Protein AF-A0A6A6VFQ7-F1 (afdb_monomer_lite)

Secondary structure (DSSP, 8-state):
------------------PPP-EEE-SSTTEEEETTTTEEEE----TT-GGG-EEEE-SSEEEEE-TTSS---B--GGG--S--B--TTT-PBPB--EEETT-EEEES--S--S-GGGGGG--EEEE----B---EEEEETTEEESTT--GGGEEEEEEEEETTTTEEEEEEEE-SSTT--EEEEEEEEE-SSSTTEEEEEEEEEESSS-EEEEEEEEEBGGG-TTEEEEEEEEETTTTEEEEEEEETT-TT--EEEEEEEEEESS---EEEEES--TTTS-S-TT-EEEEEEEEE-BT--EEEEEEEEEEETTT-SSHHHHHHHHHHHHHHH-HHHHHHHHHHHHHHHS-GGGS-B---TTSPPPS-HHHHHHHHHHHHHHHHHHTTS--HHHHHHHT-TTTT-S---TTGGG--GGGG-B-HIIIIIISHHHHTT-HHHHHHHHHHHHHHHHHHHHHGGGGGGSTTTT----TT-----SSB-SS----SSS-SSSS-TTHHHHHHHHHHHHHHHH--HHHIIIIIHHHHHHHHHHHHHH-EEETTTTEEE--SB--S-TTS-SBSS-HHHHHHHHHHHHHHHHHHHHTTPPP-HHHHHHHTTB---EETTTTEEPSSTT--TT--BSS-STHHHHHHH----TTHHHHHHHHHHHB-TTS-TTHHHHHHHHHHHH-SSS-HHHHHHHHHHTTTEETTTTEEPSSS--SGGGTTTSPPPSS-HHHHHHHHHIIIIIIS--EE-SSSEEE-----TT-SEEEPPPEEETTEEEEEEEESSEEEEEEEEEE-TT--GGGTTSPEEEEETT-SS-EEEBTTB-EEEEPP-GGGS-SSTT-TTTT-S-EEESSPBPTT--GGGGTSS-SS----BS-SSSPEEEEEE-TT---EEEEEEEE-TT---SEEEEEEE---TT--TT-TTSTTT-EETTTTTPSPP-SS-----SS-------EEEEEEEEEEE--SEEEEEEE--SS-TTTTT----S-----------------------------------HHHHHHHHHHHHHHHHHHHH-S-----------------

Foldseek 3Di:
DDDDDDDDDDPPDPPDDPPPQPFADLPDPQWTAGLVQLKIKHPDDDFLDPLLWDWFFQQFKIWIAANQALAKDWNDCVVVDLQQAFFPDARHHDIFAIAGFQAWAWDLDHNDFQFNVQSVVGTDTFGWGFFSQRDKWKDFPNDIRHSPDDPVQWAPWMWMQRLLLSKTKIWIWGPRDPQWTKTKIKMWHCFNQANQKIKMKIKIATAGAKTKMKIKRKRACVNRGQKDWDDWDDDPVFQKTKTKIGHHPGPQKIKIKMKTKDKPDWDQPDKDWPCDDPPRYDPHNRMTMMMTITIHHHGDMIMMMMMMGMDMCLFDVCGHVRRVCRRRVDVVCDDVNSSVNRSVVSCVQQPPQQFKDLADPVRDQDPDSLSSNLRSLSSQLLSQLLSSFRAPSSCVSVVTPSRLLGFAFQFGRRDRRNSSWDALLLLAFAQLLCCFRPVRRSVSHLSNCLVQFVQQLVQVVCCCVAPNVVFDADSLAGFFFRTDHNRRHAGRNTHRPLEARLSLLSSLLSLLSSCFFQLQLPCSVPRPLSSLVNNLRRLLRQWDADPVLRAIWHFNYYFPQNVDGRAIRFQQSLLSSLLSLVVSQVVCVVVVHHRDVSSVSRSVRRDFDADPPARAGARGPPAFQQAAGQADTNLVCCQRRVVDDPNNVLNLQSVLQRYDLFHFLLHLLSSLQSCLVPPQAFQVSSLSLCQSQVLQQRPDSRFGWRGSDQGLVVNVNHGTDPSRSSSSSSSSCCVVCHQQVWDRDQQATETAHADQPLRQKMWRRFTGGQQWTKTWIDGHWKIKIAGPPGGDPSHDPVQPQFWGWYHHPPDPDTDTHGNVDIDIGTHDNRNVDALDPPLLQARANDKAKDADWDRSQGRNQFRRNRLSHHTGRPAQQDKMKMKGFSDPDKDWDFKDKGFPAQWAFQAKWKKAFQDDPPPDVPPPVCVVGIDTQCPPFDDQDQPDHDDSGRHRDRRDGGMGMDGGPGTDMRHRMMMMIGHHTPNCNCSNPDDPDPPDDDDDDDDDDDDDDDDDDDDDDDDDDPDDDDPDDPVVVVVVVVVVVVVVVVVVVPDDDDDDDDDDDDDDDDDD

Radius of gyration: 31.55 Å; chains: 1; bounding box: 96×107×84 Å

Sequence (1068 aa):
MRLAGLLLLPFIGLLHSIVSAAVLHTGFRDVFWDDDTWSLINHNFARGDFRHRMSLANGYLGINVAATGPFYEYENATKGEDTDLNGWPLENFRSTFATIAGFYGWFEELTQSNYPWLNQYGGESVISGIPHWAGLYVEADGALLNATVEPQYISDFEAALNISAGEMSWDYVWTPSPNNPIHVQYRMLVHKLHVNKAAIQLTLTALSRETDVTVYDVLEGDGAERTESVEKGAEKAANTIWSAVRPVNITEVTAYIYSTVKAYSVQLMSRTTHMHYEGVVRANESSIAQSFDLYLPLGKPVRVEKFVGAASSDAFPDPQSVAQEASSSGALLGYDMLRTSHVAEWQEILPRHSVDRYHLQNGSLPEDVHIRGAQIMAVTNPFYILQNTVGPNAILAAKNPRLGVDSIPVCGLGSDCYGGFIMWDADVWMAPGLQVSHPHSMRQVTRYRREKFEQAQKNVGMAFSSSKADRKFHPNGAVYPWTSGRYGNCTATGPCFDYEYHLNGDIGISLYNELVTTGDDGYFKEDLLPIMLAISHFYNDLLSYDKEKDLYYVSNATDPDEYANNIDQPAFTTALIQTHLNLTNHILTWFGEEEEKRWRDVAAKLRMPIDEKTSIIKEYEGMTGNVDVKQADVVLIDDLLHFHQKESLRALDYYAAKQSRLGPGMTYAAYSIVANELSPSGCASYTYDLYSSQPYARAPWYQFSEQLIDESPGNGGVRPGFPFLTGMGGANRIAIFGYLGLHLLLDKLEIDPSLPPQIPWLTYRTFYWQGHGIQAVSNQTHTMLTRSGHSLHSANGTYNDRSIPVHVRNEPHLRYLYATKPLIVPNRHIGQMETVRGNILQCEIDVWATGDSAPGQIPLAAIDGAASTKWQPADARDIAYLTIDMGDRFYPINKVLFDWGQHVPVHYKVLTTNASHGASPYDTLLLDDYRNVTSSCAPAKISVPWVPSNEIKLYKGNTTNCTLPSPIWSGRYVHLGVNGSQAYPHANEKYNRFPTKAKKEATATALFDDSSSDAIVEEEQVDRWKPWRPWDAWHTWQAWKEEAVETVMSMGTCVVEDDDDDWDWVAD

Structure (mmCIF, N/CA/C/O backbone):
data_AF-A0A6A6VFQ7-F1
#
_entry.id   AF-A0A6A6VFQ7-F1
#
loop_
_atom_site.group_PDB
_atom_site.id
_atom_site.type_symbol
_atom_site.label_atom_id
_atom_site.label_alt_id
_atom_site.label_comp_id
_atom_site.label_asym_id
_atom_site.label_entity_id
_atom_site.label_seq_id
_atom_site.pdbx_PDB_ins_code
_atom_site.Cartn_x
_atom_site.Cartn_y
_atom_site.Cartn_z
_atom_site.occupancy
_atom_site.B_iso_or_equiv
_atom_site.auth_seq_id
_atom_site.auth_comp_id
_atom_site.auth_asym_id
_atom_site.auth_atom_id
_atom_site.pdbx_PDB_model_num
ATOM 1 N N . MET A 1 1 ? 43.650 -35.016 8.096 1.00 28.20 1 MET A N 1
ATOM 2 C CA . MET A 1 1 ? 44.068 -36.151 7.233 1.00 28.20 1 MET A CA 1
ATOM 3 C C . MET A 1 1 ? 42.842 -37.025 7.039 1.00 28.20 1 MET A C 1
ATOM 5 O O . MET A 1 1 ? 42.267 -37.371 8.051 1.00 28.20 1 MET A O 1
ATOM 9 N N . ARG A 1 2 ? 42.339 -37.425 5.875 1.00 26.97 2 ARG A N 1
ATOM 10 C CA . ARG A 1 2 ? 42.636 -37.307 4.437 1.00 26.97 2 ARG A CA 1
ATOM 11 C C . ARG A 1 2 ? 41.292 -37.716 3.780 1.00 26.97 2 ARG A C 1
ATOM 13 O O . ARG A 1 2 ? 40.679 -38.654 4.266 1.00 26.97 2 ARG A O 1
ATOM 20 N N . LEU A 1 3 ? 40.718 -36.885 2.908 1.00 29.70 3 LEU A N 1
ATOM 21 C CA . LEU A 1 3 ? 40.513 -37.147 1.469 1.00 29.70 3 LEU A CA 1
ATOM 22 C C . LEU A 1 3 ? 39.762 -38.447 1.093 1.00 29.70 3 LEU A C 1
ATOM 24 O O . LEU A 1 3 ? 40.222 -39.535 1.418 1.00 29.70 3 LEU A O 1
ATOM 28 N N . ALA A 1 4 ? 38.726 -38.254 0.259 1.00 27.95 4 ALA A N 1
ATOM 29 C CA . ALA A 1 4 ? 37.953 -39.200 -0.566 1.00 27.95 4 ALA A CA 1
ATOM 30 C C . ALA A 1 4 ? 36.582 -39.643 -0.011 1.00 27.95 4 ALA A C 1
ATOM 32 O O . ALA A 1 4 ? 36.472 -40.587 0.762 1.00 27.95 4 ALA A O 1
ATOM 33 N N . GLY A 1 5 ? 35.524 -38.974 -0.484 1.00 26.66 5 GLY A N 1
ATOM 34 C CA . GLY A 1 5 ? 34.128 -39.336 -0.229 1.00 26.66 5 GLY A CA 1
ATOM 35 C C . GLY A 1 5 ? 33.137 -38.352 -0.855 1.00 26.66 5 GLY A C 1
ATOM 36 O O . GLY A 1 5 ? 32.246 -37.871 -0.172 1.00 26.66 5 GLY A O 1
ATOM 37 N N . LEU A 1 6 ? 33.337 -37.982 -2.122 1.00 29.47 6 LEU A N 1
ATOM 38 C CA . LEU A 1 6 ? 32.434 -37.111 -2.882 1.00 29.47 6 LEU A CA 1
ATOM 39 C C . LEU A 1 6 ? 32.555 -37.492 -4.356 1.00 29.47 6 LEU A C 1
ATOM 41 O O . LEU A 1 6 ? 33.543 -37.131 -4.986 1.00 29.47 6 LEU A O 1
ATOM 45 N N . LEU A 1 7 ? 31.605 -38.300 -4.837 1.00 29.73 7 LEU A N 1
ATOM 46 C CA . LEU A 1 7 ? 31.164 -38.459 -6.232 1.00 29.73 7 LEU A CA 1
ATOM 47 C C . LEU A 1 7 ? 30.294 -39.721 -6.318 1.00 29.73 7 LEU A C 1
ATOM 49 O O . LEU A 1 7 ? 30.832 -40.816 -6.456 1.00 29.73 7 LEU A O 1
ATOM 53 N N . LEU A 1 8 ? 28.972 -39.549 -6.188 1.00 25.81 8 LEU A N 1
ATOM 54 C CA . LEU A 1 8 ? 27.879 -40.276 -6.868 1.00 25.81 8 LEU A CA 1
ATOM 55 C C . LEU A 1 8 ? 26.582 -40.162 -6.047 1.00 25.81 8 LEU A C 1
ATOM 57 O O . LEU A 1 8 ? 26.579 -40.522 -4.875 1.00 25.81 8 LEU A O 1
ATOM 61 N N . LEU A 1 9 ? 25.506 -39.739 -6.733 1.00 24.94 9 LEU A N 1
ATOM 62 C CA . LEU A 1 9 ? 24.098 -39.503 -6.332 1.00 24.94 9 LEU A CA 1
ATOM 63 C C . LEU A 1 9 ? 23.770 -37.999 -6.243 1.00 24.94 9 LEU A C 1
ATOM 65 O O . LEU A 1 9 ? 24.297 -37.315 -5.371 1.00 24.94 9 LEU A O 1
ATOM 69 N N . PRO A 1 10 ? 22.954 -37.476 -7.185 1.00 29.31 10 PRO A N 1
ATOM 70 C CA . PRO A 1 10 ? 21.536 -37.838 -7.227 1.00 29.31 10 PRO A CA 1
ATOM 71 C C . PRO A 1 10 ? 21.000 -38.160 -8.637 1.00 29.31 10 PRO A C 1
ATOM 73 O O . PRO A 1 10 ? 21.108 -37.373 -9.569 1.00 29.31 10 PRO A O 1
ATOM 76 N N . PHE A 1 11 ? 20.351 -39.317 -8.764 1.00 25.77 11 PHE A N 1
ATOM 77 C CA . PHE A 1 11 ? 19.417 -39.645 -9.850 1.00 25.77 11 PHE A CA 1
ATOM 78 C C . PHE A 1 11 ? 18.235 -40.426 -9.252 1.00 25.77 11 PHE A C 1
ATOM 80 O O . PHE A 1 11 ? 17.907 -41.524 -9.677 1.00 25.77 11 PHE A O 1
ATOM 87 N N . ILE A 1 12 ? 17.634 -39.894 -8.184 1.00 28.36 12 ILE A N 1
ATOM 88 C CA . ILE A 1 12 ? 16.347 -40.362 -7.654 1.00 28.36 12 ILE A CA 1
ATOM 89 C C . ILE A 1 12 ? 15.594 -39.114 -7.196 1.00 28.36 12 ILE A C 1
ATOM 91 O O . ILE A 1 12 ? 15.826 -38.595 -6.111 1.00 28.36 12 ILE A O 1
ATOM 95 N N . GLY A 1 13 ? 14.757 -38.592 -8.085 1.00 27.83 13 GLY A N 1
ATOM 96 C CA . GLY A 1 13 ? 13.972 -37.377 -7.867 1.00 27.83 13 GLY A CA 1
ATOM 97 C C . GLY A 1 13 ? 13.255 -36.921 -9.136 1.00 27.83 13 GLY A C 1
ATOM 98 O O . GLY A 1 13 ? 13.164 -35.732 -9.393 1.00 27.83 13 GLY A O 1
ATOM 99 N N . LEU A 1 14 ? 12.814 -37.860 -9.975 1.00 28.33 14 LEU A N 1
ATOM 100 C CA . LEU A 1 14 ? 12.109 -37.581 -11.230 1.00 28.33 14 LEU A CA 1
ATOM 101 C C . LEU A 1 14 ? 10.968 -38.587 -11.374 1.00 28.33 14 LEU A C 1
ATOM 103 O O . LEU A 1 14 ? 10.981 -39.464 -12.222 1.00 28.33 14 LEU A O 1
ATOM 107 N N . LEU A 1 15 ? 10.037 -38.496 -10.428 1.00 27.27 15 LEU A N 1
ATOM 108 C CA . LEU A 1 15 ? 8.689 -39.065 -10.450 1.00 27.27 15 LEU A CA 1
ATOM 109 C C . LEU A 1 15 ? 7.855 -38.227 -9.461 1.00 27.27 15 LEU A C 1
ATOM 111 O O . LEU A 1 15 ? 7.327 -38.732 -8.477 1.00 27.27 15 LEU A O 1
ATOM 115 N N . HIS A 1 16 ? 7.819 -36.910 -9.681 1.00 28.31 16 HIS A N 1
ATOM 116 C CA . HIS A 1 16 ? 6.711 -36.095 -9.192 1.00 28.31 16 HIS A CA 1
ATOM 117 C C . HIS A 1 16 ? 5.662 -36.071 -10.300 1.00 28.31 16 HIS A C 1
ATOM 119 O O . HIS A 1 16 ? 5.978 -35.903 -11.477 1.00 28.31 16 HIS A O 1
ATOM 125 N N . SER A 1 17 ? 4.439 -36.363 -9.886 1.00 27.92 17 SER A N 1
ATOM 126 C CA . SER A 1 17 ? 3.195 -36.330 -10.638 1.00 27.92 17 SER A CA 1
ATOM 127 C C . SER A 1 17 ? 3.155 -35.258 -11.726 1.00 27.92 17 SER A C 1
ATOM 129 O O . SER A 1 17 ? 3.379 -34.082 -11.451 1.00 27.92 17 SER A O 1
ATOM 131 N N . ILE A 1 18 ? 2.761 -35.665 -12.934 1.00 29.66 18 ILE A N 1
ATOM 132 C CA . ILE A 1 18 ? 2.170 -34.774 -13.934 1.00 29.66 18 ILE A CA 1
ATOM 133 C C . ILE A 1 18 ? 0.821 -34.327 -13.353 1.00 29.66 18 ILE A C 1
ATOM 135 O O . ILE A 1 18 ? -0.213 -34.940 -13.609 1.00 29.66 18 ILE A O 1
ATOM 139 N N . VAL A 1 19 ? 0.846 -33.327 -12.475 1.00 33.09 19 VAL A N 1
ATOM 140 C CA . VAL A 1 19 ? -0.320 -32.487 -12.210 1.00 33.09 19 VAL A CA 1
ATOM 141 C C . VAL A 1 19 ? -0.258 -31.430 -13.301 1.00 33.09 19 VAL A C 1
ATOM 143 O O . VAL A 1 19 ? 0.738 -30.726 -13.429 1.00 33.09 19 VAL A O 1
ATOM 146 N N . SER A 1 20 ? -1.262 -31.416 -14.175 1.00 35.84 20 SER A N 1
ATOM 147 C CA . SER A 1 20 ? -1.453 -30.332 -15.137 1.00 35.84 20 SER A CA 1
ATOM 148 C C . SER A 1 20 ? -1.398 -29.004 -14.384 1.00 35.84 20 SER A C 1
ATOM 150 O O . SER A 1 20 ? -2.124 -28.871 -13.401 1.00 35.84 20 SER A O 1
ATOM 152 N N . ALA A 1 21 ? -0.570 -28.054 -14.832 1.00 44.31 21 ALA A N 1
ATOM 153 C CA . ALA A 1 21 ? -0.540 -26.700 -14.282 1.00 44.31 21 ALA A CA 1
ATOM 154 C C . ALA A 1 21 ? -1.977 -26.163 -14.209 1.00 44.31 21 ALA A C 1
ATOM 156 O O . ALA A 1 21 ? -2.699 -26.175 -15.214 1.00 44.31 21 ALA A O 1
ATOM 157 N N . ALA A 1 22 ? -2.422 -25.775 -13.016 1.00 61.47 22 ALA A N 1
ATOM 158 C CA . ALA A 1 22 ? -3.757 -25.235 -12.812 1.00 61.47 22 ALA A CA 1
ATOM 159 C C . ALA A 1 22 ? -3.741 -23.751 -13.196 1.00 61.47 22 ALA A C 1
ATOM 161 O O . ALA A 1 22 ? -3.709 -22.878 -12.336 1.00 61.47 22 ALA A O 1
ATOM 162 N N . VAL A 1 23 ? -3.723 -23.468 -14.501 1.00 79.88 23 VAL A N 1
ATOM 163 C CA . VAL A 1 23 ? -3.978 -22.118 -15.011 1.00 79.88 23 VAL A CA 1
ATOM 164 C C . VAL A 1 23 ? -5.478 -21.859 -14.879 1.00 79.88 23 VAL A C 1
ATOM 166 O O . VAL A 1 23 ? -6.296 -22.519 -15.524 1.00 79.88 23 VAL A O 1
ATOM 169 N N . LEU A 1 24 ? -5.847 -20.941 -13.990 1.00 87.12 24 LEU A N 1
ATOM 170 C CA . LEU A 1 24 ? -7.227 -20.647 -13.611 1.00 87.12 24 LEU A CA 1
ATOM 171 C C . LEU A 1 24 ? -7.663 -19.292 -14.170 1.00 87.12 24 LEU A C 1
ATOM 173 O O . LEU A 1 24 ? -6.886 -18.347 -14.212 1.00 87.12 24 LEU A O 1
ATOM 177 N N . HIS A 1 25 ? -8.927 -19.164 -14.567 1.00 88.12 25 HIS A N 1
ATOM 178 C CA . HIS A 1 25 ? -9.490 -17.864 -14.938 1.00 88.12 25 HIS A CA 1
ATOM 179 C C . HIS A 1 25 ? -9.698 -16.998 -13.685 1.00 88.12 25 HIS A C 1
ATOM 181 O O . HIS A 1 25 ? -10.244 -17.473 -12.687 1.00 88.12 25 HIS A O 1
ATOM 187 N N . THR A 1 26 ? -9.298 -15.728 -13.750 1.00 86.75 26 THR A N 1
ATOM 188 C CA . THR A 1 26 ? -9.316 -14.783 -12.611 1.00 86.75 26 THR A CA 1
ATOM 189 C C . THR A 1 26 ? -10.691 -14.169 -12.324 1.00 86.75 26 THR A C 1
ATOM 191 O O . THR A 1 26 ? -10.926 -13.596 -11.267 1.00 86.75 26 THR A O 1
ATOM 194 N N . GLY A 1 27 ? -11.618 -14.286 -13.276 1.00 84.31 27 GLY A N 1
ATOM 195 C CA . GLY A 1 27 ? -12.896 -13.565 -13.275 1.00 84.31 27 GLY A CA 1
ATOM 196 C C . GLY A 1 27 ? -12.850 -12.323 -14.166 1.00 84.31 27 GLY A C 1
ATOM 197 O O . GLY A 1 27 ? -13.883 -11.922 -14.697 1.00 84.31 27 GLY A O 1
ATOM 198 N N . PHE A 1 28 ? -11.656 -11.791 -14.442 1.00 90.75 28 PHE A N 1
ATOM 199 C CA . PHE A 1 28 ? -11.450 -10.808 -15.497 1.00 90.75 28 PHE A CA 1
ATOM 200 C C . PHE A 1 28 ? -11.289 -11.489 -16.851 1.00 90.75 28 PHE A C 1
ATOM 202 O O . PHE A 1 28 ? -10.632 -12.520 -16.977 1.00 90.75 28 PHE A O 1
ATOM 209 N N . ARG A 1 29 ? -11.894 -10.887 -17.873 1.00 90.38 29 ARG A N 1
ATOM 210 C CA . ARG A 1 29 ? -11.852 -11.393 -19.241 1.00 90.38 29 ARG A CA 1
ATOM 211 C C . ARG A 1 29 ? -10.408 -11.489 -19.743 1.00 90.38 29 ARG A C 1
ATOM 213 O O . ARG A 1 29 ? -9.694 -10.493 -19.711 1.00 90.38 29 ARG A O 1
ATOM 220 N N . ASP A 1 30 ? -10.049 -12.655 -20.280 1.00 94.12 30 ASP A N 1
ATOM 221 C CA . ASP A 1 30 ? -8.752 -12.936 -20.913 1.00 94.12 30 ASP A CA 1
ATOM 222 C C . ASP A 1 30 ? -7.543 -12.766 -19.960 1.00 94.12 30 ASP A C 1
ATOM 224 O O . ASP A 1 30 ? -6.412 -12.562 -20.409 1.00 94.12 30 ASP A O 1
ATOM 228 N N . VAL A 1 31 ? -7.779 -12.887 -18.643 1.00 96.25 31 VAL A N 1
ATOM 229 C CA . VAL A 1 31 ? -6.750 -12.842 -17.593 1.00 96.25 31 VAL A CA 1
ATOM 230 C C . VAL A 1 31 ? -6.770 -14.129 -16.768 1.00 96.25 31 VAL A C 1
ATOM 232 O O . VAL A 1 31 ? -7.804 -14.536 -16.221 1.00 96.25 31 VAL A O 1
ATOM 235 N N . PHE A 1 32 ? -5.602 -14.743 -16.628 1.00 96.56 32 PHE A N 1
ATOM 236 C CA . PHE A 1 32 ? -5.401 -16.046 -16.008 1.00 96.56 32 PHE A CA 1
ATOM 237 C C . PHE A 1 32 ? -4.408 -15.972 -14.841 1.00 96.56 32 PHE A C 1
ATOM 239 O O . PHE A 1 32 ? -3.531 -15.113 -14.805 1.00 96.56 32 PHE A O 1
ATOM 246 N N . TRP A 1 33 ? -4.561 -16.885 -13.886 1.00 96.38 33 TRP A N 1
ATOM 247 C CA . TRP A 1 33 ? -3.708 -17.063 -12.717 1.00 96.38 33 TRP A CA 1
ATOM 248 C C . TRP A 1 33 ? -3.044 -18.436 -12.758 1.00 96.38 33 TRP A C 1
ATOM 250 O O . TRP A 1 33 ? -3.732 -19.453 -12.850 1.00 96.38 33 TRP A O 1
ATOM 260 N N . ASP A 1 34 ? -1.720 -18.462 -12.654 1.00 96.12 34 ASP A N 1
ATOM 261 C CA . ASP A 1 34 ? -0.937 -19.663 -12.381 1.00 96.12 34 ASP A CA 1
ATOM 262 C C . ASP A 1 34 ? -0.538 -19.675 -10.900 1.00 96.12 34 ASP A C 1
ATOM 264 O O . ASP A 1 34 ? 0.317 -18.906 -10.456 1.00 96.12 34 ASP A O 1
ATOM 268 N N . ASP A 1 35 ? -1.163 -20.566 -10.135 1.00 93.62 35 ASP A N 1
ATOM 269 C CA . ASP A 1 35 ? -0.977 -20.683 -8.688 1.00 93.62 35 ASP A CA 1
ATOM 270 C C . ASP A 1 35 ? 0.358 -21.343 -8.279 1.00 93.62 35 ASP A C 1
ATOM 272 O O . ASP A 1 35 ? 0.885 -21.112 -7.180 1.00 93.62 35 ASP A O 1
ATOM 276 N N . ASP A 1 36 ? 0.958 -22.122 -9.184 1.00 90.38 36 ASP A N 1
ATOM 277 C CA . ASP A 1 36 ? 2.239 -22.787 -8.949 1.00 90.38 36 ASP A CA 1
ATOM 278 C C . ASP A 1 36 ? 3.405 -21.813 -9.116 1.00 90.38 36 ASP A C 1
ATOM 280 O O . ASP A 1 36 ? 4.392 -21.899 -8.384 1.00 90.38 36 ASP A O 1
ATOM 284 N N . THR A 1 37 ? 3.307 -20.860 -10.040 1.00 90.19 37 THR A N 1
ATOM 285 C CA . THR A 1 37 ? 4.357 -19.845 -10.243 1.00 90.19 37 THR A CA 1
ATOM 286 C C . THR A 1 37 ? 4.014 -18.478 -9.657 1.00 90.19 37 THR A C 1
ATOM 288 O O . THR A 1 37 ? 4.880 -17.601 -9.624 1.00 90.19 37 THR A O 1
ATOM 291 N N . TRP A 1 38 ? 2.788 -18.312 -9.153 1.00 96.62 38 TRP A N 1
ATOM 292 C CA . TRP A 1 38 ? 2.208 -17.026 -8.769 1.00 96.62 38 TRP A CA 1
ATOM 293 C C . TRP A 1 38 ? 2.283 -16.007 -9.907 1.00 96.62 38 TRP A C 1
ATOM 295 O O . TRP A 1 38 ? 2.847 -14.922 -9.747 1.00 96.62 38 TRP A O 1
ATOM 305 N N . SER A 1 39 ? 1.750 -16.380 -11.071 1.00 97.31 39 SER A N 1
ATOM 306 C CA . SER A 1 39 ? 1.785 -15.530 -12.263 1.00 97.31 39 SER A CA 1
ATOM 307 C C . SER A 1 39 ? 0.395 -15.073 -12.687 1.00 97.31 39 SER A C 1
ATOM 309 O O . SER A 1 39 ? -0.516 -15.885 -12.828 1.00 97.31 39 SER A O 1
ATOM 311 N N . LEU A 1 40 ? 0.252 -13.773 -12.947 1.00 98.19 40 LEU A N 1
ATOM 312 C CA . LEU A 1 40 ? -0.890 -13.210 -13.668 1.00 98.19 40 LEU A CA 1
ATOM 313 C C . LEU A 1 40 ? -0.537 -13.137 -15.152 1.00 98.19 40 LEU A C 1
ATOM 315 O O . LEU A 1 40 ? 0.503 -12.581 -15.496 1.00 98.19 40 LEU A O 1
ATOM 319 N N . ILE A 1 41 ? -1.390 -13.687 -16.013 1.00 98.31 41 ILE A N 1
ATOM 320 C CA . ILE A 1 41 ? -1.189 -13.781 -17.464 1.00 98.31 41 ILE A CA 1
ATOM 321 C C . ILE A 1 41 ? -2.350 -13.069 -18.154 1.00 98.31 41 ILE A C 1
ATOM 323 O O . ILE A 1 41 ? -3.510 -13.380 -17.899 1.00 98.31 41 ILE A O 1
ATOM 327 N N . ASN A 1 42 ? -2.047 -12.113 -19.023 1.00 97.69 42 ASN A N 1
ATOM 328 C CA . ASN A 1 42 ? -3.011 -11.277 -19.721 1.00 97.69 42 ASN A CA 1
ATOM 329 C C . ASN A 1 42 ? -2.886 -11.448 -21.234 1.00 97.69 42 ASN A C 1
ATOM 331 O O . ASN A 1 42 ? -1.830 -11.161 -21.792 1.00 97.69 42 ASN A O 1
ATOM 335 N N . HIS A 1 43 ? -3.986 -11.798 -21.898 1.00 97.12 43 HIS A N 1
ATOM 336 C CA . HIS A 1 43 ? -4.058 -11.856 -23.361 1.00 97.12 43 HIS A CA 1
ATOM 337 C C . HIS A 1 43 ? -4.807 -10.674 -23.990 1.00 97.12 43 HIS A C 1
ATOM 339 O O . HIS A 1 43 ? -4.916 -10.573 -25.213 1.00 97.12 43 HIS A O 1
ATOM 345 N N . ASN A 1 44 ? -5.324 -9.754 -23.174 1.00 93.69 44 ASN A N 1
ATOM 346 C CA . ASN A 1 44 ? -6.025 -8.574 -23.654 1.00 93.69 44 ASN A CA 1
ATOM 347 C C . ASN A 1 44 ? -5.064 -7.389 -23.824 1.00 93.69 44 ASN A C 1
ATOM 349 O O . ASN A 1 44 ? -4.579 -6.815 -22.843 1.00 93.69 44 ASN A O 1
ATOM 353 N N . PHE A 1 45 ? -4.820 -6.984 -25.072 1.00 93.19 45 PHE A N 1
ATOM 354 C CA . PHE A 1 45 ? -4.040 -5.787 -25.363 1.00 93.19 45 PHE A CA 1
ATOM 355 C C . PHE A 1 45 ? -4.912 -4.519 -25.319 1.00 93.19 45 PHE A C 1
ATOM 357 O O . PHE A 1 45 ? -5.744 -4.296 -26.200 1.00 93.19 45 PHE A O 1
ATOM 364 N N . ALA A 1 46 ? -4.676 -3.649 -24.329 1.00 89.69 46 ALA A N 1
ATOM 365 C CA . ALA A 1 46 ? -5.328 -2.343 -24.209 1.00 89.69 46 ALA A CA 1
ATOM 366 C C . ALA A 1 46 ? -4.299 -1.200 -24.183 1.00 89.69 46 ALA A C 1
ATOM 368 O O . ALA A 1 46 ? -3.656 -0.932 -23.170 1.00 89.69 46 ALA A O 1
ATOM 369 N N . ARG A 1 47 ? -4.147 -0.514 -25.321 1.00 89.06 47 ARG A N 1
ATOM 370 C CA . ARG A 1 47 ? -3.254 0.646 -25.475 1.00 89.06 47 ARG A CA 1
ATOM 371 C C . ARG A 1 47 ? -3.797 1.882 -24.755 1.00 89.06 47 ARG A C 1
ATOM 373 O O . ARG A 1 47 ? -4.965 2.218 -24.953 1.00 89.06 47 ARG A O 1
ATOM 380 N N . GLY A 1 48 ? -2.938 2.623 -24.050 1.00 84.75 48 GLY A N 1
ATOM 381 C CA . GLY A 1 48 ? -3.288 3.930 -23.488 1.00 84.75 48 GLY A CA 1
ATOM 382 C C . GLY A 1 48 ? -4.250 3.866 -22.305 1.00 84.75 48 GLY A C 1
ATOM 383 O O . GLY A 1 48 ? -4.849 4.880 -21.962 1.00 84.75 48 GLY A O 1
ATOM 384 N N . ASP A 1 49 ? -4.449 2.686 -21.719 1.00 87.38 49 ASP A N 1
ATOM 385 C CA . ASP A 1 49 ? -5.315 2.484 -20.563 1.00 87.38 49 ASP A CA 1
ATOM 386 C C . ASP A 1 49 ? -4.452 2.339 -19.308 1.00 87.38 49 ASP A C 1
ATOM 388 O O . ASP A 1 49 ? -3.764 1.330 -19.132 1.00 87.38 49 ASP A O 1
ATOM 392 N N . PHE A 1 50 ? -4.509 3.333 -18.414 1.00 88.94 50 PHE A N 1
ATOM 393 C CA . PHE A 1 50 ? -3.685 3.358 -17.204 1.00 88.94 50 PHE A CA 1
ATOM 394 C C . PHE A 1 50 ? -3.865 2.108 -16.325 1.00 88.94 50 PHE A C 1
ATOM 396 O O . PHE A 1 50 ? -2.928 1.709 -15.637 1.00 88.94 50 PHE A O 1
ATOM 403 N N . ARG A 1 51 ? -5.031 1.445 -16.387 1.00 91.12 51 ARG A N 1
ATOM 404 C CA . ARG A 1 51 ? -5.331 0.222 -15.620 1.00 91.12 51 ARG A CA 1
ATOM 405 C C . ARG A 1 51 ? -4.478 -0.969 -16.062 1.00 91.12 51 ARG A C 1
ATOM 407 O O . ARG A 1 51 ? -4.226 -1.872 -15.270 1.00 91.12 51 ARG A O 1
ATOM 414 N N . HIS A 1 52 ? -4.010 -0.953 -17.311 1.00 93.25 52 HIS A N 1
ATOM 415 C CA . HIS A 1 52 ? -3.168 -2.001 -17.891 1.00 93.25 52 HIS A CA 1
ATOM 416 C C . HIS A 1 52 ? -1.667 -1.719 -17.736 1.00 93.25 52 HIS A C 1
ATOM 418 O O . HIS A 1 52 ? -0.851 -2.591 -18.049 1.00 93.25 52 HIS A O 1
ATOM 424 N N . ARG A 1 53 ? -1.289 -0.542 -17.219 1.00 93.88 53 ARG A N 1
ATOM 425 C CA . ARG A 1 53 ? 0.101 -0.235 -16.865 1.00 93.88 53 ARG A CA 1
ATOM 426 C C . ARG A 1 53 ? 0.547 -1.062 -15.666 1.00 93.88 53 ARG A C 1
ATOM 428 O O . ARG A 1 53 ? -0.250 -1.355 -14.776 1.00 93.88 53 ARG A O 1
ATOM 435 N N . MET A 1 54 ? 1.833 -1.388 -15.609 1.00 96.00 54 MET A N 1
ATOM 436 C CA . MET A 1 54 ? 2.408 -2.170 -14.513 1.00 96.00 54 MET A CA 1
ATOM 437 C C . MET A 1 54 ? 3.444 -1.356 -13.735 1.00 96.00 54 MET A C 1
ATOM 439 O O . MET A 1 54 ? 4.367 -0.813 -14.336 1.00 96.00 54 MET A O 1
ATOM 443 N N . SER A 1 55 ? 3.313 -1.304 -12.406 1.00 96.50 55 SER A N 1
ATOM 444 C CA . SER A 1 55 ? 4.268 -0.644 -11.502 1.00 96.50 55 SER A CA 1
ATOM 445 C C . SER A 1 55 ? 5.240 -1.643 -10.872 1.00 96.50 55 SER A C 1
ATOM 447 O O . SER A 1 55 ? 4.814 -2.524 -10.128 1.00 96.50 55 SER A O 1
ATOM 449 N N . LEU A 1 56 ? 6.542 -1.470 -11.099 1.00 97.88 56 LEU A N 1
ATOM 450 C CA . LEU A 1 56 ? 7.615 -2.267 -10.499 1.00 97.88 56 LEU A CA 1
ATOM 451 C C . LEU A 1 56 ? 8.524 -1.395 -9.627 1.00 97.88 56 LEU A C 1
ATOM 453 O O . LEU A 1 56 ? 8.890 -0.287 -10.019 1.00 97.88 56 LEU A O 1
ATOM 457 N N . ALA A 1 57 ? 8.943 -1.911 -8.475 1.00 98.31 57 ALA A N 1
ATOM 458 C CA . ALA A 1 57 ? 9.867 -1.229 -7.574 1.00 98.31 57 ALA A CA 1
ATOM 459 C C . ALA A 1 57 ? 10.761 -2.204 -6.787 1.00 98.31 57 ALA A C 1
ATOM 461 O O . ALA A 1 57 ? 10.564 -3.420 -6.799 1.00 98.31 57 ALA A O 1
ATOM 462 N N . ASN A 1 58 ? 11.769 -1.674 -6.093 1.00 97.94 58 ASN A N 1
ATOM 463 C CA . ASN A 1 58 ? 12.581 -2.432 -5.128 1.00 97.94 58 ASN A CA 1
ATOM 464 C C . ASN A 1 58 ? 12.783 -1.715 -3.777 1.00 97.94 58 ASN A C 1
ATOM 466 O O . ASN A 1 58 ? 13.659 -2.105 -3.005 1.00 97.94 58 ASN A O 1
ATOM 470 N N . GLY A 1 59 ? 11.993 -0.673 -3.513 1.00 97.06 59 GLY A N 1
ATOM 471 C CA . GLY A 1 59 ? 12.064 0.186 -2.331 1.00 97.06 59 GLY A CA 1
ATOM 472 C C . GLY A 1 59 ? 13.028 1.359 -2.462 1.00 97.06 59 GLY A C 1
ATOM 473 O O . GLY A 1 59 ? 13.021 2.241 -1.612 1.00 97.06 59 GLY A O 1
ATOM 474 N N . TYR A 1 60 ? 13.831 1.391 -3.527 1.00 98.06 60 TYR A N 1
ATOM 475 C CA . TYR A 1 60 ? 14.688 2.522 -3.864 1.00 98.06 60 TYR A CA 1
ATOM 476 C C . TYR A 1 60 ? 14.378 3.056 -5.262 1.00 98.06 60 TYR A C 1
ATOM 478 O O . TYR A 1 60 ? 14.079 4.233 -5.400 1.00 98.06 60 TYR A O 1
ATOM 486 N N . LEU A 1 61 ? 14.403 2.197 -6.283 1.00 97.69 61 LEU A N 1
ATOM 487 C CA . LEU A 1 61 ? 13.966 2.501 -7.643 1.00 97.69 61 LEU A CA 1
ATOM 488 C C . LEU A 1 61 ? 12.515 2.081 -7.831 1.00 97.69 61 LEU A C 1
ATOM 490 O O . LEU A 1 61 ? 12.127 0.987 -7.414 1.00 97.69 61 LEU A O 1
ATOM 494 N N . GLY A 1 62 ? 11.751 2.923 -8.518 1.00 98.19 62 GLY A N 1
ATOM 495 C CA . GLY A 1 62 ? 10.406 2.608 -8.972 1.00 98.19 62 GLY A CA 1
ATOM 496 C C . GLY A 1 62 ? 10.163 3.077 -10.400 1.00 98.19 62 GLY A C 1
ATOM 497 O O . GLY A 1 62 ? 10.796 4.022 -10.882 1.00 98.19 62 GLY A O 1
ATOM 498 N N . ILE A 1 63 ? 9.288 2.360 -11.098 1.00 98.44 63 ILE A N 1
ATOM 499 C CA . ILE A 1 63 ? 8.880 2.652 -12.469 1.00 98.44 63 ILE A CA 1
ATOM 500 C C . ILE A 1 63 ? 7.491 2.087 -12.748 1.00 98.44 63 ILE A C 1
ATOM 502 O O . ILE A 1 63 ? 7.131 1.015 -12.265 1.00 98.44 63 ILE A O 1
ATOM 506 N N . ASN A 1 64 ? 6.736 2.773 -13.591 1.00 96.25 64 ASN A N 1
ATOM 507 C CA . ASN A 1 64 ? 5.532 2.266 -14.223 1.00 96.25 64 ASN A CA 1
ATOM 508 C C . ASN A 1 64 ? 5.740 2.168 -15.741 1.00 96.25 64 ASN A C 1
ATOM 510 O O . ASN A 1 64 ? 6.493 2.948 -16.325 1.00 96.25 64 ASN A O 1
ATOM 514 N N . VAL A 1 65 ? 5.148 1.164 -16.386 1.00 97.25 65 VAL A N 1
ATOM 515 C CA . VAL A 1 65 ? 5.376 0.861 -17.810 1.00 97.25 65 VAL A CA 1
ATOM 516 C C . VAL A 1 65 ? 4.075 0.589 -18.559 1.00 97.25 65 VAL A C 1
ATOM 518 O O . VAL A 1 65 ? 3.089 0.140 -17.971 1.00 97.25 65 VAL A O 1
ATOM 521 N N . ALA A 1 66 ? 4.091 0.854 -19.866 1.00 96.06 66 ALA A N 1
ATOM 522 C CA . ALA A 1 66 ? 2.961 0.671 -20.772 1.00 96.06 66 ALA A CA 1
ATOM 523 C C . ALA A 1 66 ? 2.478 -0.791 -20.883 1.00 96.06 66 ALA A C 1
ATOM 525 O O . ALA A 1 66 ? 3.231 -1.744 -20.676 1.00 96.06 66 ALA A O 1
ATOM 526 N N . ALA A 1 67 ? 1.234 -0.979 -21.335 1.00 94.69 67 ALA A N 1
ATOM 527 C CA . ALA A 1 67 ? 0.683 -2.312 -21.603 1.00 94.69 67 ALA A CA 1
ATOM 528 C C . ALA A 1 67 ? 1.446 -3.067 -22.713 1.00 94.69 67 ALA A C 1
ATOM 530 O O . ALA A 1 67 ? 1.553 -4.288 -22.677 1.00 94.69 67 ALA A O 1
ATOM 531 N N . THR A 1 68 ? 2.003 -2.344 -23.688 1.00 94.94 68 THR A N 1
ATOM 532 C CA . THR A 1 68 ? 2.735 -2.875 -24.856 1.00 94.94 68 THR A CA 1
ATOM 533 C C . THR A 1 68 ? 4.143 -3.389 -24.556 1.00 94.94 68 THR A C 1
ATOM 535 O O . THR A 1 68 ? 4.739 -4.054 -25.402 1.00 94.94 68 THR A O 1
ATOM 538 N N . GLY A 1 69 ? 4.744 -2.995 -23.434 1.00 97.00 69 GLY A N 1
ATOM 539 C CA . GLY A 1 69 ? 6.166 -3.221 -23.194 1.00 97.00 69 GLY A CA 1
ATOM 540 C C . GLY A 1 69 ? 6.773 -2.234 -22.196 1.00 97.00 69 GLY A C 1
ATOM 541 O O . GLY A 1 69 ? 6.056 -1.410 -21.628 1.00 97.00 69 GLY A O 1
ATOM 542 N N . PRO A 1 70 ? 8.105 -2.263 -22.015 1.00 97.38 70 PRO A N 1
ATOM 543 C CA . PRO A 1 70 ? 8.838 -1.446 -21.043 1.00 97.38 70 PRO A CA 1
ATOM 544 C C . PRO A 1 70 ? 8.984 0.023 -21.494 1.00 97.38 70 PRO A C 1
ATOM 546 O O . PRO A 1 70 ? 10.074 0.591 -21.483 1.00 97.38 70 PRO A O 1
ATOM 549 N N . PHE A 1 71 ? 7.900 0.635 -21.964 1.00 96.56 71 PHE A N 1
ATOM 550 C CA . PHE A 1 71 ? 7.904 1.930 -22.637 1.00 96.56 71 PHE A CA 1
ATOM 551 C C . PHE A 1 71 ? 7.281 3.019 -21.770 1.00 96.56 71 PHE A C 1
ATOM 553 O O . PHE A 1 71 ? 6.398 2.741 -20.953 1.00 96.56 71 PHE A O 1
ATOM 560 N N . TYR A 1 72 ? 7.727 4.254 -22.003 1.00 94.38 72 TYR A N 1
ATOM 561 C CA . TYR A 1 72 ? 7.053 5.444 -21.507 1.00 94.38 72 TYR A CA 1
ATOM 562 C C . TYR A 1 72 ? 5.724 5.619 -22.254 1.00 94.38 72 TYR A C 1
ATOM 564 O O . TYR A 1 72 ? 5.687 5.586 -23.486 1.00 94.38 72 TYR A O 1
ATOM 572 N N . GLU A 1 73 ? 4.635 5.792 -21.513 1.00 91.25 73 GLU A N 1
ATOM 573 C CA . GLU A 1 73 ? 3.306 6.077 -22.043 1.00 91.25 73 GLU A CA 1
ATOM 574 C C . GLU A 1 73 ? 2.763 7.343 -21.391 1.00 91.25 73 GLU A C 1
ATOM 576 O O . GLU A 1 73 ? 2.857 7.543 -20.183 1.00 91.25 73 GLU A O 1
ATOM 581 N N . TYR A 1 74 ? 2.142 8.181 -22.204 1.00 84.12 74 TYR A N 1
ATOM 582 C CA . TYR A 1 74 ? 1.432 9.367 -21.764 1.00 84.12 74 TYR A CA 1
ATOM 583 C C . TYR A 1 74 ? -0.028 9.223 -22.193 1.00 84.12 74 TYR A C 1
ATOM 585 O O . TYR A 1 74 ? -0.290 8.862 -23.345 1.00 84.12 74 TYR A O 1
ATOM 593 N N . GLU A 1 75 ? -0.977 9.446 -21.282 1.00 74.50 75 GLU A N 1
ATOM 594 C CA . GLU A 1 75 ? -2.405 9.346 -21.599 1.00 74.50 75 GLU A CA 1
ATOM 595 C C . GLU A 1 75 ? -2.771 10.476 -22.579 1.00 74.50 75 GLU A C 1
ATOM 597 O O . GLU A 1 75 ? -2.587 11.658 -22.303 1.00 74.50 75 GLU A O 1
ATOM 602 N N . ASN A 1 76 ? -3.177 10.111 -23.798 1.00 56.72 76 ASN A N 1
ATOM 603 C CA . ASN A 1 76 ? -3.316 11.061 -24.898 1.00 56.72 76 ASN A CA 1
ATOM 604 C C . ASN A 1 76 ? -4.717 11.700 -24.869 1.00 56.72 76 ASN A C 1
ATOM 606 O O . ASN A 1 76 ? -5.703 11.001 -25.113 1.00 56.72 76 ASN A O 1
ATOM 610 N N . ALA A 1 77 ? -4.795 13.029 -24.714 1.00 43.75 77 ALA A N 1
ATOM 611 C CA . ALA A 1 77 ? -6.022 13.852 -24.705 1.00 43.75 77 ALA A CA 1
ATOM 612 C C . ALA A 1 77 ? -6.885 13.782 -25.996 1.00 43.75 77 ALA A C 1
ATOM 614 O O . ALA A 1 77 ? -7.858 14.513 -26.175 1.00 43.75 77 ALA A O 1
ATOM 615 N N . THR A 1 78 ? -6.568 12.876 -26.926 1.00 39.12 78 THR A N 1
ATOM 616 C CA . THR A 1 78 ? -7.313 12.594 -28.167 1.00 39.12 78 THR A CA 1
ATOM 617 C C . THR A 1 78 ? -8.771 12.155 -27.972 1.00 39.12 78 THR A C 1
ATOM 619 O O . THR A 1 78 ? -9.495 12.047 -28.962 1.00 39.12 78 THR A O 1
ATOM 622 N N . LYS A 1 79 ? -9.234 11.934 -26.733 1.00 45.22 79 LYS A N 1
ATOM 623 C CA . LYS A 1 79 ? -10.662 11.752 -26.422 1.00 45.22 79 LYS A CA 1
ATOM 624 C C . LYS A 1 79 ? -11.434 13.058 -26.186 1.00 45.22 79 LYS A C 1
ATOM 626 O O . LYS A 1 79 ? -12.643 12.987 -26.009 1.00 45.22 79 LYS A O 1
ATOM 631 N N . GLY A 1 80 ? -10.793 14.227 -26.284 1.00 33.78 80 GLY A N 1
ATOM 632 C CA . GLY A 1 80 ? -11.483 15.520 -26.352 1.00 33.78 80 GLY A CA 1
ATOM 633 C C . GLY A 1 80 ? -12.208 15.949 -25.074 1.00 33.78 80 GLY A C 1
ATOM 634 O O . GLY A 1 80 ? -13.104 16.785 -25.156 1.00 33.78 80 GLY A O 1
ATOM 635 N N . GLU A 1 81 ? -11.840 15.404 -23.917 1.00 44.66 81 GLU A N 1
ATOM 636 C CA . GLU A 1 81 ? -12.371 15.818 -22.619 1.00 44.66 81 GLU A CA 1
ATOM 637 C C . GLU A 1 81 ? -11.194 16.298 -21.750 1.00 44.66 81 GLU A C 1
ATOM 639 O O . GLU A 1 81 ? -10.192 15.595 -21.635 1.00 44.66 81 GLU A O 1
ATOM 644 N N . ASP A 1 82 ? -11.299 17.496 -21.157 1.00 43.75 82 ASP A N 1
ATOM 645 C CA . ASP A 1 82 ? -10.349 18.108 -20.198 1.00 43.75 82 ASP A CA 1
ATOM 646 C C . ASP A 1 82 ? -10.254 17.313 -18.861 1.00 43.75 82 ASP A C 1
ATOM 648 O O . ASP A 1 82 ? -10.116 17.876 -17.780 1.00 43.75 82 ASP A O 1
ATOM 652 N N . THR A 1 83 ? -10.380 15.981 -18.898 1.00 52.50 83 THR A N 1
ATOM 653 C CA . THR A 1 83 ? -10.665 15.103 -17.746 1.00 52.50 83 THR A CA 1
ATOM 654 C C . THR A 1 83 ? -9.574 14.061 -17.454 1.00 52.50 83 THR A C 1
ATOM 656 O O . THR A 1 83 ? -9.806 13.131 -16.679 1.00 52.50 83 THR A O 1
ATOM 659 N N . ASP A 1 84 ? -8.391 14.172 -18.068 1.00 64.44 84 ASP A N 1
ATOM 660 C CA . ASP A 1 84 ? -7.314 13.155 -18.022 1.00 64.44 84 ASP A CA 1
ATOM 661 C C . ASP A 1 84 ? -6.215 13.450 -16.978 1.00 64.44 84 ASP A C 1
ATOM 663 O O . ASP A 1 84 ? -5.109 12.903 -17.031 1.00 64.44 84 ASP A O 1
ATOM 667 N N . LEU A 1 85 ? -6.520 14.315 -16.009 1.00 77.62 85 LEU A N 1
ATOM 668 C CA . LEU A 1 85 ? -5.598 14.713 -14.949 1.00 77.62 85 LEU A CA 1
ATOM 669 C C . LEU A 1 85 ? -5.582 13.692 -13.796 1.00 77.62 85 LEU A C 1
ATOM 671 O O . LEU A 1 85 ? -6.567 13.004 -13.505 1.00 77.62 85 LEU A O 1
ATOM 675 N N . ASN A 1 86 ? -4.438 13.587 -13.130 1.00 79.31 86 ASN A N 1
ATOM 676 C CA . ASN A 1 86 ? -4.302 13.026 -11.796 1.00 79.31 86 ASN A CA 1
ATOM 677 C C . ASN A 1 86 ? -5.174 13.798 -10.800 1.00 79.31 86 ASN A C 1
ATOM 679 O O . ASN A 1 86 ? -5.589 14.926 -11.049 1.00 79.31 86 ASN A O 1
ATOM 683 N N . GLY A 1 87 ? -5.469 13.166 -9.668 1.00 83.12 87 GLY A N 1
ATOM 684 C CA . GLY A 1 87 ? -6.184 13.819 -8.580 1.00 83.12 87 GLY A CA 1
ATOM 685 C C . GLY A 1 87 ? -5.301 14.779 -7.779 1.00 83.12 87 GLY A C 1
ATOM 686 O O . GLY A 1 87 ? -4.196 15.164 -8.177 1.00 83.12 87 GLY A O 1
ATOM 687 N N . TRP A 1 88 ? -5.811 15.129 -6.603 1.00 88.94 88 TRP A N 1
ATOM 688 C CA . TRP A 1 88 ? -5.107 15.918 -5.600 1.00 88.94 88 TRP A CA 1
ATOM 689 C C . TRP A 1 88 ? -3.710 15.332 -5.274 1.00 88.94 88 TRP A C 1
ATOM 691 O O . TRP A 1 88 ? -3.555 14.106 -5.238 1.00 88.94 88 TRP A O 1
ATOM 701 N N . PRO A 1 89 ? -2.678 16.167 -5.025 1.00 92.06 89 PRO A N 1
ATOM 702 C CA . PRO A 1 89 ? -2.673 17.638 -5.043 1.00 92.06 89 PRO A CA 1
ATOM 703 C C . PRO A 1 89 ? -2.210 18.249 -6.381 1.00 92.06 89 PRO A C 1
ATOM 705 O O . PRO A 1 89 ? -2.126 19.471 -6.499 1.00 92.06 89 PRO A O 1
ATOM 708 N N . LEU A 1 90 ? -1.826 17.420 -7.361 1.00 91.12 90 LEU A N 1
ATOM 709 C CA . LEU A 1 90 ? -1.043 17.870 -8.517 1.00 91.12 90 LEU A CA 1
ATOM 710 C C . LEU A 1 90 ? -1.888 18.289 -9.716 1.00 91.12 90 LEU A C 1
ATOM 712 O O . LEU A 1 90 ? -1.527 19.254 -10.387 1.00 91.12 90 LEU A O 1
ATOM 716 N N . GLU A 1 91 ? -2.970 17.561 -10.005 1.00 86.81 91 GLU A N 1
ATOM 717 C CA . GLU A 1 91 ? -3.777 17.746 -11.223 1.00 86.81 91 GLU A CA 1
ATOM 718 C C . GLU A 1 91 ? -2.947 17.794 -12.523 1.00 86.81 91 GLU A C 1
ATOM 720 O O . GLU A 1 91 ? -3.271 18.507 -13.470 1.00 86.81 91 GLU A O 1
ATOM 725 N N . ASN A 1 92 ? -1.852 17.032 -12.586 1.00 85.81 92 ASN A N 1
ATOM 726 C CA . ASN A 1 92 ? -1.030 16.863 -13.784 1.00 85.81 92 ASN A CA 1
ATOM 727 C C . ASN A 1 92 ? -1.570 15.742 -14.678 1.00 85.81 92 ASN A C 1
ATOM 729 O O . ASN A 1 92 ? -2.338 14.892 -14.246 1.00 85.81 92 ASN A O 1
ATOM 733 N N . PHE A 1 93 ? -1.160 15.705 -15.942 1.00 83.69 93 PHE A N 1
ATOM 734 C CA . PHE A 1 93 ? -1.553 14.621 -16.841 1.00 83.69 93 PHE A CA 1
ATOM 735 C C . PHE A 1 93 ? -0.998 13.265 -16.402 1.00 83.69 93 PHE A C 1
ATOM 737 O O . PHE A 1 93 ? 0.143 13.160 -15.959 1.00 83.69 93 PHE A O 1
ATOM 744 N N . ARG A 1 94 ? -1.782 12.206 -16.615 1.00 85.06 94 ARG A N 1
ATOM 745 C CA . ARG A 1 94 ? -1.359 10.833 -16.324 1.00 85.06 94 ARG A CA 1
ATOM 746 C C . ARG A 1 94 ? -0.303 10.337 -17.303 1.00 85.06 94 ARG A C 1
ATOM 748 O O . ARG A 1 94 ? -0.581 10.087 -18.478 1.00 85.06 94 ARG A O 1
ATOM 755 N N . SER A 1 95 ? 0.876 10.033 -16.782 1.00 89.25 95 SER A N 1
ATOM 756 C CA . SER A 1 95 ? 1.964 9.388 -17.514 1.00 89.25 95 SER A CA 1
ATOM 757 C C . SER A 1 95 ? 2.468 8.148 -16.767 1.00 89.25 95 SER A C 1
ATOM 759 O O . SER A 1 95 ? 2.095 7.882 -15.624 1.00 89.25 95 SER A O 1
ATOM 761 N N . THR A 1 96 ? 3.269 7.320 -17.430 1.00 93.25 96 THR A N 1
ATOM 762 C CA . THR A 1 96 ? 4.131 6.360 -16.737 1.00 93.25 96 THR A CA 1
ATOM 763 C C . THR A 1 96 ? 5.210 7.125 -15.980 1.00 93.25 96 THR A C 1
ATOM 765 O O . THR A 1 96 ? 5.960 7.888 -16.590 1.00 93.25 96 THR A O 1
ATOM 768 N N . PHE A 1 97 ? 5.344 6.866 -14.685 1.00 95.44 97 PHE A N 1
ATOM 769 C CA . PHE A 1 97 ? 6.258 7.588 -13.808 1.00 95.44 97 PHE A CA 1
ATOM 770 C C . PHE A 1 97 ? 7.438 6.706 -13.376 1.00 95.44 97 PHE A C 1
ATOM 772 O O . PHE A 1 97 ? 7.288 5.495 -13.208 1.00 95.44 97 PHE A O 1
ATOM 779 N N . ALA A 1 98 ? 8.619 7.298 -13.202 1.00 98.00 98 ALA A N 1
ATOM 780 C CA . ALA A 1 98 ? 9.791 6.635 -12.636 1.00 98.00 98 ALA A CA 1
ATOM 781 C C . ALA A 1 98 ? 10.448 7.557 -11.611 1.00 98.00 98 ALA A C 1
ATOM 783 O O . ALA A 1 98 ? 10.586 8.749 -11.866 1.00 98.00 98 ALA A O 1
ATOM 784 N N . THR A 1 99 ? 10.882 7.023 -10.470 1.00 98.25 99 THR A N 1
ATOM 785 C CA . THR A 1 99 ? 11.505 7.830 -9.409 1.00 98.25 99 THR A CA 1
ATOM 786 C C . THR A 1 99 ? 12.537 7.043 -8.598 1.00 98.25 99 THR A C 1
ATOM 788 O O . THR A 1 99 ? 12.751 5.841 -8.797 1.00 98.25 99 THR A O 1
ATOM 791 N N . ILE A 1 100 ? 13.184 7.760 -7.682 1.00 97.56 100 ILE A N 1
ATOM 792 C CA . ILE A 1 100 ? 14.029 7.248 -6.612 1.00 97.56 100 ILE A CA 1
ATOM 793 C C . ILE A 1 100 ? 13.388 7.642 -5.272 1.00 97.56 100 ILE A C 1
ATOM 795 O O . ILE A 1 100 ? 12.947 8.778 -5.105 1.00 97.56 100 ILE A O 1
ATOM 799 N N . ALA A 1 101 ? 13.364 6.734 -4.298 1.00 96.81 101 ALA A N 1
ATOM 800 C CA . ALA A 1 101 ? 12.903 7.031 -2.942 1.00 96.81 101 ALA A CA 1
ATOM 801 C C . ALA A 1 101 ? 13.631 8.262 -2.359 1.00 96.81 101 ALA A C 1
ATOM 803 O O . ALA A 1 101 ? 14.851 8.391 -2.486 1.00 96.81 101 ALA A O 1
ATOM 804 N N . GLY A 1 102 ? 12.870 9.187 -1.766 1.00 93.50 102 GLY A N 1
ATOM 805 C CA . GLY A 1 102 ? 13.408 10.427 -1.191 1.00 93.50 102 GLY A CA 1
ATOM 806 C C . GLY A 1 102 ? 13.660 11.568 -2.192 1.00 93.50 102 GLY A C 1
ATOM 807 O O . GLY A 1 102 ? 13.997 12.677 -1.770 1.00 93.50 102 GLY A O 1
ATOM 808 N N . PHE A 1 103 ? 13.450 11.353 -3.497 1.00 97.12 103 PHE A N 1
ATOM 809 C CA . PHE A 1 103 ? 13.714 12.348 -4.542 1.00 97.12 103 PHE A CA 1
ATOM 810 C C . PHE A 1 103 ? 12.533 13.315 -4.723 1.00 97.12 103 PHE A C 1
ATOM 812 O O . PHE A 1 103 ? 11.718 13.161 -5.626 1.00 97.12 103 PHE A O 1
ATOM 819 N N . TYR A 1 104 ? 12.424 14.306 -3.838 1.00 97.38 104 TYR A N 1
ATOM 820 C CA . TYR A 1 104 ? 11.344 15.302 -3.834 1.00 97.38 104 TYR A CA 1
ATOM 821 C C . TYR A 1 104 ? 11.852 16.680 -4.275 1.00 97.38 104 TYR A C 1
ATOM 823 O O . TYR A 1 104 ? 12.911 17.106 -3.815 1.00 97.38 104 TYR A O 1
ATOM 831 N N . GLY A 1 105 ? 11.083 17.386 -5.105 1.00 97.31 105 GLY A N 1
ATOM 832 C CA . GLY A 1 105 ? 11.259 18.811 -5.410 1.00 97.31 105 GLY A CA 1
ATOM 833 C C . GLY A 1 105 ? 10.500 19.697 -4.426 1.00 97.31 105 GLY A C 1
ATOM 834 O O . GLY A 1 105 ? 9.595 19.214 -3.748 1.00 97.31 105 GLY A O 1
ATOM 835 N N . TRP A 1 106 ? 10.855 20.981 -4.347 1.00 96.88 106 TRP A N 1
ATOM 836 C CA . TRP A 1 106 ? 10.210 21.945 -3.446 1.00 96.88 106 TRP A CA 1
ATOM 837 C C . TRP A 1 106 ? 9.428 23.018 -4.206 1.00 96.88 106 TRP A C 1
ATOM 839 O O . TRP A 1 106 ? 9.913 23.563 -5.199 1.00 96.88 106 TRP A O 1
ATOM 849 N N . PHE A 1 107 ? 8.230 23.343 -3.728 1.00 95.88 107 PHE A N 1
ATOM 850 C CA . PHE A 1 107 ? 7.306 24.272 -4.376 1.00 95.88 107 PHE A CA 1
ATOM 851 C C . PHE A 1 107 ? 6.661 25.188 -3.340 1.00 95.88 107 PHE A C 1
ATOM 853 O O . PHE A 1 107 ? 6.187 24.707 -2.318 1.00 95.88 107 PHE A O 1
ATOM 860 N N . GLU A 1 108 ? 6.615 26.495 -3.608 1.00 94.00 108 GLU A N 1
ATOM 861 C CA . GLU A 1 108 ? 5.925 27.456 -2.730 1.00 94.00 108 GLU A CA 1
ATOM 862 C C . GLU A 1 108 ? 4.434 27.132 -2.610 1.00 94.00 108 GLU A C 1
ATOM 864 O O . GLU A 1 108 ? 3.886 27.157 -1.513 1.00 94.00 108 GLU A O 1
ATOM 869 N N . GLU A 1 109 ? 3.803 26.765 -3.728 1.00 92.81 109 GLU A N 1
ATOM 870 C CA . GLU A 1 109 ? 2.391 26.401 -3.800 1.00 92.81 109 GLU A CA 1
ATOM 871 C C . GLU A 1 109 ? 2.193 25.205 -4.742 1.00 92.81 109 GLU A C 1
ATOM 873 O O . GLU A 1 109 ? 2.962 25.002 -5.687 1.00 92.81 109 GLU A O 1
ATOM 878 N N . LEU A 1 110 ? 1.143 24.421 -4.493 1.00 93.38 110 LEU A N 1
ATOM 879 C CA . LEU A 1 110 ? 0.674 23.347 -5.372 1.00 93.38 110 LEU A CA 1
ATOM 880 C C . LEU A 1 110 ? -0.661 23.731 -6.012 1.00 93.38 110 LEU A C 1
ATOM 882 O O . LEU A 1 110 ? -1.336 24.644 -5.539 1.00 93.38 110 LEU A O 1
ATOM 886 N N . THR A 1 111 ? -1.068 22.996 -7.053 1.00 91.00 111 THR A N 1
ATOM 887 C CA . THR A 1 111 ? -2.354 23.209 -7.735 1.00 91.00 111 THR A CA 1
ATOM 888 C C . THR A 1 111 ? -3.530 23.153 -6.761 1.00 91.00 111 THR A C 1
ATOM 890 O O . THR A 1 111 ? -4.431 23.987 -6.831 1.00 91.00 111 THR A O 1
ATOM 893 N N . GLN A 1 112 ? -3.497 22.208 -5.816 1.00 89.88 112 GLN A N 1
ATOM 894 C CA . GLN A 1 112 ? -4.443 22.138 -4.709 1.00 89.88 112 GLN A CA 1
ATOM 895 C C . GLN A 1 112 ? -3.740 21.903 -3.369 1.00 89.88 112 GLN A C 1
ATOM 897 O O . GLN A 1 112 ? -2.747 21.184 -3.284 1.00 89.88 112 GLN A O 1
ATOM 902 N N . SER A 1 113 ? -4.292 22.479 -2.299 1.00 91.50 113 SER A N 1
ATOM 903 C CA . SER A 1 113 ? -3.855 22.251 -0.916 1.00 91.50 113 SER A CA 1
ATOM 904 C C . SER A 1 113 ? -5.007 22.454 0.064 1.00 91.50 113 SER A C 1
ATOM 906 O O . SER A 1 113 ? -5.871 23.282 -0.195 1.00 91.50 113 SER A O 1
ATOM 908 N N . ASN A 1 114 ? -5.037 21.715 1.176 1.00 88.44 114 ASN A N 1
ATOM 909 C CA . ASN A 1 114 ? -6.144 21.739 2.144 1.00 88.44 114 ASN A CA 1
ATOM 910 C C . ASN A 1 114 ? -6.291 23.114 2.821 1.00 88.44 114 ASN A C 1
ATOM 912 O O . ASN A 1 114 ? -7.404 23.588 3.034 1.00 88.44 114 ASN A O 1
ATOM 916 N N . TYR A 1 115 ? -5.168 23.774 3.116 1.00 92.31 115 TYR A N 1
ATOM 917 C CA . TYR A 1 115 ? -5.107 25.051 3.829 1.00 92.31 115 TYR A CA 1
ATOM 918 C C . TYR A 1 115 ? -4.164 26.045 3.129 1.00 92.31 115 TYR A C 1
ATOM 920 O O . TYR A 1 115 ? -3.091 26.340 3.658 1.00 92.31 115 TYR A O 1
ATOM 928 N N . PRO A 1 116 ? -4.553 26.627 1.975 1.00 93.56 116 PRO A N 1
ATOM 929 C CA . PRO A 1 116 ? -3.664 27.465 1.157 1.00 93.56 116 PRO A CA 1
ATOM 930 C C . PRO A 1 116 ? -3.040 28.656 1.900 1.00 93.56 116 PRO A C 1
ATOM 932 O O . PRO A 1 116 ? -1.931 29.083 1.599 1.00 93.56 116 PRO A O 1
ATOM 935 N N . TRP A 1 117 ? -3.716 29.190 2.922 1.00 92.69 117 TRP A N 1
ATOM 936 C CA . TRP A 1 117 ? -3.191 30.299 3.725 1.00 92.69 117 TRP A CA 1
ATOM 937 C C . TRP A 1 117 ? -1.919 29.938 4.515 1.00 92.69 117 TRP A C 1
ATOM 939 O O . TRP A 1 117 ? -1.201 30.849 4.930 1.00 92.69 117 TRP A O 1
ATOM 949 N N . LEU A 1 118 ? -1.613 28.649 4.715 1.00 95.00 118 LEU A N 1
ATOM 950 C CA . LEU A 1 118 ? -0.369 28.196 5.346 1.00 95.00 118 LEU A CA 1
ATOM 951 C C . LEU A 1 118 ? 0.863 28.352 4.441 1.00 95.00 118 LEU A C 1
ATOM 953 O O . LEU A 1 118 ? 1.973 28.349 4.972 1.00 95.00 118 LEU A O 1
ATOM 957 N N . ASN A 1 119 ? 0.696 28.576 3.129 1.00 93.69 119 ASN A N 1
ATOM 958 C CA . ASN A 1 119 ? 1.813 28.785 2.191 1.00 93.69 119 ASN A CA 1
ATOM 959 C C . ASN A 1 119 ? 2.722 29.960 2.604 1.00 93.69 119 ASN A C 1
ATOM 961 O O . ASN A 1 119 ? 3.915 29.980 2.312 1.00 93.69 119 ASN A O 1
ATOM 965 N N . GLN A 1 120 ? 2.196 30.929 3.364 1.00 93.81 120 GLN A N 1
ATOM 966 C CA . GLN A 1 120 ? 2.984 32.051 3.888 1.00 93.81 120 GLN A CA 1
ATOM 967 C C . GLN A 1 120 ? 4.075 31.634 4.897 1.00 93.81 120 GLN A C 1
ATOM 969 O O . GLN A 1 120 ? 4.964 32.429 5.200 1.00 93.81 120 GLN A O 1
ATOM 974 N N . TYR A 1 121 ? 4.001 30.415 5.444 1.00 91.62 121 TYR A N 1
ATOM 975 C CA . TYR A 1 121 ? 4.943 29.885 6.435 1.00 91.62 121 TYR A CA 1
ATOM 976 C C . TYR A 1 121 ? 5.887 28.816 5.869 1.00 91.62 121 TYR A C 1
ATOM 978 O O . TYR A 1 121 ? 6.736 28.304 6.600 1.00 91.62 121 TYR A O 1
ATOM 986 N N . GLY A 1 122 ? 5.766 28.482 4.583 1.00 89.81 122 GLY A N 1
ATOM 987 C CA . GLY A 1 122 ? 6.607 27.498 3.914 1.00 89.81 122 GLY A CA 1
ATOM 988 C C . GLY A 1 122 ? 5.913 26.855 2.717 1.00 89.81 122 GLY A C 1
ATOM 989 O O . GLY A 1 122 ? 4.717 27.021 2.520 1.00 89.81 122 GLY A O 1
ATOM 990 N N . GLY A 1 123 ? 6.690 26.106 1.938 1.00 91.81 123 GLY A N 1
ATOM 991 C CA . GLY A 1 123 ? 6.214 25.369 0.767 1.00 91.81 123 GLY A CA 1
ATOM 992 C C . GLY A 1 123 ? 6.190 23.854 0.971 1.00 91.81 123 GLY A C 1
ATOM 993 O O . GLY A 1 123 ? 6.583 23.337 2.022 1.00 91.81 123 GLY A O 1
ATOM 994 N N . GLU A 1 124 ? 5.782 23.150 -0.076 1.00 95.31 124 GLU A N 1
ATOM 995 C CA . GLU A 1 124 ? 5.615 21.702 -0.127 1.00 95.31 124 GLU A CA 1
ATOM 996 C C . GLU A 1 124 ? 6.782 20.975 -0.776 1.00 95.31 124 GLU A C 1
ATOM 998 O O . GLU A 1 124 ? 7.481 21.513 -1.631 1.00 95.31 124 GLU A O 1
ATOM 1003 N N . SER A 1 125 ? 6.967 19.708 -0.400 1.00 95.75 125 SER A N 1
ATOM 1004 C CA . SER A 1 125 ? 7.926 18.814 -1.056 1.00 95.75 125 SER A CA 1
ATOM 1005 C C . SER A 1 125 ? 7.222 17.656 -1.748 1.00 95.75 125 SER A C 1
ATOM 1007 O O . SER A 1 125 ? 6.724 16.772 -1.061 1.00 95.75 125 SER A O 1
ATOM 1009 N N . VAL A 1 126 ? 7.240 17.618 -3.080 1.00 96.31 126 VAL A N 1
ATOM 1010 C CA . VAL A 1 126 ? 6.508 16.642 -3.913 1.00 96.31 126 VAL A CA 1
ATOM 1011 C C . VAL A 1 126 ? 7.477 15.693 -4.607 1.00 96.31 126 VAL A C 1
ATOM 1013 O O . VAL A 1 126 ? 8.525 16.136 -5.074 1.00 96.31 126 VAL A O 1
ATOM 1016 N N . ILE A 1 127 ? 7.140 14.401 -4.697 1.00 97.25 127 ILE A N 1
ATOM 1017 C CA . ILE A 1 127 ? 7.991 13.407 -5.360 1.00 97.25 127 ILE A CA 1
ATOM 1018 C C . ILE A 1 127 ? 8.259 13.825 -6.811 1.00 97.25 127 ILE A C 1
ATOM 1020 O O . ILE A 1 127 ? 7.340 14.161 -7.562 1.00 97.25 127 ILE A O 1
ATOM 1024 N N . SER A 1 128 ? 9.523 13.816 -7.211 1.00 97.50 128 SER A N 1
ATOM 1025 C CA . SER A 1 128 ? 9.969 14.181 -8.553 1.00 97.50 128 SER A CA 1
ATOM 1026 C C . SER A 1 128 ? 10.332 12.939 -9.357 1.00 97.50 128 SER A C 1
ATOM 1028 O O . SER A 1 128 ? 10.730 11.905 -8.816 1.00 97.50 128 SER A O 1
ATOM 1030 N N . GLY A 1 129 ? 10.166 13.033 -10.669 1.00 97.25 129 GLY A N 1
ATOM 1031 C CA . GLY A 1 129 ? 10.493 11.974 -11.604 1.00 97.25 129 GLY A CA 1
ATOM 1032 C C . GLY A 1 129 ? 11.968 11.971 -11.995 1.00 97.25 129 GLY A C 1
ATOM 1033 O O . GLY A 1 129 ? 12.671 12.978 -11.926 1.00 97.25 129 GLY A O 1
ATOM 1034 N N . ILE A 1 130 ? 12.429 10.826 -12.478 1.00 98.25 130 ILE A N 1
ATOM 1035 C CA . ILE A 1 130 ? 13.691 10.671 -13.206 1.00 98.25 130 ILE A CA 1
ATOM 1036 C C . ILE A 1 130 ? 13.393 10.252 -14.651 1.00 98.25 130 ILE A C 1
ATOM 1038 O O . ILE A 1 130 ? 12.286 9.785 -14.924 1.00 98.25 130 ILE A O 1
ATOM 1042 N N . PRO A 1 131 ? 14.355 10.358 -15.592 1.00 97.88 131 PRO A N 1
ATOM 1043 C CA . PRO A 1 131 ? 14.150 9.856 -16.943 1.00 97.88 131 PRO A CA 1
ATOM 1044 C C . PRO A 1 131 ? 13.650 8.409 -16.927 1.00 97.88 131 PRO A C 1
ATOM 1046 O O . PRO A 1 131 ? 14.235 7.548 -16.259 1.00 97.88 131 PRO A O 1
ATOM 1049 N N . HIS A 1 132 ? 12.570 8.138 -17.663 1.00 97.69 132 HIS A N 1
ATOM 1050 C CA . HIS A 1 132 ? 12.013 6.795 -17.773 1.00 97.69 132 HIS A CA 1
ATOM 1051 C C . HIS A 1 132 ? 13.046 5.904 -18.448 1.00 97.69 132 HIS A C 1
ATOM 1053 O O . HIS A 1 132 ? 13.477 6.134 -19.581 1.00 97.69 132 HIS A O 1
ATOM 1059 N N . TRP A 1 133 ? 13.521 4.926 -17.690 1.00 98.06 133 TRP A N 1
ATOM 1060 C CA . TRP A 1 133 ? 14.805 4.302 -17.961 1.00 98.06 133 TRP A CA 1
ATOM 1061 C C . TRP A 1 133 ? 14.687 2.957 -18.668 1.00 98.06 133 TRP A C 1
ATOM 1063 O O . TRP A 1 133 ? 15.712 2.383 -19.016 1.00 98.06 133 TRP A O 1
ATOM 1073 N N . ALA A 1 134 ? 13.482 2.427 -18.896 1.00 97.94 134 ALA A N 1
ATOM 1074 C CA . ALA A 1 134 ? 13.303 1.051 -19.369 1.00 97.94 134 ALA A CA 1
ATOM 1075 C C . ALA A 1 134 ? 13.260 0.897 -20.903 1.00 97.94 134 ALA A C 1
ATOM 1077 O O . ALA A 1 134 ? 13.442 -0.212 -21.408 1.00 97.94 134 ALA A O 1
ATOM 1078 N N . GLY A 1 135 ? 13.093 1.996 -21.647 1.00 96.06 135 GLY A N 1
ATOM 1079 C CA . GLY A 1 135 ? 12.814 1.977 -23.086 1.00 96.06 135 GLY A CA 1
ATOM 1080 C C . GLY A 1 135 ? 13.847 1.220 -23.933 1.00 96.06 135 GLY A C 1
ATOM 1081 O O . GLY A 1 135 ? 15.038 1.548 -23.913 1.00 96.06 135 GLY A O 1
ATOM 1082 N N . LEU A 1 136 ? 13.359 0.231 -24.693 1.00 96.81 136 LEU A N 1
ATOM 1083 C CA . LEU A 1 136 ? 14.047 -0.466 -25.787 1.00 96.81 136 LEU A CA 1
ATOM 1084 C C . LEU A 1 136 ? 13.126 -0.518 -27.016 1.00 96.81 136 LEU A C 1
ATOM 1086 O O . LEU A 1 136 ? 12.388 -1.489 -27.189 1.00 96.81 136 LEU A O 1
ATOM 1090 N N . TYR A 1 137 ? 13.123 0.532 -27.838 1.00 97.31 137 TYR A N 1
ATOM 1091 C CA . TYR A 1 137 ? 12.228 0.622 -29.001 1.00 97.31 137 TYR A CA 1
ATOM 1092 C C . TYR A 1 137 ? 12.808 -0.121 -30.204 1.00 97.31 137 TYR A C 1
ATOM 1094 O O . TYR A 1 137 ? 14.026 -0.265 -30.319 1.00 97.31 137 TYR A O 1
ATOM 1102 N N . VAL A 1 138 ? 11.941 -0.582 -31.107 1.00 97.06 138 VAL A N 1
ATOM 1103 C CA . VAL A 1 138 ? 12.342 -1.328 -32.310 1.00 97.06 138 VAL A CA 1
ATOM 1104 C C . VAL A 1 138 ? 11.759 -0.652 -33.538 1.00 97.06 138 VAL A C 1
ATOM 1106 O O . VAL A 1 138 ? 10.551 -0.467 -33.617 1.00 97.06 138 VAL A O 1
ATOM 1109 N N . GLU A 1 139 ? 12.601 -0.299 -34.501 1.00 96.38 139 GLU A N 1
ATOM 1110 C CA . GLU A 1 139 ? 12.176 0.211 -35.801 1.00 96.38 139 GLU A CA 1
ATOM 1111 C C . GLU A 1 139 ? 12.423 -0.827 -36.896 1.00 96.38 139 GLU A C 1
ATOM 1113 O O . GLU A 1 139 ? 13.492 -1.438 -36.964 1.00 96.38 139 GLU A O 1
ATOM 1118 N N . ALA A 1 140 ? 11.424 -1.016 -37.757 1.00 95.50 140 ALA A N 1
ATOM 1119 C CA . ALA A 1 140 ? 11.487 -1.884 -38.926 1.00 95.50 140 ALA A CA 1
ATOM 1120 C C . ALA A 1 140 ? 10.532 -1.362 -40.008 1.00 95.50 140 ALA A C 1
ATOM 1122 O O . ALA A 1 140 ? 9.409 -0.965 -39.708 1.00 95.50 140 ALA A O 1
ATOM 1123 N N . ASP A 1 141 ? 10.965 -1.367 -41.272 1.00 93.56 141 ASP A N 1
ATOM 1124 C CA . ASP A 1 141 ? 10.187 -0.858 -42.419 1.00 93.56 141 ASP A CA 1
ATOM 1125 C C . ASP A 1 141 ? 9.607 0.568 -42.220 1.00 93.56 141 ASP A C 1
ATOM 1127 O O . ASP A 1 141 ? 8.548 0.894 -42.754 1.00 93.56 141 ASP A O 1
ATOM 1131 N N . GLY A 1 142 ? 10.291 1.425 -41.450 1.00 90.31 142 GLY A N 1
ATOM 1132 C CA . GLY A 1 142 ? 9.853 2.794 -41.135 1.00 90.31 142 GLY A CA 1
ATOM 1133 C C . GLY A 1 142 ? 8.728 2.897 -40.094 1.00 90.31 142 GLY A C 1
ATOM 1134 O O . GLY A 1 142 ? 8.194 3.986 -39.887 1.00 90.31 142 GLY A O 1
ATOM 1135 N N . ALA A 1 143 ? 8.348 1.789 -39.449 1.00 94.38 143 ALA A N 1
ATOM 1136 C CA . ALA A 1 143 ? 7.421 1.761 -38.321 1.00 94.38 143 ALA A CA 1
ATOM 1137 C C . ALA A 1 143 ? 8.180 1.549 -37.003 1.00 94.38 143 ALA A C 1
ATOM 1139 O O . ALA A 1 143 ? 9.127 0.766 -36.954 1.00 94.38 143 ALA A O 1
ATOM 1140 N N . LEU A 1 144 ? 7.727 2.205 -35.931 1.00 95.12 144 LEU A N 1
ATOM 1141 C CA . LEU A 1 144 ? 8.334 2.145 -34.599 1.00 95.12 144 LEU A CA 1
ATOM 1142 C C . LEU A 1 144 ? 7.435 1.380 -33.618 1.00 95.12 144 LEU A C 1
ATOM 1144 O O . LEU A 1 144 ? 6.254 1.695 -33.468 1.00 95.12 144 LEU A O 1
ATOM 1148 N N . LEU A 1 145 ? 8.010 0.406 -32.918 1.00 97.00 145 LEU A N 1
ATOM 1149 C CA . LEU A 1 145 ? 7.400 -0.283 -31.789 1.00 97.00 145 LEU A CA 1
ATOM 1150 C C . LEU A 1 145 ? 7.711 0.468 -30.487 1.00 97.00 145 LEU A C 1
ATOM 1152 O O . LEU A 1 145 ? 8.838 0.434 -29.989 1.00 97.00 145 LEU A O 1
ATOM 1156 N N . ASN A 1 146 ? 6.694 1.138 -29.949 1.00 94.31 146 ASN A N 1
ATOM 1157 C CA . ASN A 1 146 ? 6.698 1.861 -28.676 1.00 94.31 146 ASN A CA 1
ATOM 1158 C C . ASN A 1 146 ? 5.285 1.802 -28.041 1.00 94.31 146 ASN A C 1
ATOM 1160 O O . ASN A 1 146 ? 4.428 1.042 -28.494 1.00 94.31 146 ASN A O 1
ATOM 1164 N N . ALA A 1 147 ? 5.010 2.626 -27.021 1.00 93.00 147 ALA A N 1
ATOM 1165 C CA . ALA A 1 147 ? 3.702 2.667 -26.355 1.00 93.00 147 ALA A CA 1
ATOM 1166 C C . ALA A 1 147 ? 2.525 3.089 -27.258 1.00 93.00 147 ALA A C 1
ATOM 1168 O O . ALA A 1 147 ? 1.369 2.826 -26.933 1.00 93.00 147 ALA A O 1
ATO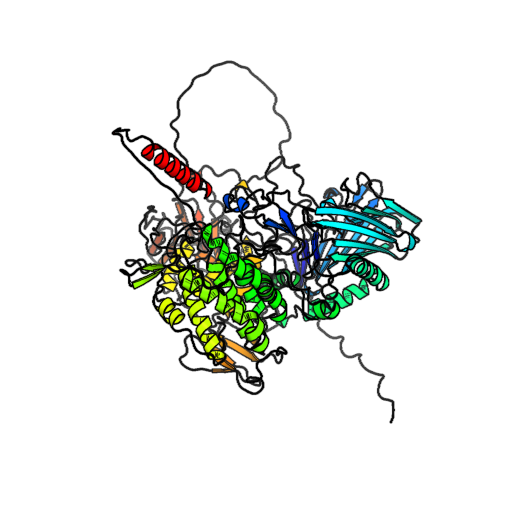M 1169 N N . THR A 1 148 ? 2.785 3.741 -28.396 1.00 91.12 148 THR A N 1
ATOM 1170 C CA . THR A 1 148 ? 1.737 4.262 -29.283 1.00 91.12 148 THR A CA 1
ATOM 1171 C C . THR A 1 148 ? 1.373 3.311 -30.423 1.00 91.12 148 THR A C 1
ATOM 1173 O O . THR A 1 148 ? 0.477 3.642 -31.201 1.00 91.12 148 THR A O 1
ATOM 1176 N N . VAL A 1 149 ? 1.983 2.121 -30.518 1.00 92.75 149 VAL A N 1
ATOM 1177 C CA . VAL A 1 149 ? 1.676 1.135 -31.571 1.00 92.75 149 VAL A CA 1
ATOM 1178 C C . VAL A 1 149 ? 0.180 0.793 -31.611 1.00 92.75 149 VAL A C 1
ATOM 1180 O O . VAL A 1 149 ? -0.427 0.474 -30.593 1.00 92.75 149 VAL A O 1
ATOM 1183 N N . GLU A 1 150 ? -0.446 0.885 -32.788 1.00 91.88 150 GLU A N 1
ATOM 1184 C CA . GLU A 1 150 ? -1.879 0.588 -32.937 1.00 91.88 150 GLU A CA 1
ATOM 1185 C C . GLU A 1 150 ? -2.170 -0.912 -32.721 1.00 91.88 150 GLU A C 1
ATOM 1187 O O . GLU A 1 150 ? -1.442 -1.748 -33.267 1.00 91.88 150 GLU A O 1
ATOM 1192 N N . PRO A 1 151 ? -3.274 -1.281 -32.034 1.00 93.19 151 PRO A N 1
ATOM 1193 C CA . PRO A 1 151 ? -3.644 -2.680 -31.782 1.00 93.19 151 PRO A CA 1
ATOM 1194 C C . PRO A 1 151 ? -3.706 -3.582 -33.012 1.00 93.19 151 PRO A C 1
ATOM 1196 O O . PRO A 1 151 ? -3.413 -4.764 -32.912 1.00 93.19 151 PRO A O 1
ATOM 1199 N N . GLN A 1 152 ? -4.023 -3.039 -34.187 1.00 94.56 152 GLN A N 1
ATOM 1200 C CA . GLN A 1 152 ? -4.079 -3.814 -35.431 1.00 94.56 152 GLN A CA 1
ATOM 1201 C C . GLN A 1 152 ? -2.720 -4.367 -35.901 1.00 94.56 152 GLN A C 1
ATOM 1203 O O . GLN A 1 152 ? -2.696 -5.241 -36.763 1.00 94.56 152 GLN A O 1
ATOM 1208 N N . TYR A 1 153 ? -1.602 -3.846 -35.380 1.00 96.56 153 TYR A N 1
ATOM 1209 C CA . TYR A 1 153 ? -0.250 -4.313 -35.709 1.00 96.56 153 TYR A CA 1
ATOM 1210 C C . TYR A 1 153 ? 0.310 -5.303 -34.685 1.00 96.56 153 TYR A C 1
ATOM 1212 O O . TYR A 1 153 ? 1.449 -5.743 -34.845 1.00 96.56 153 TYR A O 1
ATOM 1220 N N . ILE A 1 154 ? -0.463 -5.637 -33.649 1.00 97.69 154 ILE A N 1
ATOM 1221 C CA . ILE A 1 154 ? -0.094 -6.581 -32.597 1.00 97.69 154 ILE A CA 1
ATOM 1222 C C . ILE A 1 154 ? -1.043 -7.780 -32.665 1.00 97.69 154 ILE A C 1
ATOM 1224 O O . ILE A 1 154 ? -2.263 -7.624 -32.663 1.00 97.69 154 ILE A O 1
ATOM 1228 N N . SER A 1 155 ? -0.485 -8.983 -32.716 1.00 97.69 155 SER A N 1
ATOM 1229 C CA . SER A 1 155 ? -1.226 -10.246 -32.641 1.00 97.69 155 SER A CA 1
ATOM 1230 C C . SER A 1 155 ? -0.570 -11.198 -31.646 1.00 97.69 155 SER A C 1
ATOM 1232 O O . SER A 1 155 ? 0.584 -10.995 -31.274 1.00 97.69 155 SER A O 1
ATOM 1234 N N . ASP A 1 156 ? -1.306 -12.230 -31.227 1.00 97.50 156 ASP A N 1
ATOM 1235 C CA . ASP A 1 156 ? -0.843 -13.243 -30.266 1.00 97.50 156 ASP A CA 1
ATOM 1236 C C . ASP A 1 156 ? -0.282 -12.623 -28.977 1.00 97.50 156 ASP A C 1
ATOM 1238 O O . ASP A 1 156 ? 0.778 -13.004 -28.497 1.00 97.50 156 ASP A O 1
ATOM 1242 N N . PHE A 1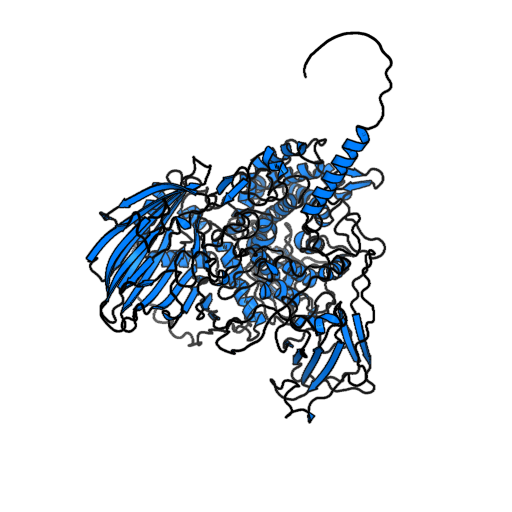 157 ? -0.978 -11.609 -28.455 1.00 98.38 157 PHE A N 1
ATOM 1243 C CA . PHE A 1 157 ? -0.520 -10.860 -27.293 1.00 98.38 157 PHE A CA 1
ATOM 1244 C C . PHE A 1 157 ? -0.618 -11.677 -26.005 1.00 98.38 157 PHE A C 1
ATOM 1246 O O . PHE A 1 157 ? -1.673 -12.215 -25.663 1.00 98.38 157 PHE A O 1
ATOM 1253 N N . GLU A 1 158 ? 0.478 -11.698 -25.261 1.00 98.50 158 GLU A N 1
ATOM 1254 C CA . GLU A 1 158 ? 0.571 -12.156 -23.887 1.00 98.50 158 GLU A CA 1
ATOM 1255 C C . GLU A 1 158 ? 1.458 -11.183 -23.101 1.00 98.50 158 GLU A C 1
ATOM 1257 O O . GLU A 1 158 ? 2.547 -10.798 -23.529 1.00 98.50 158 GLU A O 1
ATOM 1262 N N . ALA A 1 159 ? 0.999 -10.778 -21.925 1.00 98.31 159 ALA A N 1
ATOM 1263 C CA . ALA A 1 159 ? 1.818 -10.104 -20.932 1.00 98.31 159 ALA A CA 1
ATOM 1264 C C . ALA A 1 159 ? 1.675 -10.849 -19.608 1.00 98.31 159 ALA A C 1
ATOM 1266 O O . ALA A 1 159 ? 0.559 -11.192 -19.220 1.00 98.31 159 ALA A O 1
ATOM 1267 N N . ALA A 1 160 ? 2.776 -11.085 -18.901 1.00 98.38 160 ALA A N 1
ATOM 1268 C CA . ALA A 1 160 ? 2.757 -11.853 -17.664 1.00 98.38 160 ALA A CA 1
ATOM 1269 C C . ALA A 1 160 ? 3.607 -11.215 -16.562 1.00 98.38 160 ALA A C 1
ATOM 1271 O O . ALA A 1 160 ? 4.774 -10.879 -16.781 1.00 98.38 160 ALA A O 1
ATOM 1272 N N . LEU A 1 161 ? 3.019 -11.115 -15.368 1.00 98.44 161 LEU A N 1
ATOM 1273 C CA . LEU A 1 161 ? 3.683 -10.742 -14.123 1.00 98.44 161 LEU A CA 1
ATOM 1274 C C . LEU A 1 161 ? 3.905 -12.005 -13.297 1.00 98.44 161 LEU A C 1
ATOM 1276 O O . LEU A 1 161 ? 2.944 -12.568 -12.776 1.00 98.44 161 LEU A O 1
ATOM 1280 N N . ASN A 1 162 ? 5.160 -12.419 -13.139 1.00 98.06 162 ASN A N 1
ATOM 1281 C CA . ASN A 1 162 ? 5.530 -13.507 -12.243 1.00 98.06 162 ASN A CA 1
ATOM 1282 C C . ASN A 1 162 ? 5.933 -12.931 -10.881 1.00 98.06 162 ASN A C 1
ATOM 1284 O O . ASN A 1 162 ? 7.023 -12.374 -10.729 1.00 98.06 162 ASN A O 1
ATOM 1288 N N . ILE A 1 163 ? 5.058 -13.078 -9.886 1.00 97.69 163 ILE A N 1
ATOM 1289 C CA . ILE A 1 163 ? 5.222 -12.482 -8.555 1.00 97.69 163 ILE A CA 1
ATOM 1290 C C . ILE A 1 163 ? 6.328 -13.183 -7.767 1.00 97.69 163 ILE A C 1
ATOM 1292 O O . ILE A 1 163 ? 7.131 -12.518 -7.116 1.00 97.69 163 ILE A O 1
ATOM 1296 N N . SER A 1 164 ? 6.426 -14.515 -7.860 1.00 94.62 164 SER A N 1
ATOM 1297 C CA . SER A 1 164 ? 7.484 -15.270 -7.169 1.00 94.62 164 SER A CA 1
ATOM 1298 C C . SER A 1 164 ? 8.888 -14.946 -7.696 1.00 94.62 164 SER A C 1
ATOM 1300 O O . SER A 1 164 ? 9.878 -15.130 -6.987 1.00 94.62 164 SER A O 1
ATOM 1302 N N . ALA A 1 165 ? 8.971 -14.453 -8.933 1.00 96.44 165 ALA A N 1
ATOM 1303 C CA . ALA A 1 165 ? 10.200 -14.010 -9.568 1.00 96.44 165 ALA A CA 1
ATOM 1304 C C . ALA A 1 165 ? 10.405 -12.488 -9.537 1.00 96.44 165 ALA A C 1
ATOM 1306 O O . ALA A 1 165 ? 11.519 -12.060 -9.822 1.00 96.44 165 ALA A O 1
ATOM 1307 N N . GLY A 1 166 ? 9.373 -11.690 -9.239 1.00 97.19 166 GLY A N 1
ATOM 1308 C CA . GLY A 1 166 ? 9.399 -10.229 -9.368 1.00 97.19 166 GLY A CA 1
ATOM 1309 C C . GLY A 1 166 ? 9.670 -9.725 -10.789 1.00 97.19 166 GLY A C 1
ATOM 1310 O O . GLY A 1 166 ? 10.289 -8.676 -10.968 1.00 97.19 166 GLY A O 1
ATOM 1311 N N . GLU A 1 167 ? 9.247 -10.487 -11.799 1.00 97.88 167 GLU A N 1
ATOM 1312 C CA . GLU A 1 167 ? 9.597 -10.275 -13.206 1.00 97.88 167 GLU A CA 1
ATOM 1313 C C . GLU A 1 167 ? 8.348 -10.002 -14.049 1.00 97.88 167 GLU A C 1
ATOM 1315 O O . GLU A 1 167 ? 7.347 -10.713 -13.946 1.00 97.88 167 GLU A O 1
ATOM 1320 N N . MET A 1 168 ? 8.436 -8.997 -14.919 1.00 98.19 168 MET A N 1
ATOM 1321 C CA . MET A 1 168 ? 7.414 -8.682 -15.916 1.00 98.19 168 MET A CA 1
ATOM 1322 C C . MET A 1 168 ? 7.875 -9.130 -17.303 1.00 98.19 168 MET A C 1
ATOM 1324 O O . MET A 1 168 ? 9.050 -8.979 -17.651 1.00 98.19 168 MET A O 1
ATOM 1328 N N . SER A 1 169 ? 6.956 -9.653 -18.111 1.00 98.56 169 SER A N 1
ATOM 1329 C CA . SER A 1 169 ? 7.243 -10.126 -19.464 1.00 98.56 169 SER A CA 1
ATOM 1330 C C . SER A 1 169 ? 6.130 -9.807 -20.455 1.00 98.56 169 SER A C 1
ATOM 1332 O O . SER A 1 169 ? 4.967 -9.683 -20.079 1.00 98.56 169 SER A O 1
ATOM 1334 N N . TRP A 1 170 ? 6.513 -9.677 -21.723 1.00 98.75 170 TRP A N 1
ATOM 1335 C CA . TRP A 1 170 ? 5.612 -9.508 -22.858 1.00 98.75 170 TRP A CA 1
ATOM 1336 C C . TRP A 1 170 ? 6.060 -10.430 -23.984 1.00 98.75 170 TRP A C 1
ATOM 1338 O O . TRP A 1 170 ? 7.260 -10.535 -24.241 1.00 98.75 170 TRP A O 1
ATOM 1348 N N . ASP A 1 171 ? 5.106 -11.054 -24.655 1.00 98.69 171 ASP A N 1
ATOM 1349 C CA . ASP A 1 171 ? 5.297 -11.952 -25.786 1.00 98.69 171 ASP A CA 1
ATOM 1350 C C . ASP A 1 171 ? 4.192 -11.662 -26.808 1.00 98.69 171 ASP A C 1
ATOM 1352 O O . ASP A 1 171 ? 3.009 -11.716 -26.480 1.00 98.69 171 ASP A O 1
ATOM 1356 N N . TYR A 1 172 ? 4.565 -11.233 -28.012 1.00 98.75 172 TYR A N 1
ATOM 1357 C CA . TYR A 1 172 ? 3.605 -10.947 -29.077 1.00 98.75 172 TYR A CA 1
ATOM 1358 C C . TYR A 1 172 ? 4.263 -10.919 -30.451 1.00 98.75 172 TYR A C 1
ATOM 1360 O O . TYR A 1 172 ? 5.483 -10.825 -30.599 1.00 98.75 172 TYR A O 1
ATOM 1368 N N . VAL A 1 173 ? 3.440 -10.939 -31.495 1.00 98.69 173 VAL A N 1
ATOM 1369 C CA . VAL A 1 173 ? 3.875 -10.692 -32.869 1.00 98.69 173 VAL A CA 1
ATOM 1370 C C . VAL A 1 173 ? 3.555 -9.250 -33.244 1.00 98.69 173 VAL A C 1
ATOM 1372 O O . VAL A 1 173 ? 2.396 -8.840 -33.265 1.00 98.69 173 VAL A O 1
ATOM 1375 N N . TRP A 1 174 ? 4.591 -8.483 -33.574 1.00 98.50 174 TRP A N 1
ATOM 1376 C CA . TRP A 1 174 ? 4.469 -7.147 -34.146 1.00 98.50 174 TRP A CA 1
ATOM 1377 C C . TRP A 1 174 ? 4.635 -7.209 -35.665 1.00 98.50 174 TRP A C 1
ATOM 1379 O O . TRP A 1 174 ? 5.589 -7.796 -36.173 1.00 98.50 174 TRP A O 1
ATOM 1389 N N . THR A 1 175 ? 3.708 -6.600 -36.401 1.00 98.00 175 THR A N 1
ATOM 1390 C CA . THR A 1 175 ? 3.694 -6.603 -37.871 1.00 98.00 175 THR A CA 1
ATOM 1391 C C . THR A 1 175 ? 3.860 -5.173 -38.409 1.00 98.00 175 THR A C 1
ATOM 1393 O O . THR A 1 175 ? 2.861 -4.539 -38.751 1.00 98.00 175 THR A O 1
ATOM 1396 N N . PRO A 1 176 ? 5.098 -4.638 -38.493 1.00 96.06 176 PRO A N 1
ATOM 1397 C CA . PRO A 1 176 ? 5.390 -3.297 -39.025 1.00 96.06 176 PRO A CA 1
ATOM 1398 C C . PRO A 1 176 ? 4.915 -3.096 -40.467 1.00 96.06 176 PRO A C 1
ATOM 1400 O O . PRO A 1 176 ? 4.507 -2.004 -40.855 1.00 96.06 176 PRO A O 1
ATOM 1403 N N . SER A 1 177 ? 4.954 -4.158 -41.273 1.00 94.56 177 SER A N 1
ATOM 1404 C CA . SER A 1 177 ? 4.412 -4.188 -42.628 1.00 94.56 177 SER A CA 1
ATOM 1405 C C . SER A 1 177 ? 3.806 -5.568 -42.922 1.00 94.56 177 SER A C 1
ATOM 1407 O O . SER A 1 177 ? 4.229 -6.554 -42.312 1.00 94.56 177 SER A O 1
ATOM 1409 N N . PRO A 1 178 ? 2.843 -5.696 -43.863 1.00 90.06 178 PRO A N 1
ATOM 1410 C CA . PRO A 1 178 ? 2.100 -6.946 -44.081 1.00 90.06 178 PRO A CA 1
ATOM 1411 C C . PRO A 1 178 ? 2.950 -8.204 -44.333 1.00 90.06 178 PRO A C 1
ATOM 1413 O O . PRO A 1 178 ? 2.492 -9.310 -44.069 1.00 90.06 178 PRO A O 1
ATOM 1416 N N . ASN A 1 179 ? 4.182 -8.049 -44.831 1.00 90.50 179 ASN A N 1
ATOM 1417 C CA . ASN A 1 179 ? 5.103 -9.150 -45.139 1.00 90.50 179 ASN A CA 1
ATOM 1418 C C . ASN A 1 179 ? 6.317 -9.184 -44.196 1.00 90.50 179 ASN A C 1
ATOM 1420 O O . ASN A 1 179 ? 7.379 -9.675 -44.579 1.00 90.50 179 ASN A O 1
ATOM 1424 N N . ASN A 1 180 ? 6.207 -8.596 -43.004 1.00 95.00 180 ASN A N 1
ATOM 1425 C CA . ASN A 1 180 ? 7.291 -8.556 -42.028 1.00 95.00 180 ASN A CA 1
ATOM 1426 C C . ASN A 1 180 ? 6.811 -8.751 -40.575 1.00 95.00 180 ASN A C 1
ATOM 1428 O O . ASN A 1 180 ? 7.096 -7.903 -39.739 1.00 95.00 180 ASN A O 1
ATOM 1432 N N . PRO A 1 181 ? 6.074 -9.824 -40.234 1.00 97.94 181 PRO A N 1
ATOM 1433 C CA . PRO A 1 181 ? 5.835 -10.174 -38.837 1.00 97.94 181 PRO A CA 1
ATOM 1434 C C . PRO A 1 181 ? 7.145 -10.510 -38.108 1.00 97.94 181 PRO A C 1
ATOM 1436 O O . PRO A 1 181 ? 7.952 -11.325 -38.577 1.00 97.94 181 PRO A O 1
ATOM 1439 N N . ILE A 1 182 ? 7.319 -9.900 -36.939 1.00 98.56 182 ILE A N 1
ATOM 1440 C CA . ILE A 1 182 ? 8.444 -10.079 -36.025 1.00 98.56 182 ILE A CA 1
ATOM 1441 C C . ILE A 1 182 ? 7.872 -10.540 -34.686 1.00 98.56 182 ILE A C 1
ATOM 1443 O O . ILE A 1 182 ? 7.028 -9.868 -34.099 1.00 98.56 182 ILE A O 1
ATOM 1447 N N . HIS A 1 183 ? 8.329 -11.689 -34.195 1.00 98.69 183 HIS A N 1
ATOM 1448 C CA . HIS A 1 183 ? 8.047 -12.113 -32.826 1.00 98.69 183 HIS A CA 1
ATOM 1449 C C . HIS A 1 183 ? 8.922 -11.313 -31.865 1.00 98.69 183 HIS A C 1
ATOM 1451 O O . HIS A 1 183 ? 10.141 -11.240 -32.051 1.00 98.69 183 HIS A O 1
ATOM 1457 N N . VAL A 1 184 ? 8.285 -10.698 -30.874 1.00 98.81 184 VAL A N 1
ATOM 1458 C CA . VAL A 1 184 ? 8.891 -9.790 -29.907 1.00 98.81 184 VAL A CA 1
ATOM 1459 C C . VAL A 1 184 ? 8.672 -10.351 -28.514 1.00 98.81 184 VAL A C 1
ATOM 1461 O O . VAL A 1 184 ? 7.543 -10.624 -28.115 1.00 98.81 184 VAL A O 1
ATOM 1464 N N . GLN A 1 185 ? 9.763 -10.484 -27.763 1.00 98.75 185 GLN A N 1
ATOM 1465 C CA . GLN A 1 185 ? 9.715 -10.866 -26.359 1.00 98.75 185 GLN A CA 1
ATOM 1466 C C . GLN A 1 185 ? 10.488 -9.858 -25.516 1.00 98.75 185 GLN A C 1
ATOM 1468 O O . GLN A 1 185 ? 11.674 -9.626 -25.763 1.00 98.75 185 GLN A O 1
ATOM 1473 N N . TYR A 1 186 ? 9.839 -9.311 -24.492 1.00 98.81 186 TYR A N 1
ATOM 1474 C CA . TYR A 1 186 ? 10.474 -8.494 -23.461 1.00 98.81 186 TYR A CA 1
ATOM 1475 C C . TYR A 1 186 ? 10.437 -9.214 -22.114 1.00 98.81 186 TYR A C 1
ATOM 1477 O O . TYR A 1 186 ? 9.445 -9.855 -21.770 1.00 98.81 186 TYR A O 1
ATOM 1485 N N . ARG A 1 187 ? 11.497 -9.061 -21.317 1.00 98.56 187 ARG A N 1
ATOM 1486 C CA . ARG A 1 187 ? 11.522 -9.400 -19.886 1.00 98.56 187 ARG A CA 1
ATOM 1487 C C . ARG A 1 187 ? 12.198 -8.293 -19.097 1.00 98.56 187 ARG A C 1
ATOM 1489 O O . ARG A 1 187 ? 13.198 -7.742 -19.555 1.00 98.56 187 ARG A O 1
ATOM 1496 N N . MET A 1 188 ? 11.683 -7.976 -17.916 1.00 98.50 188 MET A N 1
ATOM 1497 C CA . MET A 1 188 ? 12.127 -6.836 -17.118 1.00 98.50 188 MET A CA 1
ATOM 1498 C C . MET A 1 188 ? 12.112 -7.149 -15.622 1.00 98.50 188 MET A C 1
ATOM 1500 O O . MET A 1 188 ? 11.171 -7.759 -15.119 1.00 98.50 188 MET A O 1
ATOM 1504 N N . LEU A 1 189 ? 13.142 -6.674 -14.916 1.00 98.44 189 LEU A N 1
ATOM 1505 C CA . LEU A 1 189 ? 13.233 -6.725 -13.456 1.00 98.44 189 LEU A CA 1
ATOM 1506 C C . LEU A 1 189 ? 13.789 -5.418 -12.873 1.00 98.44 189 LEU A C 1
ATOM 1508 O O . LEU A 1 189 ? 14.666 -4.784 -13.467 1.00 98.44 189 LEU A O 1
ATOM 1512 N N . VAL A 1 190 ? 13.313 -5.060 -11.677 1.00 98.69 190 VAL A N 1
ATOM 1513 C CA . VAL A 1 190 ? 13.884 -4.020 -10.802 1.00 98.69 190 VAL A CA 1
ATOM 1514 C C . VAL A 1 190 ? 14.574 -4.745 -9.649 1.00 98.69 190 VAL A C 1
ATOM 1516 O O . VAL A 1 190 ? 13.920 -5.401 -8.843 1.00 98.69 190 VAL A O 1
ATOM 1519 N N . HIS A 1 191 ? 15.906 -4.736 -9.586 1.00 98.69 191 HIS A N 1
ATOM 1520 C CA . HIS A 1 191 ? 16.624 -5.736 -8.798 1.00 98.69 191 HIS A CA 1
ATOM 1521 C C . HIS A 1 191 ? 16.403 -5.556 -7.285 1.00 98.69 191 HIS A C 1
ATOM 1523 O O . HIS A 1 191 ? 16.878 -4.592 -6.694 1.00 98.69 191 HIS A O 1
ATOM 1529 N N . LYS A 1 192 ? 15.748 -6.530 -6.636 1.00 98.12 192 LYS A N 1
ATOM 1530 C CA . LYS A 1 192 ? 15.398 -6.488 -5.210 1.00 98.12 192 LYS A CA 1
ATOM 1531 C C . LYS A 1 192 ? 16.584 -6.435 -4.231 1.00 98.12 192 LYS A C 1
ATOM 1533 O O . LYS A 1 192 ? 16.568 -5.609 -3.330 1.00 98.12 192 LYS A O 1
ATOM 1538 N N . LEU A 1 193 ? 17.630 -7.249 -4.433 1.00 98.12 193 LEU A N 1
ATOM 1539 C CA . LEU A 1 193 ? 18.837 -7.230 -3.577 1.00 98.12 193 LEU A CA 1
ATOM 1540 C C . LEU A 1 193 ? 19.783 -6.049 -3.869 1.00 98.12 193 LEU A C 1
ATOM 1542 O O . LEU A 1 193 ? 20.268 -5.381 -2.962 1.00 98.12 193 LEU A O 1
ATOM 1546 N N . HIS A 1 194 ? 20.090 -5.805 -5.145 1.00 98.19 194 HIS A N 1
ATOM 1547 C CA . HIS A 1 194 ? 20.979 -4.731 -5.583 1.00 98.19 194 HIS A CA 1
ATOM 1548 C C . HIS A 1 194 ? 20.163 -3.523 -6.027 1.00 98.19 194 HIS A C 1
ATOM 1550 O O . HIS A 1 194 ? 19.900 -3.352 -7.215 1.00 98.19 194 HIS A O 1
ATOM 1556 N N . VAL A 1 195 ? 19.784 -2.686 -5.062 1.00 97.81 195 VAL A N 1
ATOM 1557 C CA . VAL A 1 195 ? 18.756 -1.651 -5.238 1.00 97.81 195 VAL A CA 1
ATOM 1558 C C . VAL A 1 195 ? 19.019 -0.646 -6.366 1.00 97.81 195 VAL A C 1
ATOM 1560 O O . VAL A 1 195 ? 18.079 -0.100 -6.929 1.00 97.81 195 VAL A O 1
ATOM 1563 N N . ASN A 1 196 ? 20.282 -0.429 -6.735 1.00 98.56 196 ASN A N 1
ATOM 1564 C CA . ASN A 1 196 ? 20.679 0.484 -7.808 1.00 98.56 196 ASN A CA 1
ATOM 1565 C C . ASN A 1 196 ? 20.586 -0.126 -9.218 1.00 98.56 196 ASN A C 1
ATOM 1567 O O . ASN A 1 196 ? 20.932 0.561 -10.174 1.00 98.56 196 ASN A O 1
ATOM 1571 N N . LYS A 1 197 ? 20.202 -1.404 -9.364 1.00 98.69 197 LYS A N 1
ATOM 1572 C CA . LYS A 1 197 ? 20.222 -2.140 -10.640 1.00 98.69 197 LYS A CA 1
ATOM 1573 C C . LYS A 1 197 ? 18.816 -2.450 -11.151 1.00 98.69 197 LYS A C 1
ATOM 1575 O O . LYS A 1 197 ? 17.961 -2.915 -10.401 1.00 98.69 197 LYS A O 1
ATOM 1580 N N . ALA A 1 198 ? 18.622 -2.327 -12.457 1.00 98.81 198 ALA A N 1
ATOM 1581 C CA . ALA A 1 198 ? 17.493 -2.904 -13.185 1.00 98.81 198 ALA A CA 1
ATOM 1582 C C . ALA A 1 198 ? 17.970 -3.468 -14.531 1.00 98.81 198 ALA A C 1
ATOM 1584 O O . ALA A 1 198 ? 19.065 -3.139 -14.995 1.00 98.81 198 ALA A O 1
ATOM 1585 N N . ALA A 1 199 ? 17.189 -4.355 -15.146 1.00 98.69 199 ALA A N 1
ATOM 1586 C CA . ALA A 1 199 ? 17.573 -4.960 -16.417 1.00 98.69 199 ALA A CA 1
ATOM 1587 C C . ALA A 1 199 ? 16.366 -5.270 -17.304 1.00 98.69 199 ALA A C 1
ATOM 1589 O O . ALA A 1 199 ? 15.306 -5.662 -16.812 1.00 98.69 199 ALA A O 1
ATOM 1590 N N . ILE A 1 200 ? 16.564 -5.129 -18.614 1.00 98.75 200 ILE A N 1
ATOM 1591 C CA . ILE A 1 200 ? 15.587 -5.431 -19.657 1.00 98.75 200 ILE A CA 1
ATOM 1592 C C . ILE A 1 200 ? 16.254 -6.348 -20.684 1.00 98.75 200 ILE A C 1
ATOM 1594 O O . ILE A 1 200 ? 17.366 -6.076 -21.136 1.00 98.75 200 ILE A O 1
ATOM 1598 N N . GLN A 1 201 ? 15.580 -7.427 -21.067 1.00 98.31 201 GLN A N 1
ATOM 1599 C CA . GLN A 1 201 ? 15.982 -8.311 -22.157 1.00 98.31 201 GLN A CA 1
ATOM 1600 C C . GLN A 1 201 ? 14.936 -8.231 -23.268 1.00 98.31 201 GLN A C 1
ATOM 1602 O O . GLN A 1 201 ? 13.749 -8.406 -23.012 1.00 98.31 201 GLN A O 1
ATOM 1607 N N . LEU A 1 202 ? 15.394 -7.992 -24.493 1.00 98.56 202 LEU A N 1
ATOM 1608 C CA . LEU A 1 202 ? 14.616 -8.010 -25.725 1.00 98.56 202 LEU A CA 1
ATOM 1609 C C . LEU A 1 202 ? 15.092 -9.177 -26.592 1.00 98.56 202 LEU A C 1
ATOM 1611 O O . LEU A 1 202 ? 16.288 -9.301 -26.866 1.00 98.56 202 LEU A O 1
ATOM 1615 N N . THR A 1 203 ? 14.164 -10.013 -27.046 1.00 98.00 203 THR A N 1
ATOM 1616 C CA . THR A 1 203 ? 14.411 -11.036 -28.067 1.00 98.00 203 THR A CA 1
ATOM 1617 C C . THR A 1 203 ? 13.530 -10.772 -29.281 1.00 98.00 203 THR A C 1
ATOM 1619 O O . THR A 1 203 ? 12.323 -10.592 -29.146 1.00 98.00 203 THR A O 1
ATOM 1622 N N . LEU A 1 204 ? 14.144 -10.746 -30.463 1.00 97.88 204 LEU A N 1
ATOM 1623 C CA . LEU A 1 204 ? 13.480 -10.519 -31.745 1.00 97.88 204 LEU A CA 1
ATOM 1624 C C . LEU A 1 204 ? 13.696 -11.716 -32.664 1.00 97.88 204 LEU A C 1
ATOM 1626 O O . LEU A 1 204 ? 14.834 -12.149 -32.850 1.00 97.88 204 LEU A O 1
ATOM 1630 N N . THR A 1 205 ? 12.625 -12.212 -33.281 1.00 97.56 205 THR A N 1
ATOM 1631 C CA . THR A 1 205 ? 12.702 -13.279 -34.288 1.00 97.56 205 THR A CA 1
ATOM 1632 C C . THR A 1 205 ? 11.891 -12.893 -35.517 1.00 97.56 205 THR A C 1
ATOM 1634 O O . THR A 1 205 ? 10.670 -12.765 -35.449 1.00 97.56 205 THR A O 1
ATOM 1637 N N . ALA A 1 206 ? 12.552 -12.733 -36.663 1.00 97.25 206 ALA A N 1
ATOM 1638 C CA . ALA A 1 206 ? 11.852 -12.482 -37.918 1.00 97.25 206 ALA A CA 1
ATOM 1639 C C . ALA A 1 206 ? 11.158 -13.768 -38.406 1.00 97.25 206 ALA A C 1
ATOM 1641 O O . ALA A 1 206 ? 11.795 -14.824 -38.485 1.00 97.25 206 ALA A O 1
ATOM 1642 N N . LEU A 1 207 ? 9.857 -13.696 -38.712 1.00 97.62 207 LEU A N 1
ATOM 1643 C CA . LEU A 1 207 ? 9.029 -14.891 -38.942 1.00 97.62 207 LEU A CA 1
ATOM 1644 C C . LEU A 1 207 ? 8.824 -15.249 -40.418 1.00 97.62 207 LEU A C 1
ATOM 1646 O O . LEU A 1 207 ? 8.545 -16.403 -40.735 1.00 97.62 207 LEU A O 1
ATOM 1650 N N . SER A 1 208 ? 8.946 -14.281 -41.326 1.00 95.88 208 SER A N 1
ATOM 1651 C CA . SER A 1 208 ? 8.585 -14.460 -42.746 1.00 95.88 208 SER A CA 1
ATOM 1652 C C . SER A 1 208 ? 9.716 -14.155 -43.725 1.00 95.88 208 SER A C 1
ATOM 1654 O O . SER A 1 208 ? 9.820 -14.803 -44.767 1.00 95.88 208 SER A O 1
ATOM 1656 N N . ARG A 1 209 ? 10.582 -13.196 -43.391 1.00 94.50 209 ARG A N 1
ATOM 1657 C CA . ARG A 1 209 ? 11.758 -12.812 -44.171 1.00 94.50 209 ARG A CA 1
ATOM 1658 C C . ARG A 1 209 ? 12.881 -12.359 -43.252 1.00 94.50 209 ARG A C 1
ATOM 1660 O O . ARG A 1 209 ? 12.650 -12.090 -42.082 1.00 94.50 209 ARG A O 1
ATOM 1667 N N . GLU A 1 210 ? 14.086 -12.296 -43.796 1.00 94.25 210 GLU A N 1
ATOM 1668 C CA . GLU A 1 210 ? 15.203 -11.624 -43.138 1.00 94.25 210 GLU A CA 1
ATOM 1669 C C . GLU A 1 210 ? 14.953 -10.110 -43.146 1.00 94.25 210 GLU A C 1
ATOM 1671 O O . GLU A 1 210 ? 14.441 -9.569 -44.136 1.00 94.25 210 GLU A O 1
ATOM 1676 N N . THR A 1 211 ? 15.284 -9.444 -42.041 1.00 93.50 211 THR A N 1
ATOM 1677 C CA . THR A 1 211 ? 14.882 -8.054 -41.799 1.00 93.50 211 THR A CA 1
ATOM 1678 C C . THR A 1 211 ? 15.993 -7.292 -41.090 1.00 93.50 211 THR A C 1
ATOM 1680 O O . THR A 1 211 ? 16.519 -7.757 -40.080 1.00 93.50 211 THR A O 1
ATOM 1683 N N . ASP A 1 212 ? 16.315 -6.105 -41.598 1.00 93.06 212 ASP A N 1
ATOM 1684 C CA . ASP A 1 212 ? 17.115 -5.120 -40.874 1.00 93.06 212 ASP A CA 1
ATOM 1685 C C . ASP A 1 212 ? 16.214 -4.368 -39.892 1.00 93.06 212 ASP A C 1
ATOM 1687 O O . ASP A 1 212 ? 15.130 -3.908 -40.261 1.00 93.06 212 ASP A O 1
ATOM 1691 N N . VAL A 1 213 ? 16.660 -4.255 -38.644 1.00 94.38 213 VAL A N 1
ATOM 1692 C CA . VAL A 1 213 ? 15.967 -3.502 -37.597 1.00 94.38 213 VAL A CA 1
ATOM 1693 C C . VAL A 1 213 ? 16.932 -2.563 -36.896 1.00 94.38 213 VAL A C 1
ATOM 1695 O O . VAL A 1 213 ? 18.118 -2.867 -36.750 1.00 94.38 213 VAL A O 1
ATOM 1698 N N . THR A 1 214 ? 16.408 -1.456 -36.388 1.00 94.44 214 THR A N 1
ATOM 1699 C CA . THR A 1 214 ? 17.158 -0.560 -35.508 1.00 94.44 214 THR A CA 1
ATOM 1700 C C . THR A 1 214 ? 16.560 -0.633 -34.109 1.00 94.44 214 THR A C 1
ATOM 1702 O O . THR A 1 214 ? 15.366 -0.412 -33.920 1.00 94.44 214 THR A O 1
ATOM 1705 N N . VAL A 1 215 ? 17.383 -0.970 -33.115 1.00 95.38 215 VAL A N 1
ATOM 1706 C CA . VAL A 1 215 ? 16.977 -0.990 -31.701 1.00 95.38 215 VAL A CA 1
ATOM 1707 C C . VAL A 1 215 ? 17.477 0.271 -31.014 1.00 95.38 215 VAL A C 1
ATOM 1709 O O . VAL A 1 215 ? 18.670 0.575 -31.075 1.00 95.38 215 VAL A O 1
ATOM 1712 N N . TYR A 1 216 ? 16.580 0.982 -30.336 1.00 96.06 216 TYR A N 1
ATOM 1713 C CA . TYR A 1 216 ? 16.873 2.213 -29.609 1.00 96.06 216 TYR A CA 1
ATOM 1714 C C . TYR A 1 216 ? 16.868 1.963 -28.106 1.00 96.06 216 TYR A C 1
ATOM 1716 O O . TYR A 1 216 ? 15.846 1.591 -27.539 1.00 96.06 216 TYR A O 1
ATOM 1724 N N . ASP A 1 217 ? 17.998 2.219 -27.457 1.00 96.06 217 ASP A N 1
ATOM 1725 C CA . ASP A 1 217 ? 18.087 2.353 -26.006 1.00 96.06 217 ASP A CA 1
ATOM 1726 C C . ASP A 1 217 ? 17.824 3.804 -25.617 1.00 96.06 217 ASP A C 1
ATOM 1728 O O . ASP A 1 217 ? 18.557 4.699 -26.044 1.00 96.06 217 ASP A O 1
ATOM 1732 N N . VAL A 1 218 ? 16.764 4.013 -24.836 1.00 96.25 218 VAL A N 1
ATOM 1733 C CA . VAL A 1 218 ? 16.219 5.333 -24.512 1.00 96.25 218 VAL A CA 1
ATOM 1734 C C . VAL A 1 218 ? 16.198 5.562 -23.000 1.00 96.25 218 VAL A C 1
ATOM 1736 O O . VAL A 1 218 ? 15.726 4.713 -22.239 1.00 96.25 218 VAL A O 1
ATOM 1739 N N . LEU A 1 219 ? 16.678 6.732 -22.580 1.00 97.19 219 LEU A N 1
ATOM 1740 C CA . LEU A 1 219 ? 16.326 7.366 -21.311 1.00 97.19 219 LEU A CA 1
ATOM 1741 C C . LEU A 1 219 ? 15.385 8.530 -21.642 1.00 97.19 219 LEU A C 1
ATOM 1743 O O . LEU A 1 219 ? 15.827 9.521 -22.224 1.00 97.19 219 LEU A O 1
ATOM 1747 N N . GLU A 1 220 ? 14.093 8.386 -21.340 1.00 95.00 220 GLU A N 1
ATOM 1748 C CA . GLU A 1 220 ? 13.062 9.350 -21.746 1.00 95.00 220 GLU A CA 1
ATOM 1749 C C . GLU A 1 220 ? 12.853 10.415 -20.663 1.00 95.00 220 GLU A C 1
ATOM 1751 O O . GLU A 1 220 ? 12.285 10.154 -19.602 1.00 95.00 220 GLU A O 1
ATOM 1756 N N . GLY A 1 221 ? 13.332 11.627 -20.935 1.00 94.38 221 GLY A N 1
ATOM 1757 C CA . GLY A 1 221 ? 13.292 12.779 -20.038 1.00 94.38 221 GLY A CA 1
ATOM 1758 C C . GLY A 1 221 ? 11.889 13.312 -19.762 1.00 94.38 221 GLY A C 1
ATOM 1759 O O . GLY A 1 221 ? 11.704 13.972 -18.748 1.00 94.38 221 GLY A O 1
ATOM 1760 N N . ASP A 1 222 ? 10.884 12.984 -20.578 1.00 91.19 222 ASP A N 1
ATOM 1761 C CA . ASP A 1 222 ? 9.483 13.318 -20.277 1.00 91.19 222 ASP A CA 1
ATOM 1762 C C . ASP A 1 222 ? 8.972 12.663 -18.983 1.00 91.19 222 ASP A C 1
ATOM 1764 O O . ASP A 1 222 ? 8.049 13.178 -18.359 1.00 91.19 222 ASP A O 1
ATOM 1768 N N . GLY A 1 223 ? 9.581 11.551 -18.554 1.00 91.81 223 GLY A N 1
ATOM 1769 C CA . GLY A 1 223 ? 9.306 10.946 -17.247 1.00 91.81 223 GLY A CA 1
ATOM 1770 C C . GLY A 1 223 ? 9.933 11.700 -16.067 1.00 91.81 223 GLY A C 1
ATOM 1771 O O . GLY A 1 223 ? 9.554 11.455 -14.923 1.00 91.81 223 GLY A O 1
ATOM 1772 N N . ALA A 1 224 ? 10.866 12.626 -16.321 1.00 94.19 224 ALA A N 1
ATOM 1773 C CA . ALA A 1 224 ? 11.533 13.439 -15.304 1.00 94.19 224 ALA A CA 1
ATOM 1774 C C . ALA A 1 224 ? 10.662 14.635 -14.875 1.00 94.19 224 ALA A C 1
ATOM 1776 O O . ALA A 1 224 ? 11.060 15.797 -14.970 1.00 94.19 224 ALA A O 1
ATOM 1777 N N . GLU A 1 225 ? 9.435 14.353 -14.437 1.00 93.56 225 GLU A N 1
ATOM 1778 C CA . GLU A 1 225 ? 8.491 15.376 -13.991 1.00 93.56 225 GLU A CA 1
ATOM 1779 C C . GLU A 1 225 ? 9.006 16.105 -12.740 1.00 93.56 225 GLU A C 1
ATOM 1781 O O . GLU A 1 225 ? 9.585 15.487 -11.847 1.00 93.56 225 GLU A O 1
ATOM 1786 N N . ARG A 1 226 ? 8.768 17.423 -12.638 1.00 95.31 226 ARG A N 1
ATOM 1787 C CA . ARG A 1 226 ? 9.189 18.254 -11.483 1.00 95.31 226 ARG A CA 1
ATOM 1788 C C . ARG A 1 226 ? 10.701 18.213 -11.222 1.00 95.31 226 ARG A C 1
ATOM 1790 O O . ARG A 1 226 ? 11.159 18.245 -10.074 1.00 95.31 226 ARG A O 1
ATOM 1797 N N . THR A 1 227 ? 11.473 18.168 -12.300 1.00 96.56 227 THR A N 1
ATOM 1798 C CA . THR A 1 227 ? 12.919 18.004 -12.263 1.00 96.56 227 THR A CA 1
ATOM 1799 C C . THR A 1 227 ? 13.603 18.832 -13.354 1.00 96.56 227 THR A C 1
ATOM 1801 O O . THR A 1 227 ? 13.041 19.076 -14.417 1.00 96.56 227 THR A O 1
ATOM 1804 N N . GLU A 1 228 ? 14.825 19.284 -13.074 1.00 96.94 228 GLU A N 1
ATOM 1805 C CA . GLU A 1 228 ? 15.686 20.037 -13.985 1.00 96.94 228 GLU A CA 1
ATOM 1806 C C . GLU A 1 228 ? 16.813 19.144 -14.523 1.00 96.94 228 GLU A C 1
ATOM 1808 O O . GLU A 1 228 ? 17.378 18.310 -13.803 1.00 96.94 228 GLU A O 1
ATOM 1813 N N . SER A 1 229 ? 17.175 19.351 -15.789 1.00 96.69 229 SER A N 1
ATOM 1814 C CA . SER A 1 229 ? 18.314 18.681 -16.417 1.00 96.69 229 SER A CA 1
ATOM 1815 C C . SER A 1 229 ? 19.634 19.206 -15.844 1.00 96.69 229 SER A C 1
ATOM 1817 O O . SER A 1 229 ? 19.810 20.414 -15.697 1.00 96.69 229 SER A O 1
ATOM 1819 N N . VAL A 1 230 ? 20.581 18.315 -15.538 1.00 97.00 230 VAL A N 1
ATOM 1820 C CA . VAL A 1 230 ? 21.926 18.691 -15.065 1.00 97.00 230 VAL A CA 1
ATOM 1821 C C . VAL A 1 230 ? 22.945 18.479 -16.175 1.00 97.00 230 VAL A C 1
ATOM 1823 O O . VAL A 1 230 ? 23.576 19.422 -16.647 1.00 97.00 230 VAL A O 1
ATOM 1826 N N . GLU A 1 231 ? 23.098 17.236 -16.615 1.00 96.25 231 GLU A N 1
ATOM 1827 C CA . GLU A 1 231 ? 23.967 16.870 -17.727 1.00 96.25 231 GLU A CA 1
ATOM 1828 C C . GLU A 1 231 ? 23.537 15.530 -18.326 1.00 96.25 231 GLU A C 1
ATOM 1830 O O . GLU A 1 231 ? 22.772 14.773 -17.735 1.00 96.25 231 GLU A O 1
ATOM 1835 N N . LYS A 1 232 ? 24.030 15.226 -19.524 1.00 95.50 232 LYS A N 1
ATOM 1836 C CA . LYS A 1 232 ? 23.841 13.930 -20.177 1.00 95.50 232 LYS A CA 1
ATOM 1837 C C . LYS A 1 232 ? 25.054 13.599 -21.027 1.00 95.50 232 LYS A C 1
ATOM 1839 O O . LYS A 1 232 ? 25.728 14.497 -21.538 1.00 95.50 232 LYS A O 1
ATOM 1844 N N . GLY A 1 233 ? 25.320 12.316 -21.222 1.00 94.69 233 GLY A N 1
ATOM 1845 C CA . GLY A 1 233 ? 26.513 11.886 -21.935 1.00 94.69 233 GLY A CA 1
ATOM 1846 C C . GLY A 1 233 ? 26.447 10.459 -22.451 1.00 94.69 233 GLY A C 1
ATOM 1847 O O . GLY A 1 233 ? 25.500 9.714 -22.215 1.00 94.69 233 GLY A O 1
ATOM 1848 N N . ALA A 1 234 ? 27.476 10.084 -23.207 1.00 93.25 234 ALA A N 1
ATOM 1849 C CA . ALA A 1 234 ? 27.589 8.763 -23.801 1.00 93.25 234 ALA A CA 1
ATOM 1850 C C . ALA A 1 234 ? 29.043 8.292 -23.835 1.00 93.25 234 ALA A C 1
ATOM 1852 O O . ALA A 1 234 ? 29.948 9.039 -24.209 1.00 93.25 234 ALA A O 1
ATOM 1853 N N . GLU A 1 235 ? 29.255 7.013 -23.540 1.00 90.06 235 GLU A N 1
ATOM 1854 C CA . GLU A 1 235 ? 30.547 6.348 -23.664 1.00 90.06 235 GLU A CA 1
ATOM 1855 C C . GLU A 1 235 ? 30.513 5.353 -24.827 1.00 90.06 235 GLU A C 1
ATOM 1857 O O . GLU A 1 235 ? 29.837 4.312 -24.814 1.00 90.06 235 GLU A O 1
ATOM 1862 N N . LYS A 1 236 ? 31.267 5.677 -25.884 1.00 75.50 236 LYS A N 1
ATOM 1863 C CA . LYS A 1 236 ? 31.255 4.890 -27.123 1.00 75.50 236 LYS A CA 1
ATOM 1864 C C . LYS A 1 236 ? 31.882 3.500 -26.975 1.00 75.50 236 LYS A C 1
ATOM 1866 O O . LYS A 1 236 ? 31.391 2.543 -27.558 1.00 75.50 236 LYS A O 1
ATOM 1871 N N . ALA A 1 237 ? 32.926 3.363 -26.163 1.00 76.19 237 ALA A N 1
ATOM 1872 C CA . ALA A 1 237 ? 33.589 2.074 -25.962 1.00 76.19 237 ALA A CA 1
ATOM 1873 C C . ALA A 1 237 ? 32.738 1.074 -25.156 1.00 76.19 237 ALA A C 1
ATOM 1875 O O . ALA A 1 237 ? 32.898 -0.131 -25.323 1.00 76.19 237 ALA A O 1
ATOM 1876 N N . ALA A 1 238 ? 31.837 1.572 -24.305 1.00 78.94 238 ALA A N 1
ATOM 1877 C CA . ALA A 1 238 ? 31.098 0.765 -23.339 1.00 78.94 238 ALA A CA 1
ATOM 1878 C C . ALA A 1 238 ? 29.623 0.525 -23.706 1.00 78.94 238 ALA A C 1
ATOM 1880 O O . ALA A 1 238 ? 28.931 -0.138 -22.949 1.00 78.94 238 ALA A O 1
ATOM 1881 N N . ASN A 1 239 ? 29.124 1.035 -24.843 1.00 91.19 239 ASN A N 1
ATOM 1882 C CA . ASN A 1 239 ? 27.682 1.011 -25.165 1.00 91.19 239 ASN A CA 1
ATOM 1883 C C . ASN A 1 239 ? 26.804 1.646 -24.088 1.00 91.19 239 ASN A C 1
ATOM 1885 O O . ASN A 1 239 ? 25.688 1.193 -23.844 1.00 91.19 239 ASN A O 1
ATOM 1889 N N . THR A 1 240 ? 27.314 2.721 -23.484 1.00 95.44 240 THR A N 1
ATOM 1890 C CA . THR A 1 240 ? 26.667 3.390 -22.358 1.00 95.44 240 THR A CA 1
ATOM 1891 C C . THR A 1 240 ? 26.166 4.777 -22.744 1.00 95.44 240 THR A C 1
ATOM 1893 O O . THR A 1 240 ? 26.879 5.520 -23.425 1.00 95.44 240 THR A O 1
ATOM 1896 N N . ILE A 1 241 ? 24.966 5.124 -22.287 1.00 97.12 241 ILE A N 1
ATOM 1897 C CA . ILE A 1 241 ? 24.426 6.489 -22.221 1.00 97.12 241 ILE A CA 1
ATOM 1898 C C . ILE A 1 241 ? 24.023 6.795 -20.782 1.00 97.12 241 ILE A C 1
ATOM 1900 O O . ILE A 1 241 ? 23.785 5.876 -19.996 1.00 97.12 241 ILE A O 1
ATOM 1904 N N . TRP A 1 242 ? 23.946 8.071 -20.432 1.00 98.19 242 TRP A N 1
ATOM 1905 C CA . TRP A 1 242 ? 23.474 8.489 -19.123 1.00 98.19 242 TRP A CA 1
ATOM 1906 C C . TRP A 1 242 ? 22.826 9.869 -19.163 1.00 98.19 242 TRP A C 1
ATOM 1908 O O . TRP A 1 242 ? 23.128 10.691 -20.032 1.00 98.19 242 TRP A O 1
ATOM 1918 N N . SER A 1 243 ? 21.941 10.104 -18.202 1.00 98.12 243 SER A N 1
ATOM 1919 C CA . SER A 1 243 ? 21.276 11.379 -17.954 1.00 98.12 243 SER A CA 1
ATOM 1920 C C . SER A 1 243 ? 21.302 11.663 -16.456 1.00 98.12 243 SER A C 1
ATOM 1922 O O . SER A 1 243 ? 21.128 10.750 -15.643 1.00 98.12 243 SER A O 1
ATOM 1924 N N . ALA A 1 244 ? 21.581 12.909 -16.097 1.00 98.50 244 ALA A N 1
ATOM 1925 C CA . ALA A 1 244 ? 21.637 13.387 -14.731 1.00 98.50 244 ALA A CA 1
ATOM 1926 C C . ALA A 1 244 ? 20.635 14.517 -14.544 1.00 98.50 244 ALA A C 1
ATOM 1928 O O . ALA A 1 244 ? 20.554 15.443 -15.357 1.00 98.50 244 ALA A O 1
ATOM 1929 N N . VAL A 1 245 ? 19.883 14.435 -13.457 1.00 98.62 245 VAL A N 1
ATOM 1930 C CA . VAL A 1 245 ? 18.758 15.322 -13.195 1.00 98.62 245 VAL A CA 1
ATOM 1931 C C . VAL A 1 245 ? 18.695 15.714 -11.720 1.00 98.62 245 VAL A C 1
ATOM 1933 O O . VAL A 1 245 ? 19.233 15.009 -10.863 1.00 98.62 245 VAL A O 1
ATOM 1936 N N . ARG A 1 246 ? 18.043 16.832 -11.401 1.00 97.94 246 ARG A N 1
ATOM 1937 C CA . ARG A 1 246 ? 17.834 17.300 -10.020 1.00 97.94 246 ARG A CA 1
ATOM 1938 C C . ARG A 1 246 ? 16.381 17.690 -9.769 1.00 97.94 246 ARG A C 1
ATOM 1940 O O . ARG A 1 246 ? 15.737 18.172 -10.695 1.00 97.94 246 ARG A O 1
ATOM 1947 N N . PRO A 1 247 ? 15.829 17.502 -8.564 1.00 97.88 247 PRO A N 1
ATOM 1948 C CA . PRO A 1 247 ? 14.487 17.986 -8.271 1.00 97.88 247 PRO A CA 1
ATOM 1949 C C . PRO A 1 247 ? 14.443 19.517 -8.367 1.00 97.88 247 PRO A C 1
ATOM 1951 O O . PRO A 1 247 ? 15.410 20.190 -8.001 1.00 97.88 247 PRO A O 1
ATOM 1954 N N . VAL A 1 248 ? 13.327 20.067 -8.849 1.00 97.56 248 VAL A N 1
ATOM 1955 C CA . VAL A 1 248 ? 13.128 21.526 -8.905 1.00 97.56 248 VAL A CA 1
ATOM 1956 C C . VAL A 1 248 ? 13.314 22.131 -7.508 1.00 97.56 248 VAL A C 1
ATOM 1958 O O . VAL A 1 248 ? 12.833 21.581 -6.515 1.00 97.56 248 VAL A O 1
ATOM 1961 N N . ASN A 1 249 ? 14.034 23.255 -7.441 1.00 96.44 249 ASN A N 1
ATOM 1962 C CA . ASN A 1 249 ? 14.369 23.993 -6.216 1.00 96.44 249 ASN A CA 1
ATOM 1963 C C . ASN A 1 249 ? 15.200 23.227 -5.164 1.00 96.44 249 ASN A C 1
ATOM 1965 O O . ASN A 1 249 ? 15.344 23.709 -4.043 1.00 96.44 249 ASN A O 1
ATOM 1969 N N . ILE A 1 250 ? 15.808 22.087 -5.515 1.00 96.69 250 ILE A N 1
ATOM 1970 C CA . ILE A 1 250 ? 16.708 21.323 -4.635 1.00 96.69 250 ILE A CA 1
ATOM 1971 C C . ILE A 1 250 ? 18.078 21.178 -5.308 1.00 96.69 250 ILE A C 1
ATOM 1973 O O . ILE A 1 250 ? 18.326 20.284 -6.117 1.00 96.69 250 ILE A O 1
ATOM 1977 N N . THR A 1 251 ? 18.999 22.089 -4.992 1.00 93.00 251 THR A N 1
ATOM 1978 C CA . THR A 1 251 ? 20.269 22.226 -5.735 1.00 93.00 251 THR A CA 1
ATOM 1979 C C . THR A 1 251 ? 21.362 21.237 -5.323 1.00 93.00 251 THR A C 1
ATOM 1981 O O . THR A 1 251 ? 22.286 20.977 -6.098 1.00 93.00 251 THR A O 1
ATOM 1984 N N . GLU A 1 252 ? 21.264 20.697 -4.111 1.00 93.69 252 GLU A N 1
ATOM 1985 C CA . GLU A 1 252 ? 22.211 19.769 -3.490 1.00 93.69 252 GLU A CA 1
ATOM 1986 C C . GLU A 1 252 ? 21.929 18.297 -3.825 1.00 93.69 252 GLU A C 1
ATOM 1988 O O . GLU A 1 252 ? 22.758 17.419 -3.559 1.00 93.69 252 GLU A O 1
ATOM 1993 N N . VAL A 1 253 ? 20.775 18.020 -4.436 1.00 97.06 253 VAL A N 1
ATOM 1994 C CA . VAL A 1 253 ? 20.390 16.674 -4.853 1.00 97.06 253 VAL A CA 1
ATOM 1995 C C . VAL A 1 253 ? 20.612 16.506 -6.349 1.00 97.06 253 VAL A C 1
ATOM 1997 O O . VAL A 1 253 ? 20.239 17.347 -7.160 1.00 97.06 253 VAL A O 1
ATOM 2000 N N . THR A 1 254 ? 21.250 15.415 -6.755 1.00 98.31 254 THR A N 1
ATOM 2001 C CA . THR A 1 254 ? 21.368 15.032 -8.165 1.00 98.31 254 THR A CA 1
ATOM 2002 C C . THR A 1 254 ? 21.267 13.519 -8.275 1.00 98.31 254 THR A C 1
ATOM 2004 O O . THR A 1 254 ? 21.896 12.787 -7.507 1.00 98.31 254 THR A O 1
ATOM 2007 N N . ALA A 1 255 ? 20.453 13.057 -9.219 1.00 98.62 255 ALA A N 1
ATOM 2008 C CA . ALA A 1 255 ? 20.314 11.660 -9.588 1.00 98.62 255 ALA A CA 1
ATOM 2009 C C . ALA A 1 255 ? 21.012 11.398 -10.921 1.00 98.62 255 ALA A C 1
ATOM 2011 O O . ALA A 1 255 ? 20.884 12.190 -11.851 1.00 98.62 255 ALA A O 1
ATOM 2012 N N . TYR A 1 256 ? 21.718 10.274 -11.013 1.00 98.75 256 TYR A N 1
ATOM 2013 C CA . TYR A 1 256 ? 22.341 9.787 -12.240 1.00 98.75 256 TYR A CA 1
ATOM 2014 C C . TYR A 1 256 ? 21.676 8.490 -12.669 1.00 98.75 256 TYR A C 1
ATOM 2016 O O . TYR A 1 256 ? 21.488 7.591 -11.851 1.00 98.75 256 TYR A O 1
ATOM 2024 N N . ILE A 1 257 ? 21.347 8.402 -13.954 1.00 98.75 257 ILE A N 1
ATOM 2025 C CA . ILE A 1 257 ? 20.716 7.245 -14.574 1.00 98.75 257 ILE A CA 1
ATOM 2026 C C . ILE A 1 257 ? 21.601 6.824 -15.741 1.00 98.75 257 ILE A C 1
ATOM 2028 O O . ILE A 1 257 ? 21.762 7.568 -16.705 1.00 98.75 257 ILE A O 1
ATOM 2032 N N . TYR A 1 258 ? 22.181 5.635 -15.642 1.00 98.69 258 TYR A N 1
ATOM 2033 C CA . TYR A 1 258 ? 23.041 5.019 -16.644 1.00 98.69 258 TYR A CA 1
ATOM 2034 C C . TYR A 1 258 ? 22.316 3.858 -17.317 1.00 98.69 258 TYR A C 1
ATOM 2036 O O . TYR A 1 258 ? 21.610 3.098 -16.658 1.00 98.69 258 TYR A O 1
ATOM 2044 N N . SER A 1 259 ? 22.543 3.699 -18.617 1.00 98.50 259 SER A N 1
ATOM 2045 C CA . SER A 1 259 ? 22.103 2.550 -19.403 1.00 98.50 259 SER A CA 1
ATOM 2046 C C . SER A 1 259 ? 23.270 1.995 -20.205 1.00 98.50 259 SER A C 1
ATOM 2048 O O . SER A 1 259 ? 23.896 2.732 -20.966 1.00 98.50 259 SER A O 1
ATOM 2050 N N . THR A 1 260 ? 23.561 0.704 -20.052 1.00 97.94 260 THR A N 1
ATOM 2051 C CA . THR A 1 260 ? 24.580 -0.028 -20.814 1.00 97.94 260 THR A CA 1
ATOM 2052 C C . THR A 1 260 ? 23.933 -1.169 -21.599 1.00 97.94 260 THR A C 1
ATOM 2054 O O . THR A 1 260 ? 23.224 -1.991 -21.020 1.00 97.94 260 THR A O 1
ATOM 2057 N N . VAL A 1 261 ? 24.219 -1.271 -22.903 1.00 95.62 261 VAL A N 1
ATOM 2058 C CA . VAL A 1 261 ? 23.615 -2.283 -23.793 1.00 95.62 261 VAL A CA 1
ATOM 2059 C C . VAL A 1 261 ? 24.609 -3.354 -24.246 1.00 95.62 261 VAL A C 1
ATOM 2061 O O . VAL A 1 261 ? 25.723 -3.061 -24.691 1.00 95.62 261 VAL A O 1
ATOM 2064 N N . LYS A 1 262 ? 24.165 -4.615 -24.217 1.00 91.25 262 LYS A N 1
ATOM 2065 C CA . LYS A 1 262 ? 24.838 -5.767 -24.828 1.00 91.25 262 LYS A CA 1
ATOM 2066 C C . LYS A 1 262 ? 23.936 -6.441 -25.857 1.00 91.25 262 LYS A C 1
ATOM 2068 O O . LYS A 1 262 ? 22.806 -6.796 -25.552 1.00 91.25 262 LYS A O 1
ATOM 2073 N N . ALA A 1 263 ? 24.459 -6.679 -27.055 1.00 81.25 263 ALA A N 1
ATOM 2074 C CA . ALA A 1 263 ? 23.805 -7.498 -28.073 1.00 81.25 263 ALA A CA 1
ATOM 2075 C C . ALA A 1 263 ? 24.551 -8.830 -28.225 1.00 81.25 263 ALA A C 1
ATOM 2077 O O . ALA A 1 263 ? 25.784 -8.855 -28.235 1.00 81.25 263 ALA A O 1
ATOM 2078 N N . TYR A 1 264 ? 23.808 -9.929 -28.350 1.00 72.56 264 TYR A N 1
ATOM 2079 C CA . TYR A 1 264 ? 24.351 -11.276 -28.521 1.00 72.56 264 TYR A CA 1
ATOM 2080 C C . TYR A 1 264 ? 23.938 -11.847 -29.881 1.00 72.56 264 TYR A C 1
ATOM 2082 O O . TYR A 1 264 ? 22.872 -11.535 -30.408 1.00 72.56 264 TYR A O 1
ATOM 2090 N N . SER A 1 265 ? 24.781 -12.722 -30.434 1.00 57.03 265 SER A N 1
ATOM 2091 C CA . SER A 1 265 ? 24.521 -13.481 -31.671 1.00 57.03 265 SER A CA 1
ATOM 2092 C C . SER A 1 265 ? 24.498 -12.684 -32.986 1.00 57.03 265 SER A C 1
ATOM 2094 O O . SER A 1 265 ? 24.232 -13.278 -34.029 1.00 57.03 265 SER A O 1
ATOM 2096 N N . VAL A 1 266 ? 24.841 -11.390 -32.978 1.00 57.72 266 VAL A N 1
ATOM 2097 C CA . VAL A 1 266 ? 24.972 -10.555 -34.189 1.00 57.72 266 VAL A CA 1
ATOM 2098 C C . VAL A 1 266 ? 26.179 -9.619 -34.053 1.00 57.72 266 VAL A C 1
ATOM 2100 O O . VAL A 1 266 ? 26.516 -9.177 -32.954 1.00 57.72 266 VAL A O 1
ATOM 2103 N N . GLN A 1 267 ? 26.853 -9.320 -35.167 1.00 54.94 267 GLN A N 1
ATOM 2104 C CA . GLN A 1 267 ? 27.799 -8.205 -35.237 1.00 54.94 267 GLN A CA 1
ATOM 2105 C C . GLN A 1 267 ? 26.996 -6.900 -35.236 1.00 54.94 267 GLN A C 1
ATOM 2107 O O . GLN A 1 267 ? 26.223 -6.671 -36.159 1.00 54.94 267 GLN A O 1
ATOM 2112 N N . LEU A 1 268 ? 27.174 -6.052 -34.219 1.00 61.59 268 LEU A N 1
ATOM 2113 C CA . LEU A 1 268 ? 26.641 -4.686 -34.236 1.00 61.59 268 LEU A CA 1
ATOM 2114 C C . LEU A 1 268 ? 27.149 -3.980 -35.502 1.00 61.59 268 LEU A C 1
ATOM 2116 O O . LEU A 1 268 ? 28.352 -3.741 -35.623 1.00 61.59 268 LEU A O 1
ATOM 2120 N N . MET A 1 269 ? 26.249 -3.704 -36.450 1.00 59.16 269 MET A N 1
ATOM 2121 C CA . MET A 1 269 ? 26.615 -3.184 -37.774 1.00 59.16 269 MET A CA 1
ATOM 2122 C C . MET A 1 269 ? 27.015 -1.711 -37.692 1.00 59.16 269 MET A C 1
ATOM 2124 O O . MET A 1 269 ? 27.982 -1.280 -38.321 1.00 59.16 269 MET A O 1
ATOM 2128 N N . SER A 1 270 ? 26.284 -0.942 -36.887 1.00 67.06 270 SER A N 1
ATOM 2129 C CA . SER A 1 270 ? 26.529 0.475 -36.650 1.00 67.06 270 SER A CA 1
ATOM 2130 C C . SER A 1 270 ? 25.953 0.895 -35.288 1.00 67.06 270 SER A C 1
ATOM 2132 O O . SER A 1 270 ? 25.049 0.243 -34.757 1.00 67.06 270 SER A O 1
ATOM 2134 N N . ARG A 1 271 ? 26.514 1.962 -34.701 1.00 73.00 271 ARG A N 1
ATOM 2135 C CA . ARG A 1 271 ? 26.000 2.611 -33.486 1.00 73.00 271 ARG A CA 1
ATOM 2136 C C . ARG A 1 271 ? 25.966 4.119 -33.681 1.00 73.00 271 ARG A C 1
ATOM 2138 O O . ARG A 1 271 ? 26.998 4.719 -33.995 1.00 73.00 271 ARG A O 1
ATOM 2145 N N . THR A 1 272 ? 24.825 4.728 -33.369 1.00 72.81 272 THR A N 1
ATOM 2146 C CA . THR A 1 272 ? 24.649 6.185 -33.393 1.00 72.81 272 THR A CA 1
ATOM 2147 C C . THR A 1 272 ? 24.128 6.675 -32.045 1.00 72.81 272 THR A C 1
ATOM 2149 O O . THR A 1 272 ? 23.244 6.065 -31.453 1.00 72.81 272 THR A O 1
ATOM 2152 N N . THR A 1 273 ? 24.706 7.759 -31.527 1.00 68.88 273 THR A N 1
ATOM 2153 C CA . THR A 1 273 ? 24.210 8.436 -30.320 1.00 68.88 273 THR A CA 1
ATOM 2154 C C . THR A 1 273 ? 23.293 9.573 -30.743 1.00 68.88 273 THR A C 1
ATOM 2156 O O . THR A 1 273 ? 23.681 10.389 -31.578 1.00 68.88 273 THR A O 1
ATOM 2159 N N . HIS A 1 274 ? 22.115 9.641 -30.133 1.00 71.00 274 HIS A N 1
ATOM 2160 C CA . HIS A 1 274 ? 21.064 10.596 -30.449 1.00 71.00 274 HIS A CA 1
ATOM 2161 C C . HIS A 1 274 ? 20.820 11.505 -29.246 1.00 71.00 274 HIS A C 1
ATOM 2163 O O . HIS A 1 274 ? 20.281 11.084 -28.224 1.00 71.00 274 HIS A O 1
ATOM 2169 N N . MET A 1 275 ? 21.234 12.766 -29.371 1.00 58.38 275 MET A N 1
ATOM 2170 C CA . MET A 1 275 ? 20.962 13.799 -28.358 1.00 58.38 275 MET A CA 1
ATOM 2171 C C . MET A 1 275 ? 19.539 14.364 -28.483 1.00 58.38 275 MET A C 1
ATOM 2173 O O . MET A 1 275 ? 19.002 14.883 -27.511 1.00 58.38 275 MET A O 1
ATOM 2177 N N . HIS A 1 276 ? 18.976 14.266 -29.691 1.00 57.34 276 HIS A N 1
ATOM 2178 C CA . HIS A 1 276 ? 17.601 14.563 -30.080 1.00 57.34 276 HIS A CA 1
ATOM 2179 C C . HIS A 1 276 ? 17.311 13.751 -31.354 1.00 57.34 276 HIS A C 1
ATOM 2181 O O . HIS A 1 276 ? 18.114 13.800 -32.289 1.00 57.34 276 HIS A O 1
ATOM 2187 N N . TYR A 1 277 ? 16.203 13.008 -31.405 1.00 65.88 277 TYR A N 1
ATOM 2188 C CA . TYR A 1 277 ? 15.780 12.282 -32.607 1.00 65.88 277 TYR A CA 1
ATOM 2189 C C . TYR A 1 277 ? 14.257 12.281 -32.714 1.00 65.88 277 TYR A C 1
ATOM 2191 O O . TYR A 1 277 ? 13.566 11.547 -32.003 1.00 65.88 277 TYR A O 1
ATOM 2199 N N . GLU A 1 278 ? 13.762 13.148 -33.597 1.00 62.50 278 GLU A N 1
ATOM 2200 C CA . GLU A 1 278 ? 12.339 13.369 -33.835 1.00 62.50 278 GLU A CA 1
ATOM 2201 C C . GLU A 1 278 ? 11.657 12.044 -34.204 1.00 62.50 278 GLU A C 1
ATOM 2203 O O . GLU A 1 278 ? 12.071 11.361 -35.138 1.00 62.50 278 GLU A O 1
ATOM 2208 N N . GLY A 1 279 ? 10.641 11.658 -33.428 1.00 65.50 279 GLY A N 1
ATOM 2209 C CA . GLY A 1 279 ? 9.892 10.411 -33.614 1.00 65.50 279 GLY A CA 1
ATOM 2210 C C . GLY A 1 279 ? 10.306 9.239 -32.713 1.00 65.50 279 GLY A C 1
ATOM 2211 O O . GLY A 1 279 ? 9.502 8.324 -32.561 1.00 65.50 279 GLY A O 1
ATOM 2212 N N . VAL A 1 280 ? 11.482 9.272 -32.067 1.00 73.12 280 VAL A N 1
ATOM 2213 C CA . VAL A 1 280 ? 11.927 8.222 -31.115 1.00 73.12 280 VAL A CA 1
ATOM 2214 C C . VAL A 1 280 ? 12.029 8.758 -29.694 1.00 73.12 280 VAL A C 1
ATOM 2216 O O . VAL A 1 280 ? 11.527 8.121 -28.778 1.00 73.12 280 VAL A O 1
ATOM 2219 N N . VAL A 1 281 ? 12.655 9.921 -29.507 1.00 72.25 281 VAL A N 1
ATOM 2220 C CA . VAL A 1 281 ? 12.710 10.620 -28.216 1.00 72.25 281 VAL A CA 1
ATOM 2221 C C . VAL A 1 281 ? 12.098 11.997 -28.366 1.00 72.25 281 VAL A C 1
ATOM 2223 O O . VAL A 1 281 ? 12.296 12.666 -29.384 1.00 72.25 281 VAL A O 1
ATOM 2226 N N . ARG A 1 282 ? 11.338 12.427 -27.361 1.00 71.00 282 ARG A N 1
ATOM 2227 C CA . ARG A 1 282 ? 10.756 13.771 -27.356 1.00 71.00 282 ARG A CA 1
ATOM 2228 C C . ARG A 1 282 ? 11.824 14.824 -27.037 1.00 71.00 282 ARG A C 1
ATOM 2230 O O . ARG A 1 282 ? 12.937 14.503 -26.627 1.00 71.00 282 ARG A O 1
ATOM 2237 N N . ALA A 1 283 ? 11.504 16.096 -27.281 1.00 74.12 283 ALA A N 1
ATOM 2238 C CA . ALA A 1 283 ? 12.465 17.206 -27.265 1.00 74.12 283 ALA A CA 1
ATOM 2239 C C . ALA A 1 283 ? 12.956 17.633 -25.860 1.00 74.12 283 ALA A C 1
ATOM 2241 O O . ALA A 1 283 ? 13.531 18.710 -25.716 1.00 74.12 283 ALA A O 1
ATOM 2242 N N . ASN A 1 284 ? 12.736 16.817 -24.829 1.00 88.25 284 ASN A N 1
ATOM 2243 C CA . ASN A 1 284 ? 13.118 17.115 -23.455 1.00 88.25 284 ASN A CA 1
ATOM 2244 C C . ASN A 1 284 ? 14.649 17.118 -23.277 1.00 88.25 284 ASN A C 1
ATOM 2246 O O . ASN A 1 284 ? 15.376 16.279 -23.818 1.00 88.25 284 ASN A O 1
ATOM 2250 N N . GLU A 1 285 ? 15.158 18.073 -22.498 1.00 90.81 285 GLU A N 1
ATOM 2251 C CA . GLU A 1 285 ? 16.596 18.270 -22.304 1.00 90.81 285 GLU A CA 1
ATOM 2252 C C . GLU A 1 285 ? 17.282 17.082 -21.625 1.00 90.81 285 GLU A C 1
ATOM 2254 O O . GLU A 1 285 ? 18.453 16.819 -21.911 1.00 90.81 285 GLU A O 1
ATOM 2259 N N . SER A 1 286 ? 16.563 16.333 -20.789 1.00 93.62 286 SER A N 1
ATOM 2260 C CA . SER A 1 286 ? 17.061 15.142 -20.100 1.00 93.62 286 SER A CA 1
ATOM 2261 C C . SER A 1 286 ? 16.936 13.859 -20.928 1.00 93.62 286 SER A C 1
ATOM 2263 O O . SER A 1 286 ? 17.488 12.833 -20.521 1.00 93.62 286 SER A O 1
ATOM 2265 N N . SER A 1 287 ? 16.276 13.898 -22.095 1.00 95.00 287 SER A N 1
ATOM 2266 C CA . SER A 1 287 ? 16.181 12.742 -22.993 1.00 95.00 287 SER A CA 1
ATOM 2267 C C . SER A 1 287 ? 17.513 12.461 -23.689 1.00 95.00 287 SER A C 1
ATOM 2269 O O . SER A 1 287 ? 18.196 13.367 -24.185 1.00 95.00 287 SER A O 1
ATOM 2271 N N . ILE A 1 288 ? 17.890 11.186 -23.752 1.00 94.69 288 ILE A N 1
ATOM 2272 C CA . ILE A 1 288 ? 19.050 10.708 -24.512 1.00 94.69 288 ILE A CA 1
ATOM 2273 C C . ILE A 1 288 ? 18.786 9.302 -25.036 1.00 94.69 288 ILE A C 1
ATOM 2275 O O . ILE A 1 288 ? 18.193 8.471 -24.348 1.00 94.69 288 ILE A O 1
ATOM 2279 N N . ALA A 1 289 ? 19.249 9.029 -26.254 1.00 94.75 289 ALA A N 1
ATOM 2280 C CA . ALA A 1 289 ? 19.145 7.706 -26.842 1.00 94.75 289 ALA A CA 1
ATOM 2281 C C . ALA A 1 289 ? 20.424 7.279 -27.566 1.00 94.75 289 ALA A C 1
ATOM 2283 O O . ALA A 1 289 ? 21.275 8.084 -27.955 1.00 94.75 289 ALA A O 1
ATOM 2284 N N . GLN A 1 290 ? 20.548 5.979 -27.788 1.00 92.81 290 GLN A N 1
ATOM 2285 C CA . GLN A 1 290 ? 21.516 5.390 -28.706 1.00 92.81 290 GLN A CA 1
ATOM 2286 C C . GLN A 1 290 ? 20.838 4.297 -29.525 1.00 92.81 290 GLN A C 1
ATOM 2288 O O . GLN A 1 290 ? 19.964 3.599 -29.018 1.00 92.81 290 GLN A O 1
ATOM 2293 N N . SER A 1 291 ? 21.234 4.150 -30.785 1.00 92.12 291 SER A N 1
ATOM 2294 C CA . SER A 1 291 ? 20.667 3.151 -31.686 1.00 92.12 291 SER A CA 1
ATOM 2295 C C . SER A 1 291 ? 21.699 2.117 -32.115 1.00 92.12 291 SER A C 1
ATOM 2297 O O . SER A 1 291 ? 22.893 2.420 -32.234 1.00 92.12 291 SER A O 1
ATOM 2299 N N . PHE A 1 292 ? 21.216 0.904 -32.361 1.00 90.12 292 PHE A N 1
ATOM 2300 C CA . PHE A 1 292 ? 21.991 -0.237 -32.824 1.00 90.12 292 PHE A CA 1
ATOM 2301 C C . PHE A 1 292 ? 21.300 -0.854 -34.036 1.00 90.12 292 PHE A C 1
ATOM 2303 O O . PHE A 1 292 ? 20.163 -1.313 -33.924 1.00 90.12 292 PHE A O 1
ATOM 2310 N N . ASP A 1 293 ? 21.995 -0.887 -35.170 1.00 90.94 293 ASP A N 1
ATOM 2311 C CA . ASP A 1 293 ? 21.489 -1.555 -36.370 1.00 90.94 293 ASP A CA 1
ATOM 2312 C C . ASP A 1 293 ? 21.800 -3.050 -36.286 1.00 90.94 293 ASP A C 1
ATOM 2314 O O . ASP A 1 293 ? 22.958 -3.458 -36.106 1.00 90.94 293 ASP A O 1
ATOM 2318 N N . LEU A 1 294 ? 20.751 -3.862 -36.396 1.00 90.38 294 LEU A N 1
ATOM 2319 C CA . LEU A 1 294 ? 20.785 -5.308 -36.243 1.00 90.38 294 LEU A CA 1
ATOM 2320 C C . LEU A 1 294 ? 20.190 -5.982 -37.475 1.00 90.38 294 LEU A C 1
ATOM 2322 O O . LEU A 1 294 ? 19.169 -5.562 -38.012 1.00 90.38 294 LEU A O 1
ATOM 2326 N N . TYR A 1 295 ? 20.801 -7.094 -37.860 1.00 91.38 295 TYR A N 1
ATOM 2327 C CA . TYR A 1 295 ? 20.257 -7.998 -38.860 1.00 91.38 295 TYR A CA 1
ATOM 2328 C C . TYR A 1 295 ? 19.520 -9.144 -38.167 1.00 91.38 295 TYR A C 1
ATOM 2330 O O . TYR A 1 295 ? 20.114 -9.823 -37.324 1.00 91.38 295 TYR A O 1
ATOM 2338 N N . LEU A 1 296 ? 18.257 -9.379 -38.530 1.00 93.12 296 LEU A N 1
ATOM 2339 C CA . LEU A 1 296 ? 17.453 -10.505 -38.053 1.00 93.12 296 LEU A CA 1
ATOM 2340 C C . LEU A 1 296 ? 17.418 -11.618 -39.115 1.00 93.12 296 LEU A C 1
ATOM 2342 O O . LEU A 1 296 ? 16.691 -11.495 -40.107 1.00 93.12 296 LEU A O 1
ATOM 2346 N N . PRO A 1 297 ? 18.156 -12.730 -38.930 1.00 93.81 297 PRO A N 1
ATOM 2347 C CA . PRO A 1 297 ? 18.035 -13.883 -39.810 1.00 93.81 297 PRO A CA 1
ATOM 2348 C C . PRO A 1 297 ? 16.676 -14.564 -39.623 1.00 93.81 297 PRO A C 1
ATOM 2350 O O . PRO A 1 297 ? 16.162 -14.663 -38.506 1.00 93.81 297 PRO A O 1
ATOM 2353 N N . LEU A 1 298 ? 16.133 -15.118 -40.706 1.00 95.62 298 LEU A N 1
ATOM 2354 C CA . LEU A 1 298 ? 14.836 -15.788 -40.697 1.00 95.62 298 LEU A CA 1
ATOM 2355 C C . LEU A 1 298 ? 14.804 -16.924 -39.662 1.00 95.62 298 LEU A C 1
ATOM 2357 O O . LEU A 1 298 ? 15.632 -17.840 -39.700 1.00 95.62 298 LEU A O 1
ATOM 2361 N N . GLY A 1 299 ? 13.836 -16.860 -38.744 1.00 95.50 299 GLY A N 1
ATOM 2362 C CA . GLY A 1 299 ? 13.590 -17.876 -37.722 1.00 95.50 299 GLY A CA 1
ATOM 2363 C C . GLY A 1 299 ? 14.671 -18.002 -36.642 1.00 95.50 299 GLY A C 1
ATOM 2364 O O . GLY A 1 299 ? 14.634 -18.966 -35.878 1.00 95.50 299 GLY A O 1
ATOM 2365 N N . LYS A 1 300 ? 15.647 -17.083 -36.567 1.00 94.56 300 LYS A N 1
ATOM 2366 C CA . LYS A 1 300 ? 16.687 -17.098 -35.527 1.00 94.56 300 LYS A CA 1
ATOM 2367 C C . LYS A 1 300 ? 16.485 -15.953 -34.532 1.00 94.56 300 LYS A C 1
ATOM 2369 O O . LYS A 1 300 ? 16.451 -14.803 -34.966 1.00 94.56 300 LYS A O 1
ATOM 2374 N N . PRO A 1 301 ? 16.421 -16.238 -33.219 1.00 95.00 301 PRO A N 1
ATOM 2375 C CA . PRO A 1 301 ? 16.280 -15.195 -32.216 1.00 95.00 301 PRO A CA 1
ATOM 2376 C C . PRO A 1 301 ? 17.569 -14.378 -32.083 1.00 95.00 301 PRO A C 1
ATOM 2378 O O . PRO A 1 301 ? 18.667 -14.930 -31.956 1.00 95.00 301 PRO A O 1
ATOM 2381 N N . VAL A 1 302 ? 17.421 -13.057 -32.060 1.00 95.06 302 VAL A N 1
ATOM 2382 C CA . VAL A 1 302 ? 18.471 -12.084 -31.745 1.00 95.06 302 VAL A CA 1
ATOM 2383 C C . VAL A 1 302 ? 18.150 -11.451 -30.399 1.00 95.06 302 VAL A C 1
ATOM 2385 O O . VAL A 1 302 ? 17.023 -11.013 -30.180 1.00 95.06 302 VAL A O 1
ATOM 2388 N N . ARG A 1 303 ? 19.135 -11.408 -29.493 1.00 95.19 303 ARG A N 1
ATOM 2389 C CA . ARG A 1 303 ? 18.952 -10.925 -28.118 1.00 95.19 303 ARG A CA 1
ATOM 2390 C C . ARG A 1 303 ? 19.716 -9.627 -27.871 1.00 95.19 303 ARG A C 1
ATOM 2392 O O . ARG A 1 303 ? 20.919 -9.555 -28.133 1.00 95.19 303 ARG A O 1
ATOM 2399 N N . VAL A 1 304 ? 19.028 -8.653 -27.283 1.00 96.25 304 VAL A N 1
ATOM 2400 C CA . VAL A 1 304 ? 19.577 -7.388 -26.787 1.00 96.25 304 VAL A CA 1
ATOM 2401 C C . VAL A 1 304 ? 19.247 -7.259 -25.304 1.00 96.25 304 VAL A C 1
ATOM 2403 O O . VAL A 1 304 ? 18.115 -7.478 -24.891 1.00 96.25 304 VAL A O 1
ATOM 2406 N N . GLU A 1 305 ? 20.236 -6.917 -24.493 1.00 97.62 305 GLU A N 1
ATOM 2407 C CA . GLU A 1 305 ? 20.096 -6.720 -23.053 1.00 97.62 305 GLU A CA 1
ATOM 2408 C C . GLU A 1 305 ? 20.503 -5.295 -22.694 1.00 97.62 305 GLU A C 1
ATOM 2410 O O . GLU A 1 305 ? 21.561 -4.817 -23.109 1.00 97.62 305 GLU A O 1
ATOM 2415 N N . LYS A 1 306 ? 19.664 -4.635 -21.903 1.00 98.31 306 LYS A N 1
ATOM 2416 C CA . LYS A 1 306 ? 19.882 -3.307 -21.341 1.00 98.31 306 LYS A CA 1
ATOM 2417 C C . LYS A 1 306 ? 20.013 -3.425 -19.831 1.00 98.31 306 LYS A C 1
ATOM 2419 O O . LYS A 1 306 ? 19.173 -4.039 -19.176 1.00 98.31 306 LYS A O 1
ATOM 2424 N N . PHE A 1 307 ? 21.058 -2.818 -19.290 1.00 98.75 307 PHE A N 1
ATOM 2425 C CA . PHE A 1 307 ? 21.351 -2.788 -17.863 1.00 98.75 307 PHE A CA 1
ATOM 2426 C C . PHE A 1 307 ? 21.292 -1.351 -17.393 1.00 98.75 307 PHE A C 1
ATOM 2428 O O . PHE A 1 307 ? 21.960 -0.496 -17.967 1.00 98.75 307 PHE A O 1
ATOM 2435 N N . VAL A 1 308 ? 20.484 -1.101 -16.370 1.00 98.88 308 VAL A N 1
ATOM 2436 C CA . VAL A 1 308 ? 20.256 0.231 -15.824 1.00 98.88 308 VAL A CA 1
ATOM 2437 C C . VAL A 1 308 ? 20.898 0.327 -14.455 1.00 98.88 308 VAL A C 1
ATOM 2439 O O . VAL A 1 308 ? 20.750 -0.570 -13.620 1.00 98.88 308 VAL A O 1
ATOM 2442 N N . GLY A 1 309 ? 21.615 1.423 -14.244 1.00 98.81 309 GLY A N 1
ATOM 2443 C CA . GLY A 1 309 ? 22.166 1.811 -12.958 1.00 98.81 309 GLY A CA 1
ATOM 2444 C C . GLY A 1 309 ? 21.643 3.180 -12.559 1.00 98.81 309 GLY A C 1
ATOM 2445 O O . GLY A 1 309 ? 21.729 4.109 -13.356 1.00 98.81 309 GLY A O 1
ATOM 2446 N N . ALA A 1 310 ? 21.110 3.322 -11.348 1.00 98.69 310 ALA A N 1
ATOM 2447 C CA . ALA A 1 310 ? 20.605 4.606 -10.872 1.00 98.69 310 ALA A CA 1
ATOM 2448 C C . ALA A 1 310 ? 20.923 4.853 -9.396 1.00 98.69 310 ALA A C 1
ATOM 2450 O O . ALA A 1 310 ? 20.865 3.940 -8.566 1.00 98.69 310 ALA A O 1
ATOM 2451 N N . ALA A 1 311 ? 21.277 6.095 -9.073 1.00 98.50 311 ALA A N 1
ATOM 2452 C CA . ALA A 1 311 ? 21.545 6.544 -7.711 1.00 98.50 311 ALA A CA 1
ATOM 2453 C C . ALA A 1 311 ? 21.354 8.061 -7.580 1.00 98.50 311 ALA A C 1
ATOM 2455 O O . ALA A 1 311 ? 21.537 8.800 -8.546 1.00 98.50 311 ALA A O 1
ATOM 2456 N N . SER A 1 312 ? 21.027 8.516 -6.371 1.00 97.94 312 SER A N 1
ATOM 2457 C CA . SER A 1 312 ? 20.856 9.922 -5.995 1.00 97.94 312 SER A CA 1
ATOM 2458 C C . SER A 1 312 ? 21.758 10.301 -4.823 1.00 97.94 312 SER A C 1
ATOM 2460 O O . SER A 1 312 ? 22.070 9.456 -3.975 1.00 97.94 312 SER A O 1
ATOM 2462 N N . SER A 1 313 ? 22.151 11.578 -4.753 1.00 97.25 313 SER A N 1
ATOM 2463 C CA . SER A 1 313 ? 22.970 12.090 -3.645 1.00 97.25 313 SER A CA 1
ATOM 2464 C C . SER A 1 313 ? 22.267 12.094 -2.283 1.00 97.25 313 SER A C 1
ATOM 2466 O O . SER A 1 313 ? 22.941 12.200 -1.262 1.00 97.25 313 SER A O 1
ATOM 2468 N N . ASP A 1 314 ? 20.946 11.893 -2.243 1.00 93.12 314 ASP A N 1
ATOM 2469 C CA . ASP A 1 314 ? 20.193 11.720 -0.992 1.00 93.12 314 ASP A CA 1
ATOM 2470 C C . ASP A 1 314 ? 20.564 10.434 -0.242 1.00 93.12 314 ASP A C 1
ATOM 2472 O O . ASP A 1 314 ? 20.615 10.411 0.995 1.00 93.12 314 ASP A O 1
ATOM 2476 N N . ALA A 1 315 ? 20.845 9.367 -0.995 1.00 95.31 315 ALA A N 1
ATOM 2477 C CA . ALA A 1 315 ? 21.251 8.084 -0.441 1.00 95.31 315 ALA A CA 1
ATOM 2478 C C . ALA A 1 315 ? 22.765 7.866 -0.556 1.00 95.31 315 ALA A C 1
ATOM 2480 O O . ALA A 1 315 ? 23.374 7.355 0.382 1.00 95.31 315 ALA A O 1
ATOM 2481 N N . PHE A 1 316 ? 23.389 8.237 -1.676 1.00 96.81 316 PHE A N 1
ATOM 2482 C CA . PHE A 1 316 ? 24.775 7.882 -1.990 1.00 96.81 316 PHE A CA 1
ATOM 2483 C C . PHE A 1 316 ? 25.646 9.130 -2.173 1.00 96.81 316 PHE A C 1
ATOM 2485 O O . PHE A 1 316 ? 25.370 9.900 -3.081 1.00 96.81 316 PHE A O 1
ATOM 2492 N N . PRO A 1 317 ? 26.737 9.321 -1.407 1.00 95.44 317 PRO A N 1
ATOM 2493 C CA . PRO A 1 317 ? 27.586 10.513 -1.535 1.00 95.44 317 PRO A CA 1
ATOM 2494 C C . PRO A 1 317 ? 28.199 10.735 -2.928 1.00 95.44 317 PRO A C 1
ATOM 2496 O O . PRO A 1 317 ? 28.410 11.876 -3.324 1.00 95.44 317 PRO A O 1
ATOM 2499 N N . ASP A 1 318 ? 28.478 9.655 -3.664 1.00 97.31 318 ASP A N 1
ATOM 2500 C CA . ASP A 1 318 ? 28.933 9.684 -5.060 1.00 97.31 318 ASP A CA 1
ATOM 2501 C C . ASP A 1 318 ? 27.927 8.922 -5.942 1.00 97.31 318 ASP A C 1
ATOM 2503 O O . ASP A 1 318 ? 28.131 7.747 -6.271 1.00 97.31 318 ASP A O 1
ATOM 2507 N N . PRO A 1 319 ? 26.784 9.546 -6.279 1.00 97.81 319 PRO A N 1
ATOM 2508 C CA . PRO A 1 319 ? 25.726 8.860 -7.010 1.00 97.81 319 PRO A CA 1
ATOM 2509 C C . PRO A 1 319 ? 26.127 8.544 -8.455 1.00 97.81 319 PRO A C 1
ATOM 2511 O O . PRO A 1 319 ? 25.660 7.554 -9.013 1.00 97.81 319 PRO A O 1
ATOM 2514 N N . GLN A 1 320 ? 27.016 9.337 -9.061 1.00 98.25 320 GLN A N 1
ATOM 2515 C CA . GLN A 1 320 ? 27.466 9.111 -10.433 1.00 98.25 320 GLN A CA 1
ATOM 2516 C C . GLN A 1 320 ? 28.241 7.799 -10.541 1.00 98.25 320 GLN A C 1
ATOM 2518 O O . GLN A 1 320 ? 27.908 6.961 -11.380 1.00 98.25 320 GLN A O 1
ATOM 2523 N N . SER A 1 321 ? 29.224 7.597 -9.658 1.00 98.25 321 SER A N 1
ATOM 2524 C CA . SER A 1 321 ? 30.023 6.371 -9.623 1.00 98.25 321 SER A CA 1
ATOM 2525 C C . SER A 1 321 ? 29.164 5.145 -9.302 1.00 98.25 321 SER A C 1
ATOM 2527 O O . SER A 1 321 ? 29.245 4.136 -10.002 1.00 98.25 321 SER A O 1
ATOM 2529 N N . VAL A 1 322 ? 28.256 5.247 -8.322 1.00 98.44 322 VAL A N 1
ATOM 2530 C CA . VAL A 1 322 ? 27.348 4.144 -7.954 1.00 98.44 322 VAL A CA 1
ATOM 2531 C C . VAL A 1 322 ? 26.439 3.748 -9.121 1.00 98.44 322 VAL A C 1
ATOM 2533 O O . VAL A 1 322 ? 26.299 2.558 -9.413 1.00 98.44 322 VAL A O 1
ATOM 2536 N N . ALA A 1 323 ? 25.836 4.717 -9.816 1.00 98.69 323 ALA A N 1
ATOM 2537 C CA . ALA A 1 323 ? 24.983 4.448 -10.972 1.00 98.69 323 ALA A CA 1
ATOM 2538 C C . ALA A 1 323 ? 25.780 3.842 -12.143 1.00 98.69 323 ALA A C 1
ATOM 2540 O O . ALA A 1 323 ? 25.360 2.846 -12.739 1.00 98.69 323 ALA A O 1
ATOM 2541 N N . GLN A 1 324 ? 26.964 4.384 -12.437 1.00 98.38 324 GLN A N 1
ATOM 2542 C CA . GLN A 1 324 ? 27.843 3.871 -13.488 1.00 98.38 324 GLN A CA 1
ATOM 2543 C C . GLN A 1 324 ? 28.308 2.435 -13.191 1.00 98.38 324 GLN A C 1
ATOM 2545 O O . GLN A 1 324 ? 28.252 1.565 -14.068 1.00 98.38 324 GLN A O 1
ATOM 2550 N N . GLU A 1 325 ? 28.738 2.150 -11.958 1.00 98.00 325 GLU A N 1
ATOM 2551 C CA . GLU A 1 325 ? 29.149 0.812 -11.524 1.00 98.00 325 GLU A CA 1
ATOM 2552 C C . GLU A 1 325 ? 27.969 -0.165 -11.558 1.00 98.00 325 GLU A C 1
ATOM 2554 O O . GLU A 1 325 ? 28.113 -1.296 -12.028 1.00 98.00 325 GLU A O 1
ATOM 2559 N N . ALA A 1 326 ? 26.779 0.254 -11.121 1.00 98.44 326 ALA A N 1
ATOM 2560 C CA . ALA A 1 326 ? 25.580 -0.576 -11.158 1.00 98.44 326 ALA A CA 1
ATOM 2561 C C . ALA A 1 326 ? 25.239 -1.026 -12.592 1.00 98.44 326 ALA A C 1
ATOM 2563 O O . ALA A 1 326 ? 25.070 -2.228 -12.824 1.00 98.44 326 ALA A O 1
ATOM 2564 N N . SER A 1 327 ? 25.236 -0.088 -13.547 1.00 98.56 327 SER A N 1
ATOM 2565 C CA . SER A 1 327 ? 24.988 -0.352 -14.971 1.00 98.56 327 SER A CA 1
ATOM 2566 C C . SER A 1 327 ? 26.069 -1.247 -15.589 1.00 98.56 327 SER A C 1
ATOM 2568 O O . SER A 1 327 ? 25.782 -2.300 -16.164 1.00 98.56 327 SER A O 1
ATOM 2570 N N . SER A 1 328 ? 27.342 -0.874 -15.423 1.00 97.56 328 SER A N 1
ATOM 2571 C CA . SER A 1 328 ? 28.476 -1.571 -16.047 1.00 97.56 328 SER A CA 1
ATOM 2572 C C . SER A 1 328 ? 28.728 -2.964 -15.459 1.00 97.56 328 SER A C 1
ATOM 2574 O O . SER A 1 328 ? 28.967 -3.914 -16.209 1.00 97.56 328 SER A O 1
ATOM 2576 N N . SER A 1 329 ? 28.620 -3.132 -14.137 1.00 97.31 329 SER A N 1
ATOM 2577 C CA . SER A 1 329 ? 28.733 -4.445 -13.489 1.00 97.31 329 SER A CA 1
ATOM 2578 C C . SER A 1 329 ? 27.535 -5.339 -13.803 1.00 97.31 329 SER A C 1
ATOM 2580 O O . SER A 1 329 ? 27.708 -6.546 -13.968 1.00 97.31 329 SER A O 1
ATOM 2582 N N . GLY A 1 330 ? 26.332 -4.765 -13.938 1.00 97.06 330 GLY A N 1
ATOM 2583 C CA . GLY A 1 330 ? 25.157 -5.478 -14.433 1.00 97.06 330 GLY A CA 1
ATOM 2584 C C . GLY A 1 330 ? 25.397 -6.028 -15.836 1.00 97.06 330 GLY A C 1
ATOM 2585 O O . GLY A 1 330 ? 25.249 -7.229 -16.061 1.00 97.06 330 GLY A O 1
ATOM 2586 N N . ALA A 1 331 ? 25.895 -5.180 -16.738 1.00 96.25 331 ALA A N 1
ATOM 2587 C CA . ALA A 1 331 ? 26.268 -5.599 -18.079 1.00 96.25 331 ALA A CA 1
ATOM 2588 C C . ALA A 1 331 ? 27.352 -6.678 -18.060 1.00 96.25 331 ALA A C 1
ATOM 2590 O O . ALA A 1 331 ? 27.236 -7.664 -18.783 1.00 96.25 331 ALA A O 1
ATOM 2591 N N . LEU A 1 332 ? 28.398 -6.543 -17.238 1.00 95.50 332 LEU A N 1
ATOM 2592 C CA . LEU A 1 332 ? 29.458 -7.547 -17.115 1.00 95.50 332 LEU A CA 1
ATOM 2593 C C . LEU A 1 332 ? 28.915 -8.923 -16.694 1.00 95.50 332 LEU A C 1
ATOM 2595 O O . LEU A 1 332 ? 29.335 -9.921 -17.279 1.00 95.50 332 LEU A O 1
ATOM 2599 N N . LEU A 1 333 ? 27.985 -8.961 -15.734 1.00 95.94 333 LEU A N 1
ATOM 2600 C CA . LEU A 1 333 ? 27.356 -10.185 -15.224 1.00 95.94 333 LEU A CA 1
ATOM 2601 C C . LEU A 1 333 ? 26.379 -10.827 -16.221 1.00 95.94 333 LEU A C 1
ATOM 2603 O O . LEU A 1 333 ? 26.364 -12.050 -16.344 1.00 95.94 333 LEU A O 1
ATOM 2607 N N . GLY A 1 334 ? 25.589 -10.016 -16.929 1.00 96.19 334 GLY A N 1
ATOM 2608 C CA . GLY A 1 334 ? 24.539 -10.482 -17.838 1.00 96.19 334 GLY A CA 1
ATOM 2609 C C . GLY A 1 334 ? 23.175 -10.673 -17.160 1.00 96.19 334 GLY A C 1
ATOM 2610 O O . GLY A 1 334 ? 23.077 -10.790 -15.935 1.00 96.19 334 GLY A O 1
ATOM 2611 N N . TYR A 1 335 ? 22.109 -10.705 -17.968 1.00 97.19 335 TYR A N 1
ATOM 2612 C CA . TYR A 1 335 ? 20.724 -10.727 -17.479 1.00 97.19 335 TYR A CA 1
ATOM 2613 C C . TYR A 1 335 ? 20.417 -11.963 -16.627 1.00 97.19 335 TYR A C 1
ATOM 2615 O O . TYR A 1 335 ? 19.892 -11.838 -15.524 1.00 97.19 335 TYR A O 1
ATOM 2623 N N . ASP A 1 336 ? 20.801 -13.152 -17.097 1.00 97.00 336 ASP A N 1
ATOM 2624 C CA . ASP A 1 336 ? 20.451 -14.423 -16.449 1.00 97.00 336 ASP A CA 1
ATOM 2625 C C . ASP A 1 336 ? 21.033 -14.538 -15.024 1.00 97.00 336 ASP A C 1
ATOM 2627 O O . ASP A 1 336 ? 20.376 -15.042 -14.106 1.00 97.00 336 ASP A O 1
ATOM 2631 N N . MET A 1 337 ? 22.245 -14.014 -14.807 1.00 97.69 337 MET A N 1
ATOM 2632 C CA . MET A 1 337 ? 22.876 -13.989 -13.483 1.00 97.69 337 MET A CA 1
ATOM 2633 C C . MET A 1 337 ? 22.194 -12.990 -12.545 1.00 97.69 337 MET A C 1
ATOM 2635 O O . MET A 1 337 ? 21.927 -13.339 -11.396 1.00 97.69 337 MET A O 1
ATOM 2639 N N . LEU A 1 338 ? 21.862 -11.785 -13.030 1.00 97.88 338 LEU A N 1
ATOM 2640 C CA . LEU A 1 338 ? 21.101 -10.800 -12.248 1.00 97.88 338 LEU A CA 1
ATOM 2641 C C . LEU A 1 338 ? 19.713 -11.327 -11.881 1.00 97.88 338 LEU A C 1
ATOM 2643 O O . LEU A 1 338 ? 19.289 -11.207 -10.735 1.00 97.88 338 LEU A O 1
ATOM 2647 N N . ARG A 1 339 ? 19.023 -11.958 -12.834 1.00 98.38 339 ARG A N 1
ATOM 2648 C CA . ARG A 1 339 ? 17.726 -12.593 -12.604 1.00 98.38 339 ARG A CA 1
ATOM 2649 C C . ARG A 1 339 ? 17.818 -13.662 -11.522 1.00 98.38 339 ARG A C 1
ATOM 2651 O O . ARG A 1 339 ? 16.958 -13.721 -10.656 1.00 98.38 339 ARG A O 1
ATOM 2658 N N . THR A 1 340 ? 18.868 -14.479 -11.529 1.00 98.50 340 THR A N 1
ATOM 2659 C CA . THR A 1 340 ? 19.045 -15.538 -10.523 1.00 98.50 340 THR A CA 1
ATOM 2660 C C . THR A 1 340 ? 19.125 -14.968 -9.104 1.00 98.50 340 THR A C 1
ATOM 2662 O O . THR A 1 340 ? 18.389 -15.420 -8.228 1.00 98.50 340 THR A O 1
ATOM 2665 N N . SER A 1 341 ? 19.960 -13.949 -8.867 1.00 98.25 341 SER A N 1
ATOM 2666 C CA . SER A 1 341 ? 20.049 -13.297 -7.549 1.00 98.25 341 SER A CA 1
ATOM 2667 C C . SER A 1 341 ? 18.795 -12.501 -7.186 1.00 98.25 341 SER A C 1
ATOM 2669 O O . SER A 1 341 ? 18.446 -12.408 -6.014 1.00 98.25 341 SER A O 1
ATOM 2671 N N . HIS A 1 342 ? 18.114 -11.928 -8.176 1.00 98.62 342 HIS A N 1
ATOM 2672 C CA . HIS A 1 342 ? 16.853 -11.219 -7.993 1.00 98.62 342 HIS A CA 1
ATOM 2673 C C . HIS A 1 342 ? 15.729 -12.144 -7.510 1.00 98.62 342 HIS A C 1
ATOM 2675 O O . HIS A 1 342 ? 15.095 -11.860 -6.498 1.00 98.62 342 HIS A O 1
ATOM 2681 N N . VAL A 1 343 ? 15.524 -13.263 -8.209 1.00 98.50 343 VAL A N 1
ATOM 2682 C CA . VAL A 1 343 ? 14.503 -14.263 -7.871 1.00 98.50 343 VAL A CA 1
ATOM 2683 C C . VAL A 1 343 ? 14.794 -14.891 -6.512 1.00 98.50 343 VAL A C 1
ATOM 2685 O O . VAL A 1 343 ? 13.876 -15.066 -5.719 1.00 98.50 343 VAL A O 1
ATOM 2688 N N . ALA A 1 344 ? 16.065 -15.183 -6.214 1.00 98.31 344 ALA A N 1
ATOM 2689 C CA . ALA A 1 344 ? 16.453 -15.699 -4.905 1.00 98.31 344 ALA A CA 1
ATOM 2690 C C . ALA A 1 344 ? 16.049 -14.738 -3.773 1.00 98.31 344 ALA A C 1
ATOM 2692 O O . ALA A 1 344 ? 15.472 -15.172 -2.785 1.00 98.31 344 ALA A O 1
ATOM 2693 N N . GLU A 1 345 ? 16.274 -13.432 -3.939 1.00 98.25 345 GLU A N 1
ATOM 2694 C CA . GLU A 1 345 ? 15.867 -12.445 -2.933 1.00 98.25 345 GLU A CA 1
ATOM 2695 C C . GLU A 1 345 ? 14.339 -12.352 -2.786 1.00 98.25 345 GLU A C 1
ATOM 2697 O O . GLU A 1 345 ? 13.837 -12.262 -1.668 1.00 98.25 345 GLU A O 1
ATOM 2702 N N . TRP A 1 346 ? 13.572 -12.422 -3.879 1.00 97.75 346 TRP A N 1
ATOM 2703 C CA . TRP A 1 346 ? 12.107 -12.462 -3.787 1.00 97.75 346 TRP A CA 1
ATOM 2704 C C . TRP A 1 346 ? 11.586 -13.705 -3.067 1.00 97.75 346 TRP A C 1
ATOM 2706 O O . TRP A 1 346 ? 10.644 -13.600 -2.286 1.00 97.75 346 TRP A O 1
ATOM 2716 N N . GLN A 1 347 ? 12.221 -14.860 -3.269 1.00 95.62 347 GLN A N 1
ATOM 2717 C CA . GLN A 1 347 ? 11.868 -16.098 -2.573 1.00 95.62 347 GLN A CA 1
ATOM 2718 C C . GLN A 1 347 ? 12.173 -16.044 -1.068 1.00 95.62 347 GLN A C 1
ATOM 2720 O O . GLN A 1 347 ? 11.467 -16.690 -0.294 1.00 95.62 347 GLN A O 1
ATOM 2725 N N . GLU A 1 348 ? 13.171 -15.261 -0.650 1.00 94.88 348 GLU A N 1
ATOM 2726 C CA . GLU A 1 348 ? 13.474 -15.001 0.766 1.00 94.88 348 GLU A CA 1
ATOM 2727 C C . GLU A 1 348 ? 12.521 -13.968 1.392 1.00 94.88 348 GLU A C 1
ATOM 2729 O O . GLU A 1 348 ? 12.149 -14.094 2.559 1.00 94.88 348 GLU A O 1
ATOM 2734 N N . ILE A 1 349 ? 12.101 -12.950 0.632 1.00 94.31 349 ILE A N 1
ATOM 2735 C CA . ILE A 1 349 ? 11.221 -11.877 1.126 1.00 94.31 349 ILE A CA 1
ATOM 2736 C C . ILE A 1 349 ? 9.751 -12.298 1.160 1.00 94.31 349 ILE A C 1
ATOM 2738 O O . ILE A 1 349 ? 9.052 -11.958 2.111 1.00 94.31 349 ILE A O 1
ATOM 2742 N N . LEU A 1 350 ? 9.276 -13.011 0.136 1.00 96.19 350 LEU A N 1
ATOM 2743 C CA . LEU A 1 350 ? 7.887 -13.453 -0.007 1.00 96.19 350 LEU A CA 1
ATOM 2744 C C . LEU A 1 350 ? 7.805 -14.989 -0.155 1.00 96.19 350 LEU A C 1
ATOM 2746 O O . LEU A 1 350 ? 7.330 -15.498 -1.174 1.00 96.19 350 LEU A O 1
ATOM 2750 N N . PRO A 1 351 ? 8.288 -15.772 0.829 1.00 94.62 351 PRO A N 1
ATOM 2751 C CA . PRO A 1 351 ? 8.162 -17.224 0.796 1.00 94.62 351 PRO A CA 1
ATOM 2752 C C . PRO A 1 351 ? 6.692 -17.659 0.907 1.00 94.62 351 PRO A C 1
ATOM 2754 O O . PRO A 1 351 ? 5.856 -16.982 1.496 1.00 94.62 351 PRO A O 1
ATOM 2757 N N . ARG A 1 352 ? 6.357 -18.871 0.442 1.00 93.44 352 ARG A N 1
ATOM 2758 C CA . ARG A 1 352 ? 4.968 -19.394 0.477 1.00 93.44 352 ARG A CA 1
ATOM 2759 C C . ARG A 1 352 ? 4.297 -19.389 1.848 1.00 93.44 352 ARG A C 1
ATOM 2761 O O . ARG A 1 352 ? 3.075 -19.377 1.919 1.00 93.44 352 ARG A O 1
ATOM 2768 N N . HIS A 1 353 ? 5.072 -19.465 2.925 1.00 94.25 353 HIS A N 1
ATOM 2769 C CA . HIS A 1 353 ? 4.524 -19.434 4.276 1.00 94.25 353 HIS A CA 1
ATOM 2770 C C . HIS A 1 353 ? 4.269 -18.012 4.788 1.00 94.25 353 HIS A C 1
ATOM 2772 O O . HIS A 1 353 ? 3.755 -17.891 5.888 1.00 94.25 353 HIS A O 1
ATOM 2778 N N . SER A 1 354 ? 4.667 -16.945 4.088 1.00 95.44 354 SER A N 1
ATOM 2779 C CA . SER A 1 354 ? 4.435 -15.556 4.517 1.00 95.44 354 SER A CA 1
ATOM 2780 C C . SER A 1 354 ? 3.183 -14.921 3.900 1.00 95.44 354 SER A C 1
ATOM 2782 O O . SER A 1 354 ? 2.900 -13.750 4.155 1.00 95.44 354 SER A O 1
ATOM 2784 N N . VAL A 1 355 ? 2.401 -15.712 3.160 1.00 96.81 355 VAL A N 1
ATOM 2785 C CA . VAL A 1 355 ? 1.102 -15.340 2.588 1.00 96.81 355 VAL A CA 1
ATOM 2786 C C . VAL A 1 355 ? 0.005 -16.273 3.095 1.00 96.81 355 VAL A C 1
ATOM 2788 O O . VAL A 1 355 ? 0.270 -17.427 3.447 1.00 96.81 355 VAL A O 1
ATOM 2791 N N . ASP A 1 356 ? -1.228 -15.776 3.131 1.00 98.19 356 ASP A N 1
ATOM 2792 C CA . ASP A 1 356 ? -2.385 -16.616 3.439 1.00 98.19 356 ASP A CA 1
ATOM 2793 C C . ASP A 1 356 ? -2.672 -17.568 2.270 1.00 98.19 356 ASP A C 1
ATOM 2795 O O . ASP A 1 356 ? -2.377 -17.267 1.111 1.00 98.19 356 ASP A O 1
ATOM 2799 N N . ARG A 1 357 ? -3.222 -18.748 2.570 1.00 97.56 357 ARG A N 1
ATOM 2800 C CA . ARG A 1 357 ? -3.521 -19.779 1.570 1.00 97.56 357 ARG A CA 1
ATOM 2801 C C . ARG A 1 357 ? -4.913 -20.354 1.766 1.00 97.56 357 ARG A C 1
ATOM 2803 O O . ARG A 1 357 ? -5.207 -20.928 2.818 1.00 97.56 357 ARG A O 1
ATOM 2810 N N . TYR A 1 358 ? -5.716 -20.261 0.715 1.00 97.06 358 TYR A N 1
ATOM 2811 C CA . TYR A 1 358 ? -7.114 -20.695 0.672 1.00 97.06 358 TYR A CA 1
ATOM 2812 C C . TYR A 1 358 ? -7.296 -22.113 0.098 1.00 97.06 358 TYR A C 1
ATOM 2814 O O . TYR A 1 358 ? -8.407 -22.543 -0.216 1.00 97.06 358 TYR A O 1
ATOM 2822 N N . HIS A 1 359 ? -6.202 -22.862 -0.058 1.00 95.69 359 HIS A N 1
ATOM 2823 C CA . HIS A 1 359 ? -6.225 -24.250 -0.513 1.00 95.69 359 HIS A CA 1
ATOM 2824 C C . HIS A 1 359 ? -6.890 -25.181 0.497 1.00 95.69 359 HIS A C 1
ATOM 2826 O O . HIS A 1 359 ? -6.743 -25.041 1.712 1.00 95.69 359 HIS A O 1
ATOM 2832 N N . LEU A 1 360 ? -7.546 -26.211 -0.027 1.00 94.69 360 LEU A N 1
ATOM 2833 C CA . LEU A 1 360 ? -8.036 -27.339 0.753 1.00 94.69 360 LEU A CA 1
ATOM 2834 C C . LEU A 1 360 ? -6.867 -28.182 1.296 1.00 94.69 360 LEU A C 1
ATOM 2836 O O . LEU A 1 360 ? -5.729 -28.087 0.839 1.00 94.69 360 LEU A O 1
ATOM 2840 N N . GLN A 1 361 ? -7.153 -29.084 2.239 1.00 90.56 361 GLN A N 1
ATOM 2841 C CA . GLN A 1 361 ? -6.142 -29.967 2.848 1.00 90.56 361 GLN A CA 1
ATOM 2842 C C . GLN A 1 361 ? -5.350 -30.818 1.842 1.00 90.56 361 GLN A C 1
ATOM 2844 O O . GLN A 1 361 ? -4.201 -31.170 2.097 1.00 90.56 361 GLN A O 1
ATOM 2849 N N . ASN A 1 362 ? -5.966 -31.179 0.717 1.00 91.50 362 ASN A N 1
ATOM 2850 C CA . ASN A 1 362 ? -5.334 -31.943 -0.362 1.00 91.50 362 ASN A CA 1
ATOM 2851 C C . ASN A 1 362 ? -4.426 -31.077 -1.263 1.00 91.50 362 ASN A C 1
ATOM 2853 O O . ASN A 1 362 ? -3.848 -31.606 -2.209 1.00 91.50 362 ASN A O 1
ATOM 2857 N N . GLY A 1 363 ? -4.326 -29.771 -0.995 1.00 89.88 363 GLY A N 1
ATOM 2858 C CA . GLY A 1 363 ? -3.549 -28.806 -1.765 1.00 89.88 363 GLY A CA 1
ATOM 2859 C C . GLY A 1 363 ? -4.273 -28.201 -2.970 1.00 89.88 363 GLY A C 1
ATOM 2860 O O . GLY A 1 363 ? -3.682 -27.361 -3.633 1.00 89.88 363 GLY A O 1
ATOM 2861 N N . SER A 1 364 ? -5.522 -28.576 -3.272 1.00 91.75 364 SER A N 1
ATOM 2862 C CA . SER A 1 364 ? -6.267 -27.969 -4.385 1.00 91.75 364 SER A CA 1
ATOM 2863 C C . SER A 1 364 ? -6.916 -26.647 -3.977 1.00 91.75 364 SER A C 1
ATOM 2865 O O . SER A 1 364 ? -7.484 -26.552 -2.886 1.00 91.75 364 SER A O 1
ATOM 2867 N N . LEU A 1 365 ? -6.902 -25.660 -4.870 1.00 92.88 365 LEU A N 1
ATOM 2868 C CA . LEU A 1 365 ? -7.656 -24.419 -4.701 1.00 92.88 365 LEU A CA 1
ATOM 2869 C C . LEU A 1 365 ? -9.141 -24.645 -5.060 1.00 92.88 365 LEU A C 1
ATOM 2871 O O . LEU A 1 365 ? -9.406 -25.261 -6.097 1.00 92.88 365 LEU A O 1
ATOM 2875 N N . PRO A 1 366 ? -10.110 -24.183 -4.245 1.00 91.81 366 PRO A N 1
ATOM 2876 C CA . PRO A 1 366 ? -11.532 -24.278 -4.576 1.00 91.81 366 PRO A CA 1
ATOM 2877 C C . PRO A 1 366 ? -11.899 -23.657 -5.935 1.00 91.81 366 PRO A C 1
ATOM 2879 O O . PRO A 1 366 ? -11.223 -22.757 -6.441 1.00 91.81 366 PRO A O 1
ATOM 2882 N N . GLU A 1 367 ? -12.984 -24.146 -6.546 1.00 87.38 367 GLU A N 1
ATOM 2883 C CA . GLU A 1 367 ? -13.466 -23.620 -7.834 1.00 87.38 367 GLU A CA 1
ATOM 2884 C C . GLU A 1 367 ? -14.202 -22.282 -7.725 1.00 87.38 367 GLU A C 1
ATOM 2886 O O . GLU A 1 367 ? -14.334 -21.577 -8.726 1.00 87.38 367 GLU A O 1
ATOM 2891 N N . ASP A 1 368 ? -14.611 -21.921 -6.511 1.00 88.75 368 ASP A N 1
ATOM 2892 C CA . ASP A 1 368 ? -15.268 -20.661 -6.189 1.00 88.75 368 ASP A CA 1
ATOM 2893 C C . ASP A 1 368 ? -14.418 -19.452 -6.629 1.00 88.75 368 ASP A C 1
ATOM 2895 O O . ASP A 1 368 ? -13.241 -19.317 -6.278 1.00 88.75 368 ASP A O 1
ATOM 2899 N N . VAL A 1 369 ? -15.026 -18.563 -7.420 1.00 87.50 369 VAL A N 1
ATOM 2900 C CA . VAL A 1 369 ? -14.355 -17.391 -8.001 1.00 87.50 369 VAL A CA 1
ATOM 2901 C C . VAL A 1 369 ? -13.920 -16.377 -6.941 1.00 87.50 369 VAL A C 1
ATOM 2903 O O . VAL A 1 369 ? -12.881 -15.735 -7.095 1.00 87.50 369 VAL A O 1
ATOM 2906 N N . HIS A 1 370 ? -14.668 -16.250 -5.847 1.00 91.38 370 HIS A N 1
ATOM 2907 C CA . HIS A 1 370 ? -14.350 -15.350 -4.747 1.00 91.38 370 HIS A CA 1
ATOM 2908 C C . HIS A 1 370 ? -13.179 -15.891 -3.924 1.00 91.38 370 HIS A C 1
ATOM 2910 O O . HIS A 1 370 ? -12.271 -15.130 -3.594 1.00 91.38 370 HIS A O 1
ATOM 2916 N N . ILE A 1 371 ? -13.128 -17.203 -3.675 1.00 94.12 371 ILE A N 1
ATOM 2917 C CA . ILE A 1 371 ? -11.983 -17.853 -3.018 1.00 94.12 371 ILE A CA 1
ATOM 2918 C C . ILE A 1 371 ? -10.722 -17.779 -3.884 1.00 94.12 371 ILE A C 1
ATOM 2920 O O . ILE A 1 371 ? -9.639 -17.488 -3.376 1.00 94.12 371 ILE A O 1
ATOM 2924 N N . ARG A 1 372 ? -10.842 -17.980 -5.202 1.00 93.94 372 ARG A N 1
ATOM 2925 C CA . ARG A 1 372 ? -9.723 -17.771 -6.136 1.00 93.94 372 ARG A CA 1
ATOM 2926 C C . ARG A 1 372 ? -9.241 -16.322 -6.121 1.00 93.94 372 ARG A C 1
ATOM 2928 O O . ARG A 1 372 ? -8.038 -16.091 -6.049 1.00 93.94 372 ARG A O 1
ATOM 2935 N N . GLY A 1 373 ? -10.161 -15.357 -6.122 1.00 95.19 373 GLY A N 1
ATOM 2936 C CA . GLY A 1 373 ? -9.836 -13.939 -5.968 1.00 95.19 373 GLY A CA 1
ATOM 2937 C C . GLY A 1 373 ? -9.087 -13.651 -4.663 1.00 95.19 373 GLY A C 1
ATOM 2938 O O . GLY A 1 373 ? -8.051 -12.990 -4.691 1.00 95.19 373 GLY A O 1
ATOM 2939 N N . ALA A 1 374 ? -9.554 -14.202 -3.539 1.00 96.25 374 ALA A N 1
ATOM 2940 C CA . ALA A 1 374 ? -8.892 -14.073 -2.241 1.00 96.25 374 ALA A CA 1
ATOM 2941 C C . ALA A 1 374 ? -7.480 -14.685 -2.245 1.00 96.25 374 ALA A C 1
ATOM 2943 O O . ALA A 1 374 ? -6.552 -14.084 -1.708 1.00 96.25 374 ALA A O 1
ATOM 2944 N N . GLN A 1 375 ? -7.284 -15.831 -2.910 1.00 97.00 375 GLN A N 1
ATOM 2945 C CA . GLN A 1 375 ? -5.964 -16.446 -3.077 1.00 97.00 375 GLN A CA 1
ATOM 2946 C C . GLN A 1 375 ? -5.007 -15.573 -3.897 1.00 97.00 375 GLN A C 1
ATOM 2948 O O . GLN A 1 375 ? -3.848 -15.422 -3.514 1.00 97.00 375 GLN A O 1
ATOM 2953 N N . ILE A 1 376 ? -5.477 -14.987 -5.002 1.00 97.75 376 ILE A N 1
ATOM 2954 C CA . ILE A 1 376 ? -4.665 -14.078 -5.824 1.00 97.75 376 ILE A CA 1
ATOM 2955 C C . ILE A 1 376 ? -4.248 -12.865 -4.984 1.00 97.75 376 ILE A C 1
ATOM 2957 O O . ILE A 1 376 ? -3.064 -12.540 -4.915 1.00 97.75 376 ILE A O 1
ATOM 2961 N N . MET A 1 377 ? -5.190 -12.248 -4.264 1.00 97.12 377 MET A N 1
ATOM 2962 C CA . MET A 1 377 ? -4.928 -11.052 -3.453 1.00 97.12 377 MET A CA 1
ATOM 2963 C C . MET A 1 377 ? -4.078 -11.310 -2.210 1.00 97.12 377 MET A C 1
ATOM 2965 O O . MET A 1 377 ? -3.295 -10.446 -1.811 1.00 97.12 377 MET A O 1
ATOM 2969 N N . ALA A 1 378 ? -4.147 -12.516 -1.641 1.00 97.81 378 ALA A N 1
ATOM 2970 C CA . ALA A 1 378 ? -3.235 -12.950 -0.587 1.00 97.81 378 ALA A CA 1
ATOM 2971 C C . ALA A 1 378 ? -1.765 -12.936 -1.040 1.00 97.81 378 ALA A C 1
ATOM 2973 O O . ALA A 1 378 ? -0.878 -12.824 -0.195 1.00 97.81 378 ALA A O 1
ATOM 2974 N N . VAL A 1 379 ? -1.508 -13.008 -2.353 1.00 98.25 379 VAL A N 1
ATOM 2975 C CA . VAL A 1 379 ? -0.172 -12.937 -2.957 1.00 98.25 379 VAL A CA 1
ATOM 2976 C C . VAL A 1 379 ? 0.130 -11.544 -3.527 1.00 98.25 379 VAL A C 1
ATOM 2978 O O . VAL A 1 379 ? 1.209 -11.006 -3.277 1.00 98.25 379 VAL A O 1
ATOM 2981 N N . THR A 1 380 ? -0.799 -10.922 -4.261 1.00 98.31 380 THR A N 1
ATOM 2982 C CA . THR A 1 380 ? -0.551 -9.631 -4.930 1.00 98.31 380 THR A CA 1
ATOM 2983 C C . THR A 1 380 ? -0.439 -8.472 -3.944 1.00 98.31 380 THR A C 1
ATOM 2985 O O . THR A 1 380 ? 0.470 -7.655 -4.077 1.00 98.31 380 THR A O 1
ATOM 2988 N N . ASN A 1 381 ? -1.304 -8.398 -2.927 1.00 98.25 381 ASN A N 1
ATOM 2989 C CA . ASN A 1 381 ? -1.292 -7.292 -1.964 1.00 98.25 381 ASN A CA 1
ATOM 2990 C C . ASN A 1 381 ? 0.046 -7.185 -1.206 1.00 98.25 381 ASN A C 1
ATOM 2992 O O . ASN A 1 381 ? 0.633 -6.100 -1.211 1.00 98.25 381 ASN A O 1
ATOM 2996 N N . PRO A 1 382 ? 0.592 -8.265 -0.597 1.00 98.38 382 PRO A N 1
ATOM 2997 C CA . PRO A 1 382 ? 1.903 -8.174 0.036 1.00 98.38 382 PRO A CA 1
ATOM 2998 C C . PRO A 1 382 ? 3.015 -7.885 -0.979 1.00 98.38 382 PRO A C 1
ATOM 3000 O O . PRO A 1 382 ? 3.912 -7.114 -0.656 1.00 98.38 382 PRO A O 1
ATOM 3003 N N . PHE A 1 383 ? 2.962 -8.429 -2.202 1.00 98.50 383 PHE A N 1
ATOM 3004 C CA . PHE A 1 383 ? 3.952 -8.125 -3.242 1.00 98.50 383 PHE A CA 1
ATOM 3005 C C . PHE A 1 383 ? 4.019 -6.624 -3.560 1.00 98.50 383 PHE A C 1
ATOM 3007 O O . PHE A 1 383 ? 5.107 -6.041 -3.539 1.00 98.50 383 PHE A O 1
ATOM 3014 N N . TYR A 1 384 ? 2.870 -5.982 -3.792 1.00 98.44 384 TYR A N 1
ATOM 3015 C CA . TYR A 1 384 ? 2.803 -4.562 -4.144 1.00 98.44 384 TYR A CA 1
ATOM 3016 C C . TYR A 1 384 ? 3.296 -3.635 -3.032 1.00 98.44 384 TYR A C 1
ATOM 3018 O O . TYR A 1 384 ? 3.918 -2.612 -3.319 1.00 98.44 384 TYR A O 1
ATOM 3026 N N . ILE A 1 385 ? 3.082 -3.993 -1.768 1.00 98.50 385 ILE A N 1
ATOM 3027 C CA . ILE A 1 385 ? 3.600 -3.211 -0.642 1.00 98.50 385 ILE A CA 1
ATOM 3028 C C . ILE A 1 385 ? 5.099 -3.495 -0.451 1.00 98.50 385 ILE A C 1
ATOM 3030 O O . ILE A 1 385 ? 5.904 -2.566 -0.391 1.00 98.50 385 ILE A O 1
ATOM 3034 N N . LEU A 1 386 ? 5.517 -4.767 -0.442 1.00 98.25 386 LEU A N 1
ATOM 3035 C CA . LEU A 1 386 ? 6.914 -5.162 -0.218 1.00 98.25 386 LEU A CA 1
ATOM 3036 C C . LEU A 1 386 ? 7.854 -4.707 -1.331 1.00 98.25 386 LEU A C 1
ATOM 3038 O O . LEU A 1 386 ? 9.028 -4.459 -1.059 1.00 98.25 386 LEU A O 1
ATOM 3042 N N . GLN A 1 387 ? 7.399 -4.556 -2.576 1.00 97.94 387 GLN A N 1
ATOM 3043 C CA . GLN A 1 387 ? 8.258 -3.985 -3.616 1.00 97.94 387 GLN A CA 1
ATOM 3044 C C . GLN A 1 387 ? 8.648 -2.528 -3.329 1.00 97.94 387 GLN A C 1
ATOM 3046 O O . GLN A 1 387 ? 9.655 -2.077 -3.857 1.00 97.94 387 GLN A O 1
ATOM 3051 N N . ASN A 1 388 ? 7.920 -1.819 -2.460 1.00 98.06 388 ASN A N 1
ATOM 3052 C CA . ASN A 1 388 ? 8.218 -0.448 -2.040 1.00 98.06 388 ASN A CA 1
ATOM 3053 C C . ASN A 1 388 ? 9.056 -0.368 -0.746 1.00 98.06 388 ASN A C 1
ATOM 3055 O O . ASN A 1 388 ? 9.294 0.724 -0.236 1.00 98.06 388 ASN A O 1
ATOM 3059 N N . THR A 1 389 ? 9.561 -1.497 -0.234 1.00 97.56 389 THR A N 1
ATOM 3060 C CA . THR A 1 389 ? 10.458 -1.538 0.935 1.00 97.56 389 THR A CA 1
ATOM 3061 C C . THR A 1 389 ? 11.872 -1.963 0.559 1.00 97.56 389 THR A C 1
ATOM 3063 O O . THR A 1 389 ? 12.074 -2.724 -0.390 1.00 97.56 389 THR A O 1
ATOM 3066 N N . VAL A 1 390 ? 12.876 -1.518 1.312 1.00 96.38 390 VAL A N 1
ATOM 3067 C CA . VAL A 1 390 ? 14.243 -2.042 1.200 1.00 96.38 390 VAL A CA 1
ATOM 3068 C C . VAL A 1 390 ? 14.483 -3.062 2.311 1.00 96.38 390 VAL A C 1
ATOM 3070 O O . VAL A 1 390 ? 14.526 -2.720 3.489 1.00 96.38 390 VAL A O 1
ATOM 3073 N N . GLY A 1 391 ? 14.653 -4.329 1.928 1.00 91.62 391 GLY A N 1
ATOM 3074 C CA . GLY A 1 391 ? 14.897 -5.418 2.874 1.00 91.62 391 GLY A CA 1
ATOM 3075 C C . GLY A 1 391 ? 16.291 -5.359 3.523 1.00 91.62 391 GLY A C 1
ATOM 3076 O O . GLY A 1 391 ? 17.219 -4.758 2.970 1.00 91.62 391 GLY A O 1
ATOM 3077 N N . PRO A 1 392 ? 16.493 -6.033 4.670 1.00 91.81 392 PRO A N 1
ATOM 3078 C CA . PRO A 1 392 ? 17.766 -6.017 5.398 1.00 91.81 392 PRO A CA 1
ATOM 3079 C C . PRO A 1 392 ? 18.948 -6.558 4.576 1.00 91.81 392 PRO A C 1
ATOM 3081 O O . PRO A 1 392 ? 20.049 -6.007 4.654 1.00 91.81 392 PRO A O 1
ATOM 3084 N N . ASN A 1 393 ? 18.731 -7.580 3.739 1.00 95.50 393 ASN A N 1
ATOM 3085 C CA . ASN A 1 393 ? 19.762 -8.114 2.842 1.00 95.50 393 ASN A CA 1
ATOM 3086 C C . ASN A 1 393 ? 20.235 -7.057 1.837 1.00 95.50 393 ASN A C 1
ATOM 3088 O O . ASN A 1 393 ? 21.433 -6.936 1.582 1.00 95.50 393 ASN A O 1
ATOM 3092 N N . ALA A 1 394 ? 19.306 -6.267 1.296 1.00 96.44 394 ALA A N 1
ATOM 3093 C CA . ALA A 1 394 ? 19.598 -5.212 0.335 1.00 96.44 394 ALA A CA 1
ATOM 3094 C C . ALA A 1 394 ? 20.363 -4.042 0.978 1.00 96.44 394 ALA A C 1
ATOM 3096 O O . ALA A 1 394 ? 21.359 -3.575 0.418 1.00 96.44 394 ALA A O 1
ATOM 3097 N N . ILE A 1 395 ? 19.979 -3.632 2.195 1.00 95.25 395 ILE A N 1
ATOM 3098 C CA . ILE A 1 395 ? 20.722 -2.635 2.990 1.00 95.25 395 ILE A CA 1
ATOM 3099 C C . ILE A 1 395 ? 22.157 -3.118 3.243 1.00 95.25 395 ILE A C 1
ATOM 3101 O O . ILE A 1 395 ? 23.116 -2.365 3.049 1.00 95.25 395 ILE A O 1
ATOM 3105 N N . LEU A 1 396 ? 22.321 -4.389 3.628 1.00 95.06 396 LEU A N 1
ATOM 3106 C CA . LEU A 1 396 ? 23.630 -4.996 3.868 1.00 95.06 396 LEU A CA 1
ATOM 3107 C C . LEU A 1 396 ? 24.470 -5.089 2.585 1.00 95.06 396 LEU A C 1
ATOM 3109 O O . LEU A 1 396 ? 25.661 -4.777 2.611 1.00 95.06 396 LEU A O 1
ATOM 3113 N N . ALA A 1 397 ? 23.861 -5.482 1.464 1.00 96.19 397 ALA A N 1
ATOM 3114 C CA . ALA A 1 397 ? 24.528 -5.598 0.170 1.00 96.19 397 ALA A CA 1
ATOM 3115 C C . ALA A 1 397 ? 25.031 -4.239 -0.341 1.00 96.19 397 ALA A C 1
ATOM 3117 O O . ALA A 1 397 ? 26.150 -4.153 -0.849 1.00 96.19 397 ALA A O 1
ATOM 3118 N N . ALA A 1 398 ? 24.238 -3.180 -0.165 1.00 95.12 398 ALA A N 1
ATOM 3119 C CA . ALA A 1 398 ? 24.613 -1.816 -0.526 1.00 95.12 398 ALA A CA 1
ATOM 3120 C C . ALA A 1 398 ? 25.555 -1.149 0.492 1.00 95.12 398 ALA A C 1
ATOM 3122 O O . ALA A 1 398 ? 26.181 -0.141 0.172 1.00 95.12 398 ALA A O 1
ATOM 3123 N N . LYS A 1 399 ? 25.655 -1.693 1.717 1.00 93.88 399 LYS A N 1
ATOM 3124 C CA . LYS A 1 399 ? 26.403 -1.114 2.850 1.00 93.88 399 LYS A CA 1
ATOM 3125 C C . LYS A 1 399 ? 26.018 0.341 3.122 1.00 93.88 399 LYS A C 1
ATOM 3127 O O . LYS A 1 399 ? 26.865 1.158 3.480 1.00 93.88 399 LYS A O 1
ATOM 3132 N N . ASN A 1 400 ? 24.740 0.659 2.937 1.00 92.94 400 ASN A N 1
ATOM 3133 C CA . ASN A 1 400 ? 24.250 2.021 3.022 1.00 92.94 400 ASN A CA 1
ATOM 3134 C C . ASN A 1 400 ? 23.045 2.106 3.966 1.00 92.94 400 ASN A C 1
ATOM 3136 O O . ASN A 1 400 ? 21.937 1.738 3.571 1.00 92.94 400 ASN A O 1
ATOM 3140 N N . PRO A 1 401 ? 23.224 2.617 5.197 1.00 88.06 401 PRO A N 1
ATOM 3141 C CA . PRO A 1 401 ? 22.126 2.739 6.142 1.00 88.06 401 PRO A CA 1
ATOM 3142 C C . PRO A 1 401 ? 21.116 3.816 5.731 1.00 88.06 401 PRO A C 1
ATOM 3144 O O . PRO A 1 401 ? 20.031 3.830 6.295 1.00 88.06 401 PRO A O 1
ATOM 3147 N N . ARG A 1 402 ? 21.421 4.705 4.772 1.00 92.69 402 ARG A N 1
ATOM 3148 C CA . ARG A 1 402 ? 20.446 5.675 4.241 1.00 92.69 402 ARG A CA 1
ATOM 3149 C C . ARG A 1 402 ? 19.370 5.016 3.379 1.00 92.69 402 ARG A C 1
ATOM 3151 O O . ARG A 1 402 ? 18.386 5.662 3.064 1.00 92.69 402 ARG A O 1
ATOM 3158 N N . LEU A 1 403 ? 19.518 3.743 3.022 1.00 93.75 403 LEU A N 1
ATOM 3159 C CA . LEU A 1 403 ? 18.438 2.980 2.404 1.00 93.75 403 LEU A CA 1
ATOM 3160 C C . LEU A 1 403 ? 17.400 2.560 3.454 1.00 93.75 403 LEU A C 1
ATOM 3162 O O . LEU A 1 403 ? 17.748 2.239 4.595 1.00 93.75 403 LEU A O 1
ATOM 3166 N N . GLY A 1 404 ? 16.127 2.550 3.052 1.00 89.94 404 GLY A N 1
ATOM 3167 C CA . GLY A 1 404 ? 15.005 2.198 3.926 1.00 89.94 404 GLY A CA 1
ATOM 3168 C C . GLY A 1 404 ? 14.729 3.228 5.025 1.00 89.94 404 GLY A C 1
ATOM 3169 O O . GLY A 1 404 ? 14.282 2.852 6.106 1.00 89.94 404 GLY A O 1
ATOM 3170 N N . VAL A 1 405 ? 15.062 4.502 4.786 1.00 94.19 405 VAL A N 1
ATOM 3171 C CA . VAL A 1 405 ? 14.714 5.637 5.666 1.00 94.19 405 VAL A CA 1
ATOM 3172 C C . VAL A 1 405 ? 13.475 6.396 5.194 1.00 94.19 405 VAL A C 1
ATOM 3174 O O . VAL A 1 405 ? 12.885 7.126 5.982 1.00 94.19 405 VAL A O 1
ATOM 3177 N N . ASP A 1 406 ? 13.085 6.225 3.931 1.00 94.50 406 ASP A N 1
ATOM 3178 C CA . ASP A 1 406 ? 11.863 6.777 3.347 1.00 94.50 406 ASP A CA 1
ATOM 3179 C C . ASP A 1 406 ? 10.719 5.774 3.507 1.00 94.50 406 ASP A C 1
ATOM 3181 O O . ASP A 1 406 ? 10.927 4.587 3.283 1.00 94.50 406 ASP A O 1
ATOM 3185 N N . SER A 1 407 ? 9.523 6.216 3.897 1.00 97.12 407 SER A N 1
ATOM 3186 C CA . SER A 1 407 ? 8.355 5.330 4.042 1.00 97.12 407 SER A CA 1
ATOM 3187 C C . SER A 1 407 ? 7.723 4.984 2.681 1.00 97.12 407 SER A C 1
ATOM 3189 O O . SER A 1 407 ? 8.295 5.257 1.627 1.00 97.12 407 SER A O 1
ATOM 3191 N N . ILE A 1 408 ? 6.549 4.353 2.698 1.00 98.06 408 ILE A N 1
ATOM 3192 C CA . ILE A 1 408 ? 5.800 3.932 1.511 1.00 98.06 408 ILE A CA 1
ATOM 3193 C C . ILE A 1 408 ? 4.783 5.026 1.132 1.00 98.06 408 ILE A C 1
ATOM 3195 O O . ILE A 1 408 ? 3.886 5.298 1.932 1.00 98.06 408 ILE A O 1
ATOM 3199 N N . PRO A 1 409 ? 4.888 5.649 -0.058 1.00 97.56 409 PRO A N 1
ATOM 3200 C CA . PRO A 1 409 ? 3.877 6.586 -0.550 1.00 97.56 409 PRO A CA 1
ATOM 3201 C C . PRO A 1 409 ? 2.533 5.911 -0.831 1.00 97.56 409 PRO A C 1
ATOM 3203 O O . PRO A 1 409 ? 2.501 4.726 -1.166 1.00 97.56 409 PRO A O 1
ATOM 3206 N N . VAL A 1 410 ? 1.441 6.683 -0.821 1.00 97.19 410 VAL A N 1
ATOM 3207 C CA . VAL A 1 410 ? 0.068 6.183 -1.057 1.00 97.19 410 VAL A CA 1
ATOM 3208 C C . VAL A 1 410 ? -0.059 5.343 -2.343 1.00 97.19 410 VAL A C 1
ATOM 3210 O O . VAL A 1 410 ? -0.682 4.277 -2.325 1.00 97.19 410 VAL A O 1
ATOM 3213 N N . CYS A 1 411 ? 0.591 5.763 -3.439 1.00 96.12 411 CYS A N 1
ATOM 3214 C CA . CYS A 1 411 ? 0.655 4.994 -4.694 1.00 96.12 411 CYS A CA 1
ATOM 3215 C C . CYS A 1 411 ? 1.995 4.286 -4.979 1.00 96.12 411 CYS A C 1
ATOM 3217 O O . CYS A 1 411 ? 2.235 3.810 -6.095 1.00 96.12 411 CYS A O 1
ATOM 3219 N N . GLY A 1 412 ? 2.878 4.184 -3.984 1.00 97.31 412 GLY A N 1
ATOM 3220 C CA . GLY A 1 412 ? 4.216 3.612 -4.140 1.00 97.31 412 GLY A CA 1
ATOM 3221 C C . GLY A 1 412 ? 5.134 4.420 -5.066 1.00 97.31 412 GLY A C 1
ATOM 3222 O O . GLY A 1 412 ? 4.864 5.564 -5.407 1.00 97.31 412 GLY A O 1
ATOM 3223 N N . LEU A 1 413 ? 6.245 3.812 -5.487 1.00 97.31 413 LEU A N 1
ATOM 3224 C CA . LEU A 1 413 ? 7.305 4.461 -6.277 1.00 97.31 413 LEU A CA 1
ATOM 3225 C C . LEU A 1 413 ? 7.087 4.383 -7.803 1.00 97.31 413 LEU A C 1
ATOM 3227 O O . LEU A 1 413 ? 7.966 4.750 -8.578 1.00 97.31 413 LEU A O 1
ATOM 3231 N N . GLY A 1 414 ? 5.946 3.863 -8.260 1.00 94.75 414 GLY A N 1
ATOM 3232 C CA . GLY A 1 414 ? 5.594 3.795 -9.687 1.00 94.75 414 GLY A CA 1
ATOM 3233 C C . GLY A 1 414 ? 4.650 4.909 -10.148 1.00 94.75 414 GLY A C 1
ATOM 3234 O O . GLY A 1 414 ? 4.280 4.946 -11.314 1.00 94.75 414 GLY A O 1
ATOM 3235 N N . SER A 1 415 ? 4.208 5.784 -9.249 1.00 94.12 415 SER A N 1
ATOM 3236 C CA . SER A 1 415 ? 3.181 6.792 -9.518 1.00 94.12 415 SER A CA 1
ATOM 3237 C C . SER A 1 415 ? 3.444 8.029 -8.670 1.00 94.12 415 SER A C 1
ATOM 3239 O O . SER A 1 415 ? 4.036 7.931 -7.597 1.00 94.12 415 SER A O 1
ATOM 3241 N N . ASP A 1 416 ? 3.001 9.186 -9.145 1.00 93.50 416 ASP A N 1
ATOM 3242 C CA . ASP A 1 416 ? 3.089 10.458 -8.431 1.00 93.50 416 ASP A CA 1
ATOM 3243 C C . ASP A 1 416 ? 1.748 10.929 -7.855 1.00 93.50 416 ASP A C 1
ATOM 3245 O O . ASP A 1 416 ? 1.625 12.061 -7.381 1.00 93.50 416 ASP A O 1
ATOM 3249 N N . CYS A 1 417 ? 0.746 10.047 -7.855 1.00 92.25 417 CYS A N 1
ATOM 3250 C CA . CYS A 1 417 ? -0.520 10.276 -7.168 1.00 92.25 417 CYS A CA 1
ATOM 3251 C C . CYS A 1 417 ? -0.280 10.700 -5.694 1.00 92.25 417 CYS A C 1
ATOM 3253 O O . CYS A 1 417 ? 0.701 10.276 -5.069 1.00 92.25 417 CYS A O 1
ATOM 3255 N N . TYR A 1 418 ? -1.162 11.541 -5.136 1.00 94.25 418 TYR A N 1
ATOM 3256 C CA . TYR A 1 418 ? -0.989 12.159 -3.808 1.00 94.25 418 TYR A CA 1
ATOM 3257 C C . TYR A 1 418 ? 0.367 12.869 -3.631 1.00 94.25 418 TYR A C 1
ATOM 3259 O O . TYR A 1 418 ? 0.864 12.988 -2.517 1.00 94.25 418 TYR A O 1
ATOM 3267 N N . GLY A 1 419 ? 1.028 13.291 -4.715 1.00 95.31 419 GLY A N 1
ATOM 3268 C CA . GLY A 1 419 ? 2.340 13.938 -4.654 1.00 95.31 419 GLY A CA 1
ATOM 3269 C C . GLY A 1 419 ? 3.462 13.041 -4.119 1.00 95.31 419 GLY A C 1
ATOM 3270 O O . GLY A 1 419 ? 4.530 13.545 -3.763 1.00 95.31 419 GLY A O 1
ATOM 3271 N N . GLY A 1 420 ? 3.229 11.726 -4.039 1.00 96.25 420 GLY A N 1
ATOM 3272 C CA . GLY A 1 420 ? 4.119 10.776 -3.377 1.00 96.25 420 GLY A CA 1
ATOM 3273 C C . GLY A 1 420 ? 4.221 10.963 -1.862 1.00 96.25 420 GLY A C 1
ATOM 3274 O O . GLY A 1 420 ? 5.203 10.521 -1.277 1.00 96.25 420 GLY A O 1
ATOM 3275 N N . PHE A 1 421 ? 3.251 11.616 -1.219 1.00 97.56 421 PHE A N 1
ATOM 3276 C CA . PHE A 1 421 ? 3.303 11.872 0.217 1.00 97.56 421 PHE A CA 1
ATOM 3277 C C . PHE A 1 421 ? 3.224 10.601 1.069 1.00 97.56 421 PHE A C 1
ATOM 3279 O O . PHE A 1 421 ? 2.580 9.608 0.715 1.00 97.56 421 PHE A O 1
ATOM 3286 N N . ILE A 1 422 ? 3.858 10.680 2.240 1.00 98.06 422 ILE A N 1
ATOM 3287 C CA . ILE A 1 422 ? 3.689 9.734 3.339 1.00 98.06 422 ILE A CA 1
ATOM 3288 C C . ILE A 1 422 ? 2.583 10.255 4.255 1.00 98.06 422 ILE A C 1
ATOM 3290 O O . ILE A 1 422 ? 2.680 11.367 4.776 1.00 98.06 422 ILE A O 1
ATOM 3294 N N . MET A 1 423 ? 1.561 9.433 4.466 1.00 97.56 423 MET A N 1
ATOM 3295 C CA . MET A 1 423 ? 0.367 9.738 5.260 1.00 97.56 423 MET A CA 1
ATOM 3296 C C . MET A 1 423 ? 0.127 8.621 6.289 1.00 97.56 423 MET A C 1
ATOM 3298 O O . MET A 1 423 ? 0.907 7.664 6.357 1.00 97.56 423 MET A O 1
ATOM 3302 N N . TRP A 1 424 ? -0.932 8.730 7.097 1.00 97.69 424 TRP A N 1
ATOM 3303 C CA . TRP A 1 424 ? -1.359 7.670 8.028 1.00 97.69 424 TRP A CA 1
ATOM 3304 C C . TRP A 1 424 ? -1.596 6.311 7.334 1.00 97.69 424 TRP A C 1
ATOM 3306 O O . TRP A 1 424 ? -1.454 5.263 7.960 1.00 97.69 424 TRP A O 1
ATOM 3316 N N . ASP A 1 425 ? -1.846 6.323 6.019 1.00 98.31 425 ASP A N 1
ATOM 3317 C CA . ASP A 1 425 ? -1.867 5.191 5.091 1.00 98.31 425 ASP A CA 1
ATOM 3318 C C . ASP A 1 425 ? -0.760 4.168 5.347 1.00 98.31 425 ASP A C 1
ATOM 3320 O O . ASP A 1 425 ? -1.020 2.962 5.440 1.00 98.31 425 ASP A O 1
ATOM 3324 N N . ALA A 1 426 ? 0.476 4.646 5.501 1.00 98.19 426 ALA A N 1
ATOM 3325 C CA . ALA A 1 426 ? 1.620 3.782 5.741 1.00 98.19 426 ALA A CA 1
ATOM 3326 C C . ALA A 1 426 ? 1.522 3.078 7.105 1.00 98.19 426 ALA A C 1
ATOM 3328 O O . ALA A 1 426 ? 1.816 1.888 7.192 1.00 98.19 426 ALA A O 1
ATOM 3329 N N . ASP A 1 427 ? 1.094 3.796 8.145 1.00 98.19 427 ASP A N 1
ATOM 3330 C CA . ASP A 1 427 ? 1.091 3.352 9.543 1.00 98.19 427 ASP A CA 1
ATOM 3331 C C . ASP A 1 427 ? -0.112 2.454 9.893 1.00 98.19 427 ASP A C 1
ATOM 3333 O O . ASP A 1 427 ? 0.052 1.477 10.623 1.00 98.19 427 ASP A O 1
ATOM 3337 N N . VAL A 1 428 ? -1.300 2.742 9.348 1.00 96.56 428 VAL A N 1
ATOM 3338 C CA . VAL A 1 428 ? -2.573 2.092 9.729 1.00 96.56 428 VAL A CA 1
ATOM 3339 C C . VAL A 1 428 ? -3.032 1.038 8.727 1.00 96.56 428 VAL A C 1
ATOM 3341 O O . VAL A 1 428 ? -3.625 0.022 9.097 1.00 96.56 428 VAL A O 1
ATOM 3344 N N . TRP A 1 429 ? -2.754 1.251 7.444 1.00 97.44 429 TRP A N 1
ATOM 3345 C CA . TRP A 1 429 ? -3.325 0.421 6.389 1.00 97.44 429 TRP A CA 1
ATOM 3346 C C . TRP A 1 429 ? -2.279 -0.507 5.779 1.00 97.44 429 TRP A C 1
ATOM 3348 O O . TRP A 1 429 ? -2.490 -1.718 5.736 1.00 97.44 429 TRP A O 1
ATOM 3358 N N . MET A 1 430 ? -1.125 0.021 5.360 1.00 98.19 430 MET A N 1
ATOM 3359 C CA . MET A 1 430 ? -0.088 -0.778 4.695 1.00 98.19 430 MET A CA 1
ATOM 3360 C C . MET A 1 430 ? 0.774 -1.584 5.673 1.00 98.19 430 MET A C 1
ATOM 3362 O O . MET A 1 430 ? 1.056 -2.758 5.421 1.00 98.19 430 MET A O 1
ATOM 3366 N N . ALA A 1 431 ? 1.207 -0.976 6.782 1.00 97.94 431 ALA A N 1
ATOM 3367 C CA . ALA A 1 431 ? 2.116 -1.625 7.719 1.00 97.94 431 ALA A CA 1
ATOM 3368 C C . ALA A 1 431 ? 1.481 -2.774 8.514 1.00 97.94 431 ALA A C 1
ATOM 3370 O O . ALA A 1 431 ? 2.093 -3.839 8.518 1.00 97.94 431 ALA A O 1
ATOM 3371 N N . PRO A 1 432 ? 0.302 -2.662 9.156 1.00 96.12 432 PRO A N 1
ATOM 3372 C CA . PRO A 1 432 ? -0.089 -3.631 10.188 1.00 96.12 432 PRO A CA 1
ATOM 3373 C C . PRO A 1 432 ? -0.212 -5.077 9.691 1.00 96.12 432 PRO A C 1
ATOM 3375 O O . PRO A 1 432 ? 0.292 -6.000 10.334 1.00 96.12 432 PRO A O 1
ATOM 3378 N N . GLY A 1 433 ? -0.797 -5.285 8.503 1.00 94.81 433 GLY A N 1
ATOM 3379 C CA . GLY A 1 433 ? -0.921 -6.613 7.880 1.00 94.81 433 GLY A CA 1
ATOM 3380 C C . GLY A 1 433 ? 0.424 -7.280 7.561 1.00 94.81 433 GLY A C 1
ATOM 3381 O O . GLY A 1 433 ? 0.519 -8.509 7.530 1.00 94.81 433 GLY A O 1
ATOM 3382 N N . LEU A 1 434 ? 1.480 -6.481 7.373 1.00 97.75 434 LEU A N 1
ATOM 3383 C CA . LEU A 1 434 ? 2.831 -6.950 7.074 1.00 97.75 434 LEU A CA 1
ATOM 3384 C C . LEU A 1 434 ? 3.811 -6.796 8.234 1.00 97.75 434 LEU A C 1
ATOM 3386 O O . LEU A 1 434 ? 4.818 -7.489 8.232 1.00 97.75 434 LEU A O 1
ATOM 3390 N N . GLN A 1 435 ? 3.554 -5.975 9.249 1.00 96.31 435 GLN A N 1
ATOM 3391 C CA . GLN A 1 435 ? 4.364 -5.926 10.470 1.00 96.31 435 GLN A CA 1
ATOM 3392 C C . GLN A 1 435 ? 4.303 -7.273 11.184 1.00 96.31 435 GLN A C 1
ATOM 3394 O O . GLN A 1 435 ? 5.315 -7.765 11.673 1.00 96.31 435 GLN A O 1
ATOM 3399 N N . VAL A 1 436 ? 3.139 -7.926 11.157 1.00 97.00 436 VAL A N 1
ATOM 3400 C CA . VAL A 1 436 ? 2.980 -9.246 11.763 1.00 97.00 436 VAL A CA 1
ATOM 3401 C C . VAL A 1 436 ? 3.724 -10.348 11.014 1.00 97.00 436 VAL A C 1
ATOM 3403 O O . VAL A 1 436 ? 4.094 -11.314 11.659 1.00 97.00 436 VAL A O 1
ATOM 3406 N N . SER A 1 437 ? 3.988 -10.250 9.705 1.00 96.25 437 SER A N 1
ATOM 3407 C CA . SER A 1 437 ? 4.617 -11.340 8.923 1.00 96.25 437 SER A CA 1
ATOM 3408 C C . SER A 1 437 ? 5.986 -11.001 8.311 1.00 96.25 437 SER A C 1
ATOM 3410 O O . SER A 1 437 ? 6.778 -11.898 8.038 1.00 96.25 437 SER A O 1
ATOM 3412 N N . HIS A 1 438 ? 6.290 -9.719 8.125 1.00 96.81 438 HIS A N 1
ATOM 3413 C CA . HIS A 1 438 ? 7.522 -9.160 7.557 1.00 96.81 438 HIS A CA 1
ATOM 3414 C C . HIS A 1 438 ? 8.038 -7.953 8.382 1.00 96.81 438 HIS A C 1
ATOM 3416 O O . HIS A 1 438 ? 8.354 -6.908 7.800 1.00 96.81 438 HIS A O 1
ATOM 3422 N N . PRO A 1 439 ? 8.164 -8.053 9.722 1.00 95.62 439 PRO A N 1
ATOM 3423 C CA . PRO A 1 439 ? 8.445 -6.898 10.583 1.00 95.62 439 PRO A CA 1
ATOM 3424 C C . PRO A 1 439 ? 9.720 -6.133 10.202 1.00 95.62 439 PRO A C 1
ATOM 3426 O O . PRO A 1 439 ? 9.732 -4.907 10.215 1.00 95.62 439 PRO A O 1
ATOM 3429 N N . HIS A 1 440 ? 10.783 -6.824 9.776 1.00 90.81 440 HIS A N 1
ATOM 3430 C CA . HIS A 1 440 ? 12.022 -6.160 9.351 1.00 90.81 440 HIS A CA 1
ATOM 3431 C C . HIS A 1 440 ? 11.876 -5.335 8.067 1.00 90.81 440 HIS A C 1
ATOM 3433 O O . HIS A 1 440 ? 12.541 -4.312 7.938 1.00 90.81 440 HIS A O 1
ATOM 3439 N N . SER A 1 441 ? 11.014 -5.749 7.136 1.00 93.38 441 SER A N 1
ATOM 3440 C CA . SER A 1 441 ? 10.721 -4.959 5.933 1.00 93.38 441 SER A CA 1
ATOM 3441 C C . SER A 1 441 ? 9.842 -3.757 6.279 1.00 93.38 441 SER A C 1
ATOM 3443 O O . SER A 1 441 ? 10.044 -2.673 5.740 1.00 93.38 441 SER A O 1
ATOM 3445 N N . MET A 1 442 ? 8.899 -3.930 7.214 1.00 96.31 442 MET A N 1
ATOM 3446 C CA . MET A 1 442 ? 8.004 -2.853 7.639 1.00 96.31 442 MET A CA 1
ATOM 3447 C C . MET A 1 442 ? 8.620 -1.852 8.618 1.00 96.31 442 MET A C 1
ATOM 3449 O O . MET A 1 442 ? 8.097 -0.746 8.735 1.00 96.31 442 MET A O 1
ATOM 3453 N N . ARG A 1 443 ? 9.766 -2.168 9.238 1.00 95.38 443 ARG A N 1
ATOM 3454 C CA . ARG A 1 443 ? 10.563 -1.222 10.043 1.00 95.38 443 ARG A CA 1
ATOM 3455 C C . ARG A 1 443 ? 10.879 0.077 9.293 1.00 95.38 443 ARG A C 1
ATOM 3457 O O . ARG A 1 443 ? 11.085 1.107 9.915 1.00 95.38 443 ARG A O 1
ATOM 3464 N N . GLN A 1 444 ? 10.893 0.069 7.961 1.00 96.19 444 GLN A N 1
ATOM 3465 C CA . GLN A 1 444 ? 11.046 1.286 7.158 1.00 96.19 444 GLN A CA 1
ATOM 3466 C C . GLN A 1 444 ? 9.987 2.364 7.490 1.00 96.19 444 GLN A C 1
ATOM 3468 O O . GLN A 1 444 ? 10.317 3.549 7.499 1.00 96.19 444 GLN A O 1
ATOM 3473 N N . VAL A 1 445 ? 8.747 1.976 7.822 1.00 98.19 445 VAL A N 1
ATOM 3474 C CA . VAL A 1 445 ? 7.654 2.912 8.157 1.00 98.19 445 VAL A CA 1
ATOM 3475 C C . VAL A 1 445 ? 7.920 3.626 9.483 1.00 98.19 445 VAL A C 1
ATOM 3477 O O . VAL A 1 445 ? 7.922 4.855 9.544 1.00 98.19 445 VAL A O 1
ATOM 3480 N N . THR A 1 446 ? 8.230 2.877 10.540 1.00 98.00 446 THR A N 1
ATOM 3481 C CA . THR A 1 446 ? 8.542 3.431 11.868 1.00 98.00 446 THR A CA 1
ATOM 3482 C C . THR A 1 446 ? 9.869 4.189 11.862 1.00 98.00 446 THR A C 1
ATOM 3484 O O . THR A 1 446 ? 9.990 5.267 12.450 1.00 98.00 446 THR A O 1
ATOM 3487 N N . ARG A 1 447 ? 10.854 3.693 11.106 1.00 96.94 447 ARG A N 1
ATOM 3488 C CA . ARG A 1 447 ? 12.140 4.358 10.899 1.00 96.94 447 ARG A CA 1
ATOM 3489 C C . ARG A 1 447 ? 11.986 5.714 10.223 1.00 96.94 447 ARG A C 1
ATOM 3491 O O . ARG A 1 447 ? 12.658 6.649 10.642 1.00 96.94 447 ARG A O 1
ATOM 3498 N N . TYR A 1 448 ? 11.092 5.860 9.246 1.00 98.25 448 TYR A N 1
ATOM 3499 C CA . TYR A 1 448 ? 10.795 7.167 8.654 1.00 98.25 448 TYR A CA 1
ATOM 3500 C C . TYR A 1 448 ? 10.304 8.169 9.704 1.00 98.25 448 TYR A C 1
ATOM 3502 O O . TYR A 1 448 ? 10.789 9.299 9.750 1.00 98.25 448 TYR A O 1
ATOM 3510 N N . ARG A 1 449 ? 9.394 7.753 10.597 1.00 98.19 449 ARG A N 1
ATOM 3511 C CA . ARG A 1 449 ? 8.914 8.612 11.692 1.00 98.19 449 ARG A CA 1
ATOM 3512 C C . ARG A 1 449 ? 10.068 9.009 12.614 1.00 98.19 449 ARG A C 1
ATOM 3514 O O . ARG A 1 449 ? 10.249 10.194 12.872 1.00 98.19 449 ARG A O 1
ATOM 3521 N N . ARG A 1 450 ? 10.938 8.062 12.977 1.00 98.06 450 ARG A N 1
ATOM 3522 C CA . ARG A 1 450 ? 12.179 8.340 13.720 1.00 98.06 450 ARG A CA 1
ATOM 3523 C C . ARG A 1 450 ? 13.089 9.348 13.012 1.00 98.06 450 ARG A C 1
ATOM 3525 O O . ARG A 1 450 ? 13.618 10.242 13.662 1.00 98.06 450 ARG A O 1
ATOM 3532 N N . GLU A 1 451 ? 13.249 9.260 11.694 1.00 97.50 451 GLU A N 1
ATOM 3533 C CA . GLU A 1 451 ? 14.053 10.218 10.918 1.00 97.50 451 GLU A CA 1
ATOM 3534 C C . GLU A 1 451 ? 13.429 11.619 10.854 1.00 97.50 451 GLU A C 1
ATOM 3536 O O . GLU A 1 451 ? 14.155 12.609 10.782 1.00 97.50 451 GLU A O 1
ATOM 3541 N N . LYS A 1 452 ? 12.095 11.732 10.901 1.00 98.12 452 LYS A N 1
ATOM 3542 C CA . LYS A 1 452 ? 11.381 13.022 10.934 1.00 98.12 452 LYS A CA 1
ATOM 3543 C C . LYS A 1 452 ? 11.128 13.550 12.345 1.00 98.12 452 LYS A C 1
ATOM 3545 O O . LYS A 1 452 ? 10.598 14.650 12.486 1.00 98.12 452 LYS A O 1
ATOM 3550 N N . PHE A 1 453 ? 11.531 12.820 13.383 1.00 98.69 453 PHE A N 1
ATOM 3551 C CA . PHE A 1 453 ? 11.175 13.137 14.763 1.00 98.69 453 PHE A CA 1
ATOM 3552 C C . PHE A 1 453 ? 11.658 14.520 15.218 1.00 98.69 453 PHE A C 1
ATOM 3554 O O . PHE A 1 453 ? 10.885 15.275 15.804 1.00 98.69 453 PHE A O 1
ATOM 3561 N N . GLU A 1 454 ? 12.893 14.905 14.883 1.00 98.38 454 GLU A N 1
ATOM 3562 C CA . GLU A 1 454 ? 13.412 16.238 15.228 1.00 98.38 454 GLU A CA 1
ATOM 3563 C C . GLU A 1 454 ? 12.582 17.357 14.574 1.00 98.38 454 GLU A C 1
ATOM 3565 O O . GLU A 1 454 ? 12.297 18.383 15.196 1.00 98.38 454 GLU A O 1
ATOM 3570 N N . GLN A 1 455 ? 12.145 17.158 13.325 1.00 98.38 455 GLN A N 1
ATOM 3571 C CA . GLN A 1 455 ? 11.265 18.116 12.661 1.00 98.38 455 GLN A CA 1
ATOM 3572 C C . GLN A 1 455 ? 9.869 18.124 13.295 1.00 98.38 455 GLN A C 1
ATOM 3574 O O . GLN A 1 455 ? 9.316 19.198 13.507 1.00 98.38 455 GLN A O 1
ATOM 3579 N N . ALA A 1 456 ? 9.327 16.966 13.677 1.00 98.62 456 ALA A N 1
ATOM 3580 C CA . ALA A 1 456 ? 8.048 16.881 14.379 1.00 98.62 456 ALA A CA 1
ATOM 3581 C C . ALA A 1 456 ? 8.066 17.626 15.729 1.00 98.62 456 ALA A C 1
ATOM 3583 O O . ALA A 1 456 ? 7.060 18.212 16.126 1.00 98.62 456 ALA A O 1
ATOM 3584 N N . GLN A 1 457 ? 9.209 17.679 16.421 1.00 98.75 457 GLN A N 1
ATOM 3585 C CA . GLN A 1 457 ? 9.366 18.522 17.613 1.00 98.75 457 GLN A CA 1
ATOM 3586 C C . GLN A 1 457 ? 9.327 20.016 17.269 1.00 98.75 457 GLN A C 1
ATOM 3588 O O . GLN A 1 457 ? 8.634 20.792 17.925 1.00 98.75 457 GLN A O 1
ATOM 3593 N N . LYS A 1 458 ? 10.014 20.432 16.196 1.00 98.12 458 LYS A N 1
ATOM 3594 C CA . LYS A 1 458 ? 9.986 21.825 15.709 1.00 98.12 458 LYS A CA 1
ATOM 3595 C C . LYS A 1 458 ? 8.588 22.253 15.258 1.00 98.12 458 LYS A C 1
ATOM 3597 O O . LYS A 1 458 ? 8.192 23.393 15.496 1.00 98.12 458 LYS A O 1
ATOM 3602 N N . ASN A 1 459 ? 7.829 21.337 14.664 1.00 98.19 459 ASN A N 1
ATOM 3603 C CA . ASN A 1 459 ? 6.469 21.564 14.183 1.00 98.19 459 ASN A CA 1
ATOM 3604 C C . ASN A 1 459 ? 5.500 22.003 15.286 1.00 98.19 459 ASN A C 1
ATOM 3606 O O . ASN A 1 459 ? 4.557 22.733 14.995 1.00 98.19 459 ASN A O 1
ATOM 3610 N N . VAL A 1 460 ? 5.748 21.653 16.555 1.00 98.19 460 VAL A N 1
ATOM 3611 C CA . VAL A 1 460 ? 4.946 22.141 17.693 1.00 98.19 460 VAL A CA 1
ATOM 3612 C C . VAL A 1 460 ? 4.943 23.671 17.760 1.00 98.19 460 VAL A C 1
ATOM 3614 O O . VAL A 1 460 ? 3.940 24.280 18.133 1.00 98.19 460 VAL A O 1
ATOM 3617 N N . GLY A 1 461 ? 6.034 24.305 17.319 1.00 96.31 461 GLY A N 1
ATOM 3618 C CA . GLY A 1 461 ? 6.139 25.754 17.206 1.00 96.31 461 GLY A CA 1
ATOM 3619 C C . GLY A 1 461 ? 5.092 26.379 16.283 1.00 96.31 461 GLY A C 1
ATOM 3620 O O . GLY A 1 461 ? 4.793 27.549 16.463 1.00 96.31 461 GLY A O 1
ATOM 3621 N N . MET A 1 462 ? 4.476 25.625 15.366 1.00 96.06 462 MET A N 1
ATOM 3622 C CA . MET A 1 462 ? 3.431 26.123 14.459 1.00 96.06 462 MET A CA 1
ATOM 3623 C C . MET A 1 462 ? 2.074 26.355 15.135 1.00 96.06 462 MET A C 1
ATOM 3625 O O . MET A 1 462 ? 1.159 26.864 14.487 1.00 96.06 462 MET A O 1
ATOM 3629 N N . ALA A 1 463 ? 1.934 26.066 16.434 1.00 96.94 463 ALA A N 1
ATOM 3630 C CA . ALA A 1 463 ? 0.703 26.312 17.184 1.00 96.94 463 ALA A CA 1
ATOM 3631 C C . ALA A 1 463 ? 0.195 27.763 17.062 1.00 96.94 463 ALA A C 1
ATOM 3633 O O . ALA A 1 463 ? -1.019 27.967 17.032 1.00 96.94 463 ALA A O 1
ATOM 3634 N N . PHE A 1 464 ? 1.091 28.757 16.924 1.00 95.56 464 PHE A N 1
ATOM 3635 C CA . PHE A 1 464 ? 0.726 30.178 16.769 1.00 95.56 464 PHE A CA 1
ATOM 3636 C C . PHE A 1 464 ? -0.179 30.449 15.559 1.00 95.56 464 PHE A C 1
ATOM 3638 O O . PHE A 1 464 ? -0.905 31.439 15.549 1.00 95.56 464 PHE A O 1
ATOM 3645 N N . SER A 1 465 ? -0.117 29.592 14.537 1.00 94.06 465 SER A N 1
ATOM 3646 C CA . SER A 1 465 ? -0.917 29.724 13.319 1.00 94.06 465 SER A CA 1
ATOM 3647 C C . SER A 1 465 ? -2.345 29.185 13.481 1.00 94.06 465 SER A C 1
ATOM 3649 O O . SER A 1 465 ? -3.167 29.358 12.594 1.00 94.06 465 SER A O 1
ATOM 3651 N N . SER A 1 466 ? -2.668 28.559 14.615 1.00 95.12 466 SER A N 1
ATOM 3652 C CA . SER A 1 466 ? -3.891 27.772 14.804 1.00 95.12 466 SER A CA 1
ATOM 3653 C C . SER A 1 466 ? -4.790 28.301 15.926 1.00 95.12 466 SER A C 1
ATOM 3655 O O . SER A 1 466 ? -4.425 29.199 16.687 1.00 95.12 466 SER A O 1
ATOM 3657 N N . SER A 1 467 ? -5.938 27.656 16.121 1.00 94.75 467 SER A N 1
ATOM 3658 C CA . SER A 1 467 ? -6.833 27.823 17.272 1.00 94.75 467 SER A CA 1
ATOM 3659 C C . SER A 1 467 ? -6.179 27.485 18.620 1.00 94.75 467 SER A C 1
ATOM 3661 O O . SER A 1 467 ? -6.788 27.686 19.670 1.00 94.75 467 SER A O 1
ATOM 3663 N N . LYS A 1 468 ? -4.942 26.969 18.606 1.00 95.94 468 LYS A N 1
ATOM 3664 C CA . LYS A 1 468 ? -4.130 26.632 19.780 1.00 95.94 468 LYS A CA 1
ATOM 3665 C C . LYS A 1 468 ? -3.011 27.651 20.046 1.00 95.94 468 LYS A C 1
ATOM 3667 O O . LYS A 1 468 ? -2.094 27.352 20.805 1.00 95.94 468 LYS A O 1
ATOM 3672 N N . ALA A 1 469 ? -3.070 28.846 19.451 1.00 94.88 469 ALA A N 1
ATOM 3673 C CA . ALA A 1 469 ? -2.029 29.873 19.572 1.00 94.88 469 ALA A CA 1
ATOM 3674 C C . ALA A 1 469 ? -1.762 30.359 21.011 1.00 94.88 469 ALA A C 1
ATOM 3676 O O . ALA A 1 469 ? -0.657 30.804 21.314 1.00 94.88 469 ALA A O 1
ATOM 3677 N N . ASP A 1 470 ? -2.748 30.270 21.905 1.00 93.31 470 ASP A N 1
ATOM 3678 C CA . ASP A 1 470 ? -2.625 30.649 23.318 1.00 93.31 470 ASP A CA 1
ATOM 3679 C C . ASP A 1 470 ? -2.072 29.518 24.209 1.00 93.31 470 ASP A C 1
ATOM 3681 O O . ASP A 1 470 ? -1.824 29.717 25.405 1.00 93.31 470 ASP A O 1
ATOM 3685 N N . ARG A 1 471 ? -1.863 28.322 23.642 1.00 92.75 471 ARG A N 1
ATOM 3686 C CA . ARG A 1 471 ? -1.398 27.143 24.373 1.00 92.75 471 ARG A CA 1
ATOM 3687 C C . ARG A 1 471 ? 0.116 27.108 24.487 1.00 92.75 471 ARG A C 1
ATOM 3689 O O . ARG A 1 471 ? 0.859 27.412 23.559 1.00 92.75 471 ARG A O 1
ATOM 3696 N N . LYS A 1 472 ? 0.576 26.668 25.658 1.00 94.19 472 LYS A N 1
ATOM 3697 C CA . LYS A 1 472 ? 1.983 26.364 25.918 1.00 94.19 472 LYS A CA 1
ATOM 3698 C C . LYS A 1 472 ? 2.180 24.863 25.810 1.00 94.19 472 LYS A C 1
ATOM 3700 O O . LYS A 1 472 ? 1.734 24.134 26.690 1.00 94.19 472 LYS A O 1
ATOM 3705 N N . PHE A 1 473 ? 2.854 24.440 24.750 1.00 97.44 473 PHE A N 1
ATOM 3706 C CA . PHE A 1 473 ? 3.234 23.049 24.555 1.00 97.44 473 PHE A CA 1
ATOM 3707 C C . PHE A 1 473 ? 4.569 22.741 25.236 1.00 97.44 473 PHE A C 1
ATOM 3709 O O . PHE A 1 473 ? 5.464 23.587 25.323 1.00 97.44 473 PHE A O 1
ATOM 3716 N N . HIS A 1 474 ? 4.698 21.513 25.719 1.00 97.12 474 HIS A N 1
ATOM 3717 C CA . HIS A 1 474 ? 5.894 20.980 26.338 1.00 97.12 474 HIS A CA 1
ATOM 3718 C C . HIS A 1 474 ? 7.076 21.042 25.355 1.00 97.12 474 HIS A C 1
ATOM 3720 O O . HIS A 1 474 ? 6.913 20.684 24.188 1.00 97.12 474 HIS A O 1
ATOM 3726 N N . PRO A 1 475 ? 8.291 21.416 25.803 1.00 94.50 475 PRO A N 1
ATOM 3727 C CA . PRO A 1 475 ? 9.451 21.571 24.917 1.00 94.50 475 PRO A CA 1
ATOM 3728 C C . PRO A 1 475 ? 9.879 20.276 24.212 1.00 94.50 475 PRO A C 1
ATOM 3730 O O . PRO A 1 475 ? 10.532 20.335 23.178 1.00 94.50 475 PRO A O 1
ATOM 3733 N N . ASN A 1 476 ? 9.504 19.116 24.761 1.00 96.12 476 ASN A N 1
ATOM 3734 C CA . ASN A 1 476 ? 9.758 17.806 24.153 1.00 96.12 476 ASN A CA 1
ATOM 3735 C C . ASN A 1 476 ? 8.532 17.225 23.427 1.00 96.12 476 ASN A C 1
ATOM 3737 O O . ASN A 1 476 ? 8.563 16.050 23.072 1.00 96.12 476 ASN A O 1
ATOM 3741 N N . GLY A 1 477 ? 7.442 17.984 23.271 1.00 98.19 477 GLY A N 1
ATOM 3742 C CA . GLY A 1 477 ? 6.292 17.549 22.479 1.00 98.19 477 GLY A CA 1
ATOM 3743 C C . GLY A 1 477 ? 6.667 17.374 21.006 1.00 98.19 477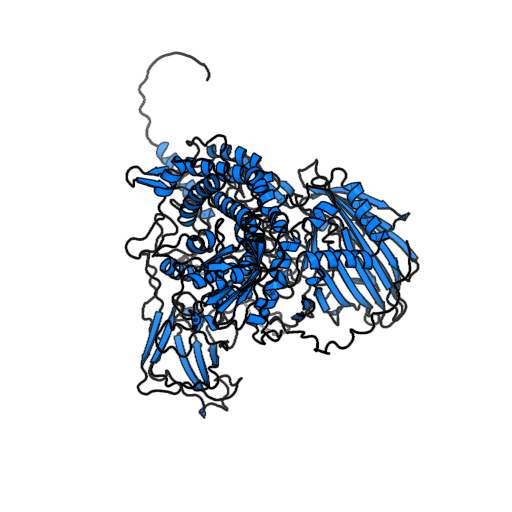 GLY A C 1
ATOM 3744 O O . GLY A 1 477 ? 7.601 18.016 20.528 1.00 98.19 477 GLY A O 1
ATOM 3745 N N . ALA A 1 478 ? 5.946 16.520 20.284 1.00 98.62 478 ALA A N 1
ATOM 3746 C CA . ALA A 1 478 ? 6.108 16.368 18.840 1.00 98.62 478 ALA A CA 1
ATOM 3747 C C . ALA A 1 478 ? 4.751 16.241 18.148 1.00 98.62 478 ALA A C 1
ATOM 3749 O O . ALA A 1 478 ? 3.852 15.586 18.673 1.00 98.62 478 ALA A O 1
ATOM 3750 N N . VAL A 1 479 ? 4.639 16.849 16.967 1.00 98.56 479 VAL A N 1
ATOM 3751 C CA . VAL A 1 479 ? 3.472 16.753 16.090 1.00 98.56 479 VAL A CA 1
ATOM 3752 C C . VAL A 1 479 ? 3.924 16.524 14.647 1.00 98.56 479 VAL A C 1
ATOM 3754 O O . VAL A 1 479 ? 4.697 17.300 14.078 1.00 98.56 479 VAL A O 1
ATOM 3757 N N . TYR A 1 480 ? 3.475 15.421 14.056 1.00 98.62 480 TYR A N 1
ATOM 3758 C CA . TYR A 1 480 ? 3.739 15.106 12.651 1.00 98.62 480 TYR A CA 1
ATOM 3759 C C . TYR A 1 480 ? 2.708 15.786 11.732 1.00 98.62 480 TYR A C 1
ATOM 3761 O O . TYR A 1 480 ? 1.551 15.923 12.134 1.00 98.62 480 TYR A O 1
ATOM 3769 N N . PRO A 1 481 ? 3.109 16.218 10.520 1.00 97.38 481 PRO A N 1
ATOM 3770 C CA . PRO A 1 481 ? 2.193 16.812 9.550 1.00 97.38 481 PRO A CA 1
ATOM 3771 C C . PRO A 1 481 ? 1.324 15.740 8.889 1.00 97.38 481 PRO A C 1
ATOM 3773 O O . PRO A 1 481 ? 1.789 14.613 8.696 1.00 97.38 481 PRO A O 1
ATOM 3776 N N . TRP A 1 482 ? 0.094 16.105 8.511 1.00 97.38 482 TRP A N 1
ATOM 3777 C CA . TRP A 1 482 ? -0.853 15.190 7.863 1.00 97.38 482 TRP A CA 1
ATOM 3778 C C . TRP A 1 482 ? -0.279 14.512 6.608 1.00 97.38 482 TRP A C 1
ATOM 3780 O O . TRP A 1 482 ? -0.289 13.285 6.487 1.00 97.38 482 TRP A O 1
ATOM 3790 N N . THR A 1 483 ? 0.310 15.307 5.716 1.00 96.69 483 THR A N 1
ATOM 3791 C CA . THR A 1 483 ? 1.122 14.834 4.596 1.00 96.69 483 THR A CA 1
ATOM 3792 C C . THR A 1 483 ? 2.587 15.136 4.863 1.00 96.69 483 THR A C 1
ATOM 3794 O O . THR A 1 483 ? 2.957 16.205 5.347 1.00 96.69 483 THR A O 1
ATOM 3797 N N . SER A 1 484 ? 3.453 14.170 4.568 1.00 96.50 484 SER A N 1
ATOM 3798 C CA . SER A 1 484 ? 4.881 14.297 4.828 1.00 96.50 484 SER A CA 1
ATOM 3799 C C . SER A 1 484 ? 5.693 13.944 3.585 1.00 96.50 484 SER A C 1
ATOM 3801 O O . SER A 1 484 ? 5.602 12.838 3.056 1.00 96.50 484 SER A O 1
ATOM 3803 N N . GLY A 1 485 ? 6.508 14.897 3.127 1.00 94.69 485 GLY A N 1
ATOM 3804 C CA . GLY A 1 485 ? 7.467 14.729 2.030 1.00 94.69 485 GLY A CA 1
ATOM 3805 C C . GLY A 1 485 ? 8.919 14.730 2.521 1.00 94.69 485 GLY A C 1
ATOM 3806 O O . GLY A 1 485 ? 9.270 14.080 3.514 1.00 94.69 485 GLY A O 1
ATOM 3807 N N . ARG A 1 486 ? 9.778 15.499 1.837 1.00 95.00 486 ARG A N 1
ATOM 3808 C CA . ARG A 1 486 ? 11.219 15.620 2.132 1.00 95.00 486 ARG A CA 1
ATOM 3809 C C . ARG A 1 486 ? 11.516 16.091 3.550 1.00 95.00 486 ARG A C 1
ATOM 3811 O O . ARG A 1 486 ? 12.346 15.485 4.227 1.00 95.00 486 ARG A O 1
ATOM 3818 N N . TYR A 1 487 ? 10.881 17.172 3.992 1.00 95.44 487 TYR A N 1
ATOM 3819 C CA . TYR A 1 487 ? 11.253 17.838 5.242 1.00 95.44 487 TYR A CA 1
ATOM 3820 C C . TYR A 1 487 ? 10.418 17.380 6.439 1.00 95.44 487 TYR A C 1
ATOM 3822 O O . TYR A 1 487 ? 10.948 17.339 7.542 1.00 95.44 487 TYR A O 1
ATOM 3830 N N . GLY A 1 488 ? 9.164 16.963 6.235 1.00 95.75 488 GLY A N 1
ATOM 3831 C CA . GLY A 1 488 ? 8.255 16.593 7.330 1.00 95.75 488 GLY A CA 1
ATOM 3832 C C . GLY A 1 488 ? 7.814 17.791 8.181 1.00 95.75 488 GLY A C 1
ATOM 3833 O O . GLY A 1 488 ? 7.524 17.635 9.366 1.00 95.75 488 GLY A O 1
ATOM 3834 N N . ASN A 1 489 ? 7.819 18.992 7.601 1.00 96.19 489 ASN A N 1
ATOM 3835 C CA . ASN A 1 489 ? 7.310 20.221 8.204 1.00 96.19 489 ASN A CA 1
ATOM 3836 C C . ASN A 1 489 ? 5.787 20.335 8.043 1.00 96.19 489 ASN A C 1
ATOM 3838 O O . ASN A 1 489 ? 5.213 19.697 7.169 1.00 96.19 489 ASN A O 1
ATOM 3842 N N . CYS A 1 490 ? 5.145 21.171 8.864 1.00 96.56 490 CYS A N 1
ATOM 3843 C CA . CYS A 1 490 ? 3.745 21.542 8.651 1.00 96.56 490 CYS A CA 1
ATOM 3844 C C . CYS A 1 490 ? 3.613 22.403 7.395 1.00 96.56 490 CYS A C 1
ATOM 3846 O O . CYS A 1 490 ? 4.366 23.368 7.229 1.00 96.56 490 CYS A O 1
ATOM 3848 N N . THR A 1 491 ? 2.647 22.077 6.550 1.00 95.88 491 THR A N 1
ATOM 3849 C CA . THR A 1 491 ? 2.445 22.715 5.246 1.00 95.88 491 THR A CA 1
ATOM 3850 C C . THR A 1 491 ? 0.956 22.860 4.922 1.00 95.88 491 THR A C 1
ATOM 3852 O O . THR A 1 491 ? 0.100 22.495 5.728 1.00 95.88 491 THR A O 1
ATOM 3855 N N . ALA A 1 492 ? 0.618 23.435 3.765 1.00 95.25 492 ALA A N 1
ATOM 3856 C CA . ALA A 1 492 ? -0.771 23.659 3.365 1.00 95.25 492 ALA A CA 1
ATOM 3857 C C . ALA A 1 492 ? -1.527 22.373 2.995 1.00 95.25 492 ALA A C 1
ATOM 3859 O O . ALA A 1 492 ? -2.739 22.305 3.192 1.00 95.25 492 ALA A O 1
ATOM 3860 N N . THR A 1 493 ? -0.851 21.349 2.472 1.00 94.56 493 THR A N 1
ATOM 3861 C CA . THR A 1 493 ? -1.420 19.997 2.326 1.00 94.56 493 THR A CA 1
ATOM 3862 C C . THR A 1 493 ? -1.310 19.197 3.622 1.00 94.56 493 THR A C 1
ATOM 3864 O O . THR A 1 493 ? -2.155 18.344 3.880 1.00 94.56 493 THR A O 1
ATOM 3867 N N . GLY A 1 494 ? -0.300 19.503 4.446 1.00 94.19 494 GLY A N 1
ATOM 3868 C CA . GLY A 1 494 ? 0.036 18.780 5.668 1.00 94.19 494 GLY A CA 1
ATOM 3869 C C . GLY A 1 494 ? -0.026 19.637 6.933 1.00 94.19 494 GLY A C 1
ATOM 3870 O O . GLY A 1 494 ? 1.002 19.781 7.604 1.00 94.19 494 GLY A O 1
ATOM 3871 N N . PRO A 1 495 ? -1.177 20.229 7.299 1.00 95.50 495 PRO A N 1
ATOM 3872 C CA . PRO A 1 495 ? -1.287 20.999 8.535 1.00 95.50 495 PRO A CA 1
ATOM 3873 C C . PRO A 1 495 ? -1.036 20.095 9.753 1.00 95.50 495 PRO A C 1
ATOM 3875 O O . PRO A 1 495 ? -1.461 18.942 9.794 1.00 95.50 495 PRO A O 1
ATOM 3878 N N . CYS A 1 496 ? -0.353 20.623 10.771 1.00 96.38 496 CYS A N 1
ATOM 3879 C CA . CYS A 1 496 ? -0.137 19.912 12.041 1.00 96.38 496 CYS A CA 1
ATOM 3880 C C . CYS A 1 496 ? -1.196 20.236 13.104 1.00 96.38 496 CYS A C 1
ATOM 3882 O O . CYS A 1 496 ? -1.317 19.532 14.105 1.00 96.38 496 CYS A O 1
ATOM 3884 N N . PHE A 1 497 ? -1.912 21.348 12.931 1.00 96.81 497 PHE A N 1
ATOM 3885 C CA . PHE A 1 497 ? -2.923 21.837 13.859 1.00 96.81 497 PHE A CA 1
ATOM 3886 C C . PHE A 1 497 ? -4.229 22.092 13.115 1.00 96.81 497 PHE A C 1
ATOM 3888 O O . PHE A 1 497 ? -4.217 22.383 11.924 1.00 96.81 497 PHE A O 1
ATOM 3895 N N . ASP A 1 498 ? -5.330 22.024 13.854 1.00 95.56 498 ASP A N 1
ATOM 3896 C CA . ASP A 1 498 ? -6.694 22.285 13.407 1.00 95.56 498 ASP A CA 1
ATOM 3897 C C . ASP A 1 498 ? -7.221 21.375 12.285 1.00 95.56 498 ASP A C 1
ATOM 3899 O O . ASP A 1 498 ? -8.076 21.774 11.492 1.00 95.56 498 ASP A O 1
ATOM 3903 N N . TYR A 1 499 ? -6.689 20.154 12.225 1.00 95.25 499 TYR A N 1
ATOM 3904 C CA . TYR A 1 499 ? -7.026 19.145 11.225 1.00 95.25 499 TYR A CA 1
ATOM 3905 C C . TYR A 1 499 ? -6.968 17.737 11.852 1.00 95.25 499 TYR A C 1
ATOM 3907 O O . TYR A 1 499 ? -7.425 17.547 12.983 1.00 95.25 499 TYR A O 1
ATOM 3915 N N . GLU A 1 500 ? -6.399 16.753 11.158 1.00 96.56 500 GLU A N 1
ATOM 3916 C CA . GLU A 1 500 ? -6.375 15.334 11.534 1.00 96.56 500 GLU A CA 1
ATOM 3917 C C . GLU A 1 500 ? -5.321 15.005 12.611 1.00 96.56 500 GLU A C 1
ATOM 3919 O O . GLU A 1 500 ? -4.255 14.437 12.364 1.00 96.56 500 GLU A O 1
ATOM 3924 N N . TYR A 1 501 ? -5.623 15.365 13.865 1.00 97.75 501 TYR A N 1
ATOM 3925 C CA . TYR A 1 501 ? -4.747 15.115 15.021 1.00 97.75 501 TYR A CA 1
ATOM 3926 C C . TYR A 1 501 ? -4.516 13.628 15.334 1.00 97.75 501 TYR A C 1
ATOM 3928 O O . TYR A 1 501 ? -3.564 13.305 16.064 1.00 97.75 501 TYR A O 1
ATOM 3936 N N . HIS A 1 502 ? -5.363 12.731 14.821 1.00 97.81 502 HIS A N 1
ATOM 3937 C CA . HIS A 1 502 ? -5.245 11.296 15.071 1.00 97.81 502 HIS A CA 1
ATOM 3938 C C . HIS A 1 502 ? -3.941 10.696 14.528 1.00 97.81 502 HIS A C 1
ATOM 3940 O O . HIS A 1 502 ? -3.397 9.802 15.171 1.00 97.81 502 HIS A O 1
ATOM 3946 N N . LEU A 1 503 ? -3.339 11.274 13.479 1.00 98.00 503 LEU A N 1
ATOM 3947 C CA . LEU A 1 503 ? -2.086 10.782 12.887 1.00 98.00 503 LEU A CA 1
ATOM 3948 C C . LEU A 1 503 ? -0.988 10.471 13.923 1.00 98.00 503 LEU A C 1
ATOM 3950 O O . LEU A 1 503 ? -0.248 9.498 13.790 1.00 98.00 503 LEU A O 1
ATOM 3954 N N . ASN A 1 504 ? -0.848 11.292 14.968 1.00 98.25 504 ASN A N 1
ATOM 3955 C CA . ASN A 1 504 ? 0.185 11.066 15.981 1.00 98.25 504 ASN A CA 1
ATOM 3956 C C . ASN A 1 504 ? -0.057 9.767 16.772 1.00 98.25 504 ASN A C 1
ATOM 3958 O O . ASN A 1 504 ? 0.883 9.021 17.038 1.00 98.25 504 ASN A O 1
ATOM 3962 N N . GLY A 1 505 ? -1.304 9.467 17.121 1.00 98.12 505 GLY A N 1
ATOM 3963 C CA . GLY A 1 505 ? -1.680 8.231 17.793 1.00 98.12 505 GLY A CA 1
ATOM 3964 C C . GLY A 1 505 ? -1.592 7.027 16.860 1.00 98.12 505 GLY A C 1
ATOM 3965 O O . GLY A 1 505 ? -1.152 5.965 17.294 1.00 98.12 505 GLY A O 1
ATOM 3966 N N . ASP A 1 506 ? -1.906 7.206 15.575 1.00 98.44 506 ASP A N 1
ATOM 3967 C CA . ASP A 1 506 ? -1.750 6.170 14.549 1.00 98.44 506 ASP A CA 1
ATOM 3968 C C . ASP A 1 506 ? -0.288 5.723 14.424 1.00 98.44 506 ASP A C 1
ATOM 3970 O O . ASP A 1 506 ? 0.023 4.529 14.431 1.00 98.44 506 ASP A O 1
ATOM 3974 N N . ILE A 1 507 ? 0.634 6.694 14.412 1.00 98.75 507 ILE A N 1
ATOM 3975 C CA . ILE A 1 507 ? 2.074 6.436 14.503 1.00 98.75 507 ILE A CA 1
ATOM 3976 C C . ILE A 1 507 ? 2.375 5.653 15.785 1.00 98.75 507 ILE A C 1
ATOM 3978 O O . ILE A 1 507 ? 3.072 4.643 15.732 1.00 98.75 507 ILE A O 1
ATOM 3982 N N . GLY A 1 508 ? 1.823 6.066 16.930 1.00 98.38 508 GLY A N 1
ATOM 3983 C CA . GLY A 1 508 ? 1.973 5.364 18.209 1.00 98.38 508 GLY A CA 1
ATOM 3984 C C . GLY A 1 508 ? 1.586 3.881 18.158 1.00 98.38 508 GLY A C 1
ATOM 3985 O O . GLY A 1 508 ? 2.323 3.044 18.683 1.00 98.38 508 GLY A O 1
ATOM 3986 N N . ILE A 1 509 ? 0.487 3.542 17.477 1.00 97.50 509 ILE A N 1
ATOM 3987 C CA . ILE A 1 509 ? 0.052 2.154 17.251 1.00 97.50 509 ILE A CA 1
ATOM 3988 C C . ILE A 1 509 ? 1.072 1.400 16.394 1.00 97.50 509 ILE A C 1
ATOM 3990 O O . ILE A 1 509 ? 1.470 0.291 16.746 1.00 97.50 509 ILE A O 1
ATOM 3994 N N . SER A 1 510 ? 1.547 2.003 15.301 1.00 98.06 510 SER A N 1
ATOM 3995 C CA . SER A 1 510 ? 2.565 1.405 14.427 1.00 98.06 510 SER A CA 1
ATOM 3996 C C . SER A 1 510 ? 3.875 1.110 15.178 1.00 98.06 510 SER A C 1
ATOM 3998 O O . SER A 1 510 ? 4.437 0.020 15.034 1.00 98.06 510 SER A O 1
ATOM 4000 N N . LEU A 1 511 ? 4.325 2.027 16.048 1.00 98.50 511 LEU A N 1
ATOM 4001 C CA . LEU A 1 511 ? 5.497 1.821 16.911 1.00 98.50 511 LEU A CA 1
ATOM 4002 C C . LEU A 1 511 ? 5.277 0.662 17.893 1.00 98.50 511 LEU A C 1
ATOM 4004 O O . LEU A 1 511 ? 6.149 -0.192 18.066 1.00 98.50 511 LEU A O 1
ATOM 4008 N N . TYR A 1 512 ? 4.107 0.616 18.531 1.00 97.88 512 TYR A N 1
ATOM 4009 C CA . TYR A 1 512 ? 3.747 -0.451 19.461 1.00 97.88 512 TYR A CA 1
ATOM 4010 C C . TYR A 1 512 ? 3.697 -1.824 18.783 1.00 97.88 512 TYR A C 1
ATOM 4012 O O . TYR A 1 512 ? 4.265 -2.793 19.293 1.00 97.88 512 TYR A O 1
ATOM 4020 N N . ASN A 1 513 ? 3.073 -1.903 17.609 1.00 97.50 513 ASN A N 1
ATOM 4021 C CA . ASN A 1 513 ? 2.987 -3.129 16.825 1.00 97.50 513 ASN A CA 1
ATOM 4022 C C . ASN A 1 513 ? 4.377 -3.651 16.454 1.00 97.50 513 ASN A C 1
ATOM 4024 O O . ASN A 1 513 ? 4.605 -4.864 16.486 1.00 97.50 513 ASN A O 1
ATOM 4028 N N . GLU A 1 514 ? 5.335 -2.767 16.162 1.00 97.25 514 GLU A N 1
ATOM 4029 C CA . GLU A 1 514 ? 6.718 -3.182 15.945 1.00 97.25 514 GLU A CA 1
ATOM 4030 C C . GLU A 1 514 ? 7.322 -3.844 17.190 1.00 97.25 514 GLU A C 1
ATOM 4032 O O . GLU A 1 514 ? 7.923 -4.915 17.069 1.00 97.25 514 GLU A O 1
ATOM 4037 N N . LEU A 1 515 ? 7.136 -3.281 18.387 1.00 97.69 515 LEU A N 1
ATOM 4038 C CA . LEU A 1 515 ? 7.626 -3.904 19.622 1.00 97.69 515 LEU A CA 1
ATOM 4039 C C . LEU A 1 515 ? 6.997 -5.284 19.842 1.00 97.69 515 LEU A C 1
ATOM 4041 O O . LEU A 1 515 ? 7.713 -6.263 20.062 1.00 97.69 515 LEU A O 1
ATOM 4045 N N . VAL A 1 516 ? 5.667 -5.376 19.735 1.00 97.75 516 VAL A N 1
ATOM 4046 C CA . VAL A 1 516 ? 4.936 -6.632 19.954 1.00 97.75 516 VAL A CA 1
ATOM 4047 C C . VAL A 1 516 ? 5.367 -7.705 18.959 1.00 97.75 516 VAL A C 1
ATOM 4049 O O . VAL A 1 516 ? 5.501 -8.865 19.337 1.00 97.75 516 VAL A O 1
ATOM 4052 N N . THR A 1 517 ? 5.596 -7.355 17.696 1.00 97.81 517 THR A N 1
ATOM 4053 C CA . THR A 1 517 ? 5.937 -8.332 16.650 1.00 97.81 517 THR A CA 1
ATOM 4054 C C . THR A 1 517 ? 7.412 -8.728 16.674 1.00 97.81 517 THR A C 1
ATOM 4056 O O . THR A 1 517 ? 7.726 -9.906 16.484 1.00 97.81 517 THR A O 1
ATOM 4059 N N . THR A 1 518 ? 8.325 -7.793 16.953 1.00 97.31 518 THR A N 1
ATOM 4060 C CA . THR A 1 518 ? 9.778 -8.033 16.892 1.00 97.31 518 THR A CA 1
ATOM 4061 C C . THR A 1 518 ? 10.390 -8.537 18.192 1.00 97.31 518 THR A C 1
ATOM 4063 O O . THR A 1 518 ? 11.379 -9.272 18.127 1.00 97.31 518 THR A O 1
ATOM 4066 N N . GLY A 1 519 ? 9.835 -8.149 19.347 1.00 95.94 519 GLY A N 1
ATOM 4067 C CA . GLY A 1 519 ? 10.469 -8.335 20.657 1.00 95.94 519 GLY A CA 1
ATOM 4068 C C . GLY A 1 519 ? 11.759 -7.521 20.852 1.00 95.94 519 GLY A C 1
ATOM 4069 O O . GLY A 1 519 ? 12.532 -7.822 21.759 1.00 95.94 519 GLY A O 1
ATOM 4070 N N . ASP A 1 520 ? 12.022 -6.525 19.996 1.00 96.12 520 ASP A N 1
ATOM 4071 C CA . ASP A 1 520 ? 13.262 -5.738 19.976 1.00 96.12 520 ASP A CA 1
ATOM 4072 C C . ASP A 1 520 ? 13.228 -4.595 21.008 1.00 96.12 520 ASP A C 1
ATOM 4074 O O . ASP A 1 520 ? 13.149 -3.413 20.667 1.00 96.12 520 ASP A O 1
ATOM 4078 N N . ASP A 1 521 ? 13.267 -4.964 22.293 1.00 95.81 521 ASP A N 1
ATOM 4079 C CA . ASP A 1 521 ? 13.222 -4.033 23.432 1.00 95.81 521 ASP A CA 1
ATOM 4080 C C . ASP A 1 521 ? 14.284 -2.922 23.331 1.00 95.81 521 ASP A C 1
ATOM 4082 O O . ASP A 1 521 ? 14.020 -1.772 23.683 1.00 95.81 521 ASP A O 1
ATOM 4086 N N . GLY A 1 522 ? 15.488 -3.262 22.852 1.00 95.88 522 GLY A N 1
ATOM 4087 C CA . GLY A 1 522 ? 16.609 -2.329 22.725 1.00 95.88 522 GLY A CA 1
ATOM 4088 C C . GLY A 1 522 ? 16.334 -1.245 21.688 1.00 95.88 522 GLY A C 1
ATOM 4089 O O . GLY A 1 522 ? 16.356 -0.062 22.024 1.00 95.88 522 GLY A O 1
ATOM 4090 N N . TYR A 1 523 ? 16.002 -1.650 20.457 1.00 95.81 523 TYR A N 1
ATOM 4091 C CA . TYR A 1 523 ? 15.640 -0.706 19.398 1.00 95.81 523 TYR A CA 1
ATOM 4092 C C . TYR A 1 523 ? 14.447 0.157 19.804 1.00 95.81 523 TYR A C 1
ATOM 4094 O O . TYR A 1 523 ? 14.473 1.376 19.650 1.00 95.81 523 TYR A O 1
ATOM 4102 N N . PHE A 1 524 ? 13.412 -0.453 20.383 1.00 97.81 524 PHE A N 1
ATOM 4103 C CA . PHE A 1 524 ? 12.235 0.298 20.784 1.00 97.81 524 PHE A CA 1
ATOM 4104 C C . PHE A 1 524 ? 12.557 1.334 21.869 1.00 97.81 524 PHE A C 1
ATOM 4106 O O . PHE A 1 524 ? 12.165 2.492 21.734 1.00 97.81 524 PHE A O 1
ATOM 4113 N N . LYS A 1 525 ? 13.286 0.957 22.931 1.00 97.38 525 LYS A N 1
ATOM 4114 C CA . LYS A 1 525 ? 13.620 1.874 24.033 1.00 97.38 525 LYS A CA 1
ATOM 4115 C C . LYS A 1 525 ? 14.499 3.040 23.568 1.00 97.38 525 LYS A C 1
ATOM 4117 O O . LYS A 1 525 ? 14.325 4.151 24.066 1.00 97.38 525 LYS A O 1
ATOM 4122 N N . GLU A 1 526 ? 15.421 2.797 22.639 1.00 97.12 526 GLU A N 1
ATOM 4123 C CA . GLU A 1 526 ? 16.371 3.805 22.156 1.00 97.12 526 GLU A CA 1
ATOM 4124 C C . GLU A 1 526 ? 15.784 4.713 21.064 1.00 97.12 526 GLU A C 1
ATOM 4126 O O . GLU A 1 526 ? 15.948 5.932 21.139 1.00 97.12 526 GLU A O 1
ATOM 4131 N N . ASP A 1 527 ? 15.080 4.152 20.078 1.00 97.06 527 ASP A N 1
ATOM 4132 C CA . ASP A 1 527 ? 14.669 4.880 18.872 1.00 97.06 527 ASP A CA 1
ATOM 4133 C C . ASP A 1 527 ? 13.176 5.249 18.832 1.00 97.06 527 ASP A C 1
ATOM 4135 O O . ASP A 1 527 ? 12.826 6.250 18.204 1.00 97.06 527 ASP A O 1
ATOM 4139 N N . LEU A 1 528 ? 12.287 4.478 19.474 1.00 98.38 528 LEU A N 1
ATOM 4140 C CA . LEU A 1 528 ? 10.830 4.615 19.284 1.00 98.38 528 LEU A CA 1
ATOM 4141 C C . LEU A 1 528 ? 10.087 5.140 20.522 1.00 98.38 528 LEU A C 1
ATOM 4143 O O . LEU A 1 528 ? 9.189 5.976 20.399 1.00 98.38 528 LEU A O 1
ATOM 4147 N N . LEU A 1 529 ? 10.482 4.723 21.727 1.00 98.50 529 LEU A N 1
ATOM 4148 C CA . LEU A 1 529 ? 9.900 5.201 22.983 1.00 98.50 529 LEU A CA 1
ATOM 4149 C C . LEU A 1 529 ? 9.975 6.735 23.133 1.00 98.50 529 LEU A C 1
ATOM 4151 O O . LEU A 1 529 ? 8.966 7.320 23.538 1.00 98.50 529 LEU A O 1
ATOM 4155 N N . PRO A 1 530 ? 11.077 7.430 22.765 1.00 98.62 530 PRO A N 1
ATOM 4156 C CA . PRO A 1 530 ? 11.113 8.894 22.805 1.00 98.62 530 PRO A CA 1
ATOM 4157 C C . PRO A 1 530 ? 9.996 9.556 21.987 1.00 98.62 530 PRO A C 1
ATOM 4159 O O . PRO A 1 530 ? 9.457 10.583 22.403 1.00 98.62 530 PRO A O 1
ATOM 4162 N N . ILE A 1 531 ? 9.605 8.947 20.864 1.00 98.81 531 ILE A N 1
ATOM 4163 C CA . ILE A 1 531 ? 8.530 9.442 19.999 1.00 98.81 531 ILE A CA 1
ATOM 4164 C C . ILE A 1 531 ? 7.177 9.283 20.700 1.00 98.81 531 ILE A C 1
ATOM 4166 O O . ILE A 1 531 ? 6.403 10.238 20.761 1.00 98.81 531 ILE A O 1
ATOM 4170 N N . MET A 1 532 ? 6.904 8.119 21.302 1.00 98.56 532 MET A N 1
ATOM 4171 C CA . MET A 1 532 ? 5.655 7.890 22.046 1.00 98.56 532 MET A CA 1
ATOM 4172 C C . MET A 1 532 ? 5.485 8.845 23.234 1.00 98.56 532 MET A C 1
ATOM 4174 O O . MET A 1 532 ? 4.379 9.345 23.471 1.00 98.56 532 MET A O 1
ATOM 4178 N N . LEU A 1 533 ? 6.576 9.133 23.952 1.00 98.75 533 LEU A N 1
ATOM 4179 C CA . LEU A 1 533 ? 6.592 10.104 25.050 1.00 98.75 533 LEU A CA 1
ATOM 4180 C C . LEU A 1 533 ? 6.311 11.524 24.546 1.00 98.75 533 LEU A C 1
ATOM 4182 O O . LEU A 1 533 ? 5.490 12.235 25.123 1.00 98.75 533 LEU A O 1
ATOM 4186 N N . ALA A 1 534 ? 6.946 11.931 23.445 1.00 98.81 534 ALA A N 1
ATOM 4187 C CA . ALA A 1 534 ? 6.738 13.244 22.841 1.00 98.81 534 ALA A CA 1
ATOM 4188 C C . ALA A 1 534 ? 5.298 13.452 22.345 1.00 98.81 534 ALA A C 1
ATOM 4190 O O . ALA A 1 534 ? 4.728 14.526 22.548 1.00 98.81 534 ALA A O 1
ATOM 4191 N N . ILE A 1 535 ? 4.680 12.420 21.765 1.00 98.81 535 ILE A N 1
ATOM 4192 C CA . ILE A 1 535 ? 3.263 12.449 21.376 1.00 98.81 535 ILE A CA 1
ATOM 4193 C C . ILE A 1 535 ? 2.362 12.556 22.617 1.00 98.81 535 ILE A C 1
ATOM 4195 O O . ILE A 1 535 ? 1.424 13.350 22.627 1.00 98.81 535 ILE A O 1
ATOM 4199 N N . SER A 1 536 ? 2.671 11.832 23.699 1.00 98.75 536 SER A N 1
ATOM 4200 C CA . SER A 1 536 ? 1.914 11.927 24.959 1.00 98.75 536 SER A CA 1
ATOM 4201 C C . SER A 1 536 ? 1.978 13.327 25.574 1.00 98.75 536 SER A C 1
ATOM 4203 O O . SER A 1 536 ? 0.966 13.849 26.046 1.00 98.75 536 SER A O 1
ATOM 4205 N N . HIS A 1 537 ? 3.148 13.972 25.525 1.00 98.62 537 HIS A N 1
ATOM 4206 C CA . HIS A 1 537 ? 3.296 15.375 25.910 1.00 98.62 537 HIS A CA 1
ATOM 4207 C C . HIS A 1 537 ? 2.446 16.302 25.033 1.00 98.62 537 HIS A C 1
ATOM 4209 O O . HIS A 1 537 ? 1.696 17.116 25.567 1.00 98.62 537 HIS A O 1
ATOM 4215 N N . PHE A 1 538 ? 2.518 16.148 23.708 1.00 98.75 538 PHE A N 1
ATOM 4216 C CA . PHE A 1 538 ? 1.723 16.944 22.773 1.00 98.75 538 PHE A CA 1
ATOM 4217 C C . PHE A 1 538 ? 0.218 16.808 23.040 1.00 98.75 538 PHE A C 1
ATOM 4219 O O . PHE A 1 538 ? -0.466 17.817 23.207 1.00 98.75 538 PHE A O 1
ATOM 4226 N N . TYR A 1 539 ? -0.297 15.582 23.163 1.00 98.62 539 TYR A N 1
ATOM 4227 C CA . TYR A 1 539 ? -1.716 15.347 23.427 1.00 98.62 539 TYR A CA 1
ATOM 4228 C C . TYR A 1 539 ? -2.181 15.888 24.777 1.00 98.62 539 TYR A C 1
ATOM 4230 O O . TYR A 1 539 ? -3.258 16.478 24.853 1.00 98.62 539 TYR A O 1
ATOM 4238 N N . ASN A 1 540 ? -1.379 15.746 25.835 1.00 97.81 540 ASN A N 1
ATOM 4239 C CA . ASN A 1 540 ? -1.713 16.327 27.135 1.00 97.81 540 ASN A CA 1
ATOM 4240 C C . ASN A 1 540 ? -1.919 17.853 27.059 1.00 97.81 540 ASN A C 1
ATOM 4242 O O . ASN A 1 540 ? -2.793 18.377 27.752 1.00 97.81 540 ASN A O 1
ATOM 4246 N N . ASP A 1 541 ? -1.143 18.545 26.223 1.00 97.44 541 ASP A N 1
ATOM 4247 C CA . ASP A 1 541 ? -1.175 20.008 26.106 1.00 97.44 541 ASP A CA 1
ATOM 4248 C C . ASP A 1 541 ? -2.183 20.511 25.059 1.00 97.44 541 ASP A C 1
ATOM 4250 O O . ASP A 1 541 ? -2.711 21.621 25.183 1.00 97.44 541 ASP A O 1
ATOM 4254 N N . LEU A 1 542 ? -2.496 19.677 24.061 1.00 97.75 542 LEU A N 1
ATOM 4255 C CA . LEU A 1 542 ? -3.515 19.930 23.041 1.00 97.75 542 LEU A CA 1
ATOM 4256 C C . LEU A 1 542 ? -4.927 20.027 23.645 1.00 97.75 542 LEU A C 1
ATOM 4258 O O . LEU A 1 542 ? -5.757 20.814 23.182 1.00 97.75 542 LEU A O 1
ATOM 4262 N N . LEU A 1 543 ? -5.206 19.217 24.669 1.00 97.19 543 LEU A N 1
ATOM 4263 C CA . LEU A 1 543 ? -6.538 19.063 25.248 1.00 97.19 543 LEU A CA 1
ATOM 4264 C C . LEU A 1 543 ? -6.998 20.289 26.055 1.00 97.19 543 LEU A C 1
ATOM 4266 O O . LEU A 1 543 ? -6.250 20.955 26.775 1.00 97.19 543 LEU A O 1
ATOM 4270 N N . SER A 1 544 ? -8.297 20.554 25.995 1.00 95.62 544 SER A N 1
ATOM 4271 C CA . SER A 1 544 ? -9.002 21.527 26.832 1.00 95.62 544 SER A CA 1
ATOM 4272 C C . SER A 1 544 ? -9.720 20.817 27.971 1.00 95.62 544 SER A C 1
ATOM 4274 O O . SER A 1 544 ? -10.197 19.701 27.794 1.00 95.62 544 SER A O 1
ATOM 4276 N N . TYR A 1 545 ? -9.814 21.455 29.140 1.00 96.25 545 TYR A N 1
ATOM 4277 C CA . TYR A 1 545 ? -10.554 20.914 30.282 1.00 96.25 545 TYR A CA 1
ATOM 4278 C C . TYR A 1 545 ? -11.864 21.672 30.482 1.00 96.25 545 TYR A C 1
ATOM 4280 O O . TYR A 1 545 ? -11.849 22.873 30.763 1.00 96.25 545 TYR A O 1
ATOM 4288 N N . ASP A 1 546 ? -12.982 20.962 30.382 1.00 95.94 546 ASP A N 1
ATOM 4289 C CA . ASP A 1 546 ? -14.299 21.466 30.752 1.00 95.94 546 ASP A CA 1
ATOM 4290 C C . ASP A 1 546 ? -14.540 21.184 32.242 1.00 95.94 546 ASP A C 1
ATOM 4292 O O . ASP A 1 546 ? -14.699 20.036 32.665 1.00 95.94 546 ASP A O 1
ATOM 4296 N N . LYS A 1 547 ? -14.553 22.249 33.053 1.00 95.81 547 LYS A N 1
ATOM 4297 C CA . LYS A 1 547 ? -14.770 22.157 34.505 1.00 95.81 547 LYS A CA 1
ATOM 4298 C C . LYS A 1 547 ? -16.202 21.772 34.870 1.00 95.81 547 LYS A C 1
ATOM 4300 O O . LYS A 1 547 ? -16.400 21.199 35.937 1.00 95.81 547 LYS A O 1
ATOM 4305 N N . GLU A 1 548 ? -17.184 22.116 34.042 1.00 95.19 548 GLU A N 1
ATOM 4306 C CA . GLU A 1 548 ? -18.598 21.854 34.321 1.00 95.19 548 GLU A CA 1
ATOM 4307 C C . GLU A 1 548 ? -18.945 20.396 34.024 1.00 95.19 548 GLU A C 1
ATOM 4309 O O . GLU A 1 548 ? -19.638 19.749 34.810 1.00 95.19 548 GLU A O 1
ATOM 4314 N N . LYS A 1 549 ? -18.408 19.863 32.922 1.00 92.31 549 LYS A N 1
ATOM 4315 C CA . LYS A 1 549 ? -18.586 18.459 32.521 1.00 92.31 549 LYS A CA 1
ATOM 4316 C C . LYS A 1 549 ? -17.568 17.497 33.155 1.00 92.31 549 LYS A C 1
ATOM 4318 O O . LYS A 1 549 ? -17.715 16.285 33.008 1.00 92.31 549 LYS A O 1
ATOM 4323 N N . ASP A 1 550 ? -16.554 18.025 33.846 1.00 95.81 550 ASP A N 1
ATOM 4324 C CA . ASP A 1 550 ? -15.398 17.291 34.388 1.00 95.81 550 ASP A CA 1
ATOM 4325 C C . ASP A 1 550 ? -14.743 16.353 33.356 1.00 95.81 550 ASP A C 1
ATOM 4327 O O . ASP A 1 550 ? -14.518 15.167 33.616 1.00 95.81 550 ASP A O 1
ATOM 4331 N N . LEU A 1 551 ? -14.449 16.877 32.163 1.00 96.06 551 LEU A N 1
ATOM 4332 C CA . LEU A 1 551 ? -13.843 16.098 31.080 1.00 96.06 551 LEU A CA 1
ATOM 4333 C C . LEU A 1 551 ? -12.780 16.877 30.308 1.00 96.06 551 LEU A C 1
ATOM 4335 O O . LEU A 1 551 ? -12.779 18.109 30.294 1.00 96.06 551 LEU A O 1
ATOM 4339 N N . TYR A 1 552 ? -11.881 16.143 29.653 1.00 97.62 552 TYR A N 1
ATOM 4340 C CA . TYR A 1 552 ? -10.996 16.698 28.630 1.00 97.62 552 TYR A CA 1
ATOM 4341 C C . TYR A 1 552 ? -11.607 16.511 27.241 1.00 97.62 552 TYR A C 1
ATOM 4343 O O . TYR A 1 552 ? -12.273 15.509 26.982 1.00 97.62 552 TYR A O 1
ATOM 4351 N N . TYR A 1 553 ? -11.369 17.467 26.349 1.00 96.31 553 TYR A N 1
ATOM 4352 C CA . TYR A 1 553 ? -11.814 17.408 24.959 1.00 96.31 553 TYR A CA 1
ATOM 4353 C C . TYR A 1 553 ? -10.798 18.069 24.026 1.00 96.31 553 TYR A C 1
ATOM 4355 O O . TYR A 1 553 ? -10.040 18.955 24.433 1.00 96.31 553 TYR A O 1
ATOM 4363 N N . VAL A 1 554 ? -10.799 17.638 22.768 1.00 95.75 554 VAL A N 1
ATOM 4364 C CA . VAL A 1 554 ? -10.113 18.315 21.665 1.00 95.75 554 VAL A CA 1
ATOM 4365 C C . VAL A 1 554 ? -11.146 19.100 20.858 1.00 95.75 554 VAL A C 1
ATOM 4367 O O . VAL A 1 554 ? -12.287 18.662 20.720 1.00 95.75 554 VAL A O 1
ATOM 4370 N N . SER A 1 555 ? -10.761 20.281 20.388 1.00 95.12 555 SER A N 1
ATOM 4371 C CA . SER A 1 555 ? -11.604 21.166 19.582 1.00 95.12 555 SER A CA 1
ATOM 4372 C C . SER A 1 555 ? -10.946 21.487 18.253 1.00 95.12 555 SER A C 1
ATOM 4374 O O . SER A 1 555 ? -9.712 21.451 18.161 1.00 95.12 555 SER A O 1
ATOM 4376 N N . ASN A 1 556 ? -11.762 21.877 17.276 1.00 95.38 556 ASN A N 1
ATOM 4377 C CA . ASN A 1 556 ? -11.330 22.244 15.931 1.00 95.38 556 ASN A CA 1
ATOM 4378 C C . ASN A 1 556 ? -10.452 21.160 15.281 1.00 95.38 556 ASN A C 1
ATOM 4380 O O . ASN A 1 556 ? -9.327 21.428 14.888 1.00 95.38 556 ASN A O 1
ATOM 4384 N N . ALA A 1 557 ? -10.926 19.922 15.260 1.00 95.88 557 ALA A N 1
ATOM 4385 C CA . ALA A 1 557 ? -10.216 18.773 14.709 1.00 95.88 557 ALA A CA 1
ATOM 4386 C C . ALA A 1 557 ? -10.934 18.237 13.461 1.00 95.88 557 ALA A C 1
ATOM 4388 O O . ALA A 1 557 ? -12.067 18.620 13.179 1.00 95.88 557 ALA A O 1
ATOM 4389 N N . THR A 1 558 ? -10.286 17.334 12.743 1.00 96.12 558 THR A N 1
ATOM 4390 C CA . THR A 1 558 ? -10.899 16.474 11.726 1.00 96.12 558 THR A CA 1
ATOM 4391 C C . THR A 1 558 ? -10.629 15.035 12.159 1.00 96.12 558 THR A C 1
ATOM 4393 O O . THR A 1 558 ? -9.532 14.728 12.631 1.00 96.12 558 THR A O 1
ATOM 4396 N N . ASP A 1 559 ? -11.649 14.192 12.106 1.00 94.81 559 ASP A N 1
ATOM 4397 C CA . ASP A 1 559 ? -11.532 12.750 12.350 1.00 94.81 559 ASP A CA 1
ATOM 4398 C C . ASP A 1 559 ? -11.400 12.024 10.986 1.00 94.81 559 ASP A C 1
ATOM 4400 O O . ASP A 1 559 ? -11.490 12.688 9.951 1.00 94.81 559 ASP A O 1
ATOM 4404 N N . PRO A 1 560 ? -11.179 10.697 10.928 1.00 96.25 560 PRO A N 1
ATOM 4405 C CA . PRO A 1 560 ? -11.000 9.987 9.662 1.00 96.25 560 PRO A CA 1
ATOM 4406 C C . PRO A 1 560 ? -12.123 10.216 8.644 1.00 96.25 560 PRO A C 1
ATOM 4408 O O . PRO A 1 560 ? -11.863 10.179 7.440 1.00 96.25 560 PRO A O 1
ATOM 4411 N N . ASP A 1 561 ? -13.368 10.451 9.073 1.00 95.12 561 ASP A N 1
ATOM 4412 C CA . ASP A 1 561 ? -14.399 10.975 8.182 1.00 95.12 561 ASP A CA 1
ATOM 4413 C C . ASP A 1 561 ? -14.132 12.443 7.804 1.00 95.12 561 ASP A C 1
ATOM 4415 O O . ASP A 1 561 ? -14.690 13.387 8.366 1.00 95.12 561 ASP A O 1
ATOM 4419 N N . GLU A 1 562 ? -13.329 12.642 6.758 1.00 90.81 562 GLU A N 1
ATOM 4420 C CA . GLU A 1 562 ? -12.991 13.972 6.236 1.00 90.81 562 GLU A CA 1
ATOM 4421 C C . GLU A 1 562 ? -14.183 14.742 5.626 1.00 90.81 562 GLU A C 1
ATOM 4423 O O . GLU A 1 562 ? -14.011 15.869 5.153 1.00 90.81 562 GLU A O 1
ATOM 4428 N N . TYR A 1 563 ? -15.403 14.188 5.595 1.00 91.25 563 TYR A N 1
ATOM 4429 C CA . TYR A 1 563 ? -16.598 14.997 5.314 1.00 91.25 563 TYR A CA 1
ATOM 4430 C C . TYR A 1 563 ? -16.981 15.891 6.506 1.00 91.25 563 TYR A C 1
ATOM 4432 O O . TYR A 1 563 ? -17.644 16.915 6.308 1.00 91.25 563 TYR A O 1
ATOM 4440 N N . ALA A 1 564 ? -16.509 15.573 7.715 1.00 90.88 564 ALA A N 1
ATOM 4441 C CA . ALA A 1 564 ? -16.705 16.344 8.936 1.00 90.88 564 ALA A CA 1
ATOM 4442 C C . ALA A 1 564 ? -15.394 17.013 9.402 1.00 90.88 564 ALA A C 1
ATOM 4444 O O . ALA A 1 564 ? -14.624 16.464 10.184 1.00 90.88 564 ALA A O 1
ATOM 4445 N N . ASN A 1 565 ? -15.159 18.248 8.945 1.00 92.31 565 ASN A N 1
ATOM 4446 C CA . ASN A 1 565 ? -13.976 19.039 9.310 1.00 92.31 565 ASN A CA 1
ATOM 4447 C C . ASN A 1 565 ? -14.265 20.067 10.404 1.00 92.31 565 ASN A C 1
ATOM 4449 O O . ASN A 1 565 ? -15.388 20.563 10.519 1.00 92.31 565 ASN A O 1
ATOM 4453 N N . ASN A 1 566 ? -13.217 20.459 11.135 1.00 92.88 566 ASN A N 1
ATOM 4454 C CA . ASN A 1 566 ? -13.258 21.543 12.123 1.00 92.88 566 ASN A CA 1
ATOM 4455 C C . ASN A 1 566 ? -14.321 21.319 13.217 1.00 92.88 566 ASN A C 1
ATOM 4457 O O . ASN A 1 566 ? -15.014 22.240 13.650 1.00 92.88 566 ASN A O 1
ATOM 4461 N N . ILE A 1 567 ? -14.437 20.069 13.657 1.00 95.31 567 ILE A N 1
ATOM 4462 C CA . ILE A 1 567 ? -15.394 19.581 14.648 1.00 95.31 567 ILE A CA 1
ATOM 4463 C C . ILE A 1 567 ? -14.811 19.570 16.065 1.00 95.31 567 ILE A C 1
ATOM 4465 O O . ILE A 1 567 ? -13.595 19.545 16.275 1.00 95.31 567 ILE A O 1
ATOM 4469 N N . ASP A 1 568 ? -15.703 19.524 17.054 1.00 95.44 568 ASP A N 1
ATOM 4470 C CA . ASP A 1 568 ? -15.347 19.379 18.462 1.00 95.44 568 ASP A CA 1
ATOM 4471 C C . ASP A 1 568 ? -15.626 17.963 18.971 1.00 95.44 568 ASP A C 1
ATOM 4473 O O . ASP A 1 568 ? -16.623 17.328 18.625 1.00 95.44 568 ASP A O 1
ATOM 4477 N N . GLN A 1 569 ? -14.742 17.494 19.852 1.00 95.31 569 GLN A N 1
ATOM 4478 C CA . GLN A 1 569 ? -14.772 16.163 20.460 1.00 95.31 569 GLN A CA 1
ATOM 4479 C C . GLN A 1 569 ? -14.968 15.004 19.449 1.00 95.31 569 GLN A C 1
ATOM 4481 O O . GLN A 1 569 ? -15.861 14.179 19.652 1.00 95.31 569 GLN A O 1
ATOM 4486 N N . PRO A 1 570 ? -14.134 14.917 18.390 1.00 96.56 570 PRO A N 1
ATOM 4487 C CA . PRO A 1 570 ? -14.043 13.741 17.516 1.00 96.56 570 PRO A CA 1
ATOM 4488 C C . PRO A 1 570 ? -13.917 12.439 18.312 1.00 96.56 570 PRO A C 1
ATOM 4490 O O . PRO A 1 570 ? -13.061 12.341 19.200 1.00 96.56 570 PRO A O 1
ATOM 4493 N N . ALA A 1 571 ? -14.761 11.449 18.046 1.00 96.19 571 ALA A N 1
ATOM 4494 C CA . ALA A 1 571 ? -14.816 10.217 18.818 1.00 96.19 571 ALA A CA 1
ATOM 4495 C C . ALA A 1 571 ? -13.590 9.335 18.603 1.00 96.19 571 ALA A C 1
ATOM 4497 O O . ALA A 1 571 ? -13.021 8.875 19.602 1.00 96.19 571 ALA A O 1
ATOM 4498 N N . PHE A 1 572 ? -13.161 9.127 17.354 1.00 97.19 572 PHE A N 1
ATOM 4499 C CA . PHE A 1 572 ? -12.003 8.284 17.071 1.00 97.19 572 PHE A CA 1
ATOM 4500 C C . PHE A 1 572 ? -10.732 8.922 17.626 1.00 97.19 572 PHE A C 1
ATOM 4502 O O . PHE A 1 572 ? -10.051 8.301 18.444 1.00 97.19 572 PHE A O 1
ATOM 4509 N N . THR A 1 573 ? -10.468 10.194 17.311 1.00 97.75 573 THR A N 1
ATOM 4510 C CA . THR A 1 573 ? -9.319 10.926 17.866 1.00 97.75 573 THR A CA 1
ATOM 4511 C C . THR A 1 573 ? -9.343 10.943 19.399 1.00 97.75 573 THR A C 1
ATOM 4513 O O . THR A 1 573 ? -8.308 10.747 20.036 1.00 97.75 573 THR A O 1
ATOM 4516 N N . THR A 1 574 ? -10.506 11.137 20.034 1.00 97.19 574 THR A N 1
ATOM 4517 C CA . THR A 1 574 ? -10.610 11.129 21.506 1.00 97.19 574 THR A CA 1
ATOM 4518 C C . THR A 1 574 ? -10.241 9.765 22.093 1.00 97.19 574 THR A C 1
ATOM 4520 O O . THR A 1 574 ? -9.472 9.702 23.059 1.00 97.19 574 THR A O 1
ATOM 4523 N N . ALA A 1 575 ? -10.766 8.677 21.520 1.00 96.94 575 ALA A N 1
ATOM 4524 C CA . ALA A 1 575 ? -10.440 7.317 21.941 1.00 96.94 575 ALA A CA 1
ATOM 4525 C C . ALA A 1 575 ? -8.958 6.998 21.700 1.00 96.94 575 ALA A C 1
ATOM 4527 O O . ALA A 1 575 ? -8.296 6.429 22.566 1.00 96.94 575 ALA A O 1
ATOM 4528 N N . LEU A 1 576 ? -8.407 7.430 20.568 1.00 98.06 576 LEU A N 1
ATOM 4529 C CA . LEU A 1 576 ? -7.011 7.220 20.215 1.00 98.06 576 LEU A CA 1
ATOM 4530 C C . LEU A 1 576 ? -6.059 7.943 21.173 1.00 98.06 576 LEU A C 1
ATOM 4532 O O . LEU A 1 576 ? -5.100 7.336 21.645 1.00 98.06 576 LEU A O 1
ATOM 4536 N N . ILE A 1 577 ? -6.340 9.201 21.533 1.00 98.44 577 ILE A N 1
ATOM 4537 C CA . ILE A 1 577 ? -5.548 9.933 22.534 1.00 98.44 577 ILE A CA 1
ATOM 4538 C C . ILE A 1 577 ? -5.580 9.197 23.878 1.00 98.44 577 ILE A C 1
ATOM 4540 O O . ILE A 1 577 ? -4.542 9.020 24.520 1.00 98.44 577 ILE A O 1
ATOM 4544 N N . GLN A 1 578 ? -6.760 8.740 24.306 1.00 97.50 578 GLN A N 1
ATOM 4545 C CA . GLN A 1 578 ? -6.907 7.968 25.540 1.00 97.50 578 GLN A CA 1
ATOM 4546 C C . GLN A 1 578 ? -6.072 6.680 25.500 1.00 97.50 578 GLN A C 1
ATOM 4548 O O . GLN A 1 578 ? -5.342 6.390 26.454 1.00 97.50 578 GLN A O 1
ATOM 4553 N N . THR A 1 579 ? -6.149 5.934 24.398 1.00 96.62 579 THR A N 1
ATOM 4554 C CA . THR A 1 579 ? -5.375 4.711 24.173 1.00 96.62 579 THR A CA 1
ATOM 4555 C C . THR A 1 579 ? -3.879 4.998 24.186 1.00 96.62 579 THR A C 1
ATOM 4557 O O . THR A 1 579 ? -3.154 4.327 24.913 1.00 96.62 579 THR A O 1
ATOM 4560 N N . HIS A 1 580 ? -3.409 6.032 23.485 1.00 98.38 580 HIS A N 1
ATOM 4561 C CA . HIS A 1 580 ? -1.988 6.383 23.409 1.00 98.38 580 HIS A CA 1
ATOM 4562 C C . HIS A 1 580 ? -1.393 6.739 24.777 1.00 98.38 580 HIS A C 1
ATOM 4564 O O . HIS A 1 580 ? -0.315 6.255 25.129 1.00 98.38 580 HIS A O 1
ATOM 4570 N N . LEU A 1 581 ? -2.097 7.545 25.582 1.00 98.50 581 LEU A N 1
ATOM 4571 C CA . LEU A 1 581 ? -1.646 7.925 26.928 1.00 98.50 581 LEU A CA 1
ATOM 4572 C C . LEU A 1 581 ? -1.554 6.709 27.864 1.00 98.50 581 LEU A C 1
ATOM 4574 O O . LEU A 1 581 ? -0.563 6.539 28.580 1.00 98.50 581 LEU A O 1
ATOM 4578 N N . ASN A 1 582 ? -2.566 5.839 27.842 1.00 97.12 582 ASN A N 1
ATOM 4579 C CA . ASN A 1 582 ? -2.574 4.615 28.645 1.00 97.12 582 ASN A CA 1
ATOM 4580 C C . ASN A 1 582 ? -1.498 3.625 28.182 1.00 97.12 582 ASN A C 1
ATOM 4582 O O . ASN A 1 582 ? -0.788 3.052 29.009 1.00 97.12 582 ASN A O 1
ATOM 4586 N N . LEU A 1 583 ? -1.348 3.456 26.869 1.00 96.75 583 LEU A N 1
ATOM 4587 C CA . LEU A 1 583 ? -0.368 2.567 26.262 1.00 96.75 583 LEU A CA 1
ATOM 4588 C C . LEU A 1 583 ? 1.062 3.017 26.563 1.00 96.75 583 LEU A C 1
ATOM 4590 O O . LEU A 1 583 ? 1.898 2.196 26.930 1.00 96.75 583 LEU A O 1
ATOM 4594 N N . THR A 1 584 ? 1.334 4.321 26.502 1.00 98.31 584 THR A N 1
ATOM 4595 C CA . THR A 1 584 ? 2.645 4.877 26.860 1.00 98.31 584 THR A CA 1
ATOM 4596 C C . THR A 1 584 ? 2.993 4.574 28.322 1.00 98.31 584 THR A C 1
ATOM 4598 O O . THR A 1 584 ? 4.097 4.114 28.607 1.00 98.31 584 THR A O 1
ATOM 4601 N N . ASN A 1 585 ? 2.043 4.727 29.254 1.00 97.94 585 ASN A N 1
ATOM 4602 C CA . ASN A 1 585 ? 2.241 4.340 30.659 1.00 97.94 585 ASN A CA 1
ATOM 4603 C C . ASN A 1 585 ? 2.425 2.823 30.848 1.00 97.94 585 ASN A C 1
ATOM 4605 O O . ASN A 1 585 ? 3.249 2.391 31.661 1.00 97.94 585 ASN A O 1
ATOM 4609 N N . HIS A 1 586 ? 1.704 2.003 30.080 1.00 96.56 586 HIS A N 1
ATOM 4610 C CA . HIS A 1 586 ? 1.886 0.552 30.089 1.00 96.56 586 HIS A CA 1
ATOM 4611 C C . HIS A 1 586 ? 3.300 0.156 29.637 1.00 96.56 586 HIS A C 1
ATOM 4613 O O . HIS A 1 586 ? 3.941 -0.677 30.275 1.00 96.56 586 HIS A O 1
ATOM 4619 N N . ILE A 1 587 ? 3.819 0.804 28.593 1.00 97.62 587 ILE A N 1
ATOM 4620 C CA . ILE A 1 587 ? 5.171 0.587 28.068 1.00 97.62 587 ILE A CA 1
ATOM 4621 C C . ILE A 1 587 ? 6.248 1.072 29.049 1.00 97.62 587 ILE A C 1
ATOM 4623 O O . ILE A 1 587 ? 7.246 0.380 29.246 1.00 97.62 587 ILE A O 1
ATOM 4627 N N . LEU A 1 588 ? 6.054 2.217 29.714 1.00 97.94 588 LEU A N 1
ATOM 4628 C CA . LEU A 1 588 ? 6.954 2.662 30.786 1.00 97.94 588 LEU A CA 1
ATOM 4629 C C . LEU A 1 588 ? 7.067 1.589 31.875 1.00 97.94 588 LEU A C 1
ATOM 4631 O O . LEU A 1 588 ? 8.170 1.172 32.225 1.00 97.94 588 LEU A O 1
ATOM 4635 N N . THR A 1 589 ? 5.927 1.053 32.314 1.00 96.69 589 THR A N 1
ATOM 4636 C CA . THR A 1 589 ? 5.883 -0.029 33.306 1.00 96.69 589 THR A CA 1
ATOM 4637 C C . THR A 1 589 ? 6.543 -1.312 32.794 1.00 96.69 589 THR A C 1
ATOM 4639 O O . THR A 1 589 ? 7.261 -1.969 33.549 1.00 96.69 589 THR A O 1
ATOM 4642 N N . TRP A 1 590 ? 6.348 -1.662 31.515 1.00 94.62 590 TRP A N 1
ATOM 4643 C CA . TRP A 1 590 ? 7.014 -2.801 30.868 1.00 94.62 590 TRP A CA 1
ATOM 4644 C C . TRP A 1 590 ? 8.542 -2.697 30.963 1.00 94.62 590 TRP A C 1
ATOM 4646 O O . TRP A 1 590 ? 9.210 -3.678 31.287 1.00 94.62 590 TRP A O 1
ATOM 4656 N N . PHE A 1 591 ? 9.089 -1.493 30.780 1.00 96.06 591 PHE A N 1
ATOM 4657 C CA . PHE A 1 591 ? 10.522 -1.220 30.916 1.00 96.06 591 PHE A CA 1
ATOM 4658 C C . PHE A 1 591 ? 10.985 -0.915 32.350 1.00 96.06 591 PHE A C 1
ATOM 4660 O O . PHE A 1 591 ? 12.161 -0.599 32.549 1.00 96.06 591 PHE A O 1
ATOM 4667 N N . GLY A 1 592 ? 10.105 -1.046 33.347 1.00 96.19 592 GLY A N 1
ATOM 4668 C CA . GLY A 1 592 ? 10.414 -0.801 34.758 1.00 96.19 592 GLY A CA 1
ATOM 4669 C C . GLY A 1 592 ? 10.549 0.677 35.139 1.00 96.19 592 GLY A C 1
ATOM 4670 O O . GLY A 1 592 ? 11.109 0.973 36.194 1.00 96.19 592 GLY A O 1
ATOM 4671 N N . GLU A 1 593 ? 10.060 1.586 34.297 1.00 96.81 593 GLU A N 1
ATOM 4672 C CA . GLU A 1 593 ? 10.012 3.029 34.540 1.00 96.81 593 GLU A CA 1
ATOM 4673 C C . GLU A 1 593 ? 8.710 3.417 35.280 1.00 96.81 593 GLU A C 1
ATOM 4675 O O . GLU A 1 593 ? 7.726 2.671 35.278 1.00 96.81 593 GLU A O 1
ATOM 4680 N N . GLU A 1 594 ? 8.683 4.586 35.929 1.00 96.19 594 GLU A N 1
ATOM 4681 C CA . GLU A 1 594 ? 7.475 5.081 36.609 1.00 96.19 594 GLU A CA 1
ATOM 4682 C C . GLU A 1 594 ? 6.444 5.643 35.615 1.00 96.19 594 GLU A C 1
ATOM 4684 O O . GLU A 1 594 ? 6.789 6.356 34.676 1.00 96.19 594 GLU A O 1
ATOM 4689 N N . GLU A 1 595 ? 5.158 5.367 35.855 1.00 96.12 595 GLU A N 1
ATOM 4690 C CA . GLU A 1 595 ? 4.056 5.960 35.086 1.00 96.12 595 GLU A CA 1
ATOM 4691 C C . GLU A 1 595 ? 3.919 7.473 35.332 1.00 96.12 595 GLU A C 1
ATOM 4693 O O . GLU A 1 595 ? 3.966 7.941 36.477 1.00 96.12 595 GLU A O 1
ATOM 4698 N N . GLU A 1 596 ? 3.579 8.226 34.285 1.00 96.75 596 GLU A N 1
ATOM 4699 C CA . GLU A 1 596 ? 3.178 9.626 34.409 1.00 96.75 596 GLU A CA 1
ATOM 4700 C C . GLU A 1 596 ? 1.716 9.712 34.871 1.00 96.75 596 GLU A C 1
ATOM 4702 O O . GLU A 1 596 ? 0.757 9.447 34.131 1.00 96.75 596 GLU A O 1
ATOM 4707 N N . LYS A 1 597 ? 1.540 10.096 36.140 1.00 97.06 597 LYS A N 1
ATOM 4708 C CA . LYS A 1 597 ? 0.229 10.183 36.801 1.00 97.06 597 LYS A CA 1
ATOM 4709 C C . LYS A 1 597 ? -0.701 11.150 36.078 1.00 97.06 597 LYS A C 1
ATOM 4711 O O . LYS A 1 597 ? -1.892 10.870 35.975 1.00 97.06 597 LYS A O 1
ATOM 4716 N N . ARG A 1 598 ? -0.166 12.254 35.548 1.00 96.69 598 ARG A N 1
ATOM 4717 C CA . ARG A 1 598 ? -0.961 13.256 34.839 1.00 96.69 598 ARG A CA 1
ATOM 4718 C C . ARG A 1 598 ? -1.636 12.671 33.600 1.00 96.69 598 ARG A C 1
ATOM 4720 O O . ARG A 1 598 ? -2.819 12.928 33.395 1.00 96.69 598 ARG A O 1
ATOM 4727 N N . TRP A 1 599 ? -0.918 11.869 32.814 1.00 97.62 599 TRP A N 1
ATOM 4728 C CA . TRP A 1 599 ? -1.468 11.213 31.624 1.00 97.62 599 TRP A CA 1
ATOM 4729 C C . TRP A 1 599 ? -2.576 10.229 31.986 1.00 97.62 599 TRP A C 1
ATOM 4731 O O . TRP A 1 599 ? -3.622 10.234 31.343 1.00 97.62 599 TRP A O 1
ATOM 4741 N N . ARG A 1 600 ? -2.397 9.460 33.069 1.00 96.62 600 ARG A N 1
ATOM 4742 C CA . ARG A 1 600 ? -3.433 8.561 33.597 1.00 96.62 600 ARG A CA 1
ATOM 4743 C C . ARG A 1 600 ? -4.705 9.326 33.984 1.00 96.62 600 ARG A C 1
ATOM 4745 O O . ARG A 1 600 ? -5.807 8.919 33.623 1.00 96.62 600 ARG A O 1
ATOM 4752 N N . ASP A 1 601 ? -4.552 10.447 34.689 1.00 96.88 601 ASP A N 1
ATOM 4753 C CA . ASP A 1 601 ? -5.676 11.273 35.146 1.00 96.88 601 ASP A CA 1
ATOM 4754 C C . ASP A 1 601 ? -6.416 11.952 33.980 1.00 96.88 601 ASP A C 1
ATOM 4756 O O . ASP A 1 601 ? -7.642 12.073 34.013 1.00 96.88 601 ASP A O 1
ATOM 4760 N N . VAL A 1 602 ? -5.686 12.393 32.948 1.00 97.81 602 VAL A N 1
ATOM 4761 C CA . VAL A 1 602 ? -6.266 12.955 31.716 1.00 97.81 602 VAL A CA 1
ATOM 4762 C C . VAL A 1 602 ? -7.012 11.878 30.936 1.00 97.81 602 VAL A C 1
ATOM 4764 O O . VAL A 1 602 ? -8.180 12.076 30.603 1.00 97.81 602 VAL A O 1
ATOM 4767 N N . ALA A 1 603 ? -6.386 10.720 30.713 1.00 96.88 603 ALA A N 1
ATOM 4768 C CA . ALA A 1 603 ? -6.991 9.598 30.003 1.00 96.88 603 ALA A CA 1
ATOM 4769 C C . ALA A 1 603 ? -8.291 9.128 30.675 1.00 96.88 603 ALA A C 1
ATOM 4771 O O . ALA A 1 603 ? -9.279 8.874 29.990 1.00 96.88 603 ALA A O 1
ATOM 4772 N N . ALA A 1 604 ? -8.347 9.098 32.011 1.00 96.50 604 ALA A N 1
ATOM 4773 C CA . ALA A 1 604 ? -9.553 8.744 32.768 1.00 96.50 604 ALA A CA 1
ATOM 4774 C C . ALA A 1 604 ? -10.723 9.741 32.609 1.00 96.50 604 ALA A C 1
ATOM 4776 O O . ALA A 1 604 ? -11.860 9.430 32.970 1.00 96.50 604 ALA A O 1
ATOM 4777 N N . LYS A 1 605 ? -10.451 10.946 32.094 1.00 97.31 605 LYS A N 1
ATOM 4778 C CA . LYS A 1 605 ? -11.422 12.033 31.907 1.00 97.31 605 LYS A CA 1
ATOM 4779 C C . LYS A 1 605 ? -11.699 12.360 30.435 1.00 97.31 605 LYS A C 1
ATOM 4781 O O . LYS A 1 605 ? -12.463 13.284 30.168 1.00 97.31 605 LYS A O 1
ATOM 4786 N N . LEU A 1 606 ? -11.127 11.618 29.489 1.00 95.69 606 LEU A N 1
ATOM 4787 C CA . LEU A 1 606 ? -11.546 11.645 28.087 1.00 95.69 606 LEU A CA 1
ATOM 4788 C C . LEU A 1 606 ? -12.815 10.805 27.924 1.00 95.69 606 LEU A C 1
ATOM 4790 O O . LEU A 1 606 ? -12.922 9.711 28.482 1.00 95.69 606 LEU A O 1
ATOM 4794 N N . ARG A 1 607 ? -13.801 11.334 27.195 1.00 91.50 607 ARG A N 1
ATOM 4795 C CA . ARG A 1 607 ? -15.081 10.661 26.948 1.00 91.50 607 ARG A CA 1
ATOM 4796 C C . ARG A 1 607 ? -15.526 10.914 25.519 1.00 91.50 607 ARG A C 1
ATOM 4798 O O . ARG A 1 607 ? -15.568 12.064 25.094 1.00 91.50 607 ARG A O 1
ATOM 4805 N N . MET A 1 608 ? -15.883 9.844 24.816 1.00 92.50 608 MET A N 1
ATOM 4806 C CA . MET A 1 608 ? -16.517 9.938 23.505 1.00 92.50 608 MET A CA 1
ATOM 4807 C C . MET A 1 608 ? -17.941 10.493 23.633 1.00 92.50 608 MET A C 1
ATOM 4809 O O . MET A 1 608 ? -18.623 10.212 24.629 1.00 92.50 608 MET A O 1
ATOM 4813 N N . PRO A 1 609 ? -18.417 11.241 22.630 1.00 93.19 609 PRO A N 1
ATOM 4814 C CA . PRO A 1 609 ? -19.785 11.721 22.606 1.00 93.19 609 PRO A CA 1
ATOM 4815 C C . PRO A 1 609 ? -20.731 10.549 22.289 1.00 93.19 609 PRO A C 1
ATOM 4817 O O . PRO A 1 609 ? -20.592 9.868 21.279 1.00 93.19 609 PRO A O 1
ATOM 4820 N N . ILE A 1 610 ? -21.721 10.299 23.151 1.00 92.69 610 ILE A N 1
ATOM 4821 C CA . ILE A 1 610 ? -22.708 9.217 22.981 1.00 92.69 610 ILE A CA 1
ATOM 4822 C C . ILE A 1 610 ? -24.107 9.828 22.923 1.00 92.69 610 ILE A C 1
ATOM 4824 O O . ILE A 1 610 ? -24.452 10.687 23.734 1.00 92.69 610 ILE A O 1
ATOM 4828 N N . ASP A 1 611 ? -24.930 9.388 21.973 1.00 93.31 611 ASP A N 1
ATOM 4829 C CA . ASP A 1 611 ? -26.353 9.722 21.961 1.00 93.31 611 ASP A CA 1
ATOM 4830 C C . ASP A 1 611 ? -27.091 8.951 23.067 1.00 93.31 611 ASP A C 1
ATOM 4832 O O . ASP A 1 611 ? -27.169 7.720 23.052 1.00 93.31 611 ASP A O 1
ATOM 4836 N N . GLU A 1 612 ? -27.662 9.670 24.034 1.00 90.25 612 GLU A N 1
ATOM 4837 C CA . GLU A 1 612 ? -28.281 9.061 25.219 1.00 90.25 612 GLU A CA 1
ATOM 4838 C C . GLU A 1 612 ? -29.508 8.192 24.893 1.00 90.25 612 GLU A C 1
ATOM 4840 O O . GLU A 1 612 ? -29.794 7.230 25.609 1.00 90.25 612 GLU A O 1
ATOM 4845 N N . LYS A 1 613 ? -30.243 8.506 23.817 1.00 90.31 613 LYS A N 1
ATOM 4846 C CA . LYS A 1 613 ? -31.482 7.798 23.455 1.00 90.31 613 LYS A CA 1
ATOM 4847 C C . LYS A 1 613 ? -31.208 6.459 22.781 1.00 90.31 613 LYS A C 1
ATOM 4849 O O . LYS A 1 613 ? -31.908 5.481 23.041 1.00 90.31 613 LYS A O 1
ATOM 4854 N N . THR A 1 614 ? -30.234 6.427 21.879 1.00 90.25 614 THR A N 1
ATOM 4855 C CA . THR A 1 614 ? -29.933 5.265 21.032 1.00 90.25 614 THR A CA 1
ATOM 4856 C C . THR A 1 614 ? -28.724 4.472 21.514 1.00 90.25 614 THR A C 1
ATOM 4858 O O . THR A 1 614 ? -28.588 3.298 21.158 1.00 90.25 614 THR A O 1
ATOM 4861 N N . SER A 1 615 ? -27.882 5.070 22.364 1.00 91.50 615 SER A N 1
ATOM 4862 C CA . SER A 1 615 ? -26.556 4.552 22.716 1.00 91.50 615 SER A CA 1
ATOM 4863 C C . SER A 1 615 ? -25.737 4.259 21.454 1.00 91.50 615 SER A C 1
ATOM 4865 O O . SER A 1 615 ? -25.233 3.157 21.266 1.00 91.50 615 SER A O 1
ATOM 4867 N N . ILE A 1 616 ? -25.701 5.228 20.541 1.00 92.56 616 ILE A N 1
ATOM 4868 C CA . ILE A 1 616 ? -24.781 5.253 19.405 1.00 92.56 616 ILE A CA 1
ATOM 4869 C C . ILE A 1 616 ? -23.656 6.219 19.776 1.00 92.56 616 ILE A C 1
ATOM 4871 O O . ILE A 1 616 ? -23.926 7.324 20.254 1.00 92.56 616 ILE A O 1
ATOM 4875 N N . ILE A 1 617 ? -22.408 5.793 19.589 1.00 93.94 617 ILE A N 1
ATOM 4876 C CA . ILE A 1 617 ? -21.252 6.692 19.651 1.00 93.94 617 ILE A CA 1
ATOM 4877 C C . ILE A 1 617 ? -21.395 7.653 18.473 1.00 93.94 617 ILE A C 1
ATOM 4879 O O . ILE A 1 617 ? -21.554 7.198 17.347 1.00 93.94 617 ILE A O 1
ATOM 4883 N N . LYS A 1 618 ? -21.421 8.956 18.738 1.00 95.00 618 LYS A N 1
ATOM 4884 C CA . LYS A 1 618 ? -21.454 9.990 17.701 1.00 95.00 618 LYS A CA 1
ATOM 4885 C C . LYS A 1 618 ? -20.034 10.175 17.163 1.00 95.00 618 LYS A C 1
ATOM 4887 O O . LYS A 1 618 ? -19.114 10.098 17.961 1.00 95.00 618 LYS A O 1
ATOM 4892 N N . GLU A 1 619 ? -19.853 10.483 15.881 1.00 94.88 619 GLU A N 1
ATOM 4893 C CA . GLU A 1 619 ? -18.524 10.811 15.322 1.00 94.88 619 GLU A CA 1
ATOM 4894 C C . GLU A 1 619 ? -17.952 12.062 15.985 1.00 94.88 619 GLU A C 1
ATOM 4896 O O . GLU A 1 619 ? -16.759 12.148 16.232 1.00 94.88 619 GLU A O 1
ATOM 4901 N N . TYR A 1 620 ? -18.812 13.014 16.352 1.00 95.88 620 TYR A N 1
ATOM 4902 C CA . TYR A 1 620 ? -18.408 14.253 17.004 1.00 95.88 620 TYR A CA 1
ATOM 4903 C C . TYR A 1 620 ? -19.520 14.865 17.854 1.00 95.88 620 TYR 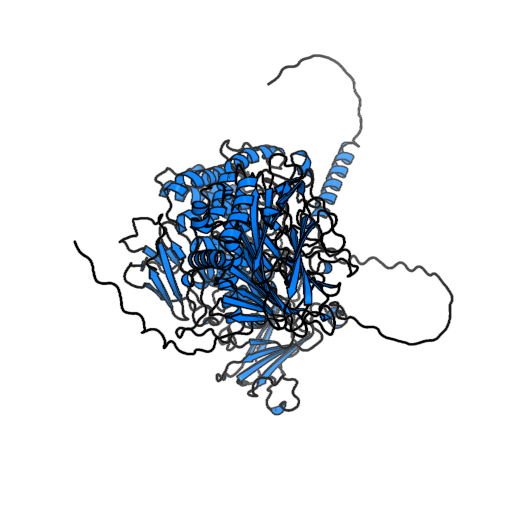A C 1
ATOM 4905 O O . TYR A 1 620 ? -20.699 14.475 17.797 1.00 95.88 620 TYR A O 1
ATOM 4913 N N . GLU A 1 621 ? -19.161 15.844 18.683 1.00 93.88 621 GLU A N 1
ATOM 4914 C CA . GLU A 1 621 ? -20.141 16.575 19.477 1.00 93.88 621 GLU A CA 1
ATOM 4915 C C . GLU A 1 621 ? -21.044 17.423 18.568 1.00 93.88 621 GLU A C 1
ATOM 4917 O O . GLU A 1 621 ? -20.590 18.143 17.689 1.00 93.88 621 GLU A O 1
ATOM 4922 N N . GLY A 1 622 ? -22.362 17.330 18.767 1.00 91.50 622 GLY A N 1
ATOM 4923 C CA . GLY A 1 622 ? -23.347 17.991 17.901 1.00 91.50 622 GLY A CA 1
ATOM 4924 C C . GLY A 1 622 ? -23.737 17.231 16.622 1.00 91.50 622 GLY A C 1
ATOM 4925 O O . GLY A 1 622 ? -24.630 17.702 15.917 1.00 91.50 622 GLY A O 1
ATOM 4926 N N . MET A 1 623 ? -23.158 16.051 16.348 1.00 94.00 623 MET A N 1
ATOM 4927 C CA . MET A 1 623 ? -23.562 15.200 15.218 1.00 94.00 623 MET A CA 1
ATOM 4928 C C . MET A 1 623 ? -25.079 14.938 15.214 1.00 94.00 623 MET A C 1
ATOM 4930 O O . MET A 1 623 ? -25.683 14.641 16.250 1.00 94.00 623 MET A O 1
ATOM 4934 N N . THR A 1 624 ? -25.693 15.006 14.030 1.00 90.31 624 THR A N 1
ATOM 4935 C CA . THR A 1 624 ? -27.122 14.719 13.812 1.00 90.31 624 THR A CA 1
ATOM 4936 C C . THR A 1 624 ? -27.322 13.441 12.991 1.00 90.31 624 THR A C 1
ATOM 4938 O O . THR A 1 624 ? -26.382 12.871 12.449 1.00 90.31 624 THR A O 1
ATOM 4941 N N . GLY A 1 625 ? -28.565 12.976 12.852 1.00 86.44 625 GLY A N 1
ATOM 4942 C CA . GLY A 1 625 ? -28.898 11.766 12.087 1.00 86.44 625 GLY A CA 1
ATOM 4943 C C . GLY A 1 625 ? -28.703 11.859 10.564 1.00 86.44 625 GLY A C 1
ATOM 4944 O O . GLY A 1 625 ? -28.878 10.852 9.877 1.00 86.44 625 GLY A O 1
ATOM 4945 N N . ASN A 1 626 ? -28.350 13.025 10.012 1.00 84.69 626 ASN A N 1
ATOM 4946 C CA . ASN A 1 626 ? -28.231 13.257 8.564 1.00 84.69 626 ASN A CA 1
ATOM 4947 C C . ASN A 1 626 ? -26.798 13.138 8.016 1.00 84.69 626 ASN A C 1
ATOM 4949 O O . ASN A 1 626 ? -26.552 13.585 6.900 1.00 84.69 626 ASN A O 1
ATOM 4953 N N . VAL A 1 627 ? -25.875 12.531 8.763 1.00 88.06 627 VAL A N 1
ATOM 4954 C CA . VAL A 1 627 ? -24.507 12.285 8.280 1.00 88.06 627 VAL A CA 1
ATOM 4955 C C . VAL A 1 627 ? -24.471 11.322 7.089 1.00 88.06 627 VAL A C 1
ATOM 4957 O O . VAL A 1 627 ? -25.326 10.427 6.985 1.00 88.06 627 VAL A O 1
ATOM 4960 N N . ASP A 1 628 ? -23.479 11.542 6.231 1.00 88.06 628 ASP A N 1
ATOM 4961 C CA . ASP A 1 628 ? -22.966 10.660 5.181 1.00 88.06 628 ASP A CA 1
ATOM 4962 C C . ASP A 1 628 ? -21.459 10.565 5.423 1.00 88.06 628 ASP A C 1
ATOM 4964 O O . ASP A 1 628 ? -20.834 11.601 5.631 1.00 88.06 628 ASP A O 1
ATOM 4968 N N . VAL A 1 629 ? -20.914 9.353 5.461 1.00 90.81 629 VAL A N 1
ATOM 4969 C CA . VAL A 1 629 ? -19.579 9.092 6.022 1.00 90.81 629 VAL A CA 1
ATOM 4970 C C . VAL A 1 629 ? -18.614 8.708 4.911 1.00 90.81 629 VAL A C 1
ATOM 4972 O O . VAL A 1 629 ? -18.876 7.757 4.167 1.00 90.81 629 VAL A O 1
ATOM 4975 N N . LYS A 1 630 ? -17.497 9.427 4.772 1.00 91.69 630 LYS A N 1
ATOM 4976 C CA . LYS A 1 630 ? -16.502 9.206 3.711 1.00 91.69 630 LYS A CA 1
ATOM 4977 C C . LYS A 1 630 ? -15.832 7.843 3.838 1.00 91.69 630 LYS A C 1
ATOM 4979 O O . LYS A 1 630 ? -15.723 7.122 2.848 1.00 91.69 630 LYS A O 1
ATOM 4984 N N . GLN A 1 631 ? -15.389 7.478 5.037 1.00 92.88 631 GLN A N 1
ATOM 4985 C CA . GLN A 1 631 ? -14.602 6.273 5.322 1.00 92.88 631 GLN A CA 1
ATOM 4986 C C . GLN A 1 631 ? -14.791 5.818 6.772 1.00 92.88 631 GLN A C 1
ATOM 4988 O O . GLN A 1 631 ? -15.429 6.505 7.558 1.00 92.88 631 GLN A O 1
ATOM 4993 N N . ALA A 1 632 ? -14.264 4.643 7.129 1.00 95.06 632 ALA A N 1
ATOM 4994 C CA . ALA A 1 632 ? -14.391 4.127 8.491 1.00 95.06 632 ALA A CA 1
ATOM 4995 C C . ALA A 1 632 ? -13.796 5.114 9.511 1.00 95.06 632 ALA A C 1
ATOM 4997 O O . ALA A 1 632 ? -12.643 5.512 9.371 1.00 95.06 632 ALA A O 1
ATOM 4998 N N . ASP A 1 633 ? -14.586 5.445 10.533 1.00 96.06 633 ASP A N 1
ATOM 4999 C CA . ASP A 1 633 ? -14.239 6.403 11.587 1.00 96.06 633 ASP A CA 1
ATOM 5000 C C . ASP A 1 633 ? -14.499 5.793 12.973 1.00 96.06 633 ASP A C 1
ATOM 5002 O O . ASP A 1 633 ? -13.634 5.118 13.527 1.00 96.06 633 ASP A O 1
ATOM 5006 N N . VAL A 1 634 ? -15.735 5.868 13.484 1.00 95.62 634 VAL A N 1
ATOM 5007 C CA . VAL A 1 634 ? -16.113 5.258 14.774 1.00 95.62 634 VAL A CA 1
ATOM 5008 C C . VAL A 1 634 ? -15.835 3.752 14.792 1.00 95.62 634 VAL A C 1
ATOM 5010 O O . VAL A 1 634 ? -15.484 3.195 15.828 1.00 95.62 634 VAL A O 1
ATOM 5013 N N . VAL A 1 635 ? -15.935 3.082 13.641 1.00 95.25 635 VAL A N 1
ATOM 5014 C CA . VAL A 1 635 ? -15.623 1.648 13.497 1.00 95.25 635 VAL A CA 1
ATOM 5015 C C . VAL A 1 635 ? -14.132 1.356 13.733 1.00 95.25 635 VAL A C 1
ATOM 5017 O O . VAL A 1 635 ? -13.790 0.265 14.187 1.00 95.25 635 VAL A O 1
ATOM 5020 N N . LEU A 1 636 ? -13.239 2.327 13.508 1.00 96.62 636 LEU A N 1
ATOM 5021 C CA . LEU A 1 636 ? -11.807 2.178 13.783 1.00 96.62 636 LEU A CA 1
ATOM 5022 C C . LEU A 1 636 ? -11.487 2.101 15.281 1.00 96.62 636 LEU A C 1
ATOM 5024 O O . LEU A 1 636 ? -10.426 1.601 15.652 1.00 96.62 636 LEU A O 1
ATOM 5028 N N . ILE A 1 637 ? -12.402 2.539 16.153 1.00 95.88 637 ILE A N 1
ATOM 5029 C CA . ILE A 1 637 ? -12.252 2.415 17.610 1.00 95.88 637 ILE A CA 1
ATOM 5030 C C . ILE A 1 637 ? -12.200 0.935 18.019 1.00 95.88 637 ILE A C 1
ATOM 5032 O O . ILE A 1 637 ? -11.382 0.549 18.856 1.00 95.88 637 ILE A O 1
ATOM 5036 N N . ASP A 1 638 ? -13.039 0.095 17.411 1.00 94.44 638 ASP A N 1
ATOM 5037 C CA . ASP A 1 638 ? -13.015 -1.351 17.639 1.00 94.44 638 ASP A CA 1
ATOM 5038 C C . ASP A 1 638 ? -11.870 -2.028 16.861 1.00 94.44 638 ASP A C 1
ATOM 5040 O O . ASP A 1 638 ? -11.162 -2.853 17.436 1.00 94.44 638 ASP A O 1
ATOM 5044 N N . ASP A 1 639 ? -11.644 -1.644 15.596 1.00 95.00 639 ASP A N 1
ATOM 5045 C CA . ASP A 1 639 ? -10.624 -2.253 14.720 1.00 95.00 639 ASP A CA 1
ATOM 5046 C C . ASP A 1 639 ? -9.183 -2.032 15.218 1.00 95.00 639 ASP A C 1
ATOM 5048 O O . ASP A 1 639 ? -8.404 -2.977 15.332 1.00 95.00 639 ASP A O 1
ATOM 5052 N N . LEU A 1 640 ? -8.812 -0.778 15.506 1.00 93.94 640 LEU A N 1
ATOM 5053 C CA . LEU A 1 640 ? -7.421 -0.385 15.768 1.00 93.94 640 LEU A CA 1
ATOM 5054 C C . LEU A 1 640 ? -7.098 -0.242 17.255 1.00 93.94 640 LEU A C 1
ATOM 5056 O O . LEU A 1 640 ? -5.955 -0.454 17.655 1.00 93.94 640 LEU A O 1
ATOM 5060 N N . LEU A 1 641 ? -8.077 0.164 18.070 1.00 93.06 641 LEU A N 1
ATOM 5061 C CA . LEU A 1 641 ? -7.851 0.486 19.486 1.00 93.06 641 LEU A CA 1
ATOM 5062 C C . LEU A 1 641 ? -8.318 -0.624 20.428 1.00 93.06 641 LEU A C 1
ATOM 5064 O O . LEU A 1 641 ? -7.990 -0.582 21.615 1.00 93.06 641 LEU A O 1
ATOM 5068 N N . HIS A 1 642 ? -9.104 -1.581 19.920 1.00 83.75 642 HIS A N 1
ATOM 5069 C CA . HIS A 1 642 ? -9.744 -2.648 20.697 1.00 83.75 642 HIS A CA 1
ATOM 5070 C C . HIS A 1 642 ? -10.517 -2.112 21.914 1.00 83.75 642 HIS A C 1
ATOM 5072 O O . HIS A 1 642 ? -10.607 -2.748 22.971 1.00 83.75 642 HIS A O 1
ATOM 5078 N N . PHE A 1 643 ? -11.073 -0.905 21.777 1.00 79.19 643 PHE A N 1
ATOM 5079 C CA . PHE A 1 643 ? -11.819 -0.229 22.831 1.00 79.19 643 PHE A CA 1
ATOM 5080 C C . PHE A 1 643 ? -13.295 -0.640 22.753 1.00 79.19 643 PHE A C 1
ATOM 5082 O O . PHE A 1 643 ? -14.174 0.157 22.422 1.00 79.19 643 PHE A O 1
ATOM 5089 N N . HIS A 1 644 ? -13.579 -1.915 23.038 1.00 74.50 644 HIS A N 1
ATOM 5090 C CA . HIS A 1 644 ? -14.940 -2.437 22.926 1.00 74.50 644 HIS A CA 1
ATOM 5091 C C . HIS A 1 644 ? -15.868 -1.826 23.967 1.00 74.50 644 HIS A C 1
ATOM 5093 O O . HIS A 1 644 ? -15.644 -1.905 25.180 1.00 74.50 644 HIS A O 1
ATOM 5099 N N . GLN A 1 645 ? -16.972 -1.276 23.479 1.00 73.81 645 GLN A N 1
ATOM 5100 C CA . GLN A 1 645 ? -18.037 -0.726 24.297 1.00 73.81 645 GLN A CA 1
ATOM 5101 C C . GLN A 1 645 ? -19.320 -1.528 24.096 1.00 73.81 645 GLN A C 1
ATOM 5103 O O . GLN A 1 645 ? -19.504 -2.247 23.114 1.00 73.81 645 GLN A O 1
ATOM 5108 N N . LYS A 1 646 ? -20.265 -1.395 25.032 1.0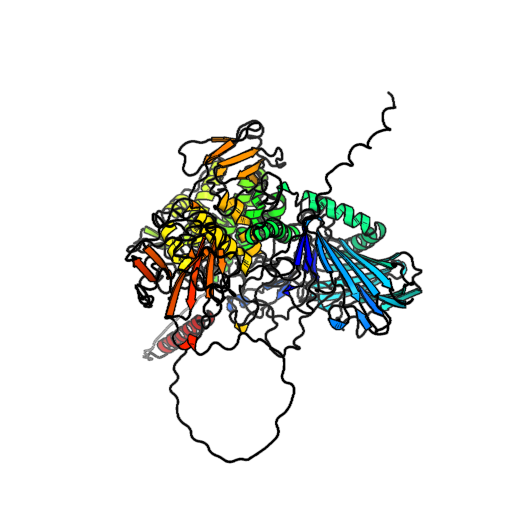0 77.19 646 LYS A N 1
ATOM 5109 C CA . LYS A 1 646 ? -21.588 -2.035 24.897 1.00 77.19 646 LYS A CA 1
ATOM 5110 C C . LYS A 1 646 ? -22.341 -1.529 23.650 1.00 77.19 646 LYS A C 1
ATOM 5112 O O . LYS A 1 646 ? -23.290 -2.171 23.205 1.00 77.19 646 LYS A O 1
ATOM 5117 N N . GLU A 1 647 ? -21.936 -0.379 23.115 1.00 83.75 647 GLU A N 1
ATOM 5118 C CA . GLU A 1 647 ? -22.466 0.283 21.927 1.00 83.75 647 GLU A CA 1
ATOM 5119 C C . GLU A 1 647 ? -21.855 -0.194 20.598 1.00 83.75 647 GLU A C 1
ATOM 5121 O O . GLU A 1 647 ? -22.463 0.066 19.561 1.00 83.75 647 GLU A O 1
ATOM 5126 N N . SER A 1 648 ? -20.718 -0.903 20.593 1.00 89.19 648 SER A N 1
ATOM 5127 C CA . SER A 1 648 ? -19.923 -1.155 19.377 1.00 89.19 648 SER A CA 1
ATOM 5128 C C . SER A 1 648 ? -20.714 -1.810 18.234 1.00 89.19 648 SER A C 1
ATOM 5130 O O . SER A 1 648 ? -20.674 -1.343 17.099 1.00 89.19 648 SER A O 1
ATOM 5132 N N . LEU A 1 649 ? -21.543 -2.825 18.523 1.00 88.81 649 LEU A N 1
ATOM 5133 C CA . LEU A 1 649 ? -22.392 -3.456 17.497 1.00 88.81 649 LEU A CA 1
ATOM 5134 C C . LEU A 1 649 ? -23.404 -2.468 16.886 1.00 88.81 649 LEU A C 1
ATOM 5136 O O . LEU A 1 649 ? -23.670 -2.505 15.688 1.00 88.81 649 LEU A O 1
ATOM 5140 N N . ARG A 1 650 ? -23.960 -1.556 17.696 1.00 89.12 650 ARG A N 1
ATOM 5141 C CA . ARG A 1 650 ? -24.897 -0.532 17.202 1.00 89.12 650 ARG A CA 1
ATOM 5142 C C . ARG A 1 650 ? -24.183 0.506 16.348 1.00 89.12 650 ARG A C 1
ATOM 5144 O O . ARG A 1 650 ? -24.774 0.975 15.379 1.00 89.12 650 ARG A O 1
ATOM 5151 N N . ALA A 1 651 ? -22.953 0.863 16.716 1.00 90.88 651 ALA A N 1
ATOM 5152 C CA . ALA A 1 651 ? -22.116 1.749 15.923 1.00 90.88 651 ALA A CA 1
ATOM 5153 C C . ALA A 1 651 ? -21.795 1.109 14.565 1.00 90.88 651 ALA A C 1
ATOM 5155 O O . ALA A 1 651 ? -22.059 1.734 13.543 1.00 90.88 651 ALA A O 1
ATOM 5156 N N . LEU A 1 652 ? -21.357 -0.157 14.542 1.00 92.00 652 LEU A N 1
ATOM 5157 C CA . LEU A 1 652 ? -21.120 -0.909 13.306 1.00 92.00 652 LEU A CA 1
ATOM 5158 C C . LEU A 1 652 ? -22.339 -0.865 12.370 1.00 92.00 652 LEU A C 1
ATOM 5160 O O . LEU A 1 652 ? -22.212 -0.461 11.216 1.00 92.00 652 LEU A O 1
ATOM 5164 N N . ASP A 1 653 ? -23.524 -1.230 12.869 1.00 89.44 653 ASP A N 1
ATOM 5165 C CA . ASP A 1 653 ? -24.750 -1.252 12.061 1.00 89.44 653 ASP A CA 1
ATOM 5166 C C . ASP A 1 653 ? -25.168 0.140 11.567 1.00 89.44 653 ASP A C 1
ATOM 5168 O O . ASP A 1 653 ? -25.628 0.289 10.431 1.00 89.44 653 ASP A O 1
ATOM 5172 N N . TYR A 1 654 ? -25.030 1.165 12.414 1.00 91.44 654 TYR A N 1
ATOM 5173 C CA . TYR A 1 654 ? -25.373 2.540 12.061 1.00 91.44 654 TYR A CA 1
ATOM 5174 C C . TYR A 1 654 ? -24.429 3.089 10.988 1.00 91.44 654 TYR A C 1
ATOM 5176 O O . TYR A 1 654 ? -24.896 3.539 9.942 1.00 91.44 654 TYR A O 1
ATOM 5184 N N . TYR A 1 655 ? -23.117 3.011 11.212 1.00 93.25 655 TYR A N 1
ATOM 5185 C CA . TYR A 1 655 ? -22.116 3.610 10.333 1.00 93.25 655 TYR A CA 1
ATOM 5186 C C . TYR A 1 655 ? -21.958 2.861 9.015 1.00 93.25 655 TYR A C 1
ATOM 5188 O O . TYR A 1 655 ? -21.891 3.499 7.967 1.00 93.25 655 TYR A O 1
ATOM 5196 N N . ALA A 1 656 ? -22.079 1.531 9.013 1.00 90.25 656 ALA A N 1
ATOM 5197 C CA . ALA A 1 656 ? -22.095 0.768 7.766 1.00 90.25 656 ALA A CA 1
ATOM 5198 C C . ALA A 1 656 ? -23.252 1.187 6.842 1.00 90.25 656 ALA A C 1
ATOM 5200 O O . ALA A 1 656 ? -23.119 1.193 5.620 1.00 90.25 656 ALA A O 1
ATOM 5201 N N . ALA A 1 657 ? -24.394 1.579 7.414 1.00 86.12 657 ALA A N 1
ATOM 5202 C CA . ALA A 1 657 ? -25.529 2.083 6.650 1.00 86.12 657 ALA A CA 1
ATOM 5203 C C . ALA A 1 657 ? -25.384 3.546 6.195 1.00 86.12 657 ALA A C 1
ATOM 5205 O O . ALA A 1 657 ? -26.092 3.960 5.270 1.00 86.12 657 ALA A O 1
ATOM 5206 N N . LYS A 1 658 ? -24.519 4.319 6.861 1.00 88.25 658 LYS A N 1
ATOM 5207 C CA . LYS A 1 658 ? -24.185 5.716 6.548 1.00 88.25 658 LYS A CA 1
ATOM 5208 C C . LYS A 1 658 ? -22.963 5.867 5.649 1.00 88.25 658 LYS A C 1
ATOM 5210 O O . LYS A 1 658 ? -22.707 6.967 5.179 1.00 88.25 658 LYS A O 1
ATOM 5215 N N . GLN A 1 659 ? -22.250 4.775 5.405 1.00 89.69 659 GLN A N 1
ATOM 5216 C CA . GLN A 1 659 ? -21.049 4.754 4.597 1.00 89.69 659 GLN A CA 1
ATOM 5217 C C . GLN A 1 659 ? -21.340 5.147 3.143 1.00 89.69 659 GLN A C 1
ATOM 5219 O O . GLN A 1 659 ? -22.129 4.498 2.442 1.00 89.69 659 GLN A O 1
ATOM 5224 N N . SER A 1 660 ? -20.644 6.179 2.676 1.00 85.38 660 SER A N 1
ATOM 5225 C CA . SER A 1 660 ? -20.667 6.608 1.287 1.00 85.38 660 SER A CA 1
ATOM 5226 C C . SER A 1 660 ? -20.099 5.519 0.381 1.00 85.38 660 SER A C 1
ATOM 5228 O O . SER A 1 660 ? -19.123 4.830 0.696 1.00 85.38 660 SER A O 1
ATOM 5230 N N . ARG A 1 661 ? -20.705 5.385 -0.801 1.00 76.81 661 ARG A N 1
ATOM 5231 C CA . ARG A 1 661 ? -20.213 4.500 -1.868 1.00 76.81 661 ARG A CA 1
ATOM 5232 C C . ARG A 1 661 ? -19.009 5.081 -2.605 1.00 76.81 661 ARG A C 1
ATOM 5234 O O . ARG A 1 661 ? -18.326 4.338 -3.290 1.00 76.81 661 ARG A O 1
ATOM 5241 N N . LEU A 1 662 ? -18.763 6.383 -2.481 1.00 74.38 662 LEU A N 1
ATOM 5242 C CA . LEU A 1 662 ? -17.616 7.073 -3.083 1.00 74.38 662 LEU A CA 1
ATOM 5243 C C . LEU A 1 662 ? -16.447 7.188 -2.086 1.00 74.38 662 LEU A C 1
ATOM 5245 O O . LEU A 1 662 ? -15.621 8.091 -2.178 1.00 74.38 662 LEU A O 1
ATOM 5249 N N . GLY A 1 663 ? -16.442 6.325 -1.069 1.00 80.19 663 GLY A N 1
ATOM 5250 C CA . GLY A 1 663 ? -15.361 6.224 -0.101 1.00 80.19 663 GLY A CA 1
ATOM 5251 C C . GLY A 1 663 ? -14.177 5.412 -0.639 1.00 80.19 663 GLY A C 1
ATOM 5252 O O . GLY A 1 663 ? -14.368 4.500 -1.458 1.00 80.19 663 GLY A O 1
ATOM 5253 N N . PRO A 1 664 ? -12.958 5.683 -0.143 1.00 88.38 664 PRO A N 1
ATOM 5254 C CA . PRO A 1 664 ? -11.752 5.007 -0.594 1.00 88.38 664 PRO A CA 1
ATOM 5255 C C . PRO A 1 664 ? -11.707 3.528 -0.183 1.00 88.38 664 PRO A C 1
ATOM 5257 O O . PRO A 1 664 ? -12.274 3.110 0.837 1.00 88.38 664 PRO A O 1
ATOM 5260 N N . GLY A 1 665 ? -10.961 2.736 -0.958 1.00 87.56 665 GLY A N 1
ATOM 5261 C CA . GLY A 1 665 ? -10.876 1.270 -0.875 1.00 87.56 665 GLY A CA 1
ATOM 5262 C C . GLY A 1 665 ? -10.225 0.637 0.352 1.00 87.56 665 GLY A C 1
ATOM 5263 O O . GLY A 1 665 ? -9.882 -0.538 0.308 1.00 87.56 665 GLY A O 1
ATOM 5264 N N . MET A 1 666 ? -10.066 1.371 1.451 1.00 89.81 666 MET A N 1
ATOM 5265 C CA . MET A 1 666 ? -9.592 0.835 2.738 1.00 89.81 666 MET A CA 1
ATOM 5266 C C . MET A 1 666 ? -10.732 0.544 3.725 1.00 89.81 666 MET A C 1
ATOM 5268 O O . MET A 1 666 ? -10.620 -0.319 4.593 1.00 89.81 666 MET A O 1
ATOM 5272 N N . THR A 1 667 ? -11.866 1.221 3.547 1.00 93.12 667 THR A N 1
ATOM 5273 C CA . THR A 1 667 ? -12.969 1.287 4.508 1.00 93.12 667 THR A CA 1
ATOM 5274 C C . THR A 1 667 ? -13.528 -0.082 4.891 1.00 93.12 667 THR A C 1
ATOM 5276 O O . THR A 1 667 ? -13.558 -0.447 6.065 1.00 93.12 667 THR A O 1
ATOM 5279 N N . TYR A 1 668 ? -13.952 -0.877 3.905 1.00 94.56 668 TYR A N 1
ATOM 5280 C CA . TYR A 1 668 ? -14.667 -2.130 4.164 1.00 94.56 668 TYR A CA 1
ATOM 5281 C C . TYR A 1 668 ? -13.798 -3.226 4.792 1.00 94.56 668 TYR A C 1
ATOM 5283 O O . TYR A 1 668 ? -14.344 -4.182 5.340 1.00 94.56 668 TYR A O 1
ATOM 5291 N N . ALA A 1 669 ? -12.469 -3.083 4.781 1.00 96.38 669 ALA A N 1
ATOM 5292 C CA . ALA A 1 669 ? -11.597 -4.007 5.494 1.00 96.38 669 ALA A CA 1
ATOM 5293 C C . ALA A 1 669 ? -11.786 -3.896 7.015 1.00 96.38 669 ALA A C 1
ATOM 5295 O O . ALA A 1 669 ? -11.943 -4.919 7.680 1.00 96.38 669 ALA A O 1
ATOM 5296 N N . ALA A 1 670 ? -11.878 -2.670 7.545 1.00 96.69 670 ALA A N 1
ATOM 5297 C CA . ALA A 1 670 ? -12.195 -2.437 8.955 1.00 96.69 670 ALA A CA 1
ATOM 5298 C C . ALA A 1 670 ? -13.586 -2.991 9.304 1.00 96.69 670 ALA A C 1
ATOM 5300 O O . ALA A 1 670 ? -13.744 -3.707 10.291 1.00 96.69 670 ALA A O 1
ATOM 5301 N N . TYR A 1 671 ? -14.585 -2.768 8.439 1.00 95.88 671 TYR A N 1
ATOM 5302 C CA . TYR A 1 671 ? -15.916 -3.362 8.614 1.00 95.88 671 TYR A CA 1
ATOM 5303 C C . TYR A 1 671 ? -15.877 -4.896 8.619 1.00 95.88 671 TYR A C 1
ATOM 5305 O O . TYR A 1 671 ? -16.585 -5.507 9.412 1.00 95.88 671 TYR A O 1
ATOM 5313 N N . SER A 1 672 ? -15.053 -5.538 7.784 1.00 97.12 672 SER A N 1
ATOM 5314 C CA . SER A 1 672 ? -14.914 -7.001 7.770 1.00 97.12 672 SER A CA 1
ATOM 5315 C C . SER A 1 672 ? -14.335 -7.541 9.077 1.00 97.12 672 SER A C 1
ATOM 5317 O O . SER A 1 672 ? -14.879 -8.510 9.622 1.00 97.12 672 SER A O 1
ATOM 5319 N N . ILE A 1 673 ? -13.280 -6.898 9.591 1.00 97.50 673 ILE A N 1
ATOM 5320 C CA . ILE A 1 673 ? -12.611 -7.264 10.846 1.00 97.50 673 ILE A CA 1
ATOM 5321 C C . ILE A 1 673 ? -13.581 -7.096 12.021 1.00 97.50 673 ILE A C 1
ATOM 5323 O O . ILE A 1 673 ? -13.878 -8.063 12.725 1.00 97.50 673 ILE A O 1
ATOM 5327 N N . VAL A 1 674 ? -14.173 -5.908 12.162 1.00 96.44 674 VAL A N 1
ATOM 5328 C CA . VAL A 1 674 ? -15.089 -5.586 13.267 1.00 96.44 674 VAL A CA 1
ATOM 5329 C C . VAL A 1 674 ? -16.383 -6.397 13.185 1.00 96.44 674 VAL A C 1
ATOM 5331 O O . VAL A 1 674 ? -16.889 -6.866 14.204 1.00 96.44 674 VAL A O 1
ATOM 5334 N N . ALA A 1 675 ? -16.916 -6.650 11.984 1.00 95.88 675 ALA A N 1
ATOM 5335 C CA . ALA A 1 675 ? -18.073 -7.527 11.827 1.00 95.88 675 ALA A CA 1
ATOM 5336 C C . ALA A 1 675 ? -17.752 -8.971 12.218 1.00 95.88 675 ALA A C 1
ATOM 5338 O O . ALA A 1 675 ? -18.628 -9.640 12.767 1.00 95.88 675 ALA A O 1
ATOM 5339 N N . ASN A 1 676 ? -16.535 -9.464 11.959 1.00 95.69 676 ASN A N 1
ATOM 5340 C CA . ASN A 1 676 ? -16.133 -10.798 12.400 1.00 95.69 676 ASN A CA 1
ATOM 5341 C C . ASN A 1 676 ? -16.122 -10.887 13.925 1.00 95.69 676 ASN A C 1
ATOM 5343 O O . ASN A 1 676 ? -16.564 -11.879 14.502 1.00 95.69 676 ASN A O 1
ATOM 5347 N N . GLU A 1 677 ? -15.630 -9.841 14.576 1.00 93.31 677 GLU A N 1
ATOM 5348 C CA . GLU A 1 677 ? -15.542 -9.760 16.022 1.00 93.31 677 GLU A CA 1
ATOM 5349 C C . GLU A 1 677 ? -16.920 -9.640 16.688 1.00 93.31 677 GLU A C 1
ATOM 5351 O O . GLU A 1 677 ? -17.262 -10.464 17.540 1.00 93.31 677 GLU A O 1
ATOM 5356 N N . LEU A 1 678 ? -17.729 -8.662 16.273 1.00 92.69 678 LEU A N 1
ATOM 5357 C CA . LEU A 1 678 ? -18.909 -8.223 17.022 1.00 92.69 678 LEU A CA 1
ATOM 5358 C C . LEU A 1 678 ? -20.233 -8.845 16.574 1.00 92.69 678 LEU A C 1
ATOM 5360 O O . LEU A 1 678 ? -21.189 -8.850 17.357 1.00 92.69 678 LEU A O 1
ATOM 5364 N N . SER A 1 679 ? -20.339 -9.329 15.330 1.00 93.19 679 SER A N 1
ATOM 5365 C CA . SER A 1 679 ? -21.631 -9.797 14.815 1.00 93.19 679 SER A CA 1
ATOM 5366 C C . SER A 1 679 ? -22.113 -11.025 15.595 1.00 93.19 679 SER A C 1
ATOM 5368 O O . SER A 1 679 ? -21.366 -11.994 15.745 1.00 93.19 679 SER A O 1
ATOM 5370 N N . PRO A 1 680 ? -23.372 -11.045 16.067 1.00 92.31 680 PRO A N 1
ATOM 5371 C CA . PRO A 1 680 ? -23.896 -12.171 16.839 1.00 92.31 680 PRO A CA 1
ATOM 5372 C C . PRO A 1 680 ? -24.304 -13.366 15.964 1.00 92.31 680 PRO A C 1
ATOM 5374 O O . PRO A 1 680 ? -24.538 -14.457 16.482 1.00 92.31 680 PRO A O 1
ATOM 5377 N N . SER A 1 681 ? -24.451 -13.158 14.655 1.00 94.94 681 SER A N 1
ATOM 5378 C CA . SER A 1 681 ? -24.954 -14.138 13.696 1.00 94.94 681 SER A CA 1
ATOM 5379 C C . SER A 1 681 ? -24.554 -13.774 12.267 1.00 94.94 681 SER A C 1
ATOM 5381 O O . SER A 1 681 ? -24.222 -12.624 11.983 1.00 94.94 681 SER A O 1
ATOM 5383 N N . GLY A 1 682 ? -24.634 -14.746 11.359 1.00 94.81 682 GLY A N 1
ATOM 5384 C CA . GLY A 1 682 ? -24.415 -14.516 9.933 1.00 94.81 682 GLY A CA 1
ATOM 5385 C C . GLY A 1 682 ? -22.944 -14.461 9.512 1.00 94.81 682 GLY A C 1
ATOM 5386 O O . GLY A 1 682 ? -22.038 -14.864 10.238 1.00 94.81 682 GLY A O 1
ATOM 5387 N N . CYS A 1 683 ? -22.716 -14.011 8.284 1.00 95.44 683 CYS A N 1
ATOM 5388 C CA . CYS A 1 683 ? -21.432 -14.066 7.578 1.00 95.44 683 CYS A CA 1
ATOM 5389 C C . CYS A 1 683 ? -21.090 -12.739 6.888 1.00 95.44 683 CYS A C 1
ATOM 5391 O O . CYS A 1 683 ? -20.288 -12.717 5.958 1.00 95.44 683 CYS A O 1
ATOM 5393 N N . ALA A 1 684 ? -21.652 -11.623 7.358 1.00 94.81 684 ALA A N 1
ATOM 5394 C CA . ALA A 1 684 ? -21.419 -10.299 6.779 1.00 94.81 684 ALA A CA 1
ATOM 5395 C C . ALA A 1 684 ? -19.937 -9.884 6.752 1.00 94.81 684 ALA A C 1
ATOM 5397 O O . ALA A 1 684 ? -19.527 -9.145 5.864 1.00 94.81 684 ALA A O 1
ATOM 5398 N N . SER A 1 685 ? -19.111 -10.417 7.661 1.00 96.31 685 SER A N 1
ATOM 5399 C CA . SER A 1 685 ? -17.650 -10.267 7.605 1.00 96.31 685 SER A CA 1
ATOM 5400 C C . SER A 1 685 ? -17.069 -10.685 6.244 1.00 96.31 685 SER A C 1
ATOM 5402 O O . SER A 1 685 ? -16.256 -9.954 5.681 1.00 96.31 685 SER A O 1
ATOM 5404 N N . TYR A 1 686 ? -17.546 -11.793 5.665 1.00 96.38 686 TYR A N 1
ATOM 5405 C CA . TYR A 1 686 ? -17.118 -12.237 4.337 1.00 96.38 686 TYR A CA 1
ATOM 5406 C C . TYR A 1 686 ? -17.649 -11.318 3.231 1.00 96.38 686 TYR A C 1
ATOM 5408 O O . TYR A 1 686 ? -16.905 -10.957 2.329 1.00 96.38 686 TYR A O 1
ATOM 5416 N N . THR A 1 687 ? -18.897 -10.847 3.323 1.00 95.44 687 THR A N 1
ATOM 5417 C CA . THR A 1 687 ? -19.427 -9.838 2.387 1.00 95.44 687 THR A CA 1
ATOM 5418 C C . THR A 1 687 ? -18.561 -8.573 2.371 1.00 95.44 687 THR A C 1
ATOM 5420 O O . THR A 1 687 ? -18.218 -8.077 1.298 1.00 95.44 687 THR A O 1
ATOM 5423 N N . TYR A 1 688 ? -18.164 -8.068 3.543 1.00 95.62 688 TYR A N 1
ATOM 5424 C CA . TYR A 1 688 ? -17.292 -6.898 3.657 1.00 95.62 688 TYR A CA 1
ATOM 5425 C C . TYR A 1 688 ? -15.874 -7.145 3.121 1.00 95.62 688 TYR A C 1
ATOM 5427 O O . TYR A 1 688 ? -15.298 -6.244 2.516 1.00 95.62 688 TYR A O 1
ATOM 5435 N N . ASP A 1 689 ? -15.330 -8.357 3.266 1.00 96.38 689 ASP A N 1
ATOM 5436 C CA . ASP A 1 689 ? -14.054 -8.749 2.646 1.00 96.38 689 ASP A CA 1
ATOM 5437 C C . ASP A 1 689 ? -14.133 -8.621 1.117 1.00 96.38 689 ASP A C 1
ATOM 5439 O O . ASP A 1 689 ? -13.334 -7.920 0.487 1.00 96.38 689 ASP A O 1
ATOM 5443 N N . LEU A 1 690 ? -15.202 -9.149 0.517 1.00 94.44 690 LEU A N 1
ATOM 5444 C CA . LEU A 1 690 ? -15.440 -8.995 -0.919 1.00 94.44 690 LEU A CA 1
ATOM 5445 C C . LEU A 1 690 ? -15.609 -7.514 -1.313 1.00 94.44 690 LEU A C 1
ATOM 5447 O O . LEU A 1 690 ? -15.121 -7.106 -2.368 1.00 94.44 690 LEU A O 1
ATOM 5451 N N . TYR A 1 691 ? -16.236 -6.688 -0.467 1.00 92.50 691 TYR A N 1
ATOM 5452 C CA . TYR A 1 691 ? -16.384 -5.243 -0.708 1.00 92.50 691 TYR A CA 1
ATOM 5453 C C . TYR A 1 691 ? -15.070 -4.481 -0.627 1.00 92.50 691 TYR A C 1
ATOM 5455 O O . TYR A 1 691 ? -14.875 -3.547 -1.398 1.00 92.50 691 TYR A O 1
ATOM 5463 N N . SER A 1 692 ? -14.161 -4.872 0.263 1.00 93.44 692 SER A N 1
ATOM 5464 C CA . SER A 1 692 ? -12.867 -4.197 0.415 1.00 93.44 692 SER A CA 1
ATOM 5465 C C . SER A 1 692 ? -11.915 -4.397 -0.760 1.00 93.44 692 SER A C 1
ATOM 5467 O O . SER A 1 692 ? -10.886 -3.735 -0.836 1.00 93.44 692 SER A O 1
ATOM 5469 N N . SER A 1 693 ? -12.236 -5.311 -1.675 1.00 92.56 693 SER A N 1
ATOM 5470 C CA . SER A 1 693 ? -11.270 -5.809 -2.642 1.00 92.56 693 SER A CA 1
ATOM 5471 C C . SER A 1 693 ? -11.810 -5.843 -4.070 1.00 92.56 693 SER A C 1
ATOM 5473 O O . SER A 1 693 ? -11.285 -5.158 -4.950 1.00 92.56 693 SER A O 1
ATOM 5475 N N . GLN A 1 694 ? -12.900 -6.573 -4.316 1.00 90.38 694 GLN A N 1
ATOM 5476 C CA . GLN A 1 694 ? -13.415 -6.818 -5.667 1.00 90.38 694 GLN A CA 1
ATOM 5477 C C . GLN A 1 694 ? -13.726 -5.557 -6.475 1.00 90.38 694 GLN A C 1
ATOM 5479 O O . GLN A 1 694 ? -13.346 -5.516 -7.645 1.00 90.38 694 GLN A O 1
ATOM 5484 N N . PRO A 1 695 ? -14.401 -4.528 -5.926 1.00 90.44 695 PRO A N 1
ATOM 5485 C CA . PRO A 1 695 ? -14.757 -3.380 -6.741 1.00 90.44 695 PRO A CA 1
ATOM 5486 C C . PRO A 1 695 ? -13.599 -2.382 -6.909 1.00 90.44 695 PRO A C 1
ATOM 5488 O O . PRO A 1 695 ? -13.718 -1.453 -7.707 1.00 90.44 695 PRO A O 1
ATOM 5491 N N . TYR A 1 696 ? -12.479 -2.575 -6.206 1.00 93.81 696 TYR A N 1
ATOM 5492 C CA . TYR A 1 696 ? -11.285 -1.729 -6.291 1.00 93.81 696 TYR A CA 1
ATOM 5493 C C . TYR A 1 696 ? -10.198 -2.354 -7.171 1.00 93.81 696 TYR A C 1
ATOM 5495 O O . TYR A 1 696 ? -9.498 -1.630 -7.878 1.00 93.81 696 TYR A O 1
ATOM 5503 N N . ALA A 1 697 ? -10.086 -3.684 -7.203 1.00 94.56 697 ALA A N 1
ATOM 5504 C CA . ALA A 1 697 ? -9.147 -4.388 -8.070 1.00 94.56 697 ALA A CA 1
ATOM 5505 C C . ALA A 1 697 ? -9.429 -4.116 -9.561 1.00 94.56 697 ALA A C 1
ATOM 5507 O O . ALA A 1 697 ? -10.575 -4.134 -10.021 1.00 94.56 697 ALA A O 1
ATOM 5508 N N . ARG A 1 698 ? -8.371 -3.873 -10.338 1.00 94.12 698 ARG A N 1
ATOM 5509 C CA . ARG A 1 698 ? -8.428 -3.694 -11.792 1.00 94.12 698 ARG A CA 1
ATOM 5510 C C . ARG A 1 698 ? -7.646 -4.786 -12.503 1.00 94.12 698 ARG A C 1
ATOM 5512 O O . ARG A 1 698 ? -6.534 -5.151 -12.112 1.00 94.12 698 ARG A O 1
ATOM 5519 N N . ALA A 1 699 ? -8.236 -5.274 -13.588 1.00 93.50 699 ALA A N 1
ATOM 5520 C CA . ALA A 1 699 ? -7.527 -6.095 -14.549 1.00 93.50 699 ALA A CA 1
ATOM 5521 C C . ALA A 1 699 ? -6.384 -5.293 -15.204 1.00 93.50 699 ALA A C 1
ATOM 5523 O O . ALA A 1 699 ? -6.516 -4.079 -15.370 1.00 93.50 699 ALA A O 1
ATOM 5524 N N . PRO A 1 700 ? -5.310 -5.965 -15.640 1.00 95.75 700 PRO A N 1
ATOM 5525 C CA . PRO A 1 700 ? -5.061 -7.398 -15.468 1.00 95.75 700 PRO A CA 1
ATOM 5526 C C . PRO A 1 700 ? -4.254 -7.729 -14.201 1.00 95.75 700 PRO A C 1
ATOM 5528 O O . PRO A 1 700 ? -4.153 -8.892 -13.824 1.00 95.75 700 PRO A O 1
ATOM 5531 N N . TRP A 1 701 ? -3.695 -6.718 -13.534 1.00 96.94 701 TRP A N 1
ATOM 5532 C CA . TRP A 1 701 ? -2.658 -6.905 -12.518 1.00 96.94 701 TRP A CA 1
ATOM 5533 C C . TRP A 1 701 ? -3.171 -6.973 -11.074 1.00 96.94 701 TRP A C 1
ATOM 5535 O O . TRP A 1 701 ? -2.367 -7.057 -10.157 1.00 96.94 701 TRP A O 1
ATOM 5545 N N . TYR A 1 702 ? -4.488 -6.917 -10.842 1.00 96.81 702 TYR A N 1
ATOM 5546 C CA . TYR A 1 702 ? -5.058 -6.814 -9.488 1.00 96.81 702 TYR A CA 1
ATOM 5547 C C . TYR A 1 702 ? -4.549 -5.581 -8.714 1.00 96.81 702 TYR A C 1
ATOM 5549 O O . TYR A 1 702 ? -4.554 -5.549 -7.485 1.00 96.81 702 TYR A O 1
ATOM 5557 N N . GLN A 1 703 ? -4.145 -4.529 -9.434 1.00 96.75 703 GLN A N 1
ATOM 5558 C CA . GLN A 1 703 ? -3.853 -3.229 -8.836 1.00 96.75 703 GLN A CA 1
ATOM 5559 C C . GLN A 1 703 ? -5.161 -2.546 -8.428 1.00 96.75 703 GLN A C 1
ATOM 5561 O O . GLN A 1 703 ? -6.155 -2.634 -9.149 1.00 96.75 703 GLN A O 1
ATOM 5566 N N . PHE A 1 704 ? -5.175 -1.877 -7.279 1.00 96.38 704 PHE A N 1
ATOM 5567 C CA . PHE A 1 704 ? -6.375 -1.235 -6.756 1.00 96.38 704 PHE A CA 1
ATOM 5568 C C . PHE A 1 704 ? -6.486 0.187 -7.299 1.00 96.38 704 PHE A C 1
ATOM 5570 O O . PHE A 1 704 ? -5.493 0.909 -7.377 1.00 96.38 704 PHE A O 1
ATOM 5577 N N . SER A 1 705 ? -7.700 0.582 -7.656 1.00 94.19 705 SER A N 1
ATOM 5578 C CA . SER A 1 705 ? -8.096 1.984 -7.748 1.00 94.19 705 SER A CA 1
ATOM 5579 C C . SER A 1 705 ? -8.517 2.469 -6.364 1.00 94.19 705 SER A C 1
ATOM 5581 O O . SER A 1 705 ? -9.089 1.697 -5.595 1.00 94.19 705 SER A O 1
ATOM 5583 N N . GLU A 1 706 ? -8.238 3.729 -6.038 1.00 92.25 706 GLU A N 1
ATOM 5584 C CA . GLU A 1 706 ? -8.696 4.352 -4.789 1.00 92.25 706 GLU A CA 1
ATOM 5585 C C . GLU A 1 706 ? -10.224 4.296 -4.659 1.00 92.25 706 GLU A C 1
ATOM 5587 O O . GLU A 1 706 ? -10.748 4.034 -3.578 1.00 92.25 706 GLU A O 1
ATOM 5592 N N . GLN A 1 707 ? -10.929 4.483 -5.776 1.00 88.25 707 GLN A N 1
ATOM 5593 C CA . GLN A 1 707 ? -12.378 4.648 -5.836 1.00 88.25 707 GLN A CA 1
ATOM 5594 C C . GLN A 1 707 ? -13.034 3.552 -6.684 1.00 88.25 707 GLN A C 1
ATOM 5596 O O . GLN A 1 707 ? -12.403 2.891 -7.515 1.00 88.25 707 GLN A O 1
ATOM 5601 N N . LEU A 1 708 ? -14.345 3.368 -6.506 1.00 85.81 708 LEU A N 1
ATOM 5602 C CA . LEU A 1 708 ? -15.117 2.386 -7.281 1.00 85.81 708 LEU A CA 1
ATOM 5603 C C . LEU A 1 708 ? -15.221 2.767 -8.769 1.00 85.81 708 LEU A C 1
ATOM 5605 O O . LEU A 1 708 ? -15.376 1.889 -9.616 1.00 85.81 708 LEU A O 1
ATOM 5609 N N . ILE A 1 709 ? -15.156 4.066 -9.082 1.00 82.88 709 ILE A N 1
ATOM 5610 C CA . ILE A 1 709 ? -15.323 4.627 -10.426 1.00 82.88 709 ILE A CA 1
ATOM 5611 C C . ILE A 1 709 ? -14.039 5.358 -10.821 1.00 82.88 709 ILE A C 1
ATOM 5613 O O . ILE A 1 709 ? -13.563 6.224 -10.094 1.00 82.88 709 ILE A O 1
ATOM 5617 N N . ASP A 1 710 ? -13.500 5.026 -11.995 1.00 83.75 710 ASP A N 1
ATOM 5618 C CA . ASP A 1 710 ? -12.246 5.612 -12.489 1.00 83.75 710 ASP A CA 1
ATOM 5619 C C . ASP A 1 710 ? -12.452 6.929 -13.264 1.00 83.75 710 ASP A C 1
ATOM 5621 O O . ASP A 1 710 ? -11.504 7.677 -13.506 1.00 83.75 710 ASP A O 1
ATOM 5625 N N . GLU A 1 711 ? -13.689 7.208 -13.677 1.00 76.44 711 GLU A N 1
ATOM 5626 C CA . GLU A 1 711 ? -14.062 8.348 -14.515 1.00 76.44 711 GLU A CA 1
ATOM 5627 C C . GLU A 1 711 ? -14.359 9.596 -13.669 1.00 76.44 711 GLU A C 1
ATOM 5629 O O . GLU A 1 711 ? -15.198 9.566 -12.768 1.00 76.44 711 GLU A O 1
ATOM 5634 N N . SER A 1 712 ? -13.735 10.726 -14.020 1.00 68.44 712 SER A N 1
ATOM 5635 C CA . SER A 1 712 ? -13.846 12.000 -13.286 1.00 68.44 712 SER A CA 1
ATOM 5636 C C . SER A 1 712 ? -15.295 12.469 -13.023 1.00 68.44 712 SER A C 1
ATOM 5638 O O . SER A 1 712 ? -15.610 12.764 -11.866 1.00 68.44 712 SER A O 1
ATOM 5640 N N . PRO A 1 713 ? -16.230 12.474 -14.002 1.00 67.75 713 PRO A N 1
ATOM 5641 C CA . PRO A 1 713 ? -17.606 12.927 -13.762 1.00 67.75 713 PRO A CA 1
ATOM 5642 C C . PRO A 1 713 ? -18.368 12.101 -12.715 1.00 67.75 713 PRO A C 1
ATOM 5644 O O . PRO A 1 713 ? -19.283 12.617 -12.075 1.00 67.75 713 PRO A O 1
ATOM 5647 N N . GLY A 1 714 ? -18.005 10.824 -12.549 1.00 62.81 714 GLY A N 1
ATOM 5648 C CA . GLY A 1 714 ? -18.576 9.923 -11.546 1.00 62.81 714 GLY A CA 1
ATOM 5649 C C . GLY A 1 714 ? -17.825 9.921 -10.212 1.00 62.81 714 GLY A C 1
ATOM 5650 O O . GLY A 1 714 ? -18.315 9.327 -9.256 1.00 62.81 714 GLY A O 1
ATOM 5651 N N . ASN A 1 715 ? -16.674 10.596 -10.140 1.00 67.31 715 ASN A N 1
ATOM 5652 C CA . ASN A 1 715 ? -15.755 10.587 -9.005 1.00 67.31 715 ASN A CA 1
ATOM 5653 C C . ASN A 1 715 ? -15.439 12.012 -8.509 1.00 67.31 715 ASN A C 1
ATOM 5655 O O . ASN A 1 715 ? -14.290 12.438 -8.428 1.00 67.31 715 ASN A O 1
ATOM 5659 N N . GLY A 1 716 ? -16.479 12.809 -8.253 1.00 62.47 716 GLY A N 1
ATOM 5660 C CA . GLY A 1 716 ? -16.321 14.154 -7.680 1.00 62.47 716 GLY A CA 1
ATOM 5661 C C . GLY A 1 716 ? -15.577 15.166 -8.566 1.00 62.47 716 GLY A C 1
ATOM 5662 O O . GLY A 1 716 ? -15.234 16.243 -8.088 1.00 62.47 716 GLY A O 1
ATOM 5663 N N . GLY A 1 717 ? -15.354 14.856 -9.848 1.00 64.12 717 GLY A N 1
ATOM 5664 C CA . GLY A 1 717 ? -14.605 15.691 -10.788 1.00 64.12 717 GLY A CA 1
ATOM 5665 C C . GLY A 1 717 ? -13.112 15.362 -10.891 1.00 64.12 717 GLY A C 1
ATOM 5666 O O . GLY A 1 717 ? -12.435 15.970 -11.716 1.00 64.12 717 GLY A O 1
ATOM 5667 N N . VAL A 1 718 ? -12.597 14.379 -10.146 1.00 66.88 718 VAL A N 1
ATOM 5668 C CA . VAL A 1 718 ? -11.174 13.987 -10.155 1.00 66.88 718 VAL A CA 1
ATOM 5669 C C . VAL A 1 718 ? -11.009 12.510 -10.500 1.00 66.88 718 VAL A C 1
ATOM 5671 O O . VAL A 1 718 ? -11.925 11.713 -10.311 1.00 66.88 718 VAL A O 1
ATOM 5674 N N . ARG A 1 719 ? -9.847 12.101 -11.015 1.00 80.00 719 ARG A N 1
ATOM 5675 C CA . ARG A 1 719 ? -9.553 10.672 -11.208 1.00 80.00 719 ARG A CA 1
ATOM 5676 C C . ARG A 1 719 ? -8.914 10.067 -9.947 1.00 80.00 719 ARG A C 1
ATOM 5678 O O . ARG A 1 719 ? -8.106 10.747 -9.316 1.00 80.00 719 ARG A O 1
ATOM 5685 N N . PRO A 1 720 ? -9.206 8.799 -9.612 1.00 88.06 720 PRO A N 1
ATOM 5686 C CA . PRO A 1 720 ? -8.722 8.174 -8.379 1.00 88.06 720 PRO A CA 1
ATOM 5687 C C . PRO A 1 720 ? -7.222 7.891 -8.384 1.00 88.06 720 PRO A C 1
ATOM 5689 O O . PRO A 1 720 ? -6.653 7.588 -9.438 1.00 88.06 720 PRO A O 1
ATOM 5692 N N . GLY A 1 721 ? -6.592 7.900 -7.210 1.00 91.19 721 GLY A N 1
ATOM 5693 C CA . GLY A 1 721 ? -5.225 7.413 -7.041 1.00 91.19 721 GLY A CA 1
ATOM 5694 C C . GLY A 1 721 ? -5.049 5.991 -7.595 1.00 91.19 721 GLY A C 1
ATOM 5695 O O . GLY A 1 721 ? -5.891 5.114 -7.381 1.00 91.19 721 GLY A O 1
ATOM 5696 N N . PHE A 1 722 ? -3.965 5.761 -8.345 1.00 92.69 722 PHE A N 1
ATOM 5697 C CA . PHE A 1 722 ? -3.640 4.448 -8.907 1.00 92.69 722 PHE A CA 1
ATOM 5698 C C . PHE A 1 722 ? -2.118 4.256 -9.082 1.00 92.69 722 PHE A C 1
ATOM 5700 O O . PHE A 1 722 ? -1.450 5.160 -9.600 1.00 92.69 722 PHE A O 1
ATOM 5707 N N . PRO A 1 723 ? -1.565 3.078 -8.732 1.00 95.00 723 PRO A N 1
ATOM 5708 C CA . PRO A 1 723 ? -2.201 2.020 -7.937 1.00 95.00 723 PRO A CA 1
ATOM 5709 C C . PRO A 1 723 ? -2.390 2.468 -6.480 1.00 95.00 723 PRO A C 1
ATOM 5711 O O . PRO A 1 723 ? -1.505 3.096 -5.927 1.00 95.00 723 PRO A O 1
ATOM 5714 N N . PHE A 1 724 ? -3.503 2.130 -5.836 1.00 96.69 724 PHE A N 1
ATOM 5715 C CA . PHE A 1 724 ? -3.802 2.543 -4.461 1.00 96.69 724 PHE A CA 1
ATOM 5716 C C . PHE A 1 724 ? -3.372 1.476 -3.446 1.00 96.69 724 PHE A C 1
ATOM 5718 O O . PHE A 1 724 ? -4.079 0.488 -3.224 1.00 96.69 724 PHE A O 1
ATOM 5725 N N . LEU A 1 725 ? -2.198 1.650 -2.831 1.00 98.06 725 LEU A N 1
ATOM 5726 C CA . LEU A 1 725 ? -1.633 0.650 -1.914 1.00 98.06 725 LEU A CA 1
ATOM 5727 C C . LEU A 1 725 ? -2.370 0.590 -0.572 1.00 98.06 725 LEU A C 1
ATOM 5729 O O . LEU A 1 725 ? -2.374 -0.456 0.075 1.00 98.06 725 LEU A O 1
ATOM 5733 N N . THR A 1 726 ? -3.035 1.671 -0.170 1.00 97.56 726 THR A N 1
ATOM 5734 C CA . THR A 1 726 ? -3.777 1.754 1.095 1.00 97.56 726 THR A CA 1
ATOM 5735 C C . THR A 1 726 ? -4.913 0.736 1.140 1.00 97.56 726 THR A C 1
ATOM 5737 O O . THR A 1 726 ? -5.031 -0.019 2.105 1.00 97.56 726 THR A O 1
ATOM 5740 N N . GLY A 1 727 ? -5.694 0.621 0.059 1.00 97.00 727 GLY A N 1
ATOM 5741 C CA . GLY A 1 727 ? -6.750 -0.390 -0.047 1.00 97.00 727 GLY A CA 1
ATOM 5742 C C . GLY A 1 727 ? -6.209 -1.824 -0.063 1.00 97.00 727 GLY A C 1
ATOM 5743 O O . GLY A 1 727 ? -6.757 -2.705 0.599 1.00 97.00 727 GLY A O 1
ATOM 5744 N N . MET A 1 728 ? -5.071 -2.054 -0.733 1.00 98.06 728 MET A N 1
ATOM 5745 C CA . MET A 1 728 ? -4.394 -3.359 -0.698 1.00 98.06 728 MET A CA 1
ATOM 5746 C C . MET A 1 728 ? -3.937 -3.724 0.718 1.00 98.06 728 MET A C 1
ATOM 5748 O O . MET A 1 728 ? -4.073 -4.879 1.125 1.00 98.06 728 MET A O 1
ATOM 5752 N N . GLY A 1 729 ? -3.414 -2.744 1.462 1.00 97.81 729 GLY A N 1
ATOM 5753 C CA . GLY A 1 729 ? -3.022 -2.876 2.862 1.00 97.81 729 GLY A CA 1
ATOM 5754 C C . GLY A 1 729 ? -4.205 -3.227 3.758 1.00 97.81 729 GLY A C 1
ATOM 5755 O O . GLY A 1 729 ? -4.150 -4.226 4.475 1.00 97.81 729 GLY A O 1
ATOM 5756 N N . GLY A 1 730 ? -5.316 -2.492 3.629 1.00 97.06 730 GLY A N 1
ATOM 5757 C CA . GLY A 1 730 ? -6.574 -2.791 4.315 1.00 97.06 730 GLY A CA 1
ATOM 5758 C C . GLY A 1 730 ? -7.029 -4.233 4.084 1.00 97.06 730 GLY A C 1
ATOM 5759 O O . GLY A 1 730 ? -7.155 -5.001 5.036 1.00 97.06 730 GLY A O 1
ATOM 5760 N N . ALA A 1 731 ? -7.180 -4.652 2.826 1.00 97.31 731 ALA A N 1
ATOM 5761 C CA . ALA A 1 731 ? -7.576 -6.023 2.495 1.00 97.31 731 ALA A CA 1
ATOM 5762 C C . ALA A 1 731 ? -6.578 -7.079 3.021 1.00 97.31 731 ALA A C 1
ATOM 5764 O O . ALA A 1 731 ? -6.966 -8.171 3.436 1.00 97.31 731 ALA A O 1
ATOM 5765 N N . ASN A 1 732 ? -5.281 -6.756 3.077 1.00 97.81 732 ASN A N 1
ATOM 5766 C CA . ASN A 1 732 ? -4.246 -7.659 3.580 1.00 97.81 732 ASN A CA 1
ATOM 5767 C C . ASN A 1 732 ? -4.343 -7.942 5.095 1.00 97.81 732 ASN A C 1
ATOM 5769 O O . ASN A 1 732 ? -3.764 -8.932 5.553 1.00 97.81 732 ASN A O 1
ATOM 5773 N N . ARG A 1 733 ? -5.077 -7.115 5.854 1.00 97.69 733 ARG A N 1
ATOM 5774 C CA . ARG A 1 733 ? -5.308 -7.262 7.303 1.00 97.69 733 ARG A CA 1
ATOM 5775 C C . ARG A 1 733 ? -6.391 -8.295 7.645 1.00 97.69 733 ARG A C 1
ATOM 5777 O O . ARG A 1 733 ? -6.325 -8.905 8.710 1.00 97.69 733 ARG A O 1
ATOM 5784 N N . ILE A 1 734 ? -7.360 -8.524 6.758 1.00 98.38 734 ILE A N 1
ATOM 5785 C CA . ILE A 1 734 ? -8.626 -9.212 7.079 1.00 98.38 734 ILE A CA 1
ATOM 5786 C C . ILE A 1 734 ? -8.424 -10.639 7.590 1.00 98.38 734 ILE A C 1
ATOM 5788 O O . ILE A 1 734 ? -8.998 -11.015 8.610 1.00 98.38 734 ILE A O 1
ATOM 5792 N N . ALA A 1 735 ? -7.589 -11.443 6.930 1.00 98.31 735 ALA A N 1
ATOM 5793 C CA . ALA A 1 735 ? -7.391 -12.828 7.349 1.00 98.31 735 ALA A CA 1
ATOM 5794 C C . ALA A 1 735 ? -6.815 -12.916 8.774 1.00 98.31 735 ALA A C 1
ATOM 5796 O O . ALA A 1 735 ? -7.312 -13.678 9.602 1.00 98.31 735 ALA A O 1
ATOM 5797 N N . ILE A 1 736 ? -5.787 -12.118 9.078 1.00 97.75 736 ILE A N 1
ATOM 5798 C CA . ILE A 1 736 ? -5.064 -12.221 10.348 1.00 97.75 736 ILE A CA 1
ATOM 5799 C C . ILE A 1 736 ? -5.777 -11.493 11.498 1.00 97.75 736 ILE A C 1
ATOM 5801 O O . ILE A 1 736 ? -5.918 -12.057 12.580 1.00 97.75 736 ILE A O 1
ATOM 5805 N N . PHE A 1 737 ? -6.275 -10.278 11.273 1.00 98.12 737 PHE A N 1
ATOM 5806 C CA . PHE A 1 737 ? -6.939 -9.489 12.315 1.00 98.12 737 PHE A CA 1
ATOM 5807 C C . PHE A 1 737 ? -8.436 -9.805 12.412 1.00 98.12 737 PHE A C 1
ATOM 5809 O O . PHE A 1 737 ? -8.989 -9.773 13.502 1.00 98.12 737 PHE A O 1
ATOM 5816 N N . GLY A 1 738 ? -9.078 -10.193 11.306 1.00 97.50 738 GLY A N 1
ATOM 5817 C CA . GLY A 1 738 ? -10.482 -10.607 11.268 1.00 97.50 738 GLY A CA 1
ATOM 5818 C C . GLY A 1 738 ? -10.657 -12.093 11.580 1.00 97.50 738 GLY A C 1
ATOM 5819 O O . GLY A 1 738 ? -11.055 -12.451 12.680 1.00 97.50 738 GLY A O 1
ATOM 5820 N N . TYR A 1 739 ? -10.346 -12.986 10.634 1.00 98.31 739 TYR A N 1
ATOM 5821 C CA . TYR A 1 739 ? -10.711 -14.412 10.752 1.00 98.31 739 TYR A CA 1
ATOM 5822 C C . TYR A 1 739 ? -9.956 -15.176 11.846 1.00 98.31 739 TYR A C 1
ATOM 5824 O O . TYR A 1 739 ? -10.540 -16.038 12.508 1.00 98.31 739 TYR A O 1
ATOM 5832 N N . LEU A 1 740 ? -8.669 -14.882 12.058 1.00 98.50 740 LEU A N 1
ATOM 5833 C CA . LEU A 1 740 ? -7.931 -15.390 13.222 1.00 98.50 740 LEU A CA 1
ATOM 5834 C C . LEU A 1 740 ? -8.272 -14.597 14.499 1.00 98.50 740 LEU A C 1
ATOM 5836 O O . LEU A 1 740 ? -8.134 -15.130 15.604 1.00 98.50 740 LEU A O 1
ATOM 5840 N N . GLY A 1 741 ? -8.730 -13.350 14.355 1.00 97.31 741 GLY A N 1
ATOM 5841 C CA . GLY A 1 741 ? -9.043 -12.456 15.467 1.00 97.31 741 GLY A CA 1
ATOM 5842 C C . GLY A 1 741 ? -7.805 -12.038 16.263 1.00 97.31 741 GLY A C 1
ATOM 5843 O O . GLY A 1 741 ? -7.905 -11.903 17.483 1.00 97.31 741 GLY A O 1
ATOM 5844 N N . LEU A 1 742 ? -6.632 -11.943 15.618 1.00 97.75 742 LEU A N 1
ATOM 5845 C CA . LEU A 1 742 ? -5.359 -11.642 16.281 1.00 97.75 742 LEU A CA 1
ATOM 5846 C C . LEU A 1 742 ? -5.382 -10.242 16.898 1.00 97.75 742 LEU A C 1
ATOM 5848 O O . LEU A 1 742 ? -5.504 -9.268 16.169 1.00 97.75 742 LEU A O 1
ATOM 5852 N N . HIS A 1 743 ? -5.157 -10.140 18.206 1.00 94.75 743 HIS A N 1
ATOM 5853 C CA . HIS A 1 743 ? -4.881 -8.876 18.891 1.00 94.75 743 HIS A CA 1
ATOM 5854 C C . HIS A 1 743 ? -3.427 -8.848 19.367 1.00 94.75 743 HIS A C 1
ATOM 5856 O O . HIS A 1 743 ? -2.917 -9.808 19.960 1.00 94.75 743 HIS A O 1
ATOM 5862 N N . LEU A 1 744 ? -2.748 -7.735 19.094 1.00 94.50 744 LEU A N 1
ATOM 5863 C CA . LEU A 1 744 ? -1.350 -7.538 19.454 1.00 94.50 744 LEU A CA 1
ATOM 5864 C C . LEU A 1 744 ? -1.261 -7.026 20.891 1.00 94.50 744 LEU A C 1
ATOM 5866 O O . LEU A 1 744 ? -1.627 -5.893 21.173 1.00 94.50 744 LEU A O 1
ATOM 5870 N N . LEU A 1 745 ? -0.769 -7.872 21.797 1.00 95.00 745 LEU A N 1
ATOM 5871 C CA . LEU A 1 745 ? -0.511 -7.528 23.196 1.00 95.00 745 LEU A CA 1
ATOM 5872 C C . LEU A 1 745 ? 0.930 -7.902 23.565 1.00 95.00 745 LEU A C 1
ATOM 5874 O O . LEU A 1 745 ? 1.463 -8.899 23.075 1.00 95.00 745 LEU A O 1
ATOM 5878 N N . LEU A 1 746 ? 1.579 -7.122 24.433 1.00 94.25 746 LEU A N 1
ATOM 5879 C CA . LEU A 1 746 ? 2.994 -7.333 24.786 1.00 94.25 746 LEU A CA 1
ATOM 5880 C C . LEU A 1 746 ? 3.235 -8.614 25.584 1.00 94.25 746 LEU A C 1
ATOM 5882 O O . LEU A 1 746 ? 4.226 -9.308 25.364 1.00 94.25 746 LEU A O 1
ATOM 5886 N N . ASP A 1 747 ? 2.345 -8.918 26.523 1.00 94.00 747 ASP A N 1
ATOM 5887 C CA . ASP A 1 747 ? 2.527 -9.950 27.542 1.00 94.00 747 ASP A CA 1
ATOM 5888 C C . ASP A 1 747 ? 1.930 -11.308 27.151 1.00 94.00 747 ASP A C 1
ATOM 5890 O O . ASP A 1 747 ? 2.290 -12.336 27.734 1.00 94.00 747 ASP A O 1
ATOM 5894 N N . LYS A 1 748 ? 1.043 -11.330 26.150 1.00 95.50 748 LYS A N 1
ATOM 5895 C CA . LYS A 1 748 ? 0.382 -12.538 25.649 1.00 95.50 748 LYS A CA 1
ATOM 5896 C C . LYS A 1 748 ? -0.011 -12.436 24.179 1.00 95.50 748 LYS A C 1
ATOM 5898 O O . LYS A 1 748 ? -0.234 -11.355 23.655 1.00 95.50 748 LYS A O 1
ATOM 5903 N N . LEU A 1 749 ? -0.158 -13.588 23.533 1.00 96.88 749 LEU A N 1
ATOM 5904 C CA . LEU A 1 749 ? -0.799 -13.691 22.226 1.00 96.88 749 LEU A CA 1
ATOM 5905 C C . LEU A 1 749 ? -2.316 -13.774 22.424 1.00 96.88 749 LEU A C 1
ATOM 5907 O O . LEU A 1 749 ? -2.778 -14.704 23.083 1.00 96.88 749 LEU A O 1
ATOM 5911 N N . GLU A 1 750 ? -3.100 -12.862 21.858 1.00 97.06 750 GLU A N 1
ATOM 5912 C CA . GLU A 1 750 ? -4.565 -12.928 21.931 1.00 97.06 750 GLU A CA 1
ATOM 5913 C C . GLU A 1 750 ? -5.187 -13.230 20.563 1.00 97.06 750 GLU A C 1
ATOM 5915 O O . GLU A 1 750 ? -4.792 -12.646 19.559 1.00 97.06 750 GLU A O 1
ATOM 5920 N N . ILE A 1 751 ? -6.141 -14.167 20.523 1.00 97.81 751 ILE A N 1
ATOM 5921 C CA . ILE A 1 751 ? -6.879 -14.571 19.314 1.00 97.81 751 ILE A CA 1
ATOM 5922 C C . ILE A 1 751 ? -8.371 -14.787 19.620 1.00 97.81 751 ILE A C 1
ATOM 5924 O O . ILE A 1 751 ? -8.736 -15.087 20.759 1.00 97.81 751 ILE A O 1
ATOM 5928 N N . ASP A 1 752 ? -9.232 -14.712 18.605 1.00 96.75 752 ASP A N 1
ATOM 5929 C CA . ASP A 1 752 ? -10.661 -15.059 18.718 1.00 96.75 752 ASP A CA 1
ATOM 5930 C C . ASP A 1 752 ? -11.225 -15.612 17.392 1.00 96.75 752 ASP A C 1
ATOM 5932 O O . ASP A 1 752 ? -12.053 -14.973 16.730 1.00 96.75 752 ASP A O 1
ATOM 5936 N N . PRO A 1 753 ? -10.751 -16.795 16.958 1.00 97.62 753 PRO A N 1
ATOM 5937 C CA . PRO A 1 753 ? -10.919 -17.241 15.584 1.00 97.62 753 PRO A CA 1
ATOM 5938 C C . PRO A 1 753 ? -12.381 -17.525 15.219 1.00 97.62 753 PRO A C 1
ATOM 5940 O O . PRO A 1 753 ? -13.100 -18.235 15.928 1.00 97.62 753 PRO A O 1
ATOM 5943 N N . SER A 1 754 ? -12.800 -17.031 14.055 1.00 96.75 754 SER A N 1
ATOM 5944 C CA . SER A 1 754 ? -14.120 -17.260 13.464 1.00 96.75 754 SER A CA 1
ATOM 5945 C C . SER A 1 754 ? -14.006 -17.232 11.941 1.00 96.75 754 SER A C 1
ATOM 5947 O O . SER A 1 754 ? -13.861 -16.178 11.318 1.00 96.75 754 SER A O 1
ATOM 5949 N N . LEU A 1 755 ? -14.050 -18.417 11.329 1.00 96.56 755 LEU A N 1
ATOM 5950 C CA . LEU A 1 755 ? -13.917 -18.569 9.883 1.00 96.56 755 LEU A CA 1
ATOM 5951 C C . LEU A 1 755 ? -15.305 -18.519 9.221 1.00 96.56 755 LEU A C 1
ATOM 5953 O O . LEU A 1 755 ? -16.158 -19.337 9.581 1.00 96.56 755 LEU A O 1
ATOM 5957 N N . PRO A 1 756 ? -15.556 -17.614 8.256 1.00 95.88 756 PRO A N 1
ATOM 5958 C CA . PRO A 1 756 ? -16.810 -17.603 7.511 1.00 95.88 756 PRO A CA 1
ATOM 5959 C C . PRO A 1 756 ? -17.113 -18.952 6.838 1.00 95.88 756 PRO A C 1
ATOM 5961 O O . PRO A 1 756 ? -16.186 -19.624 6.374 1.00 95.88 756 PRO A O 1
ATOM 5964 N N . PRO A 1 757 ? -18.390 -19.364 6.739 1.00 93.94 757 PRO A N 1
ATOM 5965 C CA . PRO A 1 757 ? -18.772 -20.665 6.181 1.00 93.94 757 PRO A CA 1
ATOM 5966 C C . PRO A 1 757 ? -18.403 -20.839 4.702 1.00 93.94 757 PRO A C 1
ATOM 5968 O O . PRO A 1 757 ? -18.211 -21.966 4.253 1.00 93.94 757 PRO A O 1
ATOM 5971 N N . GLN A 1 758 ? -18.246 -19.737 3.964 1.00 93.69 758 GLN A N 1
ATOM 5972 C CA . GLN A 1 758 ? -17.800 -19.726 2.570 1.00 93.69 758 GLN A CA 1
ATOM 5973 C C . GLN A 1 758 ? -16.329 -20.139 2.409 1.00 93.69 758 GLN A C 1
ATOM 5975 O O . GLN A 1 758 ? -15.929 -20.566 1.330 1.00 93.69 758 GLN A O 1
ATOM 5980 N N . ILE A 1 759 ? -15.518 -20.052 3.472 1.00 95.62 759 ILE A N 1
ATOM 5981 C CA . ILE A 1 759 ? -14.093 -20.396 3.446 1.00 95.62 759 ILE A CA 1
ATOM 5982 C C . ILE A 1 759 ? -13.904 -21.771 4.108 1.00 95.62 759 ILE A C 1
ATOM 5984 O O . ILE A 1 759 ? -13.847 -21.870 5.334 1.00 95.62 759 ILE A O 1
ATOM 5988 N N . PRO A 1 760 ? -13.786 -22.875 3.350 1.00 94.19 760 PRO A N 1
ATOM 5989 C CA . PRO A 1 760 ? -13.727 -24.217 3.938 1.00 94.19 760 PRO A CA 1
ATOM 5990 C C . PRO A 1 760 ? -12.444 -24.467 4.744 1.00 94.19 760 PRO A C 1
ATOM 5992 O O . PRO A 1 760 ? -12.451 -25.224 5.722 1.00 94.19 760 PRO A O 1
ATOM 5995 N N . TRP A 1 761 ? -11.339 -23.853 4.319 1.00 96.88 761 TRP A N 1
ATOM 5996 C CA . TRP A 1 761 ? -10.015 -24.018 4.902 1.00 96.88 761 TRP A CA 1
ATOM 5997 C C . TRP A 1 761 ? -9.182 -22.757 4.682 1.00 96.88 761 TRP A C 1
ATOM 5999 O O . TRP A 1 761 ? -9.215 -22.183 3.595 1.00 96.88 761 TRP A O 1
ATOM 6009 N N . LEU A 1 762 ? -8.418 -22.351 5.695 1.00 98.38 762 LEU A N 1
ATOM 6010 C CA . LEU A 1 762 ? -7.502 -21.218 5.607 1.00 98.38 762 LEU A CA 1
ATOM 6011 C C . LEU A 1 762 ? -6.211 -21.536 6.357 1.00 98.38 762 LEU A C 1
ATOM 6013 O O . LEU A 1 762 ? -6.221 -21.793 7.561 1.00 98.38 762 LEU A O 1
ATOM 6017 N N . THR A 1 763 ? -5.084 -21.519 5.650 1.00 98.31 763 THR A N 1
ATOM 6018 C CA . THR A 1 763 ? -3.772 -21.444 6.298 1.00 98.31 763 THR A CA 1
ATOM 6019 C C . THR A 1 763 ? -3.360 -19.987 6.353 1.00 98.31 763 THR A C 1
ATOM 6021 O O . THR A 1 763 ? -3.153 -19.379 5.307 1.00 98.31 763 THR A O 1
ATOM 6024 N N . TYR A 1 764 ? -3.223 -19.443 7.554 1.00 98.50 764 TYR A N 1
ATOM 6025 C CA . TYR A 1 764 ? -2.721 -18.088 7.725 1.00 98.50 764 TYR A CA 1
ATOM 6026 C C . TYR A 1 764 ? -1.227 -18.046 7.420 1.00 98.50 764 TYR A C 1
ATOM 6028 O O . TYR A 1 764 ? -0.502 -19.026 7.641 1.00 98.50 764 TYR A O 1
ATOM 6036 N N . ARG A 1 765 ? -0.759 -16.891 6.953 1.00 97.75 765 ARG A N 1
ATOM 6037 C CA . ARG A 1 765 ? 0.667 -16.584 6.899 1.00 97.75 765 ARG A CA 1
ATOM 6038 C C . ARG A 1 765 ? 1.321 -16.798 8.264 1.00 97.75 765 ARG A C 1
ATOM 6040 O O . ARG A 1 765 ? 0.711 -16.573 9.309 1.00 97.75 765 ARG A O 1
ATOM 6047 N N . THR A 1 766 ? 2.590 -17.190 8.261 1.00 97.75 766 THR A N 1
ATOM 6048 C CA . THR A 1 766 ? 3.428 -17.166 9.456 1.00 97.75 766 THR A CA 1
ATOM 6049 C C . THR A 1 766 ? 3.488 -15.730 9.961 1.00 97.75 766 THR A C 1
ATOM 6051 O O . THR A 1 766 ? 3.914 -14.834 9.230 1.00 97.75 766 THR A O 1
ATOM 6054 N N . PHE A 1 767 ? 3.081 -15.530 11.207 1.00 98.06 767 PHE A N 1
ATOM 6055 C CA . PHE A 1 767 ? 3.110 -14.237 11.876 1.00 98.06 767 PHE A CA 1
ATOM 6056 C C . PHE A 1 767 ? 3.982 -14.299 13.132 1.00 98.06 767 PHE A C 1
ATOM 6058 O O . PHE A 1 767 ? 4.258 -15.380 13.648 1.00 98.06 767 PHE A O 1
ATOM 6065 N N . TYR A 1 768 ? 4.441 -13.155 13.621 1.00 98.00 768 TYR A N 1
ATOM 6066 C CA . TYR A 1 768 ? 5.412 -13.046 14.700 1.00 98.00 768 TYR A CA 1
ATOM 6067 C C . TYR A 1 768 ? 4.797 -12.382 15.924 1.00 98.00 768 TYR A C 1
ATOM 6069 O O . TYR A 1 768 ? 4.113 -11.366 15.830 1.00 98.00 768 TYR A O 1
ATOM 6077 N N . TRP A 1 769 ? 5.096 -12.954 17.085 1.00 97.88 769 TRP A N 1
ATOM 6078 C CA . TRP A 1 769 ? 4.834 -12.355 18.386 1.00 97.88 769 TRP A CA 1
ATOM 6079 C C . TRP A 1 769 ? 6.104 -12.459 19.227 1.00 97.88 769 TRP A C 1
ATOM 6081 O O . TRP A 1 769 ? 6.683 -13.543 19.346 1.00 97.88 769 TRP A O 1
ATOM 6091 N N . GLN A 1 770 ? 6.570 -11.335 19.766 1.00 97.31 770 GLN A N 1
ATOM 6092 C CA . GLN A 1 770 ? 7.840 -11.190 20.483 1.00 97.31 770 GLN A CA 1
ATOM 6093 C C . GLN A 1 770 ? 9.028 -11.783 19.695 1.00 97.31 770 GLN A C 1
ATOM 6095 O O . GLN A 1 770 ? 9.912 -12.436 20.250 1.00 97.31 770 GLN A O 1
ATOM 6100 N N . GLY A 1 771 ? 9.001 -11.624 18.367 1.00 97.00 771 GLY A N 1
ATOM 6101 C CA . GLY A 1 771 ? 9.973 -12.151 17.408 1.00 97.00 771 GLY A CA 1
ATOM 6102 C C . GLY A 1 771 ? 9.882 -13.655 17.135 1.00 97.00 771 GLY A C 1
ATOM 6103 O O . GLY A 1 771 ? 10.670 -14.186 16.353 1.00 97.00 771 GLY A O 1
ATOM 6104 N N . HIS A 1 772 ? 8.918 -14.367 17.715 1.00 97.19 772 HIS A N 1
ATOM 6105 C CA . HIS A 1 772 ? 8.719 -15.792 17.468 1.00 97.19 772 HIS A CA 1
ATOM 6106 C C . HIS A 1 772 ? 7.648 -16.053 16.414 1.00 97.19 772 HIS A C 1
ATOM 6108 O O . HIS A 1 772 ? 6.494 -15.671 16.594 1.00 97.19 772 HIS A O 1
ATOM 6114 N N . GLY A 1 773 ? 8.014 -16.770 15.350 1.00 97.12 773 GLY A N 1
ATOM 6115 C CA . GLY A 1 773 ? 7.098 -17.113 14.269 1.00 97.12 773 GLY A CA 1
ATOM 6116 C C . GLY A 1 773 ? 6.105 -18.206 14.666 1.00 97.12 773 GLY A C 1
ATOM 6117 O O . GLY A 1 773 ? 6.486 -19.281 15.151 1.00 97.12 773 GLY A O 1
ATOM 6118 N N . ILE A 1 774 ? 4.836 -17.957 14.384 1.00 98.19 774 ILE A N 1
ATOM 6119 C CA . ILE A 1 774 ? 3.678 -18.793 14.671 1.00 98.19 774 ILE A CA 1
ATOM 6120 C C . ILE A 1 774 ? 2.971 -19.083 13.349 1.00 98.19 774 ILE A C 1
ATOM 6122 O O . ILE A 1 774 ? 2.764 -18.197 12.527 1.00 98.19 774 ILE A O 1
ATOM 6126 N N . GLN A 1 775 ? 2.607 -20.342 13.148 1.00 97.69 775 GLN A N 1
ATOM 6127 C CA . GLN A 1 775 ? 1.746 -20.780 12.059 1.00 97.69 775 GLN A CA 1
ATOM 6128 C C . GLN A 1 775 ? 0.361 -21.071 12.616 1.00 97.69 775 GLN A C 1
ATOM 6130 O O . GLN A 1 775 ? 0.239 -21.628 13.710 1.00 97.69 775 GLN A O 1
ATOM 6135 N N . ALA A 1 776 ? -0.667 -20.726 11.850 1.00 98.31 776 ALA A N 1
ATOM 6136 C CA . ALA A 1 776 ? -2.043 -21.033 12.191 1.00 98.31 776 ALA A CA 1
ATOM 6137 C C . ALA A 1 776 ? -2.781 -21.617 10.984 1.00 98.31 776 ALA A C 1
ATOM 6139 O O . ALA A 1 776 ? -2.588 -21.191 9.845 1.00 98.31 776 ALA A O 1
ATOM 6140 N N . VAL A 1 777 ? -3.643 -22.596 11.241 1.00 98.19 777 VAL A N 1
ATOM 6141 C CA . VAL A 1 777 ? -4.510 -23.202 10.228 1.00 98.19 777 VAL A CA 1
ATOM 6142 C C . VAL A 1 777 ? -5.909 -23.343 10.800 1.00 98.19 777 VAL A C 1
ATOM 6144 O O . VAL A 1 777 ? -6.075 -23.914 11.877 1.00 98.19 777 VAL A O 1
ATOM 6147 N N . SER A 1 778 ? -6.904 -22.837 10.081 1.00 98.12 778 SER A N 1
ATOM 6148 C CA . SER A 1 778 ? -8.306 -22.851 10.479 1.00 98.12 778 SER A CA 1
ATOM 6149 C C . SER A 1 778 ? -9.155 -23.655 9.504 1.00 98.12 778 SER A C 1
ATOM 6151 O O . SER A 1 778 ? -8.940 -23.658 8.291 1.00 98.12 778 SER A O 1
ATOM 6153 N N . ASN A 1 779 ? -10.144 -24.335 10.067 1.00 96.19 779 ASN A N 1
ATOM 6154 C CA . ASN A 1 779 ? -11.261 -24.917 9.342 1.00 96.19 779 ASN A CA 1
ATOM 6155 C C . ASN A 1 779 ? -12.573 -24.414 9.956 1.00 96.19 779 ASN A C 1
ATOM 6157 O O . ASN A 1 779 ? -12.582 -23.519 10.791 1.00 96.19 779 ASN A O 1
ATOM 6161 N N . GLN A 1 780 ? -13.700 -25.025 9.611 1.00 94.12 780 GLN A N 1
ATOM 6162 C CA . GLN A 1 780 ? -14.998 -24.599 10.140 1.00 94.12 780 GLN A CA 1
ATOM 6163 C C . GLN A 1 780 ? -15.213 -24.849 11.648 1.00 94.12 780 GLN A C 1
ATOM 6165 O O . GLN A 1 780 ? -16.159 -24.317 12.218 1.00 94.12 780 GLN A O 1
ATOM 6170 N N . THR A 1 781 ? -14.381 -25.658 12.312 1.00 95.94 781 THR A N 1
ATOM 6171 C CA . THR A 1 781 ? -14.591 -26.076 13.713 1.00 95.94 781 THR A CA 1
ATOM 6172 C C . THR A 1 781 ? -13.538 -25.584 14.692 1.00 95.94 781 THR A C 1
ATOM 6174 O O . THR A 1 781 ? -13.831 -25.382 15.867 1.00 95.94 781 THR A O 1
ATOM 6177 N N . HIS A 1 782 ? -12.293 -25.456 14.250 1.00 97.50 782 HIS A N 1
ATOM 6178 C CA . HIS A 1 782 ? -11.166 -25.151 15.121 1.00 97.50 782 HIS A CA 1
ATOM 6179 C C . HIS A 1 782 ? -10.014 -24.512 14.345 1.00 97.50 782 HIS A C 1
ATOM 6181 O O . HIS A 1 782 ? -9.855 -24.730 13.140 1.00 97.50 782 HIS A O 1
ATOM 6187 N N . THR A 1 783 ? -9.171 -23.802 15.082 1.00 98.50 783 THR A N 1
ATOM 6188 C CA . THR A 1 783 ? -7.891 -23.269 14.634 1.00 98.50 783 THR A CA 1
ATOM 6189 C C . THR A 1 783 ? -6.766 -23.972 15.380 1.00 98.50 783 THR A C 1
ATOM 6191 O O . THR A 1 783 ? -6.794 -24.122 16.603 1.00 98.50 783 THR A O 1
ATOM 6194 N N . MET A 1 784 ? -5.760 -24.418 14.636 1.00 98.56 784 MET A N 1
ATOM 6195 C CA . MET A 1 784 ? -4.548 -25.027 15.165 1.00 98.56 784 MET A CA 1
ATOM 6196 C C . MET A 1 784 ? -3.388 -24.042 15.051 1.00 98.56 784 MET A C 1
ATOM 6198 O O . MET A 1 784 ? -3.088 -23.588 13.951 1.00 98.56 784 MET A O 1
ATOM 6202 N N . LEU A 1 785 ? -2.715 -23.766 16.167 1.00 98.56 785 LEU A N 1
ATOM 6203 C CA . LEU A 1 785 ? -1.511 -22.946 16.238 1.00 98.56 785 LEU A CA 1
ATOM 6204 C C . LEU A 1 785 ? -0.282 -23.820 16.490 1.00 98.56 785 LEU A C 1
ATOM 6206 O O . LEU A 1 785 ? -0.295 -24.694 17.361 1.00 98.56 785 LEU A O 1
ATOM 6210 N N . THR A 1 786 ? 0.805 -23.543 15.778 1.00 97.81 786 THR A N 1
ATOM 6211 C CA . THR A 1 786 ? 2.107 -24.195 15.950 1.00 97.81 786 THR A CA 1
ATOM 6212 C C . THR A 1 786 ? 3.233 -23.175 15.933 1.00 97.81 786 THR A C 1
ATOM 6214 O O . THR A 1 786 ? 3.186 -22.176 15.223 1.00 97.81 786 THR A O 1
ATOM 6217 N N . ARG A 1 787 ? 4.301 -23.443 16.686 1.00 95.62 787 ARG A N 1
ATOM 6218 C CA . ARG A 1 787 ? 5.560 -22.702 16.544 1.00 95.62 787 ARG A CA 1
ATOM 6219 C C . ARG A 1 787 ? 6.180 -23.058 15.192 1.00 95.62 787 ARG A C 1
ATOM 6221 O O . ARG A 1 787 ? 6.368 -24.236 14.908 1.00 95.62 787 ARG A O 1
ATOM 6228 N N . SER A 1 788 ? 6.492 -22.055 14.376 1.00 89.38 788 SER A N 1
ATOM 6229 C CA . SER A 1 788 ? 7.002 -22.257 13.009 1.00 89.38 788 SER A CA 1
ATOM 6230 C C . SER A 1 788 ? 8.444 -22.784 12.965 1.00 89.38 788 SER A C 1
ATOM 6232 O O . SER A 1 788 ? 8.883 -23.299 11.946 1.00 89.38 788 SER A O 1
ATOM 6234 N N . GLY A 1 789 ? 9.197 -22.623 14.060 1.00 84.12 789 GLY A N 1
ATOM 6235 C CA . GLY A 1 789 ? 10.645 -22.859 14.097 1.00 84.12 789 GLY A CA 1
ATOM 6236 C C . GLY A 1 789 ? 11.479 -21.689 13.559 1.00 84.12 789 GLY A C 1
ATOM 6237 O O . GLY A 1 789 ? 12.682 -21.654 13.796 1.00 84.12 789 GLY A O 1
ATOM 6238 N N . HIS A 1 790 ? 10.849 -20.699 12.922 1.00 86.56 790 HIS A N 1
ATOM 6239 C CA . HIS A 1 790 ? 11.478 -19.465 12.464 1.00 86.56 790 HIS A CA 1
ATOM 6240 C C . HIS A 1 790 ? 11.289 -18.383 13.532 1.00 86.56 790 HIS A C 1
ATOM 6242 O O . HIS A 1 790 ? 10.166 -18.016 13.869 1.00 86.56 790 HIS A O 1
ATOM 6248 N N . SER A 1 791 ? 12.378 -17.907 14.128 1.00 92.94 791 SER A N 1
ATOM 6249 C CA . SER A 1 791 ? 12.363 -16.754 15.039 1.00 92.94 791 SER A CA 1
ATOM 6250 C C . SER A 1 791 ? 13.302 -15.687 14.499 1.00 92.94 791 SER A C 1
ATOM 6252 O O . SER A 1 791 ? 14.333 -16.013 13.910 1.00 92.94 791 SER A O 1
ATOM 6254 N N . LEU A 1 792 ? 12.931 -14.427 14.692 1.00 94.00 792 LEU A N 1
ATOM 6255 C CA . LEU A 1 792 ? 13.764 -13.284 14.348 1.00 94.00 792 LEU A CA 1
ATOM 6256 C C . LEU A 1 792 ? 15.006 -13.254 15.240 1.00 94.00 792 LEU A C 1
ATOM 6258 O O . LEU A 1 792 ? 15.005 -13.770 16.358 1.00 94.00 792 LEU A O 1
ATOM 6262 N N . HIS A 1 793 ? 16.061 -12.589 14.775 1.00 91.81 793 HIS A N 1
ATOM 6263 C CA . HIS A 1 793 ? 17.262 -12.385 15.588 1.00 91.81 793 HIS A CA 1
ATOM 6264 C C . HIS A 1 793 ? 16.998 -11.541 16.843 1.00 91.81 793 HIS A C 1
ATOM 6266 O O . HIS A 1 793 ? 17.698 -11.707 17.838 1.00 91.81 793 HIS A O 1
ATOM 6272 N N . SER A 1 794 ? 15.980 -10.679 16.802 1.00 93.38 794 SER A N 1
ATOM 6273 C CA . SER A 1 794 ? 15.518 -9.849 17.918 1.00 93.38 794 SER A CA 1
ATOM 6274 C C . SER A 1 794 ? 14.547 -10.562 18.865 1.00 93.38 794 SER A C 1
ATOM 6276 O O . SER A 1 794 ? 14.020 -9.924 19.768 1.00 93.38 794 SER A O 1
ATOM 6278 N N . ALA A 1 795 ? 14.255 -11.853 18.656 1.00 95.38 795 ALA A N 1
ATOM 6279 C CA . ALA A 1 795 ? 13.223 -12.540 19.425 1.00 95.38 795 ALA A CA 1
ATOM 6280 C C . ALA A 1 795 ? 13.508 -12.541 20.932 1.00 95.38 795 ALA A C 1
ATOM 6282 O O . ALA A 1 795 ? 14.637 -12.775 21.378 1.00 95.38 795 ALA A O 1
ATOM 6283 N N . ASN A 1 796 ? 12.454 -12.336 21.720 1.00 94.56 796 ASN A N 1
ATOM 6284 C CA . ASN A 1 796 ? 12.541 -12.284 23.170 1.00 94.56 796 ASN A CA 1
ATOM 6285 C C . ASN A 1 796 ? 12.986 -13.643 23.727 1.00 94.56 796 ASN A C 1
ATOM 6287 O O . ASN A 1 796 ? 12.226 -14.615 23.757 1.00 94.56 796 ASN A O 1
ATOM 6291 N N . GLY A 1 797 ? 14.218 -13.700 24.242 1.00 93.38 797 GLY A N 1
ATOM 6292 C CA . GLY A 1 797 ? 14.844 -14.946 24.689 1.00 93.38 797 GLY A CA 1
ATOM 6293 C C . GLY A 1 797 ? 14.073 -15.710 25.774 1.00 93.38 797 GLY A C 1
ATOM 6294 O O . GLY A 1 797 ? 14.292 -16.911 25.949 1.00 93.38 797 GLY A O 1
ATOM 6295 N N . THR A 1 798 ? 13.131 -15.060 26.467 1.00 93.19 798 THR A N 1
ATOM 6296 C CA . THR A 1 798 ? 12.244 -15.687 27.458 1.00 93.19 798 THR A CA 1
ATOM 6297 C C . THR A 1 798 ? 11.444 -16.854 26.874 1.00 93.19 798 THR A C 1
ATOM 6299 O O . THR A 1 798 ? 11.261 -17.864 27.560 1.00 93.19 798 THR A O 1
ATOM 6302 N N . TYR A 1 799 ? 10.996 -16.751 25.619 1.00 94.44 799 TYR A N 1
ATOM 6303 C CA . TYR A 1 799 ? 10.119 -17.735 24.968 1.00 94.44 799 TYR A CA 1
ATOM 6304 C C . TYR A 1 799 ? 10.862 -18.658 23.989 1.00 94.44 799 TYR A C 1
ATOM 6306 O O . TYR A 1 799 ? 10.244 -19.329 23.156 1.00 94.44 799 TYR A O 1
ATOM 6314 N N . ASN A 1 800 ? 12.191 -18.751 24.107 1.00 92.06 800 ASN A N 1
ATOM 6315 C CA . ASN A 1 800 ? 12.977 -19.762 23.396 1.00 92.06 800 ASN A CA 1
ATOM 6316 C C . ASN A 1 800 ? 12.570 -21.176 23.836 1.00 92.06 800 ASN A C 1
ATOM 6318 O O . ASN A 1 800 ? 12.168 -21.992 23.006 1.00 92.06 800 ASN A O 1
ATOM 6322 N N . ASP A 1 801 ? 12.591 -21.415 25.151 1.00 88.50 801 ASP A N 1
ATOM 6323 C CA . ASP A 1 801 ? 12.299 -22.721 25.762 1.00 88.50 801 ASP A CA 1
ATOM 6324 C C . ASP A 1 801 ? 10.975 -22.746 26.544 1.00 88.50 801 ASP A C 1
ATOM 6326 O O . ASP A 1 801 ? 10.502 -23.809 26.959 1.00 88.50 801 ASP A O 1
ATOM 6330 N N . ARG A 1 802 ? 10.366 -21.577 26.775 1.00 94.31 802 ARG A N 1
ATOM 6331 C CA . ARG A 1 802 ? 9.085 -21.449 27.482 1.00 94.31 802 ARG A CA 1
ATOM 6332 C C . ARG A 1 802 ? 7.919 -21.414 26.504 1.00 94.31 802 ARG A C 1
ATOM 6334 O O . ARG A 1 802 ? 8.056 -21.015 25.353 1.00 94.31 802 ARG A O 1
ATOM 6341 N N . SER A 1 803 ? 6.751 -21.824 26.984 1.00 96.12 803 SER A N 1
ATOM 6342 C CA . SER A 1 803 ? 5.511 -21.695 26.225 1.00 96.12 803 SER A CA 1
ATOM 6343 C C . SER A 1 803 ? 5.077 -20.237 26.103 1.00 96.12 803 SER A C 1
ATOM 6345 O O . SER A 1 803 ? 5.153 -19.498 27.085 1.00 96.12 803 SER A O 1
ATOM 6347 N N . ILE A 1 804 ? 4.541 -19.867 24.940 1.00 97.38 804 ILE A N 1
ATOM 6348 C CA . ILE A 1 804 ? 3.890 -18.570 24.727 1.00 97.38 804 ILE A CA 1
ATOM 6349 C C . ILE A 1 804 ? 2.512 -18.598 25.411 1.00 97.38 804 ILE A C 1
ATOM 6351 O O . ILE A 1 804 ? 1.747 -19.536 25.152 1.00 97.38 804 ILE A O 1
ATOM 6355 N N . PRO A 1 805 ? 2.179 -17.629 26.283 1.00 97.69 805 PRO A N 1
ATOM 6356 C CA . PRO A 1 805 ? 0.833 -17.495 26.828 1.00 97.69 805 PRO A CA 1
ATOM 6357 C C . PRO A 1 805 ? -0.136 -17.048 25.729 1.00 97.69 805 PRO A C 1
ATOM 6359 O O . PRO A 1 805 ? 0.118 -16.076 25.024 1.00 97.69 805 PRO A O 1
ATOM 6362 N N . VAL A 1 806 ? -1.245 -17.773 25.591 1.00 98.06 806 VAL A N 1
ATOM 6363 C CA . VAL A 1 806 ? -2.291 -17.517 24.597 1.00 98.06 806 VAL A CA 1
ATOM 6364 C C . VAL A 1 806 ? -3.610 -17.245 25.308 1.00 98.06 806 VAL A C 1
ATOM 6366 O O . VAL A 1 806 ? -4.073 -18.070 26.096 1.00 98.06 806 VAL A O 1
ATOM 6369 N N . HIS A 1 807 ? -4.223 -16.104 25.025 1.00 97.56 807 HIS A N 1
ATOM 6370 C CA . HIS A 1 807 ? -5.555 -15.742 25.488 1.00 97.56 807 HIS A CA 1
ATOM 6371 C C . HIS A 1 807 ? -6.557 -15.895 24.343 1.00 97.56 807 HIS A C 1
ATOM 6373 O O . HIS A 1 807 ? -6.313 -15.427 23.235 1.00 97.56 807 HIS A O 1
ATOM 6379 N N . VAL A 1 808 ? -7.674 -16.568 24.608 1.00 96.88 808 VAL A N 1
ATOM 6380 C CA . VAL A 1 808 ? -8.809 -16.637 23.681 1.00 96.88 808 VAL A CA 1
ATOM 6381 C C . VAL A 1 808 ? -9.874 -15.706 24.250 1.00 96.88 808 VAL A C 1
ATOM 6383 O O . VAL A 1 808 ? -10.275 -15.927 25.389 1.00 96.88 808 VAL A O 1
ATOM 6386 N N . ARG A 1 809 ? -10.297 -14.662 23.521 1.00 90.12 809 ARG A N 1
ATOM 6387 C CA . ARG A 1 809 ? -11.001 -13.477 24.080 1.00 90.12 809 ARG A CA 1
ATOM 6388 C C . ARG A 1 809 ? -12.226 -13.783 24.954 1.00 90.12 809 ARG A C 1
ATOM 6390 O O . ARG A 1 809 ? -12.511 -13.053 25.896 1.00 90.12 809 ARG A O 1
ATOM 6397 N N . ASN A 1 810 ? -12.909 -14.894 24.688 1.00 83.19 810 ASN A N 1
ATOM 6398 C CA . ASN A 1 810 ? -14.109 -15.324 25.411 1.00 83.19 810 ASN A CA 1
ATOM 6399 C C . ASN A 1 810 ? -13.860 -16.440 26.447 1.00 83.19 810 ASN A C 1
ATOM 6401 O O . ASN A 1 810 ? -14.806 -17.014 26.991 1.00 83.19 810 ASN A O 1
ATOM 6405 N N . GLU A 1 811 ? -12.598 -16.765 26.737 1.00 91.25 811 GLU A N 1
ATOM 6406 C CA . GLU A 1 811 ? -12.210 -17.776 27.717 1.00 91.25 811 GLU A CA 1
ATOM 6407 C C . GLU A 1 811 ? -11.521 -17.151 28.944 1.00 91.25 811 GLU A C 1
ATOM 6409 O O . GLU A 1 811 ? -10.590 -16.363 28.808 1.00 91.25 811 GLU A O 1
ATOM 6414 N N . PRO A 1 812 ? -11.890 -17.545 30.178 1.00 88.75 812 PRO A N 1
ATOM 6415 C CA . PRO A 1 812 ? -11.349 -16.934 31.397 1.00 88.75 812 PRO A CA 1
ATOM 6416 C C . PRO A 1 812 ? -9.918 -17.379 31.747 1.00 88.75 812 PRO A C 1
ATOM 6418 O O . PRO A 1 812 ? -9.357 -16.928 32.748 1.00 88.75 812 PRO A O 1
ATOM 6421 N N . HIS A 1 813 ? -9.337 -18.323 31.004 1.00 92.94 813 HIS A N 1
ATOM 6422 C CA . HIS A 1 813 ? -8.069 -18.962 31.347 1.00 92.94 813 HIS A CA 1
ATOM 6423 C C . HIS A 1 813 ? -7.068 -18.862 30.200 1.00 92.94 813 HIS A C 1
ATOM 6425 O O . HIS A 1 813 ? -7.414 -19.061 29.039 1.00 92.94 813 HIS A O 1
ATOM 6431 N N . LEU A 1 814 ? -5.800 -18.622 30.546 1.00 96.00 814 LEU A N 1
ATOM 6432 C CA . LEU A 1 814 ? -4.707 -18.678 29.583 1.00 96.00 814 LEU A CA 1
ATOM 6433 C C . LEU A 1 814 ? -4.458 -20.118 29.130 1.00 96.00 814 LEU A C 1
ATOM 6435 O O . LEU A 1 814 ? -4.419 -21.060 29.927 1.00 96.00 814 LEU A O 1
ATOM 6439 N N . ARG A 1 815 ? -4.220 -20.256 27.831 1.00 97.19 815 ARG A N 1
ATOM 6440 C CA . ARG A 1 815 ? -3.649 -21.436 27.191 1.00 97.19 815 ARG A CA 1
ATOM 6441 C C . ARG A 1 815 ? -2.162 -21.198 26.941 1.00 97.19 815 ARG A C 1
ATOM 6443 O O . ARG A 1 815 ? -1.655 -20.092 27.102 1.00 97.19 815 ARG A O 1
ATOM 6450 N N . TYR A 1 816 ? -1.450 -22.250 26.553 1.00 97.25 816 TYR A N 1
ATOM 6451 C CA . TYR A 1 816 ? -0.001 -22.196 26.382 1.00 97.25 816 TYR A CA 1
ATOM 6452 C C . TYR A 1 816 ? 0.409 -22.899 25.092 1.00 97.25 816 TYR A C 1
ATOM 6454 O O . TYR A 1 816 ? 0.146 -24.091 24.915 1.00 97.25 816 TYR A O 1
ATOM 6462 N N . LEU A 1 817 ? 1.063 -22.161 24.196 1.00 97.56 817 LEU A N 1
ATOM 6463 C CA . LEU A 1 817 ? 1.623 -22.688 22.957 1.00 97.56 817 LEU A CA 1
ATOM 6464 C C . LEU A 1 817 ? 3.059 -23.160 23.213 1.00 97.56 817 LEU A C 1
ATOM 6466 O O . LEU A 1 817 ? 3.966 -22.359 23.444 1.00 97.56 817 LEU A O 1
ATOM 6470 N N . TYR A 1 818 ? 3.260 -24.477 23.190 1.00 95.81 818 TYR A N 1
ATOM 6471 C CA . TYR A 1 818 ? 4.561 -25.109 23.411 1.00 95.81 818 TYR A CA 1
ATOM 6472 C C . TYR A 1 818 ? 5.338 -25.261 22.100 1.00 95.81 818 TYR A C 1
ATOM 6474 O O . TYR A 1 818 ? 4.755 -25.475 21.042 1.00 95.81 818 TYR A O 1
ATOM 6482 N N . ALA A 1 819 ? 6.672 -25.264 22.178 1.00 91.56 819 ALA A N 1
ATOM 6483 C CA . ALA A 1 819 ? 7.543 -25.464 21.014 1.00 91.56 819 ALA A CA 1
ATOM 6484 C C . ALA A 1 819 ? 7.310 -26.794 20.270 1.00 91.56 819 ALA A C 1
ATOM 6486 O O . ALA A 1 819 ? 7.552 -26.874 19.072 1.00 91.56 819 ALA A O 1
ATOM 6487 N N . THR A 1 820 ? 6.845 -27.837 20.965 1.00 89.94 820 THR A N 1
ATOM 6488 C CA . THR A 1 820 ? 6.750 -29.207 20.430 1.00 89.94 820 THR A CA 1
ATOM 6489 C C . THR A 1 820 ? 5.324 -29.706 20.221 1.00 89.94 820 THR A C 1
ATOM 6491 O O . THR A 1 820 ? 5.143 -30.830 19.753 1.00 89.94 820 THR A O 1
ATOM 6494 N N . LYS A 1 821 ? 4.304 -28.928 20.604 1.00 94.19 821 LYS A N 1
ATOM 6495 C CA . LYS A 1 821 ? 2.907 -29.375 20.575 1.00 94.19 821 LYS A CA 1
ATOM 6496 C C . LYS A 1 821 ? 1.997 -28.294 19.998 1.00 94.19 821 LYS A C 1
ATOM 6498 O O . LYS A 1 821 ? 2.079 -27.159 20.467 1.00 94.19 821 LYS A O 1
ATOM 6503 N N . PRO A 1 822 ? 1.111 -28.643 19.046 1.00 97.12 822 PRO A N 1
ATOM 6504 C CA . PRO A 1 822 ? 0.110 -27.710 18.558 1.00 97.12 822 PRO A CA 1
ATOM 6505 C C . PRO A 1 822 ? -0.867 -27.328 19.673 1.00 97.12 822 PRO A C 1
ATOM 6507 O O . PRO A 1 822 ? -1.207 -28.154 20.526 1.00 97.12 822 PRO A O 1
ATOM 6510 N N . LEU A 1 823 ? -1.350 -26.089 19.628 1.00 98.25 823 LEU A N 1
ATOM 6511 C CA . LEU A 1 823 ? -2.483 -25.623 20.417 1.00 98.25 823 LEU A CA 1
ATOM 6512 C C . LEU A 1 823 ? -3.730 -25.618 19.531 1.00 98.25 823 LEU A C 1
ATOM 6514 O O . LEU A 1 823 ? -3.727 -24.995 18.477 1.00 98.25 823 LEU A O 1
ATOM 6518 N N . ILE A 1 824 ? -4.790 -26.303 19.957 1.00 98.12 824 ILE A N 1
ATOM 6519 C CA . ILE A 1 824 ? -6.071 -26.343 19.242 1.00 98.12 824 ILE A CA 1
ATOM 6520 C C . ILE A 1 824 ? -7.074 -25.476 20.000 1.00 98.12 824 ILE A C 1
ATOM 6522 O O . ILE A 1 824 ? -7.290 -25.684 21.198 1.00 98.12 824 ILE A O 1
ATOM 6526 N N . VAL A 1 825 ? -7.685 -24.531 19.293 1.00 97.56 825 VAL A N 1
ATOM 6527 C CA . VAL A 1 825 ? -8.684 -23.590 19.809 1.00 97.56 825 VAL A CA 1
ATOM 6528 C C . VAL A 1 825 ? -9.979 -23.770 19.012 1.00 97.56 825 VAL A C 1
ATOM 6530 O O . VAL A 1 825 ? -9.913 -23.805 17.784 1.00 97.56 825 VAL A O 1
ATOM 6533 N N . PRO A 1 826 ? -11.145 -23.948 19.658 1.00 96.31 826 PRO A N 1
ATOM 6534 C CA . PRO A 1 826 ? -12.418 -24.007 18.943 1.00 96.31 826 PRO A CA 1
ATOM 6535 C C . PRO A 1 826 ? -12.723 -22.659 18.282 1.00 96.31 826 PRO A C 1
ATOM 6537 O O . PRO A 1 826 ? -12.472 -21.612 18.875 1.00 96.31 826 PRO A O 1
ATOM 6540 N N . ASN A 1 827 ? -13.282 -22.688 17.074 1.00 96.56 827 ASN A N 1
ATOM 6541 C CA . ASN A 1 827 ? -13.707 -21.466 16.397 1.00 96.56 827 ASN A CA 1
ATOM 6542 C C . ASN A 1 827 ? -15.091 -21.038 16.886 1.00 96.56 827 ASN A C 1
ATOM 6544 O O . ASN A 1 827 ? -15.928 -21.877 17.236 1.00 96.56 827 ASN A O 1
ATOM 6548 N N . ARG A 1 828 ? -15.365 -19.733 16.856 1.00 95.69 828 ARG A N 1
ATOM 6549 C CA . ARG A 1 828 ? -16.736 -19.236 16.981 1.00 95.69 828 ARG A CA 1
ATOM 6550 C C . ARG A 1 828 ? -17.523 -19.631 15.729 1.00 95.69 828 ARG A C 1
ATOM 6552 O O . ARG A 1 828 ? -17.009 -19.608 14.615 1.00 95.69 828 ARG A O 1
ATOM 6559 N N . HIS A 1 829 ? -18.789 -19.993 15.917 1.00 92.69 829 HIS A N 1
ATOM 6560 C CA . HIS A 1 829 ? -19.673 -20.481 14.853 1.00 92.69 829 HIS A CA 1
ATOM 6561 C C . HIS A 1 829 ? -20.722 -19.436 14.449 1.00 92.69 829 HIS A C 1
ATOM 6563 O O . HIS A 1 829 ? -21.898 -19.757 14.283 1.00 92.69 829 HIS A O 1
ATOM 6569 N N . ILE A 1 830 ? -20.302 -18.176 14.301 1.00 93.00 830 ILE A N 1
ATOM 6570 C CA . ILE A 1 830 ? -21.201 -17.035 14.044 1.00 93.00 830 ILE A CA 1
ATOM 6571 C C . ILE A 1 830 ? -22.025 -17.256 12.767 1.00 93.00 830 ILE A C 1
ATOM 6573 O O . ILE A 1 830 ? -23.244 -17.099 12.781 1.00 93.00 830 ILE A O 1
ATOM 6577 N N . GLY A 1 831 ? -21.384 -17.738 11.696 1.00 89.75 831 GLY A N 1
ATOM 6578 C CA . GLY A 1 831 ? -22.040 -18.037 10.416 1.00 89.75 831 GLY A CA 1
ATOM 6579 C C . GLY A 1 831 ? -23.118 -19.119 10.475 1.00 89.75 831 GLY A C 1
ATOM 6580 O O . GLY A 1 831 ? -23.966 -19.176 9.591 1.00 89.75 831 GLY A O 1
ATOM 6581 N N . GLN A 1 832 ? -23.119 -19.953 11.519 1.00 90.19 832 GLN A N 1
ATOM 6582 C CA . GLN A 1 832 ? -24.132 -20.992 11.740 1.00 90.19 832 GLN A CA 1
ATOM 6583 C C . GLN A 1 832 ? -25.285 -20.503 12.626 1.00 90.19 832 GLN A C 1
ATOM 6585 O O . GLN A 1 832 ? -26.311 -21.176 12.738 1.00 90.19 832 GLN A O 1
ATOM 6590 N N . MET A 1 833 ? -25.129 -19.349 13.279 1.00 94.56 833 MET A N 1
ATOM 6591 C CA . MET A 1 833 ? -26.191 -18.727 14.054 1.00 94.56 833 MET A CA 1
ATOM 6592 C C . MET A 1 833 ? -27.106 -17.961 13.102 1.00 94.56 833 MET A C 1
ATOM 6594 O O . MET A 1 833 ? -26.677 -17.049 12.399 1.00 94.56 833 MET A O 1
ATOM 6598 N N . GLU A 1 834 ? -28.379 -18.340 13.064 1.00 93.62 834 GLU A N 1
ATOM 6599 C CA . GLU A 1 834 ? -29.378 -17.680 12.226 1.00 93.62 834 GLU A CA 1
ATOM 6600 C C . GLU A 1 834 ? -29.775 -16.327 12.836 1.00 93.62 834 GLU A C 1
ATOM 6602 O O . GLU A 1 834 ? -30.270 -16.279 13.965 1.00 93.62 834 GLU A O 1
ATOM 6607 N N . THR A 1 835 ? -29.643 -15.234 12.075 1.00 92.25 835 THR A N 1
ATOM 6608 C CA . THR A 1 835 ? -30.153 -13.909 12.470 1.00 92.25 835 THR A CA 1
ATOM 6609 C C . THR A 1 835 ? -31.668 -13.962 12.673 1.00 92.25 835 THR A C 1
ATOM 6611 O O . THR A 1 835 ? -32.220 -13.376 13.606 1.00 92.25 835 THR A O 1
ATOM 6614 N N . VAL A 1 836 ? -32.362 -14.716 11.816 1.00 91.38 836 VAL A N 1
ATOM 6615 C CA . VAL A 1 836 ? -33.785 -15.020 11.961 1.00 91.38 836 VAL A CA 1
ATOM 6616 C C . VAL A 1 836 ? -33.967 -16.525 12.039 1.00 91.38 836 VAL A C 1
ATOM 6618 O O . VAL A 1 836 ? -33.643 -17.240 11.099 1.00 91.38 836 VAL A O 1
ATOM 6621 N N . ARG A 1 837 ? -34.557 -17.004 13.137 1.00 92.00 837 ARG A N 1
ATOM 6622 C CA . ARG A 1 837 ? -34.810 -18.432 13.356 1.00 92.00 837 ARG A CA 1
ATOM 6623 C C . ARG A 1 837 ? -35.556 -19.078 12.179 1.00 92.00 837 ARG A C 1
ATOM 6625 O O . ARG A 1 837 ? -36.662 -18.648 11.839 1.00 92.00 837 ARG A O 1
ATOM 6632 N N . GLY A 1 838 ? -35.000 -20.165 11.652 1.00 91.56 838 GLY A N 1
ATOM 6633 C CA . GLY A 1 838 ? -35.502 -20.913 10.502 1.00 91.56 838 GLY A CA 1
ATOM 6634 C C . GLY A 1 838 ? -35.161 -20.286 9.147 1.00 91.56 838 GLY A C 1
ATOM 6635 O O . GLY A 1 838 ? -35.845 -20.593 8.169 1.00 91.56 838 GLY A O 1
ATOM 6636 N N . ASN A 1 839 ? -34.173 -19.386 9.079 1.00 93.50 839 ASN A N 1
ATOM 6637 C CA . ASN A 1 839 ? -33.695 -18.818 7.821 1.00 93.50 839 ASN A CA 1
ATOM 6638 C C . ASN A 1 839 ? -32.826 -19.831 7.064 1.00 93.50 839 ASN A C 1
ATOM 6640 O O . ASN A 1 839 ? -31.607 -19.855 7.187 1.00 93.50 839 ASN A O 1
ATOM 6644 N N . ILE A 1 840 ? -33.485 -20.623 6.223 1.00 92.06 840 ILE A N 1
ATOM 6645 C CA . ILE A 1 840 ? -32.867 -21.685 5.420 1.00 92.06 840 ILE A CA 1
ATOM 6646 C C . ILE A 1 840 ? -31.900 -21.191 4.334 1.00 92.06 840 ILE A C 1
ATOM 6648 O O . ILE A 1 840 ? -31.268 -22.023 3.698 1.00 92.06 840 ILE A O 1
ATOM 6652 N N . LEU A 1 841 ? -31.844 -19.881 4.069 1.00 93.44 841 LEU A N 1
ATOM 6653 C CA . LEU A 1 841 ? -31.011 -19.297 3.014 1.00 93.44 841 LEU A CA 1
ATOM 6654 C C . LEU A 1 841 ? -29.777 -18.588 3.564 1.00 93.44 841 LEU A C 1
ATOM 6656 O O . LEU A 1 841 ? -28.979 -18.111 2.773 1.00 93.44 841 LEU A O 1
ATOM 6660 N N . GLN A 1 842 ? -29.633 -18.431 4.881 1.00 94.12 842 GLN A N 1
ATOM 6661 C CA . GLN A 1 842 ? -28.563 -17.596 5.414 1.00 94.12 842 GLN A CA 1
ATOM 6662 C C . GLN A 1 842 ? -27.186 -18.193 5.106 1.00 94.12 842 GLN A C 1
ATOM 6664 O O . GLN A 1 842 ? -26.947 -19.363 5.394 1.00 94.12 842 GLN A O 1
ATOM 6669 N N . CYS A 1 843 ? -26.271 -17.366 4.598 1.00 93.81 843 CYS A N 1
ATOM 6670 C CA . CYS A 1 843 ? -24.876 -17.738 4.354 1.00 93.81 843 CYS A CA 1
ATOM 6671 C C . CYS A 1 843 ? -24.670 -18.935 3.418 1.00 93.81 843 CYS A C 1
ATOM 6673 O O . CYS A 1 843 ? -23.655 -19.626 3.514 1.00 93.81 843 CYS A O 1
ATOM 6675 N N . GLU A 1 844 ? -25.610 -19.163 2.501 1.00 91.62 844 GLU A N 1
ATOM 6676 C CA . GLU A 1 844 ? -25.397 -20.102 1.403 1.00 91.62 844 GLU A CA 1
ATOM 6677 C C . GLU A 1 844 ? -24.218 -19.669 0.523 1.00 91.62 844 GLU A C 1
ATOM 6679 O O . GLU A 1 844 ? -23.915 -18.481 0.398 1.00 91.62 844 GLU A O 1
ATOM 6684 N N . ILE A 1 845 ? -23.524 -20.658 -0.043 1.00 85.50 845 ILE A N 1
ATOM 6685 C CA . ILE A 1 845 ? -22.265 -20.454 -0.775 1.00 85.50 845 ILE A CA 1
ATOM 6686 C C . ILE A 1 845 ? -22.552 -20.107 -2.241 1.00 85.50 845 ILE A C 1
ATOM 6688 O O . ILE A 1 845 ? -22.013 -19.140 -2.772 1.00 85.50 845 ILE A O 1
ATOM 6692 N N . ASP A 1 846 ? -23.461 -20.847 -2.877 1.00 87.50 846 ASP A N 1
ATOM 6693 C CA . ASP A 1 846 ? -23.751 -20.724 -4.305 1.00 87.50 846 ASP A CA 1
ATOM 6694 C C . ASP A 1 846 ? -24.835 -19.666 -4.564 1.00 87.50 846 ASP A C 1
ATOM 6696 O O . ASP A 1 846 ? -26.028 -19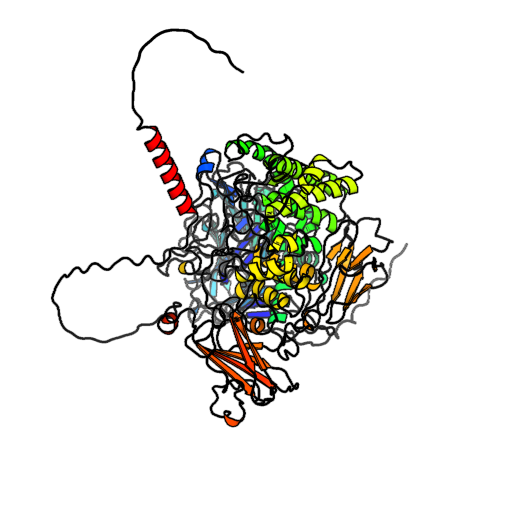.971 -4.686 1.00 87.50 846 ASP A O 1
ATOM 6700 N N . VAL A 1 847 ? -24.408 -18.400 -4.648 1.00 90.06 847 VAL A N 1
ATOM 6701 C CA . VAL A 1 847 ? -25.278 -17.236 -4.878 1.00 90.06 847 VAL A CA 1
ATOM 6702 C C . VAL A 1 847 ? -24.786 -16.412 -6.059 1.00 90.06 847 VAL A C 1
ATOM 6704 O O . VAL A 1 847 ? -23.639 -15.974 -6.094 1.00 90.06 847 VAL A O 1
ATOM 6707 N N . TRP A 1 848 ? -25.669 -16.120 -7.010 1.00 89.44 848 TRP A N 1
ATOM 6708 C CA . TRP A 1 848 ? -25.339 -15.278 -8.162 1.00 89.44 848 TRP A CA 1
ATOM 6709 C C . TRP A 1 848 ? -26.530 -14.434 -8.605 1.00 89.44 848 TRP A C 1
ATOM 6711 O O . TRP A 1 848 ? -27.672 -14.702 -8.235 1.00 89.44 848 TRP A O 1
ATOM 6721 N N . ALA A 1 849 ? -26.275 -13.410 -9.419 1.00 88.94 849 ALA A N 1
ATOM 6722 C CA . ALA A 1 849 ? -27.321 -12.585 -10.013 1.00 88.94 849 ALA A CA 1
ATOM 6723 C C . ALA A 1 849 ? -27.249 -12.579 -11.544 1.00 88.94 849 ALA A C 1
ATOM 6725 O O . ALA A 1 849 ? -26.199 -12.814 -12.138 1.00 88.94 849 ALA A O 1
ATOM 6726 N N . THR A 1 850 ? -28.385 -12.322 -12.191 1.00 85.50 850 THR A N 1
ATOM 6727 C CA . THR A 1 850 ? -28.449 -12.042 -13.627 1.00 85.50 850 THR A CA 1
ATOM 6728 C C . THR A 1 850 ? -28.112 -10.578 -13.885 1.00 85.50 850 THR A C 1
ATOM 6730 O O . THR A 1 850 ? -28.775 -9.702 -13.327 1.00 85.50 850 THR A O 1
ATOM 6733 N N . GLY A 1 851 ? -27.175 -10.326 -14.797 1.00 80.94 851 GLY A N 1
ATOM 6734 C CA . GLY A 1 851 ? -26.708 -8.974 -15.094 1.00 80.94 851 GLY A CA 1
ATOM 6735 C C . GLY A 1 851 ? -25.765 -8.435 -14.020 1.00 80.94 851 GLY A C 1
ATOM 6736 O O . GLY A 1 851 ? -25.400 -9.141 -13.080 1.00 80.94 851 GLY A O 1
ATOM 6737 N N . ASP A 1 852 ? -25.367 -7.179 -14.185 1.00 82.44 852 ASP A N 1
ATOM 6738 C CA . ASP A 1 852 ? -24.396 -6.550 -13.299 1.00 82.44 852 ASP A CA 1
ATOM 6739 C C . ASP A 1 852 ? -25.060 -6.092 -11.995 1.00 82.44 852 ASP A C 1
ATOM 6741 O O . ASP A 1 852 ? -26.174 -5.555 -11.980 1.00 82.44 852 ASP A O 1
ATOM 6745 N N . SER A 1 853 ? -24.355 -6.281 -10.883 1.00 86.62 853 SER A N 1
ATOM 6746 C CA . SER A 1 853 ? -24.689 -5.637 -9.614 1.00 86.62 853 SER A CA 1
ATOM 6747 C C . SER A 1 853 ? -24.070 -4.241 -9.572 1.00 86.62 853 SER A C 1
ATOM 6749 O O . SER A 1 853 ? -23.032 -3.991 -10.185 1.00 86.62 853 SER A O 1
ATOM 6751 N N . ALA A 1 854 ? -24.681 -3.328 -8.820 1.00 83.94 854 ALA A N 1
ATOM 6752 C CA . ALA A 1 854 ? -24.048 -2.058 -8.505 1.00 83.94 854 ALA A CA 1
ATOM 6753 C C . ALA A 1 854 ? -22.694 -2.316 -7.803 1.00 83.94 854 ALA A C 1
ATOM 6755 O O . ALA A 1 854 ? -22.594 -3.264 -7.011 1.00 83.94 854 ALA A O 1
ATOM 6756 N N . PRO A 1 855 ? -21.654 -1.503 -8.068 1.00 77.00 855 PRO A N 1
ATOM 6757 C CA . PRO A 1 855 ? -20.339 -1.680 -7.459 1.00 77.00 855 PRO A CA 1
ATOM 6758 C C . PRO A 1 855 ? -20.417 -1.805 -5.933 1.00 77.00 855 PRO A C 1
ATOM 6760 O O . PRO A 1 855 ? -21.080 -1.006 -5.271 1.00 77.00 855 PRO A O 1
ATOM 6763 N N . GLY A 1 856 ? -19.775 -2.841 -5.386 1.00 78.31 856 GLY A N 1
ATOM 6764 C CA . GLY A 1 856 ? -19.787 -3.125 -3.949 1.00 78.31 856 GLY A CA 1
ATOM 6765 C C . GLY A 1 856 ? -21.162 -3.501 -3.383 1.00 78.31 856 GLY A C 1
ATOM 6766 O O . GLY A 1 856 ? -21.382 -3.292 -2.200 1.00 78.31 856 GLY A O 1
ATOM 6767 N N . GLN A 1 857 ? -22.117 -3.982 -4.190 1.00 87.12 857 GLN A N 1
ATOM 6768 C CA . GLN A 1 857 ? -23.456 -4.410 -3.744 1.00 87.12 857 GLN A CA 1
ATOM 6769 C C . GLN A 1 857 ? -23.763 -5.828 -4.253 1.00 87.12 857 GLN A C 1
ATOM 6771 O O . GLN A 1 857 ? -24.649 -6.031 -5.085 1.00 87.12 857 GLN A O 1
ATOM 6776 N N . ILE A 1 858 ? -22.974 -6.808 -3.813 1.00 89.75 858 ILE A N 1
ATOM 6777 C CA . ILE A 1 858 ? -22.920 -8.160 -4.397 1.00 89.75 858 ILE A CA 1
ATOM 6778 C C . ILE A 1 858 ? -24.094 -9.055 -3.958 1.00 89.75 858 ILE A C 1
ATOM 6780 O O . ILE A 1 858 ? -24.693 -8.803 -2.914 1.00 89.75 858 ILE A O 1
ATOM 6784 N N . PRO A 1 859 ? -24.414 -10.135 -4.700 1.00 91.75 859 PRO A N 1
ATOM 6785 C CA . PRO A 1 859 ? -25.557 -11.003 -4.399 1.00 91.75 859 PRO A CA 1
ATOM 6786 C C . PRO A 1 859 ? -25.549 -11.617 -2.993 1.00 91.75 859 PRO A C 1
ATOM 6788 O O . PRO A 1 859 ? -26.594 -11.667 -2.348 1.00 91.75 859 PRO A O 1
ATOM 6791 N N . LEU A 1 860 ? -24.382 -12.027 -2.481 1.00 92.56 860 LEU A N 1
ATOM 6792 C CA . LEU A 1 860 ? -24.264 -12.634 -1.150 1.00 92.56 860 LEU A CA 1
ATOM 6793 C C . LEU A 1 860 ? -24.834 -11.745 -0.029 1.00 92.56 860 LEU A C 1
ATOM 6795 O O . LEU A 1 860 ? -25.420 -12.250 0.928 1.00 92.56 860 LEU A O 1
ATOM 6799 N N . ALA A 1 861 ? -24.744 -10.424 -0.184 1.00 93.06 861 ALA A N 1
ATOM 6800 C CA . ALA A 1 861 ? -25.250 -9.456 0.782 1.00 93.06 861 ALA A CA 1
ATOM 6801 C C . ALA A 1 861 ? -26.771 -9.534 1.009 1.00 93.06 861 ALA A C 1
ATOM 6803 O O . ALA A 1 861 ? -27.282 -8.974 1.969 1.00 93.06 861 ALA A O 1
ATOM 6804 N N . ALA A 1 862 ? -27.526 -10.215 0.138 1.00 93.44 862 ALA A N 1
ATOM 6805 C CA . ALA A 1 862 ? -28.956 -10.442 0.346 1.00 93.44 862 ALA A CA 1
ATOM 6806 C C . ALA A 1 862 ? -29.260 -11.507 1.418 1.00 93.44 862 ALA A C 1
ATOM 6808 O O . ALA A 1 862 ? -30.405 -11.610 1.863 1.00 93.44 862 ALA A O 1
ATOM 6809 N N . ILE A 1 863 ? -28.274 -12.334 1.787 1.00 94.19 863 ILE A N 1
ATOM 6810 C CA . ILE A 1 863 ? -28.464 -13.512 2.646 1.00 94.19 863 ILE A CA 1
ATOM 6811 C C . ILE A 1 863 ? -27.412 -13.651 3.751 1.00 94.19 863 ILE A C 1
ATOM 6813 O O . ILE A 1 863 ? -27.369 -14.675 4.432 1.00 94.19 863 ILE A O 1
ATOM 6817 N N . ASP A 1 864 ? -26.545 -12.665 3.944 1.00 93.81 864 ASP A N 1
ATOM 6818 C CA . ASP A 1 864 ? -25.441 -12.764 4.904 1.00 93.81 864 ASP A CA 1
ATOM 6819 C C . ASP A 1 864 ? -25.869 -12.563 6.368 1.00 93.81 864 ASP A C 1
ATOM 6821 O O . ASP A 1 864 ? -25.094 -12.825 7.288 1.00 93.81 864 ASP A O 1
ATOM 6825 N N . GLY A 1 865 ? -27.120 -12.151 6.586 1.00 90.00 865 GLY A N 1
ATOM 6826 C CA . GLY A 1 865 ? -27.713 -11.975 7.905 1.00 90.00 865 GLY A CA 1
ATOM 6827 C C . GLY A 1 865 ? -27.443 -10.615 8.549 1.00 90.00 865 GLY A C 1
ATOM 6828 O O . GLY A 1 865 ? -27.868 -10.444 9.694 1.00 90.00 865 GLY A O 1
ATOM 6829 N N . ALA A 1 866 ? -26.803 -9.667 7.855 1.00 89.00 866 ALA A N 1
ATOM 6830 C CA . ALA A 1 866 ? -26.672 -8.283 8.303 1.00 89.00 866 ALA A CA 1
ATOM 6831 C C . ALA A 1 866 ? -27.706 -7.372 7.633 1.00 89.00 866 ALA A C 1
ATOM 6833 O O . ALA A 1 866 ? -28.178 -7.618 6.529 1.00 89.00 866 ALA A O 1
ATOM 6834 N N . ALA A 1 867 ? -28.080 -6.302 8.332 1.00 82.69 867 ALA A N 1
ATOM 6835 C CA . ALA A 1 867 ? -29.013 -5.307 7.805 1.00 82.69 867 ALA A CA 1
ATOM 6836 C C . ALA A 1 867 ? -28.279 -4.162 7.069 1.00 82.69 867 ALA A C 1
ATOM 6838 O O . ALA A 1 867 ? -28.879 -3.420 6.287 1.00 82.69 867 ALA A O 1
ATOM 6839 N N . SER A 1 868 ? -26.982 -4.008 7.344 1.00 82.62 868 SER A N 1
ATOM 6840 C CA . SER A 1 868 ? -26.102 -2.958 6.831 1.00 82.62 868 SER A CA 1
ATOM 6841 C C . SER A 1 868 ? -25.515 -3.262 5.447 1.00 82.62 868 SER A C 1
ATOM 6843 O O . SER A 1 868 ? -25.230 -2.340 4.681 1.00 82.62 868 SER A O 1
ATOM 6845 N N . THR A 1 869 ? -25.400 -4.536 5.078 1.00 89.06 869 THR A N 1
ATOM 6846 C CA . THR A 1 869 ? -25.038 -4.983 3.730 1.00 89.06 869 THR A CA 1
ATOM 6847 C C . THR A 1 869 ? -26.295 -5.135 2.869 1.00 89.06 869 THR A C 1
ATOM 6849 O O . THR A 1 869 ? -27.407 -5.319 3.363 1.00 89.06 869 THR A O 1
ATOM 6852 N N . LYS A 1 870 ? -26.150 -4.984 1.547 1.00 88.69 870 LYS A N 1
ATOM 6853 C CA . LYS A 1 870 ? -27.266 -5.139 0.603 1.00 88.69 870 LYS A CA 1
ATOM 6854 C C . LYS A 1 870 ? -26.793 -5.492 -0.802 1.00 88.69 870 LYS A C 1
ATOM 6856 O O . LYS A 1 870 ? -25.780 -4.975 -1.273 1.00 88.69 870 LYS A O 1
ATOM 6861 N N . TRP A 1 871 ? -27.572 -6.334 -1.475 1.00 92.06 871 TRP A N 1
ATOM 6862 C CA . TRP A 1 871 ? -27.470 -6.554 -2.915 1.00 92.06 871 TRP A CA 1
ATOM 6863 C C . TRP A 1 871 ? -28.278 -5.487 -3.656 1.00 92.06 871 TRP A C 1
ATOM 6865 O O . TRP A 1 871 ? -29.408 -5.176 -3.271 1.00 92.06 871 TRP A O 1
ATOM 6875 N N . GLN A 1 872 ? -27.721 -4.947 -4.738 1.00 89.75 872 GLN A N 1
ATOM 6876 C CA . GLN A 1 872 ? -28.429 -4.013 -5.604 1.00 89.75 872 GLN A CA 1
ATOM 6877 C C . GLN A 1 872 ? -28.080 -4.285 -7.075 1.00 89.75 872 GLN A C 1
ATOM 6879 O O . GLN A 1 872 ? -26.900 -4.259 -7.418 1.00 89.75 872 GLN A O 1
ATOM 6884 N N . PRO A 1 873 ? -29.069 -4.476 -7.965 1.00 88.56 873 PRO A N 1
ATOM 6885 C CA . PRO A 1 873 ? -28.838 -4.505 -9.409 1.00 88.56 873 PRO A CA 1
ATOM 6886 C C . PRO A 1 873 ? -28.301 -3.171 -9.950 1.00 88.56 873 PRO A C 1
ATOM 6888 O O . PRO A 1 873 ? -28.670 -2.103 -9.455 1.00 88.56 873 PRO A O 1
ATOM 6891 N N . ALA A 1 874 ? -27.473 -3.219 -10.996 1.00 85.06 874 ALA A N 1
ATOM 6892 C CA . ALA A 1 874 ? -26.940 -2.021 -11.649 1.00 85.06 874 ALA A CA 1
ATOM 6893 C C . ALA A 1 874 ? -28.006 -1.236 -12.441 1.00 85.06 874 ALA A C 1
ATOM 6895 O O . ALA A 1 874 ? -27.914 -0.013 -12.539 1.00 85.06 874 ALA A O 1
ATOM 6896 N N . ASP A 1 875 ? -29.029 -1.915 -12.976 1.00 81.88 875 ASP A N 1
ATOM 6897 C CA . ASP A 1 875 ? -30.157 -1.305 -13.694 1.00 81.88 875 ASP A CA 1
ATOM 6898 C C . ASP A 1 875 ? -31.486 -1.662 -13.006 1.00 81.88 875 ASP A C 1
ATOM 6900 O O . ASP A 1 875 ? -31.707 -2.800 -12.593 1.00 81.88 875 ASP A O 1
ATOM 6904 N N . ALA A 1 876 ? -32.377 -0.677 -12.881 1.00 83.31 876 ALA A N 1
ATOM 6905 C CA . ALA A 1 876 ? -33.704 -0.838 -12.293 1.00 83.31 876 ALA A CA 1
ATOM 6906 C C . ALA A 1 876 ? -34.808 -1.117 -13.335 1.00 83.31 876 ALA A C 1
ATOM 6908 O O . ALA A 1 876 ? -35.934 -1.434 -12.944 1.00 83.31 876 ALA A O 1
ATOM 6909 N N . ARG A 1 877 ? -34.527 -0.968 -14.638 1.00 79.19 877 ARG A N 1
ATOM 6910 C CA . ARG A 1 877 ? -35.510 -1.114 -15.729 1.00 79.19 877 ARG A CA 1
ATOM 6911 C C . ARG A 1 877 ? -35.910 -2.566 -15.954 1.00 79.19 877 ARG A C 1
ATOM 6913 O O . ARG A 1 877 ? -37.101 -2.877 -16.025 1.00 79.19 877 ARG A O 1
ATOM 6920 N N . ASP A 1 878 ? -34.916 -3.438 -16.047 1.00 81.12 878 ASP A N 1
ATOM 6921 C CA . ASP A 1 878 ? -35.113 -4.863 -16.281 1.00 81.12 878 ASP A CA 1
ATOM 6922 C C . ASP A 1 878 ? -35.278 -5.619 -14.960 1.00 81.12 878 ASP A C 1
ATOM 6924 O O . ASP A 1 878 ? -34.853 -5.167 -13.896 1.00 81.12 878 ASP A O 1
ATOM 6928 N N . ILE A 1 879 ? -35.921 -6.790 -15.015 1.00 84.31 879 ILE A N 1
ATOM 6929 C CA . ILE A 1 879 ? -35.982 -7.666 -13.844 1.00 84.31 879 ILE A CA 1
ATOM 6930 C C . ILE A 1 879 ? -34.612 -8.319 -13.658 1.00 84.31 879 ILE A C 1
ATOM 6932 O O . ILE A 1 879 ? -34.172 -9.122 -14.482 1.00 84.31 879 ILE A O 1
ATOM 6936 N N . ALA A 1 880 ? -33.968 -8.011 -12.540 1.00 88.00 880 ALA A N 1
ATOM 6937 C CA . ALA A 1 880 ? -32.767 -8.696 -12.095 1.00 88.00 880 ALA A CA 1
ATOM 6938 C C . ALA A 1 880 ? -33.158 -9.846 -11.166 1.00 88.00 880 ALA A C 1
ATOM 6940 O O . ALA A 1 880 ? -33.952 -9.662 -10.241 1.00 88.00 880 ALA A O 1
ATOM 6941 N N . TYR A 1 881 ? -32.608 -11.034 -11.406 1.00 88.31 881 TYR A N 1
ATOM 6942 C CA . TYR A 1 881 ? -32.789 -12.191 -10.540 1.00 88.31 881 TYR A CA 1
ATOM 6943 C C . TYR A 1 881 ? -31.523 -12.488 -9.768 1.00 88.31 881 TYR A C 1
ATOM 6945 O O . TYR A 1 881 ? -30.485 -12.730 -10.371 1.00 88.31 881 TYR A O 1
ATOM 6953 N N . LEU A 1 882 ? -31.648 -12.574 -8.453 1.00 91.69 882 LEU A N 1
ATOM 6954 C CA . LEU A 1 882 ? -30.702 -13.266 -7.594 1.00 91.69 882 LEU A CA 1
ATOM 6955 C C . LEU A 1 882 ? -31.131 -14.727 -7.475 1.00 91.69 882 LEU A C 1
ATOM 6957 O O . LEU A 1 882 ? -32.318 -15.009 -7.322 1.00 91.69 882 LEU A O 1
ATOM 6961 N N . THR A 1 883 ? -30.185 -15.653 -7.565 1.00 90.75 883 THR A N 1
ATOM 6962 C CA . THR A 1 883 ? -30.410 -17.096 -7.461 1.00 90.75 883 THR A CA 1
ATOM 6963 C C . THR A 1 883 ? -29.517 -17.686 -6.384 1.00 90.75 883 THR A C 1
ATOM 6965 O O . THR A 1 883 ? -28.350 -17.318 -6.289 1.00 90.75 883 THR A O 1
ATOM 6968 N N . ILE A 1 884 ? -30.085 -18.597 -5.597 1.00 91.88 884 ILE A N 1
ATOM 6969 C CA . ILE A 1 884 ? -29.409 -19.346 -4.538 1.00 91.88 884 ILE A CA 1
ATOM 6970 C C . ILE A 1 884 ? -29.600 -20.837 -4.830 1.00 91.88 884 ILE A C 1
ATOM 6972 O O . ILE A 1 884 ? -30.742 -21.279 -5.001 1.00 91.88 884 ILE A O 1
ATOM 6976 N N . ASP A 1 885 ? -28.509 -21.601 -4.889 1.00 89.69 885 ASP A N 1
ATOM 6977 C CA . ASP A 1 885 ? -28.533 -23.071 -4.919 1.00 89.69 885 ASP A CA 1
ATOM 6978 C C . ASP A 1 885 ? -28.398 -23.609 -3.486 1.00 89.69 885 ASP A C 1
ATOM 6980 O O . ASP A 1 885 ? -27.401 -23.372 -2.813 1.00 89.69 885 ASP A O 1
ATOM 6984 N N . MET A 1 886 ? -29.408 -24.335 -3.000 1.00 89.25 886 MET A N 1
ATOM 6985 C CA . MET A 1 886 ? -29.373 -24.991 -1.680 1.00 89.25 886 MET A CA 1
ATOM 6986 C C . MET A 1 886 ? -28.904 -26.456 -1.763 1.00 89.25 886 MET A C 1
ATOM 6988 O O . MET A 1 886 ? -28.957 -27.201 -0.774 1.00 89.25 886 MET A O 1
ATOM 6992 N N . GLY A 1 887 ? -28.496 -26.911 -2.949 1.00 87.12 887 GLY A N 1
ATOM 6993 C CA . GLY A 1 887 ? -28.163 -28.301 -3.230 1.00 87.12 887 GLY A CA 1
ATOM 6994 C C . GLY A 1 887 ? -29.359 -29.236 -3.035 1.00 87.12 887 GLY A C 1
ATOM 6995 O O . GLY A 1 887 ? -30.503 -28.907 -3.345 1.00 87.12 887 GLY A O 1
ATOM 6996 N N . ASP A 1 888 ? -29.110 -30.422 -2.483 1.00 86.88 888 ASP A N 1
ATOM 6997 C CA . ASP A 1 888 ? -30.141 -31.453 -2.275 1.00 86.88 888 ASP A CA 1
ATOM 6998 C C . ASP A 1 888 ? -30.963 -31.252 -0.982 1.00 86.88 888 ASP A C 1
ATOM 7000 O O . ASP A 1 888 ? -31.580 -32.189 -0.462 1.00 86.88 888 ASP A O 1
ATOM 7004 N N . ARG A 1 889 ? -30.960 -30.036 -0.418 1.00 89.00 889 ARG A N 1
ATOM 7005 C CA . ARG A 1 889 ? -31.685 -29.698 0.814 1.00 89.00 889 ARG A CA 1
ATOM 7006 C C . ARG A 1 889 ? -33.036 -29.066 0.481 1.00 89.00 889 ARG A C 1
ATOM 7008 O O . ARG A 1 889 ? -33.109 -27.997 -0.114 1.00 89.00 889 ARG A O 1
ATOM 7015 N N . PHE A 1 890 ? -34.116 -29.710 0.924 1.00 89.25 890 PHE A N 1
ATOM 7016 C CA . PHE A 1 890 ? -35.488 -29.265 0.671 1.00 89.25 890 PHE A CA 1
ATOM 7017 C C . PHE A 1 890 ? -36.201 -28.924 1.976 1.00 89.25 890 PHE A C 1
ATOM 7019 O O . PHE A 1 890 ? -36.332 -29.774 2.861 1.00 89.25 890 PHE A O 1
ATOM 7026 N N . TYR A 1 891 ? -36.736 -27.709 2.068 1.00 90.94 891 TYR A N 1
ATOM 7027 C CA . TYR A 1 891 ? -37.423 -27.222 3.261 1.00 90.94 891 TYR A CA 1
ATOM 7028 C C . TYR A 1 891 ? -38.830 -26.700 2.935 1.00 90.94 891 TYR A C 1
ATOM 7030 O O . TYR A 1 891 ? -39.055 -26.136 1.859 1.00 90.94 891 TYR A O 1
ATOM 7038 N N . PRO A 1 892 ? -39.807 -26.858 3.847 1.00 92.06 892 PRO A N 1
ATOM 7039 C CA . PRO A 1 892 ? -41.100 -26.203 3.718 1.00 92.06 892 PRO A CA 1
ATOM 7040 C C . PRO A 1 892 ? -40.979 -24.712 4.065 1.00 92.06 892 PRO A C 1
ATOM 7042 O O . PRO A 1 892 ? -40.716 -24.341 5.209 1.00 92.06 892 PRO A O 1
ATOM 7045 N N . ILE A 1 893 ? -41.229 -23.845 3.088 1.00 90.94 893 ILE A N 1
ATOM 7046 C CA . ILE A 1 893 ? -41.305 -22.396 3.266 1.00 90.94 893 ILE A CA 1
ATOM 7047 C C . ILE A 1 893 ? -42.706 -22.054 3.762 1.00 90.94 893 ILE A C 1
ATOM 7049 O O . ILE A 1 893 ? -43.694 -22.304 3.077 1.00 90.94 893 ILE A O 1
ATOM 7053 N N . ASN A 1 894 ? -42.789 -21.454 4.948 1.00 90.50 894 ASN A N 1
ATOM 7054 C CA . ASN A 1 894 ? -44.042 -20.948 5.526 1.00 90.50 894 ASN A CA 1
ATOM 7055 C C . ASN A 1 894 ? -44.126 -19.421 5.493 1.00 90.50 894 ASN A C 1
ATOM 7057 O O . ASN A 1 894 ? -45.205 -18.840 5.624 1.00 90.50 894 ASN A O 1
ATOM 7061 N N . LYS A 1 895 ? -42.971 -18.767 5.389 1.00 89.94 895 LYS A N 1
ATOM 7062 C CA . LYS A 1 895 ? -42.818 -17.333 5.562 1.00 89.94 895 LYS A CA 1
ATOM 7063 C C . LYS A 1 895 ? -41.634 -16.848 4.740 1.00 89.94 895 LYS A C 1
ATOM 7065 O O . LYS A 1 895 ? -40.623 -17.538 4.673 1.00 89.94 895 LYS A O 1
ATOM 7070 N N . VAL A 1 896 ? -41.762 -15.658 4.169 1.00 89.19 896 VAL A N 1
ATOM 7071 C CA . VAL A 1 896 ? -40.677 -14.946 3.496 1.00 89.19 896 VAL A CA 1
ATOM 7072 C C . VAL A 1 896 ? -40.502 -13.588 4.166 1.00 89.19 896 VAL A C 1
ATOM 7074 O O . VAL A 1 896 ? -41.483 -12.886 4.437 1.00 89.19 896 VAL A O 1
ATOM 7077 N N . LEU A 1 897 ? -39.253 -13.246 4.465 1.00 89.31 897 LEU A N 1
ATOM 7078 C CA . LEU A 1 897 ? -38.851 -12.007 5.114 1.00 89.31 897 LEU A CA 1
ATOM 7079 C C . LEU A 1 897 ? -37.803 -11.321 4.248 1.00 89.31 897 LEU A C 1
ATOM 7081 O O . LEU A 1 897 ? -36.844 -11.961 3.835 1.00 89.31 897 LEU A O 1
ATOM 7085 N N . PHE A 1 898 ? -37.994 -10.031 4.012 1.00 88.88 898 PHE A N 1
ATOM 7086 C CA . PHE A 1 898 ? -37.026 -9.175 3.342 1.00 88.88 898 PHE A CA 1
ATOM 7087 C C . PHE A 1 898 ? -36.723 -7.975 4.214 1.00 88.88 898 PHE A C 1
ATOM 7089 O O . PHE A 1 898 ? -37.649 -7.415 4.807 1.00 88.88 898 PHE A O 1
ATOM 7096 N N . ASP A 1 899 ? -35.462 -7.566 4.216 1.00 89.00 899 ASP A N 1
ATOM 7097 C CA . ASP A 1 899 ? -35.062 -6.193 4.475 1.00 89.00 899 ASP A CA 1
ATOM 7098 C C . ASP A 1 899 ? -34.560 -5.597 3.151 1.00 89.00 899 ASP A C 1
ATOM 7100 O O . ASP A 1 899 ? -33.590 -6.066 2.568 1.00 89.00 899 ASP A O 1
ATOM 7104 N N . TRP A 1 900 ? -35.281 -4.607 2.634 1.00 85.50 900 TRP A N 1
ATOM 7105 C CA . TRP A 1 900 ? -34.975 -3.908 1.387 1.00 85.50 900 TRP A CA 1
ATOM 7106 C C . TRP A 1 900 ? -34.064 -2.690 1.603 1.00 85.50 900 TRP A C 1
ATOM 7108 O O . TRP A 1 900 ? -33.767 -1.958 0.654 1.00 85.50 900 TRP A O 1
ATOM 7118 N N . GLY A 1 901 ? -33.678 -2.399 2.849 1.00 83.00 901 GLY A N 1
ATOM 7119 C CA . GLY A 1 901 ? -32.938 -1.191 3.193 1.00 83.00 901 GLY A CA 1
ATOM 7120 C C . GLY A 1 901 ? -33.701 0.076 2.788 1.00 83.00 901 GLY A C 1
ATOM 7121 O O . GLY A 1 901 ? -34.879 0.244 3.113 1.00 83.00 901 GLY A O 1
ATOM 7122 N N . GLN A 1 902 ? -33.030 0.985 2.077 1.00 76.94 902 GLN A N 1
ATOM 7123 C CA . GLN A 1 902 ? -33.610 2.262 1.627 1.00 76.94 902 GLN A CA 1
ATOM 7124 C C . GLN A 1 902 ? -34.201 2.215 0.207 1.00 76.94 902 GLN A C 1
ATOM 7126 O O . GLN A 1 902 ? -34.986 3.087 -0.161 1.00 76.94 902 GLN A O 1
ATOM 7131 N N . HIS A 1 903 ? -33.869 1.201 -0.597 1.00 79.44 903 HIS A N 1
ATOM 7132 C CA . HIS A 1 903 ? -34.285 1.107 -2.000 1.00 79.44 903 HIS A CA 1
ATOM 7133 C C . HIS A 1 903 ? -35.276 -0.044 -2.193 1.00 79.44 903 HIS A C 1
ATOM 7135 O O . HIS A 1 903 ? -34.931 -1.117 -2.678 1.00 79.44 903 HIS A O 1
ATOM 7141 N N . VAL A 1 904 ? -36.534 0.188 -1.811 1.00 85.50 904 VAL A N 1
ATOM 7142 C CA . VAL A 1 904 ? -37.605 -0.810 -1.959 1.00 85.50 904 VAL A CA 1
ATOM 7143 C C . VAL A 1 904 ? -37.944 -1.005 -3.444 1.00 85.50 904 VAL A C 1
ATOM 7145 O O . VAL A 1 904 ? -38.226 -0.009 -4.118 1.00 85.50 904 VAL A O 1
ATOM 7148 N N . PRO A 1 905 ? -37.965 -2.243 -3.975 1.00 86.50 905 PRO A N 1
ATOM 7149 C CA . PRO A 1 905 ? -38.317 -2.479 -5.371 1.00 86.50 905 PRO A CA 1
ATOM 7150 C C . PRO A 1 905 ? -39.803 -2.210 -5.638 1.00 86.50 905 PRO A C 1
ATOM 7152 O O . PRO A 1 905 ? -40.648 -2.363 -4.749 1.00 86.50 905 PRO A O 1
ATOM 7155 N N . VAL A 1 906 ? -40.150 -1.824 -6.869 1.00 83.75 906 VAL A N 1
ATOM 7156 C CA . VAL A 1 906 ? -41.559 -1.617 -7.267 1.00 83.75 906 VAL A CA 1
ATOM 7157 C C . VAL A 1 906 ? -42.270 -2.963 -7.384 1.00 83.75 906 VAL A C 1
ATOM 7159 O O . VAL A 1 906 ? -43.368 -3.138 -6.844 1.00 83.75 906 VAL A O 1
ATOM 7162 N N . HIS A 1 907 ? -41.623 -3.939 -8.023 1.00 82.88 907 HIS A N 1
ATOM 7163 C CA . HIS A 1 907 ? -42.087 -5.318 -8.023 1.00 82.88 907 HIS A CA 1
ATOM 7164 C C . HIS A 1 907 ? -40.983 -6.269 -7.587 1.00 82.88 907 HIS A C 1
ATOM 7166 O O . HIS A 1 907 ? -39.802 -6.081 -7.870 1.00 82.88 907 HIS A O 1
ATOM 7172 N N . TYR A 1 908 ? -41.402 -7.328 -6.905 1.00 87.12 908 TYR A N 1
ATOM 7173 C CA . TYR A 1 908 ? -40.544 -8.448 -6.577 1.00 87.12 908 TYR A CA 1
ATOM 7174 C C . TYR A 1 908 ? -41.327 -9.753 -6.709 1.00 87.12 908 TYR A C 1
ATOM 7176 O O . TYR A 1 908 ? -42.558 -9.773 -6.592 1.00 87.12 908 TYR A O 1
ATOM 7184 N N . LYS A 1 909 ? -40.617 -10.854 -6.940 1.00 86.62 909 LYS A N 1
ATOM 7185 C CA . LYS A 1 909 ? -41.183 -12.202 -6.900 1.00 86.62 909 LYS A CA 1
ATOM 7186 C C . LYS A 1 909 ? -40.156 -13.215 -6.424 1.00 86.62 909 LYS A C 1
ATOM 7188 O O . LYS A 1 909 ? -38.995 -13.142 -6.815 1.00 86.62 909 LYS A O 1
ATOM 7193 N N . VAL A 1 910 ? -40.611 -14.179 -5.629 1.00 88.44 910 VAL A N 1
ATOM 7194 C CA . VAL A 1 910 ? -39.810 -15.338 -5.225 1.00 88.44 910 VAL A CA 1
ATOM 7195 C C . VAL A 1 910 ? -40.300 -16.570 -5.960 1.00 88.44 910 VAL A C 1
ATOM 7197 O O . VAL A 1 910 ? -41.489 -16.896 -5.907 1.00 88.44 910 VAL A O 1
ATOM 7200 N N . LEU A 1 911 ? -39.384 -17.253 -6.636 1.00 88.00 911 LEU A N 1
ATOM 7201 C CA . LEU A 1 911 ? -39.651 -18.481 -7.375 1.00 88.00 911 LEU A CA 1
ATOM 7202 C C . LEU A 1 911 ? -38.808 -19.617 -6.796 1.00 88.00 911 LEU A C 1
ATOM 7204 O O . LEU A 1 911 ? -37.646 -19.400 -6.466 1.00 88.00 911 LEU A O 1
ATOM 7208 N N . THR A 1 912 ? -39.371 -20.820 -6.713 1.00 88.44 912 THR A N 1
ATOM 7209 C CA . THR A 1 912 ? -38.617 -22.041 -6.394 1.00 88.44 912 THR A CA 1
ATOM 7210 C C . THR A 1 912 ? -38.681 -23.031 -7.548 1.00 88.44 912 THR A C 1
ATOM 7212 O O . THR A 1 912 ? -39.704 -23.104 -8.233 1.00 88.44 912 THR A O 1
ATOM 7215 N N . THR A 1 913 ? -37.599 -23.775 -7.790 1.00 85.00 913 THR A N 1
ATOM 7216 C CA . THR A 1 913 ? -37.539 -24.786 -8.860 1.00 85.00 913 THR A CA 1
ATOM 7217 C C . THR A 1 913 ? -36.546 -25.911 -8.551 1.00 85.00 913 THR A C 1
ATOM 7219 O O . THR A 1 913 ? -35.638 -25.767 -7.730 1.00 85.00 913 THR A O 1
ATOM 7222 N N . ASN A 1 914 ? -36.736 -27.043 -9.229 1.00 81.69 914 ASN A N 1
ATOM 7223 C CA . ASN A 1 914 ? -35.781 -28.152 -9.297 1.00 81.69 914 ASN A CA 1
ATOM 7224 C C . ASN A 1 914 ? -35.095 -28.253 -10.670 1.00 81.69 914 ASN A C 1
ATOM 7226 O O . ASN A 1 914 ? -34.260 -29.137 -10.862 1.00 81.69 914 ASN A O 1
ATOM 7230 N N . ALA A 1 915 ? -35.455 -27.387 -11.623 1.00 70.56 915 ALA A N 1
ATOM 7231 C CA . ALA A 1 915 ? -34.856 -27.371 -12.950 1.00 70.56 915 ALA A CA 1
ATOM 7232 C C . ALA A 1 915 ? -33.353 -27.056 -12.862 1.00 70.56 915 ALA A C 1
ATOM 7234 O O . ALA A 1 915 ? -32.924 -26.236 -12.055 1.00 70.56 915 ALA A O 1
ATOM 7235 N N . SER A 1 916 ? -32.550 -27.740 -13.678 1.00 57.44 916 SER A N 1
ATOM 7236 C CA . SER A 1 916 ? -31.084 -27.671 -13.666 1.00 57.44 916 SER A CA 1
ATOM 7237 C C . SER A 1 916 ? -30.521 -26.277 -13.995 1.00 57.44 916 SER A C 1
ATOM 7239 O O . SER A 1 916 ? -31.138 -25.503 -14.726 1.00 57.44 916 SER A O 1
ATOM 7241 N N . HIS A 1 917 ? -29.316 -26.002 -13.474 1.00 52.78 917 HIS A N 1
ATOM 7242 C CA . HIS A 1 917 ? -28.502 -24.791 -13.667 1.00 52.78 917 HIS A CA 1
ATOM 7243 C C . HIS A 1 917 ? -28.629 -24.147 -15.062 1.00 52.78 917 HIS A C 1
ATOM 7245 O O . HIS A 1 917 ? -28.499 -24.820 -16.083 1.00 52.78 917 HIS A O 1
ATOM 7251 N N . GLY A 1 918 ? -28.814 -22.823 -15.099 1.00 49.88 918 GLY A N 1
ATOM 7252 C CA . GLY A 1 918 ? -28.809 -22.025 -16.334 1.00 49.88 918 GLY A CA 1
ATOM 7253 C C . GLY A 1 918 ? -30.186 -21.747 -16.939 1.00 49.88 918 GLY A C 1
ATOM 7254 O O . GLY A 1 918 ? -30.300 -20.879 -17.805 1.00 49.88 918 GLY A O 1
ATOM 7255 N N . ALA A 1 919 ? -31.241 -22.394 -16.440 1.00 50.03 919 ALA A N 1
ATOM 7256 C CA . ALA A 1 919 ? -32.609 -21.972 -16.690 1.00 50.03 919 ALA A CA 1
ATOM 7257 C C . ALA A 1 919 ? -32.841 -20.621 -16.013 1.00 50.03 919 ALA A C 1
ATOM 7259 O O . ALA A 1 919 ? -33.177 -20.524 -14.829 1.00 50.03 919 ALA A O 1
ATOM 7260 N N . SER A 1 920 ? -32.619 -19.543 -16.759 1.00 54.09 920 SER A N 1
ATOM 7261 C CA . SER A 1 920 ? -33.173 -18.273 -16.342 1.00 54.09 920 SER A CA 1
ATOM 7262 C C . SER A 1 920 ? -34.687 -18.464 -16.202 1.00 54.09 920 SER A C 1
ATOM 7264 O O . SER A 1 920 ? -35.278 -19.104 -17.073 1.00 54.09 920 SER A O 1
ATOM 7266 N N . PRO A 1 921 ? -35.359 -17.893 -15.190 1.00 56.34 921 PRO A N 1
ATOM 7267 C CA . PRO A 1 921 ? -36.825 -17.885 -15.125 1.00 56.34 921 PRO A CA 1
ATOM 7268 C C . PRO A 1 921 ? -37.509 -17.224 -16.350 1.00 56.34 921 PRO A C 1
ATOM 7270 O O . PRO A 1 921 ? -38.731 -17.082 -16.372 1.00 56.34 921 PRO A O 1
ATOM 7273 N N . TYR A 1 922 ? -36.732 -16.810 -17.360 1.00 53.56 922 TYR A N 1
ATOM 7274 C CA . TYR A 1 922 ? -37.137 -16.405 -18.703 1.00 53.56 922 TYR A CA 1
ATOM 7275 C C . TYR A 1 922 ? -37.249 -17.544 -19.734 1.00 53.56 922 TYR A C 1
ATOM 7277 O O . TYR A 1 922 ? -37.801 -17.302 -20.808 1.00 53.56 922 TYR A O 1
ATOM 7285 N N . ASP A 1 923 ? -36.743 -18.753 -19.471 1.00 55.25 923 ASP A N 1
ATOM 7286 C CA . ASP A 1 923 ? -36.822 -19.840 -20.449 1.00 55.25 923 ASP A CA 1
ATOM 7287 C C . ASP A 1 923 ? -38.246 -20.410 -20.490 1.00 55.25 923 ASP A C 1
ATOM 7289 O O . ASP A 1 923 ? -38.683 -21.181 -19.632 1.00 55.25 923 ASP A O 1
ATOM 7293 N N . THR A 1 924 ? -39.004 -19.985 -21.504 1.00 46.62 924 THR A N 1
ATOM 7294 C CA . THR A 1 924 ? -40.413 -20.354 -21.723 1.00 46.62 924 THR A CA 1
ATOM 7295 C C . THR A 1 924 ? -40.658 -21.864 -21.828 1.00 46.62 924 THR A C 1
ATOM 7297 O O . THR A 1 924 ? -41.807 -22.294 -21.754 1.00 46.62 924 THR A O 1
ATOM 7300 N N . LEU A 1 925 ? -39.600 -22.670 -21.963 1.00 48.34 925 LEU A N 1
ATOM 7301 C CA . LEU A 1 925 ? -39.651 -24.131 -22.004 1.00 48.34 925 LEU A CA 1
ATOM 7302 C C . LEU A 1 925 ? -39.741 -24.798 -20.614 1.00 48.34 925 LEU A C 1
ATOM 7304 O O . LEU A 1 925 ? -39.977 -26.002 -20.555 1.00 48.34 925 LEU A O 1
ATOM 7308 N N . LEU A 1 926 ? -39.583 -24.049 -19.511 1.00 55.41 926 LEU A N 1
ATOM 7309 C CA . LEU A 1 926 ? -39.513 -24.583 -18.135 1.00 55.41 926 LEU A CA 1
ATOM 7310 C C . LEU A 1 926 ? -40.585 -24.024 -17.176 1.00 55.41 926 LEU A C 1
ATOM 7312 O O . LEU A 1 926 ? -40.511 -24.238 -15.968 1.00 55.41 926 LEU A O 1
ATOM 7316 N N . LEU A 1 927 ? -41.602 -23.327 -17.698 1.00 54.34 927 LEU A N 1
ATOM 7317 C CA . LEU A 1 927 ? -42.632 -22.631 -16.906 1.00 54.34 927 LEU A CA 1
ATOM 7318 C C . LEU A 1 927 ? -43.418 -23.532 -15.931 1.00 54.34 927 LEU A C 1
ATOM 7320 O O . LEU A 1 927 ? -43.873 -23.032 -14.904 1.00 54.34 927 LEU A O 1
ATOM 7324 N N . ASP A 1 928 ? -43.550 -24.831 -16.216 1.00 60.59 928 ASP A N 1
ATOM 7325 C CA . ASP A 1 928 ? -44.319 -25.770 -15.383 1.00 60.59 928 ASP A CA 1
ATOM 7326 C C . ASP A 1 928 ? -43.595 -26.183 -14.081 1.00 60.59 928 ASP A C 1
ATOM 7328 O O . ASP A 1 928 ? -44.251 -26.625 -13.134 1.00 60.59 928 ASP A O 1
ATOM 7332 N N . ASP A 1 929 ? -42.268 -26.009 -13.996 1.00 71.62 929 ASP A N 1
ATOM 7333 C CA . ASP A 1 929 ? -41.458 -26.407 -12.829 1.00 71.62 929 ASP A CA 1
ATOM 7334 C C . ASP A 1 929 ? -41.248 -25.277 -11.804 1.00 71.62 929 ASP A C 1
ATOM 7336 O O . ASP A 1 929 ? -40.871 -25.534 -10.655 1.00 71.62 929 ASP A O 1
ATOM 7340 N N . TYR A 1 930 ? -41.523 -24.022 -12.176 1.00 75.38 930 TYR A N 1
ATOM 7341 C CA . TYR A 1 930 ? -41.391 -22.883 -11.266 1.00 75.38 930 TYR A CA 1
ATOM 7342 C C . TYR A 1 930 ? -42.635 -22.707 -10.395 1.00 75.38 930 TYR A C 1
ATOM 7344 O O . TYR A 1 930 ? -43.755 -22.542 -10.880 1.00 75.38 930 TYR A O 1
ATOM 7352 N N . ARG A 1 931 ? -42.435 -22.626 -9.078 1.00 80.44 931 ARG A N 1
ATOM 7353 C CA . ARG A 1 931 ? -43.499 -22.285 -8.125 1.00 80.44 931 ARG A CA 1
ATOM 7354 C C . ARG A 1 931 ? -43.322 -20.862 -7.619 1.00 80.44 931 ARG A C 1
ATOM 7356 O O . ARG A 1 931 ? -42.317 -20.533 -6.999 1.00 80.44 931 ARG A O 1
ATOM 7363 N N . ASN A 1 932 ? -44.320 -20.013 -7.866 1.00 80.56 932 ASN A N 1
ATOM 7364 C CA . ASN A 1 932 ? -44.328 -18.642 -7.359 1.00 80.56 932 ASN A CA 1
ATOM 7365 C C . ASN A 1 932 ? -44.753 -18.610 -5.886 1.00 80.56 932 ASN A C 1
ATOM 7367 O O . ASN A 1 932 ? -45.934 -18.765 -5.562 1.00 80.56 932 ASN A O 1
ATOM 7371 N N . VAL A 1 933 ? -43.779 -18.369 -5.011 1.00 78.06 933 VAL A N 1
ATOM 7372 C CA . VAL A 1 933 ? -43.947 -18.365 -3.556 1.00 78.06 933 VAL A CA 1
ATOM 7373 C C . VAL A 1 933 ? -44.696 -17.118 -3.082 1.00 78.06 933 VAL A C 1
ATOM 7375 O O . VAL A 1 933 ? -45.503 -17.199 -2.165 1.00 78.06 933 VAL A O 1
ATOM 7378 N N . THR A 1 934 ? -44.487 -15.960 -3.711 1.00 70.75 934 THR A N 1
ATOM 7379 C CA . THR A 1 934 ? -44.990 -14.660 -3.217 1.00 70.75 934 THR A CA 1
ATOM 7380 C C . THR A 1 934 ? -46.254 -14.162 -3.917 1.00 70.75 934 THR A C 1
ATOM 7382 O O . THR A 1 934 ? -46.647 -13.011 -3.724 1.00 70.75 934 THR A O 1
ATOM 7385 N N . SER A 1 935 ? -46.922 -15.010 -4.704 1.00 63.00 935 SER A N 1
ATOM 7386 C CA . SER A 1 935 ? -48.141 -14.658 -5.454 1.00 63.00 935 SER A CA 1
ATOM 7387 C C . SER A 1 935 ? -49.268 -14.067 -4.587 1.00 63.00 935 SER A C 1
ATOM 7389 O O . SER A 1 935 ? -50.044 -13.251 -5.076 1.00 63.00 935 SER A O 1
ATOM 7391 N N . SER A 1 936 ? -49.325 -14.402 -3.292 1.00 58.59 936 SER A N 1
ATOM 7392 C CA . SER A 1 936 ? -50.320 -13.898 -2.332 1.00 58.59 936 SER A CA 1
ATOM 7393 C C . SER A 1 936 ? -49.914 -12.629 -1.563 1.00 58.59 936 SER A C 1
ATOM 7395 O O . SER A 1 936 ? -50.675 -12.185 -0.707 1.00 58.59 936 SER A O 1
ATOM 7397 N N . CYS A 1 937 ? -48.723 -12.065 -1.808 1.00 63.88 937 CYS A N 1
ATOM 7398 C CA . CYS A 1 937 ? -48.113 -11.031 -0.954 1.00 63.88 937 CYS A CA 1
ATOM 7399 C C . CYS A 1 937 ? -47.567 -9.797 -1.696 1.00 63.88 937 CYS A C 1
ATOM 7401 O O . CYS A 1 937 ? -46.989 -8.921 -1.056 1.00 63.88 937 CYS A O 1
ATOM 7403 N N . ALA A 1 938 ? -47.742 -9.706 -3.016 1.00 61.38 938 ALA A N 1
ATOM 7404 C CA . ALA A 1 938 ? -47.345 -8.537 -3.803 1.00 61.38 938 ALA A CA 1
ATOM 7405 C C . ALA A 1 938 ? -48.408 -7.416 -3.738 1.00 61.38 938 ALA A C 1
ATOM 7407 O O . ALA A 1 938 ? -49.602 -7.727 -3.665 1.00 61.38 938 ALA A O 1
ATOM 7408 N N . PRO A 1 939 ? -48.024 -6.123 -3.824 1.00 65.75 939 PRO A N 1
ATOM 7409 C CA . PRO A 1 939 ? -46.672 -5.563 -4.011 1.00 65.75 939 PRO A CA 1
ATOM 7410 C C . PRO A 1 939 ? -45.889 -5.332 -2.699 1.00 65.75 939 PRO A C 1
ATOM 7412 O O . PRO A 1 939 ? -46.466 -5.380 -1.611 1.00 65.75 939 PRO A O 1
ATOM 7415 N N . ALA A 1 940 ? -44.580 -5.044 -2.801 1.00 63.38 940 ALA A N 1
ATOM 7416 C CA . ALA A 1 940 ? -43.739 -4.698 -1.646 1.00 63.38 940 ALA A CA 1
ATOM 7417 C C . ALA A 1 940 ? -44.268 -3.424 -0.983 1.00 63.38 940 ALA A C 1
ATOM 7419 O O . ALA A 1 940 ? -44.411 -2.388 -1.635 1.00 63.38 940 ALA A O 1
ATOM 7420 N N . LYS A 1 941 ? -44.562 -3.502 0.317 1.00 68.31 941 LYS A N 1
ATOM 7421 C CA . LYS A 1 941 ? -45.020 -2.349 1.094 1.00 68.31 941 LYS A CA 1
ATOM 7422 C C . LYS A 1 941 ? -43.832 -1.682 1.762 1.00 68.31 941 LYS A C 1
ATOM 7424 O O . LYS A 1 941 ? -43.028 -2.345 2.411 1.00 68.31 941 LYS A O 1
ATOM 7429 N N . ILE A 1 942 ? -43.784 -0.361 1.666 1.00 63.62 942 ILE A N 1
ATOM 7430 C CA . ILE A 1 942 ? -42.876 0.465 2.454 1.00 63.62 942 ILE A CA 1
ATOM 7431 C C . ILE A 1 942 ? -43.342 0.399 3.914 1.00 63.62 942 ILE A C 1
ATOM 7433 O O . ILE A 1 942 ? -44.378 0.962 4.270 1.00 63.62 942 ILE A O 1
ATOM 7437 N N . SER A 1 943 ? -42.611 -0.334 4.757 1.00 69.44 943 SER A N 1
ATOM 7438 C CA . SER A 1 943 ? -42.919 -0.435 6.189 1.00 69.44 943 SER A CA 1
ATOM 7439 C C . SER A 1 943 ? -42.522 0.824 6.955 1.00 69.44 943 SER A C 1
ATOM 7441 O O . SER A 1 943 ? -43.118 1.131 7.986 1.00 69.44 943 SER A O 1
ATOM 7443 N N . VAL A 1 944 ? -41.488 1.521 6.473 1.00 67.38 944 VAL A N 1
ATOM 7444 C CA . VAL A 1 944 ? -40.935 2.734 7.076 1.00 67.38 944 VAL A CA 1
ATOM 7445 C C . VAL A 1 944 ? -40.538 3.676 5.935 1.00 67.38 944 VAL A C 1
ATOM 7447 O O . VAL A 1 944 ? -39.436 3.551 5.402 1.00 67.38 944 VAL A O 1
ATOM 7450 N N . PRO A 1 945 ? -41.427 4.596 5.511 1.00 62.88 945 PRO A N 1
ATOM 7451 C CA . PRO A 1 945 ? -41.086 5.577 4.488 1.00 62.88 945 PRO A CA 1
ATOM 7452 C C . PRO A 1 945 ? -39.796 6.294 4.855 1.00 62.88 945 PRO A C 1
ATOM 7454 O O . PRO A 1 945 ? -39.616 6.670 6.015 1.00 62.88 945 PRO A O 1
ATOM 7457 N N . TRP A 1 946 ? -38.900 6.458 3.880 1.00 56.38 946 TRP A N 1
ATOM 7458 C CA . TRP A 1 946 ? -37.707 7.262 4.093 1.00 56.38 946 TRP A CA 1
ATOM 7459 C C . TRP A 1 946 ? -38.149 8.690 4.415 1.00 56.38 946 TRP A C 1
ATOM 7461 O O . TRP A 1 946 ? -38.822 9.342 3.617 1.00 56.38 946 TRP A O 1
ATOM 7471 N N . VAL A 1 947 ? -37.813 9.142 5.620 1.00 58.31 947 VAL A N 1
ATOM 7472 C CA . VAL A 1 947 ? -38.023 10.514 6.070 1.00 58.31 947 VAL A CA 1
ATOM 7473 C C . VAL A 1 947 ? -36.656 11.015 6.522 1.00 58.31 947 VAL A C 1
ATOM 7475 O O . VAL A 1 947 ? -36.140 10.482 7.511 1.00 58.31 947 VAL A O 1
ATOM 7478 N N . PRO A 1 948 ? -36.051 11.998 5.828 1.00 57.59 948 PRO A N 1
ATOM 7479 C CA . PRO A 1 948 ? -34.833 12.625 6.314 1.00 57.59 948 PRO A CA 1
ATOM 7480 C C . PRO A 1 948 ? -35.135 13.214 7.693 1.00 57.59 948 PRO A C 1
ATOM 7482 O O . PRO A 1 948 ? -36.126 13.918 7.892 1.00 57.59 948 PRO A O 1
ATOM 7485 N N . SER A 1 949 ? -34.341 12.821 8.679 1.00 64.44 949 SER A N 1
ATOM 7486 C CA . SER A 1 949 ? -34.618 13.054 10.088 1.00 64.44 949 SER A CA 1
ATOM 7487 C C . SER A 1 949 ? -33.311 13.413 10.761 1.00 64.44 949 SER A C 1
ATOM 7489 O O . SER A 1 949 ? -32.436 12.566 10.887 1.00 64.44 949 SER A O 1
ATOM 7491 N N . ASN A 1 950 ? -33.232 14.633 11.288 1.00 75.69 950 ASN A N 1
ATOM 7492 C CA . ASN A 1 950 ? -32.066 15.105 12.038 1.00 75.69 950 ASN A CA 1
ATOM 7493 C C . ASN A 1 950 ? -31.833 14.303 13.337 1.00 75.69 950 ASN A C 1
ATOM 7495 O O . ASN A 1 950 ? -30.785 14.430 13.960 1.00 75.69 950 ASN A O 1
ATOM 7499 N N . GLU A 1 951 ? -32.793 13.482 13.772 1.00 85.00 951 GLU A N 1
ATOM 7500 C CA . GLU A 1 951 ? -32.627 12.592 14.924 1.00 85.00 951 GLU A CA 1
ATOM 7501 C C . GLU A 1 951 ? -31.823 11.335 14.555 1.00 85.00 951 GLU A C 1
ATOM 7503 O O . GLU A 1 951 ? -32.179 10.628 13.608 1.00 85.00 951 GLU A O 1
ATOM 7508 N N . ILE A 1 952 ? -30.788 11.040 15.349 1.00 85.94 952 ILE A N 1
ATOM 7509 C CA . ILE A 1 952 ? -30.036 9.781 15.304 1.00 85.94 952 ILE A CA 1
ATOM 7510 C C . ILE A 1 952 ? -30.973 8.643 15.710 1.00 85.94 952 ILE A C 1
ATOM 7512 O O . ILE A 1 952 ? -31.649 8.701 16.737 1.00 85.94 952 ILE A O 1
ATOM 7516 N N . LYS A 1 953 ? -31.037 7.601 14.883 1.00 85.94 953 LYS A N 1
ATOM 7517 C CA . LYS A 1 953 ? -31.917 6.447 15.087 1.00 85.94 953 LYS A CA 1
ATOM 7518 C C . LYS A 1 953 ? -31.132 5.170 14.866 1.00 85.94 953 LYS A C 1
ATOM 7520 O O . LYS A 1 953 ? -30.264 5.118 14.001 1.00 85.94 953 LYS A O 1
ATOM 7525 N N . LEU A 1 954 ? -31.499 4.128 15.610 1.00 83.81 954 LEU A N 1
ATOM 7526 C CA . LEU A 1 954 ? -31.029 2.775 15.324 1.00 83.81 954 LEU A CA 1
ATOM 7527 C C . LEU A 1 954 ? -31.365 2.422 13.875 1.00 83.81 954 LEU A C 1
ATOM 7529 O O . LEU A 1 954 ? -32.475 2.713 13.410 1.00 83.81 954 LEU A O 1
ATOM 7533 N N . TYR A 1 955 ? -30.416 1.793 13.183 1.00 78.06 955 TYR A N 1
ATOM 7534 C CA . TYR A 1 955 ? -30.628 1.384 11.806 1.00 78.06 955 TYR A CA 1
ATOM 7535 C C . TYR A 1 955 ? -31.847 0.458 11.708 1.00 78.06 955 TYR A C 1
ATOM 7537 O O . TYR A 1 955 ? -31.988 -0.518 12.448 1.00 78.06 955 TYR A O 1
ATOM 7545 N N . LYS A 1 956 ? -32.763 0.801 10.802 1.00 76.25 956 LYS A N 1
ATOM 7546 C CA . LYS A 1 956 ? -33.961 0.017 10.517 1.00 76.25 956 LYS A CA 1
ATOM 7547 C C . LYS A 1 956 ? -34.281 0.127 9.035 1.00 76.25 956 LYS A C 1
ATOM 7549 O O . LYS A 1 956 ? -34.684 1.195 8.571 1.00 76.25 956 LYS A O 1
ATOM 7554 N N . GLY A 1 957 ? -34.107 -0.968 8.307 1.00 76.50 957 GLY A N 1
ATOM 7555 C CA . GLY A 1 957 ? -34.444 -1.027 6.894 1.00 76.50 957 GLY A CA 1
ATOM 7556 C C . GLY A 1 957 ? -35.941 -1.237 6.632 1.00 76.50 957 GLY A C 1
ATOM 7557 O O . GLY A 1 957 ? -36.755 -1.448 7.545 1.00 76.50 957 GLY A O 1
ATOM 7558 N N . ASN A 1 958 ? -36.334 -1.113 5.362 1.00 82.44 958 ASN A N 1
ATOM 7559 C CA . ASN A 1 958 ? -37.705 -1.357 4.931 1.00 82.44 958 ASN A CA 1
ATOM 7560 C C . ASN A 1 958 ? -37.970 -2.848 4.818 1.00 82.44 958 ASN A C 1
ATOM 7562 O O . ASN A 1 958 ? -37.489 -3.504 3.903 1.00 82.44 958 ASN A O 1
ATOM 7566 N N . THR A 1 959 ? -38.814 -3.378 5.694 1.00 85.94 959 THR A N 1
ATOM 7567 C CA . THR A 1 959 ? -39.056 -4.815 5.750 1.00 85.94 959 THR A CA 1
ATOM 7568 C C . THR A 1 959 ? -40.356 -5.210 5.070 1.00 85.94 959 THR A C 1
ATOM 7570 O O . THR A 1 959 ? -41.375 -4.524 5.149 1.00 85.94 959 THR A O 1
ATOM 7573 N N . THR A 1 960 ? -40.349 -6.363 4.409 1.00 84.44 960 THR A N 1
ATOM 7574 C CA . THR A 1 960 ? -41.568 -7.030 3.947 1.00 84.44 960 THR A CA 1
ATOM 7575 C C . THR A 1 960 ? -41.657 -8.398 4.596 1.00 84.44 960 THR A C 1
ATOM 7577 O O . THR A 1 960 ? -40.719 -9.186 4.547 1.00 84.44 960 THR A O 1
ATOM 7580 N N . ASN A 1 961 ? -42.806 -8.682 5.206 1.00 85.44 961 ASN A N 1
ATOM 7581 C CA . ASN A 1 961 ? -43.085 -9.952 5.856 1.00 85.44 961 ASN A CA 1
ATOM 7582 C C . ASN A 1 961 ? -44.338 -10.579 5.239 1.00 85.44 961 ASN A C 1
ATOM 7584 O O . ASN A 1 961 ? -45.427 -10.011 5.317 1.00 85.44 961 ASN A O 1
ATOM 7588 N N . CYS A 1 962 ? -44.163 -11.749 4.631 1.00 83.50 962 CYS A N 1
ATOM 7589 C CA . CYS A 1 962 ? -45.210 -12.515 3.976 1.00 83.50 962 CYS A CA 1
ATOM 7590 C C . CYS A 1 962 ? -45.343 -13.884 4.647 1.00 83.50 962 CYS A C 1
ATOM 7592 O O . CYS A 1 962 ? -44.415 -14.689 4.593 1.00 83.50 962 CYS A O 1
ATOM 7594 N N . THR A 1 963 ? -46.502 -14.165 5.244 1.00 86.38 963 THR A N 1
ATOM 7595 C CA . THR A 1 963 ? -46.867 -15.513 5.706 1.00 86.38 963 THR A CA 1
ATOM 7596 C C . THR A 1 963 ? -47.698 -16.195 4.627 1.00 86.38 963 THR A C 1
ATOM 7598 O O . THR A 1 963 ? -48.685 -15.628 4.157 1.00 86.38 963 THR A O 1
ATOM 7601 N N . LEU A 1 964 ? -47.309 -17.406 4.240 1.00 85.19 964 LEU A N 1
ATOM 7602 C CA . LEU A 1 964 ? -47.971 -18.155 3.178 1.00 85.19 964 LEU A CA 1
ATOM 7603 C C . LEU A 1 964 ? -49.224 -18.867 3.710 1.00 85.19 964 LEU A C 1
ATOM 7605 O O . LEU A 1 964 ? -49.212 -19.359 4.840 1.00 85.19 964 LEU A O 1
ATOM 7609 N N . PRO A 1 965 ? -50.304 -18.969 2.911 1.00 84.88 965 PRO A N 1
ATOM 7610 C CA . PRO A 1 965 ? -51.522 -19.672 3.321 1.00 84.88 965 PRO A CA 1
ATOM 7611 C C . PRO A 1 965 ? -51.303 -21.183 3.498 1.00 84.88 965 PRO A C 1
ATOM 7613 O O . PRO A 1 965 ? -52.025 -21.831 4.253 1.00 84.88 965 PRO A O 1
ATOM 7616 N N . SER A 1 966 ? -50.302 -21.743 2.817 1.00 86.44 966 SER A N 1
ATOM 7617 C CA . SER A 1 966 ? -49.864 -23.132 2.943 1.00 86.44 966 SER A CA 1
ATOM 7618 C C . SER A 1 966 ? -48.357 -23.235 2.686 1.00 86.44 966 SER A C 1
ATOM 7620 O O . SER A 1 966 ? -47.849 -22.452 1.879 1.00 86.44 966 SER A O 1
ATOM 7622 N N . PRO A 1 967 ? -47.653 -24.206 3.297 1.00 88.25 967 PRO A N 1
ATOM 7623 C CA . PRO A 1 967 ? -46.229 -24.405 3.054 1.00 88.25 967 PRO A CA 1
ATOM 7624 C C . PRO A 1 967 ? -45.926 -24.677 1.572 1.00 88.25 967 PRO A C 1
ATOM 7626 O O . PRO A 1 967 ? -46.596 -25.502 0.945 1.00 88.25 967 PRO A O 1
ATOM 7629 N N . ILE A 1 968 ? -44.897 -24.028 1.023 1.00 89.19 968 ILE A N 1
ATOM 7630 C CA . ILE A 1 968 ? -44.376 -24.283 -0.330 1.00 89.19 968 ILE A CA 1
ATOM 7631 C C . ILE A 1 968 ? -42.966 -24.852 -0.200 1.00 89.19 968 ILE A C 1
ATOM 7633 O O . ILE A 1 968 ? -42.147 -24.314 0.532 1.00 89.19 968 ILE A O 1
ATOM 7637 N N . TRP A 1 969 ? -42.665 -25.945 -0.896 1.00 88.12 969 TRP A N 1
ATOM 7638 C CA . TRP A 1 969 ? -41.324 -26.531 -0.864 1.00 88.12 969 TRP A CA 1
ATOM 7639 C C . TRP A 1 969 ? -40.309 -25.648 -1.594 1.00 88.12 969 TRP A C 1
ATOM 7641 O O . TRP A 1 969 ? -40.582 -25.147 -2.688 1.00 88.12 969 TRP A O 1
ATOM 7651 N N . SER A 1 970 ? -39.138 -25.489 -0.979 1.00 87.19 970 SER A N 1
ATOM 7652 C CA . SER A 1 970 ? -38.052 -24.618 -1.434 1.00 87.19 970 SER A CA 1
ATOM 7653 C C . SER A 1 970 ? -37.434 -25.025 -2.773 1.00 87.19 970 SER A C 1
ATOM 7655 O O . SER A 1 970 ? -36.800 -24.198 -3.416 1.00 87.19 970 SER A O 1
ATOM 7657 N N . GLY A 1 971 ? -37.628 -26.277 -3.203 1.00 87.19 971 GLY A N 1
ATOM 7658 C CA . GLY A 1 971 ? -36.881 -26.842 -4.328 1.00 87.19 971 GLY A CA 1
ATOM 7659 C C . GLY A 1 971 ? -35.375 -26.849 -4.051 1.00 87.19 971 GLY A C 1
ATOM 7660 O O . GLY A 1 971 ? -34.972 -26.689 -2.899 1.00 87.19 971 GLY A O 1
ATOM 7661 N N . ARG A 1 972 ? -34.570 -27.034 -5.100 1.00 88.19 972 ARG A N 1
ATOM 7662 C CA . ARG A 1 972 ? -33.111 -26.855 -5.051 1.00 88.19 972 ARG A CA 1
ATOM 7663 C C . ARG A 1 972 ? -32.720 -25.384 -5.198 1.00 88.19 972 ARG A C 1
ATOM 7665 O O . ARG A 1 972 ? -31.854 -24.907 -4.473 1.00 88.19 972 ARG A O 1
ATOM 7672 N N . TYR A 1 973 ? -33.379 -24.669 -6.110 1.00 88.19 973 TYR A N 1
ATOM 7673 C CA . TYR A 1 973 ? -33.079 -23.272 -6.419 1.00 88.19 973 TYR A CA 1
ATOM 7674 C C . TYR A 1 973 ? -34.158 -22.335 -5.899 1.00 88.19 973 TYR A C 1
ATOM 7676 O O . TYR A 1 973 ? -35.352 -22.563 -6.125 1.00 88.19 973 TYR A O 1
ATOM 7684 N N . VAL A 1 974 ? -33.724 -21.238 -5.281 1.00 90.69 974 VAL A N 1
ATOM 7685 C CA . VAL A 1 974 ? -34.578 -20.105 -4.914 1.00 90.69 974 VAL A CA 1
ATOM 7686 C C . VAL A 1 974 ? -34.142 -18.884 -5.713 1.00 90.69 974 VAL A C 1
ATOM 7688 O O . VAL A 1 974 ? -32.973 -18.508 -5.692 1.00 90.69 974 VAL A O 1
ATOM 7691 N N . HIS A 1 975 ? -35.087 -18.246 -6.400 1.00 89.31 975 HIS A N 1
ATOM 7692 C CA . HIS A 1 975 ? -34.851 -17.032 -7.174 1.00 89.31 975 HIS A CA 1
ATOM 7693 C C . HIS A 1 975 ? -35.613 -15.851 -6.580 1.00 89.31 975 HIS A C 1
ATOM 7695 O O . HIS A 1 975 ? -36.824 -15.944 -6.370 1.00 89.31 975 HIS A O 1
ATOM 7701 N N . LEU A 1 976 ? -34.936 -14.722 -6.399 1.00 90.62 976 LEU A N 1
ATOM 7702 C CA . LEU A 1 976 ? -35.525 -13.423 -6.096 1.00 90.62 976 LEU A CA 1
ATOM 7703 C C . LEU A 1 976 ? -35.423 -12.529 -7.334 1.00 90.62 976 LEU A C 1
ATOM 7705 O O . LEU A 1 976 ? -34.344 -12.049 -7.658 1.00 90.62 976 LEU A O 1
ATOM 7709 N N . GLY A 1 977 ? -36.543 -12.294 -8.015 1.00 88.69 977 GLY A N 1
ATOM 7710 C CA . GLY A 1 977 ? -36.634 -11.302 -9.088 1.00 88.69 977 GLY A CA 1
ATOM 7711 C C . GLY A 1 977 ? -37.072 -9.949 -8.540 1.00 88.69 977 GLY A C 1
ATOM 7712 O O . GLY A 1 977 ? -38.088 -9.903 -7.848 1.00 88.69 977 GLY A O 1
ATOM 7713 N N . VAL A 1 978 ? -36.363 -8.871 -8.871 1.00 88.44 978 VAL A N 1
ATOM 7714 C CA . VAL A 1 978 ? -36.695 -7.486 -8.489 1.00 88.44 978 VAL A CA 1
ATOM 7715 C C . VAL A 1 978 ? -36.636 -6.553 -9.698 1.00 88.44 978 VAL A C 1
ATOM 7717 O O . VAL A 1 978 ? -35.794 -6.737 -10.574 1.00 88.44 978 VAL A O 1
ATOM 7720 N N . ASN A 1 979 ? -37.519 -5.554 -9.756 1.00 87.31 979 ASN A N 1
ATOM 7721 C CA . ASN A 1 979 ? -37.389 -4.422 -10.678 1.00 87.31 979 ASN A CA 1
ATOM 7722 C C . ASN A 1 979 ? -38.035 -3.137 -10.143 1.00 87.31 979 ASN A C 1
ATOM 7724 O O . ASN A 1 979 ? -38.908 -3.147 -9.265 1.00 87.31 979 ASN A O 1
ATOM 7728 N N . GLY A 1 980 ? -37.601 -2.022 -10.728 1.00 84.12 980 GLY A N 1
ATOM 7729 C CA . GLY A 1 980 ? -37.968 -0.668 -10.341 1.00 84.12 980 GLY A CA 1
ATOM 7730 C C . GLY A 1 980 ? -37.453 -0.277 -8.956 1.00 84.12 980 GLY A C 1
ATOM 7731 O O . GLY A 1 980 ? -37.053 -1.114 -8.151 1.00 84.12 980 GLY A O 1
ATOM 7732 N N . SER A 1 981 ? -37.512 1.016 -8.646 1.00 84.56 981 SER A N 1
ATOM 7733 C CA . SER A 1 981 ? -37.253 1.536 -7.298 1.00 84.56 981 SER A CA 1
ATOM 7734 C C . SER A 1 981 ? -38.371 2.477 -6.855 1.00 84.56 981 SER A C 1
ATOM 7736 O O . SER A 1 981 ? -38.716 3.417 -7.570 1.00 84.56 981 SER A O 1
ATOM 7738 N N . GLN A 1 982 ? -38.939 2.240 -5.669 1.00 79.12 982 GLN A N 1
ATOM 7739 C CA . GLN A 1 982 ? -39.951 3.119 -5.068 1.00 79.12 982 GLN A CA 1
ATOM 7740 C C . GLN A 1 982 ? -39.340 4.416 -4.516 1.00 79.12 982 GLN A C 1
ATOM 7742 O O . GLN A 1 982 ? -40.055 5.401 -4.352 1.00 79.12 982 GLN A O 1
ATOM 7747 N N . ALA A 1 983 ? -38.026 4.439 -4.261 1.00 69.81 983 ALA A N 1
ATOM 7748 C CA . ALA A 1 983 ? -37.313 5.637 -3.815 1.00 69.81 983 ALA A CA 1
ATOM 7749 C C . ALA A 1 983 ? -37.117 6.664 -4.948 1.00 69.81 983 ALA A C 1
ATOM 7751 O O . ALA A 1 983 ? -37.028 7.859 -4.683 1.00 69.81 983 ALA A O 1
ATOM 7752 N N . TYR A 1 984 ? -37.096 6.214 -6.211 1.00 66.06 984 TYR A N 1
ATOM 7753 C CA . TYR A 1 984 ? -36.900 7.073 -7.383 1.00 66.06 984 TYR A CA 1
ATOM 7754 C C . TYR A 1 984 ? -37.908 6.751 -8.499 1.00 66.06 984 TYR A C 1
ATOM 7756 O O . TYR A 1 984 ? -37.547 6.125 -9.499 1.00 66.06 984 TYR A O 1
ATOM 7764 N N . PRO A 1 985 ? -39.166 7.219 -8.392 1.00 53.41 985 PRO A N 1
ATOM 7765 C CA . PRO A 1 985 ? -40.212 6.916 -9.373 1.00 53.41 985 PRO A CA 1
ATOM 7766 C C . PRO A 1 985 ? -39.844 7.336 -10.806 1.00 53.41 985 PRO A C 1
ATOM 7768 O O . PRO A 1 985 ? -40.195 6.644 -11.757 1.00 53.41 985 PRO A O 1
ATOM 7771 N N . HIS A 1 986 ? -39.087 8.434 -10.952 1.00 47.09 986 HIS A N 1
ATOM 7772 C CA . HIS A 1 986 ? -38.637 8.985 -12.238 1.00 47.09 986 HIS A CA 1
ATOM 7773 C C . HIS A 1 986 ? -37.345 8.348 -12.784 1.00 47.09 986 HIS A C 1
ATOM 7775 O O . HIS A 1 986 ? -37.057 8.483 -13.973 1.00 47.09 986 HIS A O 1
ATOM 7781 N N . ALA A 1 987 ? -36.575 7.626 -11.958 1.00 47.78 987 ALA A N 1
ATOM 7782 C CA . ALA A 1 987 ? -35.401 6.881 -12.430 1.00 47.78 987 ALA A CA 1
ATOM 7783 C C . ALA A 1 987 ? -35.801 5.678 -13.300 1.00 47.78 987 ALA A C 1
ATOM 7785 O O . ALA A 1 987 ? -35.018 5.248 -14.143 1.00 47.78 987 ALA A O 1
ATOM 7786 N N . ASN A 1 988 ? -37.049 5.209 -13.170 1.00 44.09 988 ASN A N 1
ATOM 7787 C CA . ASN A 1 988 ? -37.632 4.180 -14.032 1.00 44.09 988 ASN A CA 1
ATOM 7788 C C . ASN A 1 988 ? -37.806 4.646 -15.497 1.00 44.09 988 ASN A C 1
ATOM 7790 O O . ASN A 1 988 ? -38.013 3.809 -16.371 1.00 44.09 988 ASN A O 1
ATOM 7794 N N . GLU A 1 989 ? -37.694 5.952 -15.788 1.00 38.16 989 GLU A N 1
ATOM 7795 C CA . GLU A 1 989 ? -37.872 6.514 -17.138 1.00 38.16 989 GLU A CA 1
ATOM 7796 C C . GLU A 1 989 ? -36.625 7.228 -17.699 1.00 38.16 989 GLU A C 1
ATOM 7798 O O . GLU A 1 989 ? -36.602 7.570 -18.884 1.00 38.16 989 GLU A O 1
ATOM 7803 N N . LYS A 1 990 ? -35.561 7.464 -16.909 1.00 32.53 990 LYS A N 1
ATOM 7804 C CA . LYS A 1 990 ? -34.439 8.304 -17.375 1.00 32.53 990 LYS A CA 1
ATOM 7805 C C . LYS A 1 990 ? -33.096 8.067 -16.664 1.00 32.53 990 LYS A C 1
ATOM 7807 O O . LYS A 1 990 ? -32.605 8.934 -15.957 1.00 32.53 990 LYS A O 1
ATOM 7812 N N . TYR A 1 991 ? -32.441 6.945 -16.959 1.00 32.25 991 TYR A N 1
ATOM 7813 C CA . TYR A 1 991 ? -30.973 6.830 -16.893 1.00 32.25 991 TYR A CA 1
ATOM 7814 C C . TYR A 1 991 ? -30.447 6.161 -18.169 1.00 32.25 991 TYR A C 1
ATOM 7816 O O . TYR A 1 991 ? -29.950 5.042 -18.185 1.00 32.25 991 TYR A O 1
ATOM 7824 N N . ASN A 1 992 ? -30.582 6.874 -19.289 1.00 28.59 992 ASN A N 1
ATOM 7825 C CA . ASN A 1 992 ? -29.725 6.651 -20.447 1.00 28.59 992 ASN A CA 1
ATOM 7826 C C . ASN A 1 992 ? -28.502 7.556 -20.288 1.00 28.59 992 ASN A C 1
ATOM 7828 O O . ASN A 1 992 ? -28.632 8.762 -20.499 1.00 28.59 992 ASN A O 1
ATOM 7832 N N . ARG A 1 993 ? -27.361 6.947 -19.934 1.00 28.39 993 ARG A N 1
ATOM 7833 C CA . ARG A 1 993 ? -25.974 7.242 -20.363 1.00 28.39 993 ARG A CA 1
ATOM 7834 C C . ARG A 1 993 ? -24.976 6.897 -19.246 1.00 28.39 993 ARG A C 1
ATOM 7836 O O . ARG A 1 993 ? -24.413 7.777 -18.616 1.00 28.39 993 ARG A O 1
ATOM 7843 N N . PHE A 1 994 ? -24.685 5.608 -19.094 1.00 26.50 994 PHE A N 1
ATOM 7844 C CA . PHE A 1 994 ? -23.275 5.217 -19.135 1.00 26.50 994 PHE A CA 1
ATOM 7845 C C . PHE A 1 994 ? -22.842 5.394 -20.601 1.00 26.50 994 PHE A C 1
ATOM 7847 O O . PHE A 1 994 ? -23.584 4.928 -21.480 1.00 26.50 994 PHE A O 1
ATOM 7854 N N . PRO A 1 995 ? -21.756 6.112 -20.931 1.00 26.38 995 PRO A N 1
ATOM 7855 C CA . PRO A 1 995 ? -21.411 6.371 -22.321 1.00 26.38 995 PRO A CA 1
ATOM 7856 C C . PRO A 1 995 ? -20.884 5.085 -22.963 1.00 26.38 995 PRO A C 1
ATOM 7858 O O . PRO A 1 995 ? -19.696 4.790 -22.972 1.00 26.38 995 PRO A O 1
ATOM 7861 N N . THR A 1 996 ? -21.794 4.308 -23.547 1.00 26.81 996 THR A N 1
ATOM 7862 C CA . THR A 1 996 ? -21.453 3.275 -24.517 1.00 26.81 996 THR A CA 1
ATOM 7863 C C . THR A 1 996 ? -21.729 3.782 -25.931 1.00 26.81 996 THR A C 1
ATOM 7865 O O . THR A 1 996 ? -22.842 4.179 -26.269 1.00 26.81 996 THR A O 1
ATOM 7868 N N . LYS A 1 997 ? -20.682 3.646 -26.753 1.00 27.77 997 LYS A N 1
ATOM 7869 C CA . LYS A 1 997 ? -20.651 3.416 -28.208 1.00 27.77 997 LYS A CA 1
ATOM 7870 C C . LYS A 1 997 ? -20.344 4.573 -29.161 1.00 27.77 997 LYS A C 1
ATOM 7872 O O . LYS A 1 997 ? -21.158 5.435 -29.476 1.00 27.77 997 LYS A O 1
ATOM 7877 N N . ALA A 1 998 ? -19.199 4.367 -29.810 1.00 28.92 998 ALA A N 1
ATOM 7878 C CA . ALA A 1 998 ? -18.977 4.586 -31.227 1.00 28.92 998 ALA A CA 1
ATOM 7879 C C . ALA A 1 998 ? -20.104 4.016 -32.116 1.00 28.92 998 ALA A C 1
ATOM 7881 O O . ALA A 1 998 ? -20.488 2.853 -31.977 1.00 28.92 998 ALA A O 1
ATOM 7882 N N . LYS A 1 999 ? -20.543 4.847 -33.068 1.00 26.86 999 LYS A N 1
ATOM 7883 C CA . LYS A 1 999 ? -20.850 4.584 -34.493 1.00 26.86 999 LYS A CA 1
ATOM 7884 C C . LYS A 1 999 ? -22.033 5.442 -34.942 1.00 26.86 999 LYS A C 1
ATOM 7886 O O . LYS A 1 999 ? -23.171 5.202 -34.552 1.00 26.86 999 LYS A O 1
ATOM 7891 N N . LYS A 1 1000 ? -21.772 6.365 -35.867 1.00 27.56 1000 LYS A N 1
ATOM 7892 C CA . LYS A 1 1000 ? -22.753 6.793 -36.869 1.00 27.56 1000 LYS A CA 1
ATOM 7893 C C . LYS A 1 1000 ? -22.072 6.831 -38.230 1.00 27.56 1000 LYS A C 1
ATOM 7895 O O . LYS A 1 1000 ? -21.378 7.786 -38.557 1.00 27.56 1000 LYS A O 1
ATOM 7900 N N . GLU A 1 1001 ? -22.295 5.778 -39.007 1.00 25.56 1001 GLU A N 1
ATOM 7901 C CA . GLU A 1 1001 ? -22.292 5.872 -40.461 1.00 25.56 1001 GLU A CA 1
ATOM 7902 C C . GLU A 1 1001 ? -23.695 6.268 -40.939 1.00 25.56 1001 GLU A C 1
ATOM 7904 O O . GLU A 1 1001 ? -24.700 5.726 -40.487 1.00 25.56 1001 GLU A O 1
ATOM 7909 N N . ALA A 1 1002 ? -23.676 7.209 -41.880 1.00 25.30 1002 ALA A N 1
ATOM 7910 C CA . ALA A 1 1002 ? -24.514 7.323 -43.068 1.00 25.30 1002 ALA A CA 1
ATOM 7911 C C . ALA A 1 1002 ? -26.032 7.618 -42.968 1.00 25.30 1002 ALA A C 1
ATOM 7913 O O . ALA A 1 1002 ? -26.870 6.788 -42.631 1.00 25.30 1002 ALA A O 1
ATOM 7914 N N . THR A 1 1003 ? -26.331 8.790 -43.547 1.00 25.27 1003 THR A N 1
ATOM 7915 C CA . THR A 1 1003 ? -27.403 9.098 -44.517 1.00 25.27 1003 THR A CA 1
ATOM 7916 C C . THR A 1 1003 ? -28.856 9.203 -44.051 1.00 25.27 1003 THR A C 1
ATOM 7918 O O . THR A 1 1003 ? -29.538 8.202 -43.881 1.00 25.27 1003 THR A O 1
ATOM 7921 N N . ALA A 1 1004 ? -29.377 10.437 -44.072 1.00 24.41 1004 ALA A N 1
ATOM 7922 C CA . ALA A 1 1004 ? -30.617 10.768 -44.780 1.00 24.41 1004 ALA A CA 1
ATOM 7923 C C . ALA A 1 1004 ? -30.668 12.273 -45.105 1.00 24.41 1004 ALA A C 1
ATOM 7925 O O . ALA A 1 1004 ? -30.414 13.129 -44.263 1.00 24.41 1004 ALA A O 1
ATOM 7926 N N . THR A 1 1005 ? -30.947 12.549 -46.373 1.00 22.92 1005 THR A N 1
ATOM 7927 C CA . THR A 1 1005 ? -31.084 13.844 -47.045 1.00 22.92 1005 THR A CA 1
ATOM 7928 C C . THR A 1 1005 ? -32.508 14.398 -46.883 1.00 22.92 1005 THR A C 1
ATOM 7930 O O . THR A 1 1005 ? -33.439 13.607 -46.758 1.00 22.92 1005 THR A O 1
ATOM 7933 N N . ALA A 1 1006 ? -32.646 15.724 -47.060 1.00 23.36 1006 ALA A N 1
ATOM 7934 C CA . ALA A 1 1006 ? -33.868 16.503 -47.351 1.00 23.36 1006 ALA A CA 1
ATOM 7935 C C . ALA A 1 1006 ? -34.788 16.831 -46.152 1.00 23.36 1006 ALA A C 1
ATOM 7937 O O . ALA A 1 1006 ? -35.033 15.969 -45.324 1.00 23.36 1006 ALA A O 1
ATOM 7938 N N . LEU A 1 1007 ? -35.414 18.006 -46.001 1.00 22.27 1007 LEU A N 1
ATOM 7939 C CA . LEU A 1 1007 ? -35.424 19.344 -46.633 1.00 22.27 1007 LEU A CA 1
ATOM 7940 C C . LEU A 1 1007 ? -36.448 20.186 -45.808 1.00 22.27 1007 LEU A C 1
ATOM 7942 O O . LEU A 1 1007 ? -37.344 19.589 -45.215 1.00 22.27 1007 LEU A O 1
ATOM 7946 N N . PHE A 1 1008 ? -36.360 21.526 -45.897 1.00 23.23 1008 PHE A N 1
ATOM 7947 C CA . PHE A 1 1008 ? -37.279 22.604 -45.427 1.00 23.23 1008 PHE A CA 1
ATOM 7948 C C . PHE A 1 1008 ? -37.048 23.158 -43.994 1.00 23.23 1008 PHE A C 1
ATOM 7950 O O . PHE A 1 1008 ? -37.233 22.427 -43.028 1.00 23.23 1008 PHE A O 1
ATOM 7957 N N . ASP A 1 1009 ? -36.435 24.345 -43.796 1.00 21.61 1009 ASP A N 1
ATOM 7958 C CA . ASP A 1 1009 ? -36.875 25.759 -44.044 1.00 21.61 1009 ASP A CA 1
ATOM 7959 C C . ASP A 1 1009 ? -37.781 26.253 -42.887 1.00 21.61 1009 ASP A C 1
ATOM 7961 O O . ASP A 1 1009 ? -38.874 25.727 -42.710 1.00 21.61 1009 ASP A O 1
ATOM 7965 N N . ASP A 1 1010 ? -37.251 26.936 -41.863 1.00 23.67 1010 ASP A N 1
ATOM 7966 C CA . ASP A 1 1010 ? -36.951 28.381 -41.686 1.00 23.67 1010 ASP A CA 1
ATOM 7967 C C . ASP A 1 1010 ? -38.076 29.146 -40.947 1.00 23.67 1010 ASP A C 1
ATOM 7969 O O . ASP A 1 1010 ? -39.261 28.845 -41.073 1.00 23.67 1010 ASP A O 1
ATOM 7973 N N . SER A 1 1011 ? -37.651 30.169 -40.199 1.00 22.50 1011 SER A N 1
ATOM 7974 C CA . SER A 1 1011 ? -38.389 31.273 -39.563 1.00 22.50 1011 SER A CA 1
ATOM 7975 C C . SER A 1 1011 ? -38.788 31.189 -38.072 1.00 22.50 1011 SER A C 1
ATOM 7977 O O . SER A 1 1011 ? -39.726 30.518 -37.656 1.00 22.50 1011 SER A O 1
ATOM 7979 N N . SER A 1 1012 ? -38.068 32.027 -37.307 1.00 23.05 1012 SER A N 1
ATOM 7980 C CA . SER A 1 1012 ? -38.544 33.018 -36.318 1.00 23.05 1012 SER A CA 1
ATOM 7981 C C . SER A 1 1012 ? -39.365 32.566 -35.102 1.00 23.05 1012 SER A C 1
ATOM 7983 O O . SER A 1 1012 ? -40.497 32.126 -35.242 1.00 23.05 1012 SER A O 1
ATOM 7985 N N . SER A 1 1013 ? -38.874 32.857 -33.892 1.00 23.58 1013 SER A N 1
ATOM 7986 C CA . SER A 1 1013 ? -39.164 34.099 -33.140 1.00 23.58 1013 SER A CA 1
ATOM 7987 C C . SER A 1 1013 ? -38.993 33.869 -31.637 1.00 23.58 1013 SER A C 1
ATOM 7989 O O . SER A 1 1013 ? -39.500 32.887 -31.098 1.00 23.58 1013 SER A O 1
ATOM 7991 N N . ASP A 1 1014 ? -38.316 34.812 -30.986 1.00 24.38 1014 ASP A N 1
ATOM 7992 C CA . ASP A 1 1014 ? -38.175 34.939 -29.538 1.00 24.38 1014 ASP A CA 1
ATOM 7993 C C . ASP A 1 1014 ? -39.516 34.880 -28.791 1.00 24.38 1014 ASP A C 1
ATOM 7995 O O . ASP A 1 1014 ? -40.471 35.571 -29.151 1.00 24.38 1014 ASP A O 1
ATOM 7999 N N . ALA A 1 1015 ? -39.545 34.143 -27.679 1.00 24.27 1015 ALA A N 1
ATOM 8000 C CA . ALA A 1 1015 ? -40.429 34.431 -26.556 1.00 24.27 1015 ALA A CA 1
ATOM 8001 C C . ALA A 1 1015 ? -39.807 33.899 -25.258 1.00 24.27 1015 ALA A C 1
ATOM 8003 O O . ALA A 1 1015 ? -39.705 32.696 -25.026 1.00 24.27 1015 ALA A O 1
ATOM 8004 N N . ILE A 1 1016 ? -39.388 34.853 -24.434 1.00 24.62 1016 ILE A N 1
ATOM 8005 C CA . ILE A 1 1016 ? -38.987 34.716 -23.038 1.00 24.62 1016 ILE A CA 1
ATOM 8006 C C . ILE A 1 1016 ? -40.165 34.139 -22.242 1.00 24.62 1016 ILE A C 1
ATOM 8008 O O . ILE A 1 1016 ? -41.257 34.707 -22.265 1.00 24.62 1016 ILE A O 1
ATOM 8012 N N . VAL A 1 1017 ? -39.927 33.052 -21.507 1.00 24.27 1017 VAL A N 1
ATOM 8013 C CA . VAL A 1 1017 ? -40.742 32.643 -20.358 1.00 24.27 1017 VAL A CA 1
ATOM 8014 C C . VAL A 1 1017 ? -39.773 32.299 -19.231 1.00 24.27 1017 VAL A C 1
ATOM 8016 O O . VAL A 1 1017 ? -38.933 31.415 -19.378 1.00 24.27 1017 VAL A O 1
ATOM 8019 N N . GLU A 1 1018 ? -39.865 33.071 -18.150 1.00 25.02 1018 GLU A N 1
ATOM 8020 C CA . GLU A 1 1018 ? -39.195 32.842 -16.871 1.00 25.02 1018 GLU A CA 1
ATOM 8021 C C . GLU A 1 1018 ? -39.575 31.457 -16.332 1.00 25.02 1018 GLU A C 1
ATOM 8023 O O . GLU A 1 1018 ? -40.754 31.173 -16.118 1.00 25.02 1018 GLU A O 1
ATOM 8028 N N . GLU A 1 1019 ? -38.579 30.600 -16.114 1.00 23.00 1019 GLU A N 1
ATOM 8029 C CA . GLU A 1 1019 ? -38.738 29.324 -15.419 1.00 23.00 1019 GLU A CA 1
ATOM 8030 C C . GLU A 1 1019 ? -38.047 29.450 -14.054 1.00 23.00 1019 GLU A C 1
ATOM 8032 O O . GLU A 1 1019 ? -36.852 29.742 -13.968 1.00 23.00 1019 GLU A O 1
ATOM 8037 N N . GLU A 1 1020 ? -38.838 29.303 -12.988 1.00 22.88 1020 GLU A N 1
ATOM 8038 C CA . GLU A 1 1020 ? -38.399 29.264 -11.593 1.00 22.88 1020 GLU A CA 1
ATOM 8039 C C . GLU A 1 1020 ? -37.215 28.301 -11.424 1.00 22.88 1020 GLU A C 1
ATOM 8041 O O . GLU A 1 1020 ? -37.303 27.112 -11.743 1.00 22.88 1020 GLU A O 1
ATOM 8046 N N . GLN A 1 1021 ? -36.104 28.805 -10.878 1.00 22.52 1021 GLN A N 1
ATOM 8047 C CA . GLN A 1 1021 ? -34.999 27.958 -10.450 1.00 22.52 1021 GLN A CA 1
ATOM 8048 C C . GLN A 1 1021 ? -35.446 27.065 -9.291 1.00 22.52 1021 GLN A C 1
ATOM 8050 O O . GLN A 1 1021 ? -35.529 27.483 -8.139 1.00 22.52 1021 GLN A O 1
ATOM 8055 N N . VAL A 1 1022 ? -35.689 25.796 -9.604 1.00 23.95 1022 VAL A N 1
ATOM 8056 C CA . VAL A 1 1022 ? -35.615 24.709 -8.633 1.00 23.95 1022 VAL A CA 1
ATOM 8057 C C . VAL A 1 1022 ? -34.134 24.385 -8.443 1.00 23.95 1022 VAL A C 1
ATOM 8059 O O . VAL A 1 1022 ? -33.532 23.699 -9.272 1.00 23.95 1022 VAL A O 1
ATOM 8062 N N . ASP A 1 1023 ? -33.559 24.890 -7.353 1.00 23.11 1023 ASP A N 1
ATOM 8063 C CA . ASP A 1 1023 ? -32.238 24.513 -6.851 1.00 23.11 1023 ASP A CA 1
ATOM 8064 C C . ASP A 1 1023 ? -32.155 22.987 -6.690 1.00 23.11 1023 ASP A C 1
ATOM 8066 O O . ASP A 1 1023 ? -32.734 22.380 -5.783 1.00 23.11 1023 ASP A O 1
ATOM 8070 N N . ARG A 1 1024 ? -31.435 22.335 -7.604 1.00 24.80 1024 ARG A N 1
ATOM 8071 C CA . ARG A 1 1024 ? -31.019 20.940 -7.460 1.00 24.80 1024 ARG A CA 1
ATOM 8072 C C . ARG A 1 1024 ? -29.608 20.918 -6.888 1.00 24.80 1024 ARG A C 1
ATOM 8074 O O . ARG A 1 1024 ? -28.658 21.221 -7.598 1.00 24.80 1024 ARG A O 1
ATOM 8081 N N . TRP A 1 1025 ? -29.528 20.541 -5.611 1.00 23.14 1025 TRP A N 1
ATOM 8082 C CA . TRP A 1 1025 ? -28.437 19.821 -4.944 1.00 23.14 1025 TRP A CA 1
ATOM 8083 C C . TRP A 1 1025 ? -27.091 19.846 -5.685 1.00 23.14 1025 TRP A C 1
ATOM 8085 O O . TRP A 1 1025 ? -26.780 18.953 -6.475 1.00 23.14 1025 TRP A O 1
ATOM 8095 N N . LYS A 1 1026 ? -26.273 20.856 -5.378 1.00 20.25 1026 LYS A N 1
ATOM 8096 C CA . LYS A 1 1026 ? -24.819 20.746 -5.507 1.00 20.25 1026 LYS A CA 1
ATOM 8097 C C . LYS A 1 1026 ? -24.300 19.916 -4.322 1.00 20.25 1026 LYS A C 1
ATOM 8099 O O . LYS A 1 1026 ? -24.794 20.122 -3.212 1.00 20.25 1026 LYS A O 1
ATOM 8104 N N . PRO A 1 1027 ? -23.331 19.004 -4.510 1.00 23.47 1027 PRO A N 1
ATOM 8105 C CA . PRO A 1 1027 ? -22.581 18.451 -3.389 1.00 23.47 1027 PRO A CA 1
ATOM 8106 C C . PRO A 1 1027 ? -21.929 19.614 -2.640 1.00 23.47 1027 PRO A C 1
ATOM 8108 O O . PRO A 1 1027 ? -21.314 20.478 -3.268 1.00 23.47 1027 PRO A O 1
ATOM 8111 N N . TRP A 1 1028 ? -22.114 19.647 -1.324 1.00 22.72 1028 TRP A N 1
ATOM 8112 C CA . TRP A 1 1028 ? -21.482 20.608 -0.427 1.00 22.72 1028 TRP A CA 1
ATOM 8113 C C . TRP A 1 1028 ? -19.962 20.458 -0.569 1.00 22.72 1028 TRP A C 1
ATOM 8115 O O . TRP A 1 1028 ? -19.422 19.388 -0.293 1.00 22.72 1028 TRP A O 1
ATOM 8125 N N . ARG A 1 1029 ? -19.275 21.480 -1.090 1.00 28.81 1029 ARG A N 1
ATOM 8126 C CA . ARG A 1 1029 ? -17.815 21.466 -1.226 1.00 28.81 1029 ARG A CA 1
ATOM 8127 C C . ARG A 1 1029 ? -17.201 22.061 0.049 1.00 28.81 1029 ARG A C 1
ATOM 8129 O O . ARG A 1 1029 ? -17.688 23.102 0.488 1.00 28.81 1029 ARG A O 1
ATOM 8136 N N . PRO A 1 1030 ? -16.114 21.496 0.606 1.00 31.80 1030 PRO A N 1
ATOM 8137 C CA . PRO A 1 1030 ? -15.419 22.057 1.777 1.00 31.80 1030 PRO A CA 1
ATOM 8138 C C . PRO A 1 1030 ? -15.054 23.551 1.635 1.00 31.80 1030 PRO A C 1
ATOM 8140 O O . PRO A 1 1030 ? -15.022 24.292 2.613 1.00 31.80 1030 PRO A O 1
ATOM 8143 N N . TRP A 1 1031 ? -14.856 24.017 0.399 1.00 36.16 1031 TRP A N 1
ATOM 8144 C CA . TRP A 1 1031 ? -14.500 25.396 0.042 1.00 36.16 1031 TRP A CA 1
ATOM 8145 C C . TRP A 1 1031 ? -15.632 26.422 0.228 1.00 36.16 1031 TRP A C 1
ATOM 8147 O O . TRP A 1 1031 ? -15.359 27.605 0.435 1.00 36.16 1031 TRP A O 1
ATOM 8157 N N . ASP A 1 1032 ? -16.898 25.992 0.193 1.00 28.55 1032 ASP A N 1
ATOM 8158 C CA . ASP A 1 1032 ? -18.044 26.906 0.295 1.00 28.55 1032 ASP A CA 1
ATOM 8159 C C . ASP A 1 1032 ? -18.226 27.422 1.737 1.00 28.55 1032 ASP A C 1
ATOM 8161 O O . ASP A 1 1032 ? -18.628 28.569 1.939 1.00 28.55 1032 ASP A O 1
ATOM 8165 N N . ALA A 1 1033 ? -17.822 26.626 2.741 1.00 30.58 1033 ALA A N 1
ATOM 8166 C CA . ALA A 1 1033 ? -17.847 27.004 4.155 1.00 30.58 1033 ALA A CA 1
ATOM 8167 C C . ALA A 1 1033 ? -16.903 28.185 4.468 1.00 30.58 1033 ALA A C 1
ATOM 8169 O O . ALA A 1 1033 ? -17.240 29.059 5.275 1.00 30.58 1033 ALA A O 1
ATOM 8170 N N . TRP A 1 1034 ? -15.754 28.262 3.783 1.00 32.88 1034 TRP A N 1
ATOM 8171 C CA . TRP A 1 1034 ? -14.789 29.354 3.945 1.00 32.88 1034 TRP A CA 1
ATOM 8172 C C . TRP A 1 1034 ? -15.282 30.667 3.328 1.00 32.88 1034 TRP A C 1
ATOM 8174 O O . TRP A 1 1034 ? -15.088 31.722 3.928 1.00 32.88 1034 TRP A O 1
ATOM 8184 N N . HIS A 1 1035 ? -15.998 30.624 2.197 1.00 30.42 1035 HIS A N 1
ATOM 8185 C CA . HIS A 1 1035 ? -16.643 31.817 1.636 1.00 30.42 1035 HIS A CA 1
ATOM 8186 C C . HIS A 1 1035 ? -17.767 32.346 2.536 1.00 30.42 1035 HIS A C 1
ATOM 8188 O O . HIS A 1 1035 ? -17.885 33.558 2.699 1.00 30.42 1035 HIS A O 1
ATOM 8194 N N . THR A 1 1036 ? -18.529 31.472 3.205 1.00 30.45 1036 THR A N 1
ATOM 8195 C CA . THR A 1 1036 ? -19.483 31.899 4.245 1.00 30.45 1036 THR A CA 1
ATOM 8196 C C . THR A 1 1036 ? -18.807 32.448 5.505 1.00 30.45 1036 THR A C 1
ATOM 8198 O O . THR A 1 1036 ? -19.356 33.355 6.126 1.00 30.45 1036 THR A O 1
ATOM 8201 N N . TRP A 1 1037 ? -17.611 31.968 5.871 1.00 29.72 1037 TRP A N 1
ATOM 8202 C CA . TRP A 1 1037 ? -16.845 32.504 7.006 1.00 29.72 1037 TRP A CA 1
ATOM 8203 C C . TRP A 1 1037 ? -16.164 33.843 6.681 1.00 29.72 1037 TRP A C 1
ATOM 8205 O O . TRP A 1 1037 ? -16.174 34.745 7.514 1.00 29.72 1037 TRP A O 1
ATOM 8215 N N . GLN A 1 1038 ? -15.639 34.016 5.461 1.00 29.84 1038 GLN A N 1
ATOM 8216 C CA . GLN A 1 1038 ? -15.162 35.302 4.930 1.00 29.84 1038 GLN A CA 1
ATOM 8217 C C . GLN A 1 1038 ? -16.301 36.325 4.851 1.00 29.84 1038 GLN A C 1
ATOM 8219 O O . GLN A 1 1038 ? -16.127 37.434 5.343 1.00 29.84 1038 GLN A O 1
ATOM 8224 N N . ALA A 1 1039 ? -17.484 35.929 4.364 1.00 31.27 1039 ALA A N 1
ATOM 8225 C CA . ALA A 1 1039 ? -18.666 36.790 4.352 1.00 31.27 1039 ALA A CA 1
ATOM 8226 C C . ALA A 1 1039 ? -19.086 37.215 5.772 1.00 31.27 1039 ALA A C 1
ATOM 8228 O O . ALA A 1 1039 ? -19.379 38.384 5.991 1.00 31.27 1039 ALA A O 1
ATOM 8229 N N . TRP A 1 1040 ? -19.012 36.313 6.761 1.00 28.80 1040 TRP A N 1
ATOM 8230 C CA . TRP A 1 1040 ? -19.243 36.645 8.176 1.00 28.80 1040 TRP A CA 1
ATOM 8231 C C . TRP A 1 1040 ? -18.167 37.563 8.773 1.00 28.80 1040 TRP A C 1
ATOM 8233 O O . TRP A 1 1040 ? -18.469 38.393 9.631 1.00 28.80 1040 TRP A O 1
ATOM 8243 N N . LYS A 1 1041 ? -16.907 37.431 8.340 1.00 28.31 1041 LYS A N 1
ATOM 8244 C CA . LYS A 1 1041 ? -15.801 38.291 8.785 1.00 28.31 1041 LYS A CA 1
ATOM 8245 C C . LYS A 1 1041 ? -15.902 39.689 8.175 1.00 28.31 1041 LYS A C 1
ATOM 8247 O O . LYS A 1 1041 ? -15.642 40.660 8.877 1.00 28.31 1041 LYS A O 1
ATOM 8252 N N . GLU A 1 1042 ? -16.319 39.796 6.917 1.00 33.50 1042 GLU A N 1
ATOM 8253 C CA . GLU A 1 1042 ? -16.570 41.071 6.239 1.00 33.50 1042 GLU A CA 1
ATOM 8254 C C . GLU A 1 1042 ? -17.823 41.771 6.802 1.00 33.50 1042 GLU A C 1
ATOM 8256 O O . GLU A 1 1042 ? -17.744 42.957 7.119 1.00 33.50 1042 GLU A O 1
ATOM 8261 N N . GLU A 1 1043 ? -18.914 41.048 7.100 1.00 32.56 1043 GLU A N 1
ATOM 8262 C CA . GLU A 1 1043 ? -20.103 41.609 7.779 1.00 32.56 1043 GLU A CA 1
ATOM 8263 C C . GLU A 1 1043 ? -19.811 42.048 9.228 1.00 32.56 1043 GLU A C 1
ATOM 8265 O O . GLU A 1 1043 ? -20.313 43.080 9.687 1.00 32.56 1043 GLU A O 1
ATOM 8270 N N . ALA A 1 1044 ? -18.967 41.312 9.963 1.00 33.12 1044 ALA A N 1
ATOM 8271 C CA . ALA A 1 1044 ? -18.563 41.680 11.322 1.00 33.12 1044 ALA A CA 1
ATOM 8272 C C . ALA A 1 1044 ? -17.601 42.883 11.348 1.00 33.12 1044 ALA A C 1
ATOM 8274 O O . ALA A 1 1044 ? -17.648 43.686 12.282 1.00 33.12 1044 ALA A O 1
ATOM 8275 N N . VAL A 1 1045 ? -16.761 43.043 10.321 1.00 35.47 1045 VAL A N 1
ATOM 8276 C CA . VAL A 1 1045 ? -15.856 44.195 10.178 1.00 35.47 1045 VAL A CA 1
ATOM 8277 C C . VAL A 1 1045 ? -16.608 45.440 9.684 1.00 35.47 1045 VAL A C 1
ATOM 8279 O O . VAL A 1 1045 ? -16.326 46.535 10.172 1.00 35.47 1045 VAL A O 1
ATOM 8282 N N . GLU A 1 1046 ? -17.629 45.306 8.830 1.00 32.25 1046 GLU A N 1
ATOM 8283 C CA . GLU A 1 1046 ? -18.490 46.434 8.429 1.00 32.25 1046 GLU A CA 1
ATOM 8284 C C . GLU A 1 1046 ? -19.444 46.891 9.548 1.00 32.25 1046 GLU A C 1
ATOM 8286 O O . GLU A 1 1046 ? -19.646 48.094 9.732 1.00 32.25 1046 GLU A O 1
ATOM 8291 N N . THR A 1 1047 ? -19.960 45.971 10.372 1.00 32.28 1047 THR A N 1
ATOM 8292 C CA . THR A 1 1047 ? -20.877 46.313 11.480 1.00 32.28 1047 THR A CA 1
ATOM 8293 C C . THR A 1 1047 ? -20.167 47.029 12.642 1.00 32.28 1047 THR A C 1
ATOM 8295 O O . THR A 1 1047 ? -20.785 47.817 13.361 1.00 32.28 1047 THR A O 1
ATOM 8298 N N . VAL A 1 1048 ? -18.854 46.826 12.813 1.00 33.09 1048 VAL A N 1
ATOM 8299 C CA . VAL A 1 1048 ? -18.049 47.507 13.848 1.00 33.09 1048 VAL A CA 1
ATOM 8300 C C . VAL A 1 1048 ? -17.521 48.874 13.375 1.00 33.09 1048 VAL A C 1
ATOM 8302 O O . VAL A 1 1048 ? -17.239 49.735 14.207 1.00 33.09 1048 VAL A O 1
ATOM 8305 N N . MET A 1 1049 ? -17.480 49.148 12.064 1.00 31.14 1049 MET A N 1
ATOM 8306 C CA . MET A 1 1049 ? -17.046 50.448 11.521 1.00 31.14 1049 MET A CA 1
ATOM 8307 C C . MET A 1 1049 ? -18.172 51.479 11.304 1.00 31.14 1049 MET A C 1
ATOM 8309 O O . MET A 1 1049 ? -17.879 52.621 10.948 1.00 31.14 1049 MET A O 1
ATOM 8313 N N . SER A 1 1050 ? -19.446 51.148 11.564 1.00 29.89 1050 SER A N 1
ATOM 8314 C CA . SER A 1 1050 ? -20.581 52.066 11.335 1.00 29.89 1050 SER A CA 1
ATOM 8315 C C . SER A 1 1050 ? -21.213 52.686 12.594 1.00 29.89 1050 SER A C 1
ATOM 8317 O O . SER A 1 1050 ? -22.248 53.348 12.488 1.00 29.89 1050 SER A O 1
ATOM 8319 N N . MET A 1 1051 ? -20.631 52.524 13.789 1.00 28.05 1051 MET A N 1
ATOM 8320 C CA . MET A 1 1051 ? -21.130 53.176 15.010 1.00 28.05 1051 MET A CA 1
ATOM 8321 C C . MET A 1 1051 ? -20.335 54.441 15.362 1.00 28.05 1051 MET A C 1
ATOM 8323 O O . MET A 1 1051 ? -19.405 54.425 16.155 1.00 28.05 1051 MET A O 1
ATOM 8327 N N . GLY A 1 1052 ? -20.768 55.548 14.753 1.00 25.75 1052 GLY A N 1
ATOM 8328 C CA . GLY A 1 1052 ? -21.008 56.838 15.413 1.00 25.75 1052 GLY A CA 1
ATOM 8329 C C . GLY A 1 1052 ? -19.914 57.446 16.295 1.00 25.75 1052 GLY A C 1
ATOM 8330 O O . GLY A 1 1052 ? -19.807 57.166 17.484 1.00 25.75 1052 GLY A O 1
ATOM 8331 N N . THR A 1 1053 ? -19.238 58.436 15.721 1.00 25.31 1053 THR A N 1
ATOM 8332 C CA . THR A 1 1053 ? -18.527 59.527 16.389 1.00 25.31 1053 THR A CA 1
ATOM 8333 C C . THR A 1 1053 ? -19.376 60.261 17.443 1.00 25.31 1053 THR A C 1
ATOM 8335 O O . THR A 1 1053 ? -20.453 60.773 17.145 1.00 25.31 1053 THR A O 1
ATOM 8338 N N . CYS A 1 1054 ? -18.822 60.436 18.646 1.00 24.31 1054 CYS A N 1
ATOM 8339 C CA . CYS A 1 1054 ? -19.104 61.572 19.528 1.00 24.31 1054 CYS A CA 1
ATOM 8340 C C . CYS A 1 1054 ? -17.762 62.115 20.040 1.00 24.31 1054 CYS A C 1
ATOM 8342 O O . CYS A 1 1054 ? -17.034 61.432 20.750 1.00 24.31 1054 CYS A O 1
ATOM 8344 N N . VAL A 1 1055 ? -17.440 63.337 19.620 1.00 25.88 1055 VAL A N 1
ATOM 8345 C CA . VAL A 1 1055 ? -16.265 64.122 20.019 1.00 25.88 1055 VAL A CA 1
ATOM 8346 C C . VAL A 1 1055 ? -16.511 64.744 21.393 1.00 25.88 1055 VAL A C 1
ATOM 8348 O O . VAL A 1 1055 ? -17.537 65.403 21.542 1.00 25.88 1055 VAL A O 1
ATOM 8351 N N . VAL A 1 1056 ? -15.559 64.613 22.326 1.00 25.09 1056 VAL A N 1
ATOM 8352 C CA . VAL A 1 1056 ? -15.154 65.678 23.267 1.00 25.09 1056 VAL A CA 1
ATOM 8353 C C . VAL A 1 1056 ? -13.651 65.532 23.547 1.00 25.09 1056 VAL A C 1
ATOM 8355 O O . VAL A 1 1056 ? -13.169 64.432 23.801 1.00 25.09 1056 VAL A O 1
ATOM 8358 N N . GLU A 1 1057 ? -12.964 66.664 23.420 1.00 24.89 1057 GLU A N 1
ATOM 8359 C CA . GLU A 1 1057 ? -11.550 66.975 23.663 1.00 24.89 1057 GLU A CA 1
ATOM 8360 C C . GLU A 1 1057 ? -11.084 66.648 25.099 1.00 24.89 1057 GLU A C 1
ATOM 8362 O O . GLU A 1 1057 ? -11.865 66.778 26.041 1.00 24.89 1057 GLU A O 1
ATOM 8367 N N . ASP A 1 1058 ? -9.842 66.192 25.281 1.00 25.41 1058 ASP A N 1
ATOM 8368 C CA . ASP A 1 1058 ? -8.687 67.027 25.683 1.00 25.41 1058 ASP A CA 1
ATOM 8369 C C . ASP A 1 1058 ? -7.573 66.196 26.355 1.00 25.41 1058 ASP A C 1
ATOM 8371 O O . ASP A 1 1058 ? -7.824 65.309 27.170 1.00 25.41 1058 ASP A O 1
ATOM 8375 N N . ASP A 1 1059 ? -6.357 66.593 25.980 1.00 25.98 1059 ASP A N 1
ATOM 8376 C CA . ASP A 1 1059 ? -5.118 66.699 26.753 1.00 25.98 1059 ASP A CA 1
ATOM 8377 C C . ASP A 1 1059 ? -4.308 65.480 27.251 1.00 25.98 1059 ASP A C 1
ATOM 8379 O O . ASP A 1 1059 ? -4.716 64.662 28.074 1.00 25.98 1059 ASP A O 1
ATOM 8383 N N . ASP A 1 1060 ? -3.056 65.545 26.782 1.00 27.14 1060 ASP A N 1
ATOM 8384 C CA . ASP A 1 1060 ? -1.796 65.448 27.520 1.00 27.14 1060 ASP A CA 1
ATOM 8385 C C . ASP A 1 1060 ? -1.153 64.081 27.824 1.00 27.14 1060 ASP A C 1
ATOM 8387 O O . ASP A 1 1060 ? -1.531 63.320 28.711 1.00 27.14 1060 ASP A O 1
ATOM 8391 N N . ASP A 1 1061 ? -0.050 63.916 27.088 1.00 27.20 1061 ASP A N 1
ATOM 8392 C CA . ASP A 1 1061 ? 1.315 63.707 27.572 1.00 27.20 1061 ASP A CA 1
ATOM 8393 C C . ASP A 1 1061 ? 1.824 62.312 27.988 1.00 27.20 1061 ASP A C 1
ATOM 8395 O O . ASP A 1 1061 ? 1.311 61.599 28.846 1.00 27.20 1061 ASP A O 1
ATOM 8399 N N . ASP A 1 1062 ? 2.998 62.078 27.395 1.00 25.94 1062 ASP A N 1
ATOM 8400 C CA . ASP A 1 1062 ? 4.177 61.356 27.857 1.00 25.94 1062 ASP A CA 1
ATOM 8401 C C . ASP A 1 1062 ? 4.376 59.848 27.581 1.00 25.94 1062 ASP A C 1
ATOM 8403 O O . ASP A 1 1062 ? 3.719 58.971 28.133 1.00 25.94 1062 ASP A O 1
ATOM 8407 N N . TRP A 1 1063 ? 5.374 59.611 26.701 1.00 25.17 1063 TRP A N 1
ATOM 8408 C CA . TRP A 1 1063 ? 6.566 58.736 26.796 1.00 25.17 1063 TRP A CA 1
ATOM 8409 C C . TRP A 1 1063 ? 6.491 57.531 27.767 1.00 25.17 1063 TRP A C 1
ATOM 8411 O O . TRP A 1 1063 ? 6.064 57.642 28.904 1.00 25.17 1063 TRP A O 1
ATOM 8421 N N . ASP A 1 1064 ? 7.003 56.337 27.477 1.00 25.30 1064 ASP A N 1
ATOM 8422 C CA . ASP A 1 1064 ? 8.263 56.027 26.811 1.00 25.30 1064 ASP A CA 1
ATOM 8423 C C . ASP A 1 1064 ? 8.376 54.506 26.578 1.00 25.30 1064 ASP A C 1
ATOM 8425 O O . ASP A 1 1064 ? 7.646 53.694 27.151 1.00 25.30 1064 ASP A O 1
ATOM 8429 N N . TRP A 1 1065 ? 9.345 54.137 25.749 1.00 25.67 1065 TRP A N 1
ATOM 8430 C CA . TRP A 1 1065 ? 9.783 52.773 25.458 1.00 25.67 1065 TRP A CA 1
ATOM 8431 C C . TRP A 1 1065 ? 10.288 52.013 26.699 1.00 25.67 1065 TRP A C 1
ATOM 8433 O O . TRP A 1 1065 ? 10.837 52.624 27.610 1.00 25.67 1065 TRP A O 1
ATOM 8443 N N . VAL A 1 1066 ? 10.240 50.670 26.669 1.00 26.75 1066 VAL A N 1
ATOM 8444 C CA . VAL A 1 1066 ? 11.410 49.757 26.774 1.00 26.75 1066 VAL A CA 1
ATOM 8445 C C . VAL A 1 1066 ? 10.945 48.290 26.805 1.00 26.75 1066 VAL A C 1
ATOM 8447 O O . VAL A 1 1066 ? 9.934 47.944 27.406 1.00 26.75 1066 VAL A O 1
ATOM 8450 N N . ALA A 1 1067 ? 11.724 47.467 26.106 1.00 29.25 1067 ALA A N 1
ATOM 8451 C CA . ALA A 1 1067 ? 11.617 46.030 25.894 1.00 29.25 1067 ALA A CA 1
ATOM 8452 C C . ALA A 1 1067 ? 11.628 45.157 27.165 1.00 29.25 1067 ALA A C 1
ATOM 8454 O O . ALA A 1 1067 ? 12.411 45.414 28.079 1.00 29.25 1067 ALA A O 1
ATOM 8455 N N . ASP A 1 1068 ? 10.818 44.093 27.148 1.00 29.30 1068 ASP A N 1
ATOM 8456 C CA . ASP A 1 1068 ? 11.237 42.676 27.201 1.00 29.30 1068 ASP A CA 1
ATOM 8457 C C . ASP A 1 1068 ? 10.084 41.772 26.724 1.00 29.30 1068 ASP A C 1
ATOM 8459 O O . ASP A 1 1068 ? 8.917 42.065 27.084 1.00 29.30 1068 ASP A O 1
#

Organism: NCBI:txid1340428

InterPro domains:
  IPR005195 Glycoside hydrolase, family 65, central catalytic [PF03632] (399-632)
  IPR005196 Glycoside hydrolase, family 65, N-terminal [PF03636] (53-314)
  IPR008928 Six-hairpin glycosidase superfamily [SSF48208] (314-784)
  IPR008979 Galactose-binding-like domain superfamily [SSF49785] (847-919)
  IPR011013 Galactose mutarotase-like domain superfamily [SSF74650] (31-314)
  IPR012341 Six-hairpin glycosidase-like superfamily [G3DSA:1.50.10.10] (374-697)
  IPR037018 Glycoside hydrolase family 65, N-terminal domain [G3DSA:2.70.98.40] (31-315)

pLDDT: mean 85.25, std 21.18, range [20.25, 98.88]